Protein AF-A0A812NB24-F1 (afdb_monomer_lite)

Structure (mmCIF, N/CA/C/O backbone):
data_AF-A0A812NB24-F1
#
_entry.id   AF-A0A812NB24-F1
#
loop_
_atom_site.group_PDB
_atom_site.id
_atom_site.type_symbol
_atom_site.label_atom_id
_atom_site.label_alt_id
_atom_site.label_comp_id
_atom_site.label_asym_id
_atom_site.label_entity_id
_atom_site.label_seq_id
_atom_site.pdbx_PDB_ins_code
_atom_site.Cartn_x
_atom_site.Cartn_y
_atom_site.Cartn_z
_atom_site.occupancy
_atom_site.B_iso_or_equiv
_atom_site.auth_seq_id
_atom_site.auth_comp_id
_atom_site.auth_asym_id
_atom_site.auth_atom_id
_atom_site.pdbx_PDB_model_num
ATOM 1 N N . MET A 1 1 ? -17.221 14.667 -24.777 1.00 58.97 1 MET A N 1
ATOM 2 C CA . MET A 1 1 ? -16.325 13.496 -24.935 1.00 58.97 1 MET A CA 1
ATOM 3 C C . MET A 1 1 ? -16.910 12.462 -25.887 1.00 58.97 1 MET A C 1
ATOM 5 O O . MET A 1 1 ? -16.381 12.342 -26.977 1.00 58.97 1 MET A O 1
ATOM 9 N N . LEU A 1 2 ? -18.004 11.775 -25.524 1.00 57.22 2 LEU A N 1
ATOM 10 C CA . LEU A 1 2 ? -18.620 10.708 -26.338 1.00 57.22 2 LEU A CA 1
ATOM 11 C C . LEU A 1 2 ? -18.983 11.150 -27.766 1.00 57.22 2 LEU A C 1
ATOM 13 O O . LEU A 1 2 ? -18.644 10.469 -28.722 1.00 57.22 2 LEU A O 1
ATOM 17 N N . HIS A 1 3 ? -19.535 12.356 -27.909 1.00 55.94 3 HIS A N 1
ATOM 18 C CA . HIS A 1 3 ? -19.864 12.952 -29.208 1.00 55.94 3 HIS A CA 1
ATOM 19 C C . HIS A 1 3 ? -18.651 13.163 -30.145 1.00 55.94 3 HIS A C 1
ATOM 21 O O . HIS A 1 3 ? -18.801 13.175 -31.361 1.00 55.94 3 HIS A O 1
ATOM 27 N N . TYR A 1 4 ? -17.443 13.330 -29.593 1.00 53.84 4 TYR A N 1
ATOM 28 C CA . TYR A 1 4 ? -16.229 13.641 -30.361 1.00 53.84 4 TYR A CA 1
ATOM 29 C C . TYR A 1 4 ? -15.315 12.432 -30.584 1.00 53.84 4 TYR A C 1
ATOM 31 O O . TYR A 1 4 ? -14.386 12.512 -31.382 1.00 53.84 4 TYR A O 1
ATOM 39 N N . ALA A 1 5 ? -15.582 11.305 -29.921 1.00 53.72 5 ALA A N 1
ATOM 40 C CA . ALA A 1 5 ? -14.922 10.042 -30.213 1.00 53.72 5 ALA A CA 1
ATOM 41 C C . ALA A 1 5 ? -15.462 9.512 -31.555 1.00 53.72 5 ALA A C 1
ATOM 43 O O . ALA A 1 5 ? -16.449 8.781 -31.595 1.00 53.72 5 ALA A O 1
ATOM 44 N N . ARG A 1 6 ? -14.877 9.954 -32.677 1.00 44.47 6 ARG A N 1
ATOM 45 C CA . ARG A 1 6 ? -15.277 9.485 -34.011 1.00 44.47 6 ARG A CA 1
ATOM 46 C C . ARG A 1 6 ? -15.029 7.979 -34.155 1.00 44.47 6 ARG A C 1
ATOM 48 O O . ARG A 1 6 ? -14.040 7.434 -33.677 1.00 44.47 6 ARG A O 1
ATOM 55 N N . SER A 1 7 ? -15.942 7.354 -34.883 1.00 40.47 7 SER A N 1
ATOM 56 C CA . SER A 1 7 ? -16.140 5.936 -35.203 1.00 40.47 7 SER A CA 1
ATOM 57 C C . SER A 1 7 ? -15.024 5.235 -36.004 1.00 40.47 7 SER A C 1
ATOM 59 O O . SER A 1 7 ? -15.337 4.408 -36.855 1.00 40.47 7 SER A O 1
ATOM 61 N N . HIS A 1 8 ? -13.745 5.563 -35.798 1.00 38.62 8 HIS A N 1
ATOM 62 C CA . HIS A 1 8 ? -12.649 5.033 -36.630 1.00 38.62 8 HIS A CA 1
ATOM 63 C C . HIS A 1 8 ? -11.686 4.069 -35.935 1.00 38.62 8 HIS A C 1
ATOM 65 O O . HIS A 1 8 ? -10.809 3.540 -36.602 1.00 38.62 8 HIS A O 1
ATOM 71 N N . ASP A 1 9 ? -11.888 3.752 -34.657 1.00 35.75 9 ASP A N 1
ATOM 72 C CA . ASP A 1 9 ? -11.143 2.680 -33.999 1.00 35.75 9 ASP A CA 1
ATOM 73 C C . ASP A 1 9 ? -12.118 1.757 -33.272 1.00 35.75 9 ASP A C 1
ATOM 75 O O . ASP A 1 9 ? -12.729 2.103 -32.258 1.00 35.75 9 ASP A O 1
ATOM 79 N N . ALA A 1 10 ? -12.277 0.552 -33.809 1.00 36.97 10 ALA A N 1
ATOM 80 C CA . ALA A 1 10 ? -12.925 -0.548 -33.125 1.00 36.97 10 ALA A CA 1
ATOM 81 C C . ALA A 1 10 ? -12.084 -0.939 -31.899 1.00 36.97 10 ALA A C 1
ATOM 83 O O . ALA A 1 10 ? -11.269 -1.831 -32.034 1.00 36.97 10 ALA A O 1
ATOM 84 N N . PHE A 1 11 ? -12.211 -0.262 -30.747 1.00 39.44 11 PHE A N 1
ATOM 85 C CA . PHE A 1 11 ? -11.851 -0.778 -29.408 1.00 39.44 11 PHE A CA 1
ATOM 86 C C . PHE A 1 11 ? -12.107 0.264 -28.294 1.00 39.44 11 PHE A C 1
ATOM 88 O O . PHE A 1 11 ? -11.232 1.072 -28.023 1.00 39.44 11 PHE A O 1
ATOM 95 N N . ILE A 1 12 ? -13.276 0.214 -27.627 1.00 47.41 12 ILE A N 1
ATOM 96 C CA . ILE A 1 12 ? -13.506 0.212 -26.153 1.00 47.41 12 ILE A CA 1
ATOM 97 C C . ILE A 1 12 ? -14.962 -0.263 -25.972 1.00 47.41 12 ILE A C 1
ATOM 99 O O . ILE A 1 12 ? -15.877 0.509 -26.254 1.00 47.41 12 ILE A O 1
ATOM 103 N N . SER A 1 13 ? -15.209 -1.491 -25.496 1.00 54.09 13 SER A N 1
ATOM 104 C CA . SER A 1 13 ? -16.587 -1.999 -25.306 1.00 54.09 13 SER A CA 1
ATOM 105 C C . SER A 1 13 ? -17.430 -1.093 -24.388 1.00 54.09 13 SER A C 1
ATOM 107 O O . SER A 1 13 ? -18.571 -0.793 -24.695 1.00 54.09 13 SER A O 1
ATOM 109 N N . GLY A 1 14 ? -16.841 -0.504 -23.341 1.00 55.03 14 GLY A N 1
ATOM 110 C CA . GLY A 1 14 ? -17.542 0.369 -22.387 1.00 55.03 14 GLY A CA 1
ATOM 111 C C . GLY A 1 14 ? -18.121 1.688 -22.946 1.00 55.03 14 GLY A C 1
ATOM 112 O O . GLY A 1 14 ? -19.326 1.913 -22.932 1.00 55.03 14 GLY A O 1
ATOM 113 N N . LEU A 1 15 ? -17.269 2.617 -23.404 1.00 58.47 15 LEU A N 1
ATOM 114 C CA . LEU A 1 15 ? -17.712 3.959 -23.840 1.00 58.47 15 LEU A CA 1
ATOM 115 C C . LEU A 1 15 ? -18.444 3.939 -25.190 1.00 58.47 15 LEU A C 1
ATOM 117 O O . LEU A 1 15 ? -19.308 4.785 -25.418 1.00 58.47 15 LEU A O 1
ATOM 121 N N . GLY A 1 16 ? -18.103 2.991 -26.071 1.00 60.06 16 GLY A N 1
ATOM 122 C CA . GLY A 1 16 ? -18.773 2.808 -27.357 1.00 60.06 16 GLY A CA 1
ATOM 123 C C . GLY A 1 16 ? -20.225 2.362 -27.190 1.00 60.06 16 GLY A C 1
ATOM 124 O O . GLY A 1 16 ? -21.108 2.947 -27.812 1.00 60.06 16 GLY A O 1
ATOM 125 N N . GLU A 1 17 ? -20.487 1.411 -26.287 1.00 63.59 17 GLU A N 1
ATOM 126 C CA . GLU A 1 17 ? -21.847 0.975 -25.938 1.00 63.59 17 GLU A CA 1
ATOM 127 C C . GLU A 1 17 ? -22.664 2.108 -25.301 1.00 63.59 17 GLU A C 1
ATOM 129 O O . GLU A 1 17 ? -23.811 2.322 -25.685 1.00 63.59 17 GLU A O 1
ATOM 134 N N . VAL A 1 18 ? -22.069 2.898 -24.394 1.00 66.62 18 VAL A N 1
ATOM 135 C CA . VAL A 1 18 ? -22.746 4.077 -23.813 1.00 66.62 18 VAL A CA 1
ATOM 136 C C . VAL A 1 18 ? -23.064 5.117 -24.889 1.00 66.62 18 VAL A C 1
ATOM 138 O O . VAL A 1 18 ? -24.162 5.667 -24.896 1.00 66.62 18 VAL A O 1
ATOM 141 N N . ASN A 1 19 ? -22.138 5.386 -25.816 1.00 65.00 19 ASN A N 1
ATOM 142 C CA . ASN A 1 19 ? -22.388 6.305 -26.929 1.00 65.00 19 ASN A CA 1
ATOM 143 C C . ASN A 1 19 ? -23.510 5.794 -27.841 1.00 65.00 19 ASN A C 1
ATOM 145 O O . ASN A 1 19 ? -24.399 6.559 -28.201 1.00 65.00 19 ASN A O 1
ATOM 149 N N . GLY A 1 20 ? -23.495 4.500 -28.176 1.00 66.19 20 GLY A N 1
ATOM 150 C CA . GLY A 1 20 ? -24.549 3.850 -28.954 1.00 66.19 20 GLY A CA 1
ATOM 151 C C . GLY A 1 20 ? -25.916 3.972 -28.283 1.00 66.19 20 GLY A C 1
ATOM 152 O O . GLY A 1 20 ? -26.873 4.394 -28.929 1.00 66.19 20 GLY A O 1
ATOM 153 N N . ALA A 1 21 ? -25.988 3.718 -26.974 1.00 68.25 21 ALA A N 1
ATOM 154 C CA . ALA A 1 21 ? -27.207 3.880 -26.188 1.00 68.25 21 ALA A CA 1
ATOM 155 C C . ALA A 1 21 ? -27.695 5.337 -26.156 1.00 68.25 21 ALA A C 1
ATOM 157 O O . ALA A 1 21 ? -28.891 5.574 -26.295 1.00 68.25 21 ALA A O 1
ATOM 158 N N . ILE A 1 22 ? -26.796 6.323 -26.027 1.00 65.44 22 ILE A N 1
ATOM 159 C CA . ILE A 1 22 ? -27.155 7.753 -26.076 1.00 65.44 22 ILE A CA 1
ATOM 160 C C . ILE A 1 22 ? -27.711 8.129 -27.452 1.00 65.44 22 ILE A C 1
ATOM 162 O O . ILE A 1 22 ? -28.739 8.798 -27.535 1.00 65.44 22 ILE A O 1
ATOM 166 N N . VAL A 1 23 ? -27.063 7.691 -28.535 1.00 64.69 23 VAL A N 1
ATOM 167 C CA . VAL A 1 23 ? -27.523 7.958 -29.907 1.00 64.69 23 VAL A CA 1
ATOM 168 C C . VAL A 1 23 ? -28.884 7.303 -30.158 1.00 64.69 23 VAL A C 1
ATOM 170 O O . VAL A 1 23 ? -29.768 7.928 -30.741 1.00 64.69 23 VAL A O 1
ATOM 173 N N . GLN A 1 24 ? -29.088 6.072 -29.687 1.00 68.38 24 GLN A N 1
ATOM 174 C CA . GLN A 1 24 ? -30.362 5.363 -29.803 1.00 68.38 24 GLN A CA 1
ATOM 175 C C . GLN A 1 24 ? -31.472 6.025 -28.975 1.00 68.38 24 GLN A C 1
ATOM 177 O O . GLN A 1 24 ? -32.574 6.223 -29.486 1.00 68.38 24 GLN A O 1
ATOM 182 N N . ALA A 1 25 ? -31.183 6.418 -27.734 1.00 65.44 25 ALA A N 1
ATOM 183 C CA . ALA A 1 25 ? -32.107 7.142 -26.864 1.00 65.44 25 ALA A CA 1
ATOM 184 C C . ALA A 1 25 ? -32.495 8.506 -27.456 1.00 65.44 25 ALA A C 1
ATOM 186 O O . ALA A 1 25 ? -33.667 8.868 -27.454 1.00 65.44 25 ALA A O 1
ATOM 187 N N . SER A 1 26 ? -31.535 9.218 -28.057 1.00 62.22 26 SER A N 1
ATOM 188 C CA . SER A 1 26 ? -31.785 10.480 -28.761 1.00 62.22 26 SER A CA 1
ATOM 189 C C . SER A 1 26 ? -32.682 10.297 -29.988 1.00 62.22 26 SER A C 1
ATOM 191 O O . SER A 1 26 ? -33.589 11.096 -30.189 1.00 62.22 26 SER A O 1
ATOM 193 N N . ARG A 1 27 ? -32.478 9.239 -30.788 1.00 66.94 27 ARG A N 1
ATOM 194 C CA . ARG A 1 27 ? -33.326 8.942 -31.960 1.00 66.94 27 ARG A CA 1
ATOM 195 C C . ARG A 1 27 ? -34.739 8.492 -31.588 1.00 66.94 27 ARG A C 1
ATOM 197 O O . ARG A 1 27 ? -35.667 8.735 -32.347 1.00 66.94 27 ARG A O 1
ATOM 204 N N . SER A 1 28 ? -34.892 7.823 -30.448 1.00 67.94 28 SER A N 1
ATOM 205 C CA . SER A 1 28 ? -36.175 7.301 -29.951 1.00 67.94 28 SER A CA 1
ATOM 206 C C . SER A 1 28 ? -36.879 8.234 -28.961 1.00 67.94 28 SER A C 1
ATOM 208 O O . SER A 1 28 ? -37.948 7.894 -28.463 1.00 67.94 28 SER A O 1
ATOM 210 N N . ASN A 1 29 ? -36.290 9.401 -28.676 1.00 64.19 29 ASN A N 1
ATOM 211 C CA . ASN A 1 29 ? -36.758 10.373 -27.687 1.00 64.19 29 ASN A CA 1
ATOM 212 C C . ASN A 1 29 ? -37.016 9.762 -26.289 1.00 64.19 29 ASN A C 1
ATOM 214 O O . ASN A 1 29 ? -37.935 10.161 -25.576 1.00 64.19 29 ASN A O 1
ATOM 218 N N . GLN A 1 30 ? -36.217 8.761 -25.903 1.00 63.44 30 GLN A N 1
ATOM 219 C CA . GLN A 1 30 ? -36.322 8.068 -24.617 1.00 63.44 30 GLN A CA 1
ATOM 220 C C . GLN A 1 30 ? -35.316 8.616 -23.597 1.00 63.44 30 GLN A C 1
ATOM 222 O O . GLN A 1 30 ? -34.169 8.921 -23.926 1.00 63.44 30 GLN A O 1
ATOM 227 N N . HIS A 1 31 ? -35.716 8.681 -22.324 1.00 62.56 31 HIS A N 1
ATOM 228 C CA . HIS A 1 31 ? -34.813 9.065 -21.239 1.00 62.56 31 HIS A CA 1
ATOM 229 C C . HIS A 1 31 ? -33.814 7.941 -20.930 1.00 62.56 31 HIS A C 1
ATOM 231 O O . HIS A 1 31 ? -34.194 6.861 -20.476 1.00 62.56 31 HIS A O 1
ATOM 237 N N . LEU A 1 32 ? -32.519 8.215 -21.107 1.00 62.44 32 LEU A N 1
ATOM 238 C CA . LEU A 1 32 ? -31.437 7.294 -20.756 1.00 62.44 32 LEU A CA 1
ATOM 239 C C . LEU A 1 32 ? -30.739 7.729 -19.464 1.00 62.44 32 LEU A C 1
ATOM 241 O O . LEU A 1 32 ? -30.069 8.759 -19.417 1.00 62.44 32 LEU A O 1
ATOM 245 N N . ASN A 1 33 ? -30.810 6.893 -18.427 1.00 68.75 33 ASN A N 1
ATOM 246 C CA . ASN A 1 33 ? -29.978 7.069 -17.240 1.00 68.75 33 ASN A CA 1
ATOM 247 C C . ASN A 1 33 ? -28.605 6.415 -17.458 1.00 68.75 33 ASN A C 1
ATOM 249 O O . ASN A 1 33 ? -28.433 5.214 -17.238 1.00 68.75 33 ASN A O 1
ATOM 253 N N . ILE A 1 34 ? -27.621 7.224 -17.857 1.00 63.97 34 ILE A N 1
ATOM 254 C CA . ILE A 1 34 ? -26.248 6.773 -18.135 1.00 63.97 34 ILE A CA 1
ATOM 255 C C . ILE A 1 34 ? -25.631 6.066 -16.917 1.00 63.97 34 ILE A C 1
ATOM 257 O O . ILE A 1 34 ? -24.948 5.060 -17.082 1.00 63.97 34 ILE A O 1
ATOM 261 N N . ALA A 1 35 ? -25.930 6.517 -15.693 1.00 62.97 35 ALA A N 1
ATOM 262 C CA . ALA A 1 35 ? -25.395 5.916 -14.470 1.00 62.97 35 ALA A CA 1
ATOM 263 C C . ALA A 1 35 ? -25.890 4.481 -14.219 1.00 62.97 35 ALA A C 1
ATOM 265 O O . ALA A 1 35 ? -25.263 3.745 -13.462 1.00 62.97 35 ALA A O 1
ATOM 266 N N . ARG A 1 36 ? -27.002 4.077 -14.846 1.00 65.19 36 ARG A N 1
ATOM 267 C CA . ARG A 1 36 ? -27.541 2.710 -14.785 1.00 65.19 36 ARG A CA 1
ATOM 268 C C . ARG A 1 36 ? -27.121 1.845 -15.973 1.00 65.19 36 ARG A C 1
ATOM 270 O O . ARG A 1 36 ? -27.432 0.657 -15.983 1.00 65.19 36 ARG A O 1
ATOM 277 N N . HIS A 1 37 ? -26.426 2.410 -16.959 1.00 68.19 37 HIS A N 1
ATOM 278 C CA . HIS A 1 37 ? -25.990 1.659 -18.126 1.00 68.19 37 HIS A CA 1
ATOM 279 C C . HIS A 1 37 ? -24.893 0.648 -17.727 1.00 68.19 37 HIS A C 1
ATOM 281 O O . HIS A 1 37 ? -23.895 1.050 -17.125 1.00 68.19 37 HIS A O 1
ATOM 287 N N . PRO A 1 38 ? -25.001 -0.650 -18.068 1.00 66.31 38 PRO A N 1
ATOM 288 C CA . PRO A 1 38 ? -24.028 -1.669 -17.654 1.00 66.31 38 PRO A CA 1
ATOM 289 C C . PRO A 1 38 ? -22.589 -1.334 -18.063 1.00 66.31 38 PRO A C 1
ATOM 291 O O . PRO A 1 38 ? -21.662 -1.476 -17.271 1.00 66.31 38 PRO A O 1
ATOM 294 N N . ALA A 1 39 ? -22.414 -0.788 -19.266 1.00 65.00 39 ALA A N 1
ATOM 295 C CA . ALA A 1 39 ? -21.121 -0.349 -19.781 1.00 65.00 39 ALA A CA 1
ATOM 296 C C . ALA A 1 39 ? -20.514 0.842 -18.998 1.00 65.00 39 ALA A C 1
ATOM 298 O O . ALA A 1 39 ? -19.293 0.993 -18.927 1.00 65.00 39 ALA A O 1
ATOM 299 N N . TRP A 1 40 ? -21.350 1.646 -18.325 1.00 68.25 40 TRP A N 1
ATOM 300 C CA . TRP A 1 40 ? -20.914 2.715 -17.419 1.00 68.25 40 TRP A CA 1
ATOM 301 C C . TRP A 1 40 ? -20.329 2.159 -16.111 1.00 68.25 40 TRP A C 1
ATOM 303 O O . TRP A 1 40 ? -19.373 2.717 -15.567 1.00 68.25 40 TRP A O 1
ATOM 313 N N . ASN A 1 41 ? -20.808 0.994 -15.655 1.00 63.91 41 ASN A N 1
ATOM 314 C CA . ASN A 1 41 ? -20.286 0.314 -14.464 1.00 63.91 41 ASN A CA 1
ATOM 315 C C . ASN A 1 41 ? -18.846 -0.197 -14.633 1.00 63.91 41 ASN A C 1
ATOM 317 O O . ASN A 1 41 ? -18.175 -0.413 -13.629 1.00 63.91 41 ASN A O 1
ATOM 321 N N . PHE A 1 42 ? -18.348 -0.357 -15.866 1.00 61.69 42 PHE A N 1
ATOM 322 C CA . PHE A 1 42 ? -16.949 -0.721 -16.144 1.00 61.69 42 PHE A CA 1
ATOM 323 C C . PHE A 1 42 ? -15.982 0.463 -16.049 1.00 61.69 42 PHE A C 1
ATOM 325 O O . PHE A 1 42 ? -14.785 0.275 -15.840 1.00 61.69 42 PHE A O 1
ATOM 332 N N . ILE A 1 43 ? -16.501 1.683 -16.185 1.00 63.34 43 ILE A N 1
ATOM 333 C CA . ILE A 1 43 ? -15.732 2.931 -16.117 1.00 63.34 43 ILE A CA 1
ATOM 334 C C . ILE A 1 43 ? -15.617 3.409 -14.659 1.00 63.34 43 ILE A C 1
ATOM 336 O O . ILE A 1 43 ? -14.629 4.027 -14.274 1.00 63.34 43 ILE A O 1
ATOM 340 N N . TRP A 1 44 ? -16.609 3.062 -13.837 1.00 63.56 44 TRP A N 1
ATOM 341 C CA . TRP A 1 44 ? -16.743 3.418 -12.424 1.00 63.56 44 TRP A CA 1
ATOM 342 C C . TRP A 1 44 ? -15.713 2.837 -11.414 1.00 63.56 44 TRP A C 1
ATOM 344 O O . TRP A 1 44 ? -15.464 3.486 -10.388 1.00 63.56 44 TRP A O 1
ATOM 354 N N . PRO A 1 45 ? -15.115 1.634 -11.591 1.00 61.59 45 PRO A N 1
ATOM 355 C CA . PRO A 1 45 ? -14.332 0.991 -10.538 1.00 61.59 45 PRO A CA 1
ATOM 356 C C . PRO A 1 45 ? -13.107 1.823 -10.132 1.00 61.59 45 PRO A C 1
ATOM 358 O O . PRO A 1 45 ? -12.154 1.997 -10.890 1.00 61.59 45 PRO A O 1
ATOM 361 N N . GLY A 1 46 ? -13.113 2.313 -8.890 1.00 59.00 46 GLY A N 1
ATOM 362 C CA . GLY A 1 46 ? -12.058 3.159 -8.323 1.00 59.00 46 GLY A CA 1
ATOM 363 C C . GLY A 1 46 ? -12.447 4.625 -8.102 1.00 59.00 46 GLY A C 1
ATOM 364 O O . GLY A 1 46 ? -11.692 5.323 -7.427 1.00 59.00 46 GLY A O 1
ATOM 365 N N . TRP A 1 47 ? -13.609 5.083 -8.587 1.00 65.00 47 TRP A N 1
ATOM 366 C CA . TRP A 1 47 ? -14.175 6.396 -8.247 1.00 65.00 47 TRP A CA 1
ATOM 367 C C . TRP A 1 47 ? -15.080 6.288 -7.004 1.00 65.00 47 TRP A C 1
ATOM 369 O O . TRP A 1 47 ? -16.097 5.588 -7.002 1.00 65.00 47 TRP A O 1
ATOM 379 N N . GLN A 1 48 ? -14.688 6.913 -5.888 1.00 53.38 48 GLN A N 1
ATOM 380 C CA . GLN A 1 48 ? -15.353 6.729 -4.589 1.00 53.38 48 GLN A CA 1
ATOM 381 C C . GLN A 1 48 ? -16.623 7.590 -4.457 1.00 53.38 48 GLN A C 1
ATOM 383 O O . GLN A 1 48 ? -16.585 8.783 -4.712 1.00 53.38 48 GLN A O 1
ATOM 388 N N . LYS A 1 49 ? -17.721 7.020 -3.934 1.00 58.97 49 LYS A N 1
ATOM 389 C CA . LYS A 1 49 ? -18.986 7.721 -3.589 1.00 58.97 49 LYS A CA 1
ATOM 390 C C . LYS A 1 49 ? -19.701 8.424 -4.774 1.00 58.97 49 LYS A C 1
ATOM 392 O O . LYS A 1 49 ? -19.932 9.625 -4.676 1.00 58.97 49 LYS A O 1
ATOM 397 N N . PRO A 1 50 ? -20.134 7.704 -5.833 1.00 55.00 50 PRO A N 1
ATOM 398 C CA . PRO A 1 50 ? -20.898 8.237 -6.989 1.00 55.00 50 PRO A CA 1
ATOM 399 C C . PRO A 1 50 ? -22.007 9.222 -6.675 1.00 55.00 50 PRO A C 1
ATOM 401 O O . PRO A 1 50 ? -22.283 10.129 -7.444 1.00 55.00 50 PRO A O 1
ATOM 404 N N . THR A 1 51 ? -22.665 8.992 -5.547 1.00 54.72 51 THR A N 1
ATOM 405 C CA . THR A 1 51 ? -23.851 9.713 -5.102 1.00 54.72 51 THR A CA 1
ATOM 406 C C . THR A 1 51 ? -23.539 11.078 -4.493 1.00 54.72 51 THR A C 1
ATOM 408 O O . THR A 1 51 ? -24.455 11.796 -4.108 1.00 54.72 51 THR A O 1
ATOM 411 N N . ARG A 1 52 ? -22.257 11.437 -4.361 1.00 60.94 52 ARG A N 1
ATOM 412 C CA . ARG A 1 52 ? -21.811 12.776 -3.968 1.00 60.94 52 ARG A CA 1
ATOM 413 C C . ARG A 1 52 ? -21.349 13.539 -5.201 1.00 60.94 52 ARG A C 1
ATOM 415 O O . ARG A 1 52 ? -20.881 12.933 -6.154 1.00 60.94 52 ARG A O 1
ATOM 422 N N . GLN A 1 53 ? -21.448 14.859 -5.163 1.00 62.38 53 GLN A N 1
ATOM 423 C CA . GLN A 1 53 ? -20.878 15.695 -6.209 1.00 62.38 53 GLN A CA 1
ATOM 424 C C . GLN A 1 53 ? -19.343 15.688 -6.114 1.00 62.38 53 GLN A C 1
ATOM 426 O O . GLN A 1 53 ? -18.786 15.805 -5.019 1.00 62.38 53 GLN A O 1
ATOM 431 N N . HIS A 1 54 ? -18.679 15.552 -7.263 1.00 69.62 54 HIS A N 1
ATOM 432 C CA . HIS A 1 54 ? -17.221 15.447 -7.386 1.00 69.62 54 HIS A CA 1
ATOM 433 C C . HIS A 1 54 ? -16.656 16.510 -8.313 1.00 69.62 54 HIS A C 1
ATOM 435 O O . HIS A 1 54 ? -17.369 17.013 -9.177 1.00 69.62 54 HIS A O 1
ATOM 441 N N . ASP A 1 55 ? -15.360 16.785 -8.184 1.00 77.50 55 ASP A N 1
ATOM 442 C CA . ASP A 1 55 ? -14.666 17.691 -9.089 1.00 77.50 55 ASP A CA 1
ATOM 443 C C . ASP A 1 55 ? -14.626 17.115 -10.517 1.00 77.50 55 ASP A C 1
ATOM 445 O O . ASP A 1 55 ? -14.050 16.053 -10.772 1.00 77.50 55 ASP A O 1
ATOM 449 N N . ALA A 1 56 ? -15.233 17.834 -11.464 1.00 77.75 56 ALA A N 1
ATOM 450 C CA . ALA A 1 56 ? -15.268 17.447 -12.872 1.00 77.75 56 ALA A CA 1
ATOM 451 C C . ALA A 1 56 ? -13.866 17.295 -13.500 1.00 77.75 56 ALA A C 1
ATOM 453 O O . ALA A 1 56 ? -13.683 16.444 -14.368 1.00 77.75 56 ALA A O 1
ATOM 454 N N . ALA A 1 57 ? -12.869 18.073 -13.063 1.00 79.56 57 ALA A N 1
ATOM 455 C CA . ALA A 1 57 ? -11.496 17.974 -13.563 1.00 79.56 57 ALA A CA 1
ATOM 456 C C . ALA A 1 57 ? -10.817 16.678 -13.089 1.00 79.56 57 ALA A C 1
ATOM 458 O O . ALA A 1 57 ? -10.162 15.985 -13.872 1.00 79.56 57 ALA A O 1
ATOM 459 N N . GLU A 1 58 ? -11.029 16.309 -11.822 1.00 80.12 58 GLU A N 1
ATOM 460 C CA . GLU A 1 58 ? -10.533 15.048 -11.268 1.00 80.12 58 GLU A CA 1
ATOM 461 C C . GLU A 1 58 ? -11.243 13.846 -11.910 1.00 80.12 58 GLU A C 1
ATOM 463 O O . GLU A 1 58 ? -10.599 12.843 -12.230 1.00 80.12 58 GLU A O 1
ATOM 468 N N . PHE A 1 59 ? -12.555 13.953 -12.158 1.00 79.00 59 PHE A N 1
ATOM 469 C CA . PHE A 1 59 ? -13.318 12.905 -12.837 1.00 79.00 59 PHE A CA 1
ATOM 470 C C . PHE A 1 59 ? -12.827 12.698 -14.275 1.00 79.00 59 PHE A C 1
ATOM 472 O O . PHE A 1 59 ? -12.633 11.561 -14.700 1.00 79.00 59 PHE A O 1
ATOM 479 N N . LEU A 1 60 ? -12.523 13.775 -15.007 1.00 78.56 60 LEU A N 1
ATOM 480 C CA . LEU A 1 60 ? -11.899 13.687 -16.330 1.00 78.56 60 LEU A CA 1
ATOM 481 C C . LEU A 1 60 ? -10.526 13.012 -16.282 1.00 78.56 60 LEU A C 1
ATOM 483 O O . LEU A 1 60 ? -10.230 12.178 -17.135 1.00 78.56 60 LEU A O 1
ATOM 487 N N . GLN A 1 61 ? -9.701 13.312 -15.277 1.00 78.81 61 GLN A N 1
ATOM 488 C CA . GLN A 1 61 ? -8.418 12.629 -15.095 1.00 78.81 61 GLN A CA 1
ATOM 489 C C . GLN A 1 61 ? -8.597 11.137 -14.815 1.00 78.81 61 GLN A C 1
ATOM 491 O O . GLN A 1 61 ? -7.856 10.315 -15.359 1.00 78.81 61 GLN A O 1
ATOM 496 N N . HIS A 1 62 ? -9.594 10.769 -14.013 1.00 77.69 62 HIS A N 1
ATOM 497 C CA . HIS A 1 62 ? -9.936 9.373 -13.775 1.00 77.69 62 HIS A CA 1
ATOM 498 C C . HIS A 1 62 ? -10.377 8.661 -15.057 1.00 77.69 62 HIS A C 1
ATOM 500 O O . HIS A 1 62 ? -9.870 7.578 -15.352 1.00 77.69 62 HIS A O 1
ATOM 506 N N . LEU A 1 63 ? -11.252 9.293 -15.845 1.00 73.88 63 LEU A N 1
ATOM 507 C CA . LEU A 1 63 ? -11.703 8.772 -17.134 1.00 73.88 63 LEU A CA 1
ATOM 508 C C . LEU A 1 63 ? -10.537 8.596 -18.110 1.00 73.88 63 LEU A C 1
ATOM 510 O O . LEU A 1 63 ? -10.390 7.524 -18.690 1.00 73.88 63 LEU A O 1
ATOM 514 N N . CYS A 1 64 ? -9.666 9.592 -18.263 1.00 72.56 64 CYS A N 1
ATOM 515 C CA . CYS A 1 64 ? -8.510 9.509 -19.162 1.00 72.56 64 CYS A CA 1
ATOM 516 C C . CYS A 1 64 ? -7.498 8.436 -18.749 1.00 72.56 64 CYS A C 1
ATOM 518 O O . CYS A 1 64 ? -6.896 7.800 -19.605 1.00 72.56 64 CYS A O 1
ATOM 520 N N . ASN A 1 65 ? -7.343 8.169 -17.451 1.00 72.75 65 ASN A N 1
ATOM 521 C CA . ASN A 1 65 ? -6.452 7.108 -16.970 1.00 72.75 65 ASN A CA 1
ATOM 522 C C . ASN A 1 65 ? -7.021 5.695 -17.182 1.00 72.75 65 ASN A C 1
ATOM 524 O O . ASN A 1 65 ? -6.279 4.715 -17.124 1.00 72.75 65 ASN A O 1
ATOM 528 N N . ARG A 1 66 ? -8.339 5.579 -17.369 1.00 70.12 66 ARG A N 1
ATOM 529 C CA . ARG A 1 66 ? -9.071 4.307 -17.495 1.00 70.12 66 ARG A CA 1
ATOM 530 C C . ARG A 1 66 ? -9.505 4.004 -18.923 1.00 70.12 66 ARG A C 1
ATOM 532 O O . ARG A 1 66 ? -9.870 2.870 -19.216 1.00 70.12 66 ARG A O 1
ATOM 539 N N . THR A 1 67 ? -9.496 5.008 -19.790 1.00 64.44 67 THR A N 1
ATOM 540 C CA . THR A 1 67 ? -10.023 4.924 -21.149 1.00 64.44 67 THR A CA 1
ATOM 541 C C . THR A 1 67 ? -8.930 5.298 -22.134 1.00 64.44 67 THR A C 1
ATOM 543 O O . THR A 1 67 ? -8.152 6.216 -21.899 1.00 64.44 67 THR A O 1
ATOM 546 N N . ASP A 1 68 ? -8.874 4.608 -23.268 1.00 58.84 68 ASP A N 1
ATOM 547 C CA . ASP A 1 68 ? -7.880 4.876 -24.308 1.00 58.84 68 ASP A CA 1
ATOM 548 C C . ASP A 1 68 ? -8.281 6.051 -25.225 1.00 58.84 68 ASP A C 1
ATOM 550 O O . ASP A 1 68 ? -7.949 6.060 -26.407 1.00 58.84 68 ASP A O 1
ATOM 554 N N . CYS A 1 69 ? -9.011 7.041 -24.689 1.00 67.75 69 CYS A N 1
ATOM 555 C CA . CYS A 1 69 ? -9.627 8.143 -25.434 1.00 67.75 69 CYS A CA 1
ATOM 556 C C . CYS A 1 69 ? -8.583 8.953 -26.219 1.00 67.75 69 CYS A C 1
ATOM 558 O O . CYS A 1 69 ? -7.969 9.883 -25.694 1.00 67.75 69 CYS A O 1
ATOM 560 N N . VAL A 1 70 ? -8.392 8.606 -27.496 1.00 68.44 70 VAL A N 1
ATOM 561 C CA . VAL A 1 70 ? -7.348 9.177 -28.360 1.00 68.44 70 VAL A CA 1
ATOM 562 C C . VAL A 1 70 ? -7.502 10.687 -28.518 1.00 68.44 70 VAL A C 1
ATOM 564 O O . VAL A 1 70 ? -6.495 11.392 -28.536 1.00 68.44 70 VAL A O 1
ATOM 567 N N . ALA A 1 71 ? -8.740 11.188 -28.525 1.00 72.69 71 ALA A N 1
ATOM 568 C CA . ALA A 1 71 ? -9.030 12.613 -28.656 1.00 72.69 71 ALA A CA 1
ATOM 569 C C . ALA A 1 71 ? -8.428 13.463 -27.520 1.00 72.69 71 ALA A C 1
ATOM 571 O O . ALA A 1 71 ? -8.043 14.604 -27.751 1.00 72.69 71 ALA A O 1
ATOM 572 N N . LEU A 1 72 ? -8.301 12.905 -26.309 1.00 75.25 72 LEU A N 1
ATOM 573 C CA . LEU A 1 72 ? -7.713 13.576 -25.140 1.00 75.25 72 LEU A CA 1
ATOM 574 C C . LEU A 1 72 ? -6.224 13.238 -24.945 1.00 75.25 72 LEU A C 1
ATOM 576 O O . LEU A 1 72 ? -5.586 13.753 -24.028 1.00 75.25 72 LEU A O 1
ATOM 580 N N . LYS A 1 73 ? -5.641 12.368 -25.784 1.00 75.75 73 LYS A N 1
ATOM 581 C CA . LYS A 1 73 ? -4.224 11.997 -25.683 1.00 75.75 73 LYS A CA 1
ATOM 582 C C . LYS A 1 73 ? -3.341 13.122 -26.217 1.00 75.75 73 LYS A C 1
ATOM 584 O O . LYS A 1 73 ? -3.065 13.194 -27.419 1.00 75.75 73 LYS A O 1
ATOM 589 N N . GLY A 1 74 ? -2.831 13.926 -25.297 1.00 80.75 74 GLY A N 1
ATOM 590 C CA . GLY A 1 74 ? -1.792 14.921 -25.532 1.00 80.75 74 GLY A CA 1
ATOM 591 C C . GLY A 1 74 ? -0.756 14.944 -24.413 1.00 80.75 74 GLY A C 1
ATOM 592 O O . GLY A 1 74 ? -0.784 14.124 -23.491 1.00 80.75 74 GLY A O 1
ATOM 593 N N . GLY A 1 75 ? 0.165 15.892 -24.496 1.00 86.00 75 GLY A N 1
ATOM 594 C CA . GLY A 1 75 ? 1.137 16.150 -23.442 1.00 86.00 75 GLY A CA 1
ATOM 595 C C . GLY A 1 75 ? 1.734 17.540 -23.566 1.00 86.00 75 GLY A C 1
ATOM 596 O O . GLY A 1 75 ? 1.653 18.166 -24.627 1.00 86.00 75 GLY A O 1
ATOM 597 N N . TRP A 1 76 ? 2.320 18.011 -22.475 1.00 90.25 76 TRP A N 1
ATOM 598 C CA . TRP A 1 76 ? 3.070 19.258 -22.412 1.00 90.25 76 TRP A CA 1
ATOM 599 C C . TRP A 1 76 ? 4.341 19.048 -21.591 1.00 90.25 76 TRP A C 1
ATOM 601 O O . TRP A 1 76 ? 4.411 18.134 -20.768 1.00 90.25 76 TRP A O 1
ATOM 611 N N . GLU A 1 77 ? 5.338 19.884 -21.850 1.00 90.12 77 GLU A N 1
ATOM 612 C CA . GLU A 1 77 ? 6.613 19.922 -21.131 1.00 90.12 77 GLU A CA 1
ATOM 613 C C . GLU A 1 77 ? 6.924 21.370 -20.747 1.00 90.12 77 GLU A C 1
ATOM 615 O O . GLU A 1 77 ? 6.491 22.304 -21.429 1.00 90.12 77 GLU A O 1
ATOM 620 N N . ALA A 1 78 ? 7.709 21.541 -19.689 1.00 89.25 78 ALA A N 1
ATOM 621 C CA . ALA A 1 78 ? 8.351 22.793 -19.326 1.00 89.25 78 ALA A CA 1
ATOM 622 C C . ALA A 1 78 ? 9.867 22.647 -19.538 1.00 89.25 78 ALA A C 1
ATOM 624 O O . ALA A 1 78 ? 10.511 21.798 -18.910 1.00 89.25 78 ALA A O 1
ATOM 625 N N . ARG A 1 79 ? 10.433 23.421 -20.475 1.00 85.94 79 ARG A N 1
ATOM 626 C CA . ARG A 1 79 ? 11.805 23.220 -20.984 1.00 85.94 79 ARG A CA 1
ATOM 627 C C . ARG A 1 79 ? 12.721 24.394 -20.664 1.00 85.94 79 ARG A C 1
ATOM 629 O O . ARG A 1 79 ? 12.399 25.524 -21.009 1.00 85.94 79 ARG A O 1
ATOM 636 N N . ARG A 1 80 ? 13.909 24.123 -20.117 1.00 84.12 80 ARG A N 1
ATOM 637 C CA . ARG A 1 80 ? 14.995 25.105 -19.970 1.00 84.12 80 ARG A CA 1
ATOM 638 C C . ARG A 1 80 ? 16.120 24.8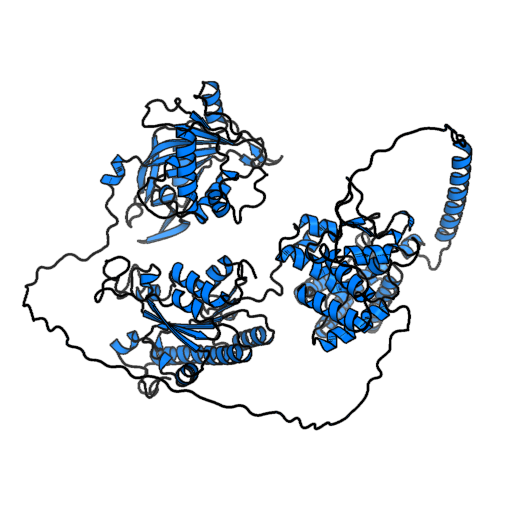25 -20.979 1.00 84.12 80 ARG A C 1
ATOM 640 O O . ARG A 1 80 ? 16.548 23.675 -21.078 1.00 84.12 80 ARG A O 1
ATOM 647 N N . PRO A 1 81 ? 16.618 25.821 -21.736 1.00 73.44 81 PRO A N 1
ATOM 648 C CA . PRO A 1 81 ? 17.745 25.621 -22.651 1.00 73.44 81 PRO A CA 1
ATOM 649 C C . PRO A 1 81 ? 19.046 25.306 -21.892 1.00 73.44 81 PRO A C 1
ATOM 651 O O . PRO A 1 81 ? 19.387 26.010 -20.944 1.00 73.44 81 PRO A O 1
ATOM 654 N N . GLN A 1 82 ? 19.804 24.292 -22.326 1.00 66.50 82 GLN A N 1
ATOM 655 C CA . GLN A 1 82 ? 21.122 23.952 -21.774 1.00 66.50 82 GLN A CA 1
ATOM 656 C C . GLN A 1 82 ? 22.064 23.447 -22.881 1.00 66.50 82 GLN A C 1
ATOM 658 O O . GLN A 1 82 ? 21.875 22.348 -23.390 1.00 66.50 82 GLN A O 1
ATOM 663 N N . ALA A 1 83 ? 23.074 24.246 -23.255 1.00 52.19 83 ALA A N 1
ATOM 664 C CA . ALA A 1 83 ? 24.211 23.900 -24.132 1.00 52.19 83 ALA A CA 1
ATOM 665 C C . ALA A 1 83 ? 23.938 22.817 -25.211 1.00 52.19 83 ALA A C 1
ATOM 667 O O . ALA A 1 83 ? 24.548 21.749 -25.211 1.00 52.19 83 ALA A O 1
ATOM 668 N N . GLY A 1 84 ? 23.002 23.090 -26.132 1.00 57.84 84 GLY A N 1
ATOM 669 C CA . GLY A 1 84 ? 22.660 22.195 -27.252 1.00 57.84 84 GLY A CA 1
ATOM 670 C C . GLY A 1 84 ? 21.585 21.133 -26.961 1.00 57.84 84 GLY A C 1
ATOM 671 O O . GLY A 1 84 ? 21.296 20.305 -27.824 1.00 57.84 84 GLY A O 1
ATOM 672 N N . ALA A 1 85 ? 20.978 21.155 -25.773 1.00 64.50 85 ALA A N 1
ATOM 673 C CA . ALA A 1 85 ? 19.852 20.322 -25.353 1.00 64.50 85 ALA A CA 1
ATOM 674 C C . ALA A 1 85 ? 18.844 21.127 -24.499 1.00 64.50 85 ALA A C 1
ATOM 676 O O . ALA A 1 85 ? 19.034 22.316 -24.240 1.00 64.50 85 ALA A O 1
ATOM 677 N N . TYR A 1 86 ? 17.762 20.474 -24.062 1.00 72.75 86 TYR A N 1
ATOM 678 C CA . TYR A 1 86 ? 16.800 21.033 -23.107 1.00 72.75 86 TYR A CA 1
ATOM 679 C C . TYR A 1 86 ? 16.753 20.175 -21.852 1.00 72.75 86 TYR A C 1
ATOM 681 O O . TYR A 1 86 ? 16.685 18.946 -21.938 1.00 72.75 86 TYR A O 1
ATOM 689 N N . GLU A 1 87 ? 16.735 20.834 -20.703 1.00 81.69 87 GLU A N 1
ATOM 690 C CA . GLU A 1 87 ? 16.360 20.229 -19.435 1.00 81.69 87 GLU A CA 1
ATOM 691 C C . GLU A 1 87 ? 14.832 20.295 -19.303 1.00 81.69 87 GLU A C 1
ATOM 693 O O . GLU A 1 87 ? 14.238 21.372 -19.390 1.00 81.69 87 GLU A O 1
ATOM 698 N N . ILE A 1 88 ? 14.186 19.137 -19.144 1.00 83.88 88 ILE A N 1
ATOM 699 C CA . ILE A 1 88 ? 12.749 19.046 -18.856 1.00 83.88 88 ILE A CA 1
ATOM 700 C C . ILE A 1 88 ? 12.597 19.115 -17.339 1.00 83.88 88 ILE A C 1
ATOM 702 O O . ILE A 1 88 ? 13.073 18.225 -16.633 1.00 83.88 88 ILE A O 1
ATOM 706 N N . LEU A 1 89 ? 11.964 20.177 -16.847 1.00 83.19 89 LEU A N 1
ATOM 707 C CA . LEU A 1 89 ? 11.779 20.415 -15.411 1.00 83.19 89 LEU A CA 1
ATOM 708 C C . LEU A 1 89 ? 10.394 19.984 -14.923 1.00 83.19 89 LEU A C 1
ATOM 710 O O . LEU A 1 89 ? 10.244 19.628 -13.755 1.00 83.19 89 LEU A O 1
ATOM 714 N N . ASP A 1 90 ? 9.407 19.989 -15.818 1.00 83.44 90 ASP A N 1
ATOM 715 C CA . ASP A 1 90 ? 8.069 19.467 -15.567 1.00 83.44 90 ASP A CA 1
ATOM 716 C C . ASP A 1 90 ? 7.488 18.883 -16.858 1.00 83.44 90 ASP A C 1
ATOM 718 O O . ASP A 1 90 ? 7.797 19.341 -17.962 1.00 83.44 90 ASP A O 1
ATOM 722 N N . GLU A 1 91 ? 6.669 17.848 -16.730 1.00 84.81 91 GLU A N 1
ATOM 723 C CA . GLU A 1 91 ? 6.024 17.194 -17.862 1.00 84.81 91 GLU A CA 1
ATOM 724 C C . GLU A 1 91 ? 4.745 16.481 -17.438 1.00 84.81 91 GLU A C 1
ATOM 726 O O . GLU A 1 91 ? 4.645 15.883 -16.363 1.00 84.81 91 GLU A O 1
ATOM 731 N N . GLN A 1 92 ? 3.764 16.472 -18.337 1.00 78.69 92 GLN A N 1
ATOM 732 C CA . GLN A 1 92 ? 2.561 15.678 -18.149 1.00 78.69 92 GLN A CA 1
ATOM 733 C C . GLN A 1 92 ? 2.236 14.882 -19.408 1.00 78.69 92 GLN A C 1
ATOM 735 O O . GLN A 1 92 ? 1.807 15.423 -20.430 1.00 78.69 92 GLN A O 1
ATOM 740 N N . PHE A 1 93 ? 2.378 13.560 -19.305 1.00 68.06 93 PHE A N 1
ATOM 741 C CA . PHE A 1 93 ? 1.915 12.620 -20.322 1.00 68.06 93 PHE A CA 1
ATOM 742 C C . PHE A 1 93 ? 0.431 12.312 -20.118 1.00 68.06 93 PHE A C 1
ATOM 744 O O . PHE A 1 93 ? 0.017 11.967 -19.012 1.00 68.06 93 PHE A O 1
ATOM 751 N N . ASN A 1 94 ? -0.362 12.390 -21.190 1.00 66.69 94 ASN A N 1
ATOM 752 C CA . ASN A 1 94 ? -1.818 12.216 -21.161 1.00 66.69 94 ASN A CA 1
ATOM 753 C C . ASN A 1 94 ? -2.508 13.243 -20.249 1.00 66.69 94 ASN A C 1
ATOM 755 O O . ASN A 1 94 ? -3.258 12.881 -19.343 1.00 66.69 94 ASN A O 1
ATOM 759 N N . CYS A 1 95 ? -2.227 14.526 -20.494 1.00 66.19 95 CYS A N 1
ATOM 760 C CA . CYS A 1 95 ? -2.841 15.661 -19.807 1.00 66.19 95 CYS A CA 1
ATOM 761 C C . CYS A 1 95 ? -4.325 15.793 -20.215 1.00 66.19 95 CYS A C 1
ATOM 763 O O . CYS A 1 95 ? -4.606 16.182 -21.349 1.00 66.19 95 CYS A O 1
ATOM 765 N N . PRO A 1 96 ? -5.292 15.480 -19.332 1.00 68.06 96 PRO A N 1
ATOM 766 C CA . PRO A 1 96 ? -6.709 15.560 -19.669 1.00 68.06 96 PRO A CA 1
ATOM 767 C C . PRO A 1 96 ? -7.251 16.989 -19.576 1.00 68.06 96 PRO A C 1
ATOM 769 O O . PRO A 1 96 ? -8.354 17.219 -20.058 1.00 68.06 96 PRO A O 1
ATOM 772 N N . HIS A 1 97 ? -6.530 17.907 -18.917 1.00 85.94 97 HIS A N 1
ATOM 773 C CA . HIS A 1 97 ? -6.827 19.336 -18.833 1.00 85.94 97 HIS A CA 1
ATOM 774 C C . HIS A 1 97 ? -5.589 20.150 -18.424 1.00 85.94 97 HIS A C 1
ATOM 776 O O . HIS A 1 97 ? -4.811 19.703 -17.586 1.00 85.94 97 HIS A O 1
ATOM 782 N N . ILE A 1 98 ? -5.453 21.374 -18.940 1.00 89.00 98 ILE A N 1
ATOM 783 C CA . ILE A 1 98 ? -4.449 22.349 -18.485 1.00 89.00 98 ILE A CA 1
ATOM 784 C C . ILE A 1 98 ? -5.106 23.296 -17.486 1.00 89.00 98 ILE A C 1
ATOM 786 O O . ILE A 1 98 ? -6.133 23.909 -17.788 1.00 89.00 98 ILE A O 1
ATOM 790 N N . ARG A 1 99 ? -4.522 23.429 -16.294 1.00 88.19 99 ARG A N 1
ATOM 791 C CA . ARG A 1 99 ? -5.013 24.358 -15.275 1.00 88.19 99 ARG A CA 1
ATOM 792 C C . ARG A 1 99 ? -4.467 25.758 -15.527 1.00 88.19 99 ARG A C 1
ATOM 794 O O . ARG A 1 99 ? -3.268 25.988 -15.421 1.00 88.19 99 ARG A O 1
ATOM 801 N N . LEU A 1 100 ? -5.366 26.696 -15.799 1.00 85.94 100 LEU A N 1
ATOM 802 C CA . LEU A 1 100 ? -5.035 28.093 -16.036 1.00 85.94 100 LEU A CA 1
ATOM 803 C C . LEU A 1 100 ? -5.282 28.935 -14.783 1.00 85.94 100 LEU A C 1
ATOM 805 O O . LEU A 1 100 ? -6.351 28.878 -14.161 1.00 85.94 100 LEU A O 1
ATOM 809 N N . VAL A 1 101 ? -4.288 29.754 -14.445 1.00 79.62 101 VAL A N 1
ATOM 810 C CA . VAL A 1 101 ? -4.431 30.856 -13.493 1.00 79.62 101 VAL A CA 1
ATOM 811 C C . VAL A 1 101 ? -4.790 32.090 -14.306 1.00 79.62 101 VAL A C 1
ATOM 813 O O . VAL A 1 101 ? -4.010 32.528 -15.141 1.00 79.62 101 VAL A O 1
ATOM 816 N N . VAL A 1 102 ? -5.987 32.627 -14.090 1.00 68.88 102 VAL A N 1
ATOM 817 C CA . VAL A 1 102 ? -6.462 33.796 -14.832 1.00 68.88 102 VAL A CA 1
ATOM 818 C C . VAL A 1 102 ? -6.287 35.034 -13.951 1.00 68.88 102 VAL A C 1
ATOM 820 O O . VAL A 1 102 ? -6.769 35.054 -12.817 1.00 68.88 102 VAL A O 1
ATOM 823 N N . GLN A 1 103 ? -5.565 36.032 -14.458 1.00 68.00 103 GLN A N 1
ATOM 824 C CA . GLN A 1 103 ? -5.361 37.337 -13.820 1.00 68.00 103 GLN A CA 1
ATOM 825 C C . GLN A 1 103 ? -6.271 38.385 -14.484 1.00 68.00 103 GLN A C 1
ATOM 827 O O . GLN A 1 103 ? -6.816 38.129 -15.552 1.00 68.00 103 GLN A O 1
ATOM 832 N N . HIS A 1 104 ? -6.506 39.531 -13.839 1.00 63.41 104 HIS A N 1
ATOM 833 C CA . HIS A 1 104 ? -7.358 40.588 -14.407 1.00 63.41 104 HIS A CA 1
ATOM 834 C C . HIS A 1 104 ? -6.641 41.342 -15.536 1.00 63.41 104 HIS A C 1
ATOM 836 O O . HIS A 1 104 ? -5.509 41.760 -15.303 1.00 63.41 104 HIS A O 1
ATOM 842 N N . PRO A 1 105 ? -7.292 41.597 -16.691 1.00 60.59 105 PRO A N 1
ATOM 843 C CA . PRO A 1 105 ? -8.628 41.145 -17.111 1.00 60.59 105 PRO A CA 1
ATOM 844 C C . PRO A 1 105 ? -8.666 39.660 -17.527 1.00 60.59 105 PRO A C 1
ATOM 846 O O . PRO A 1 105 ? -7.719 39.127 -18.089 1.00 60.59 105 PRO A O 1
ATOM 849 N N . PHE A 1 106 ? -9.798 38.987 -17.279 1.00 73.94 106 PHE A N 1
ATOM 850 C CA . PHE A 1 106 ? -9.931 37.523 -17.362 1.00 73.94 106 PHE A CA 1
ATOM 851 C C . PHE A 1 106 ? -10.067 36.969 -18.798 1.00 73.94 106 PHE A C 1
ATOM 853 O O . PHE A 1 106 ? -11.066 36.333 -19.152 1.00 73.94 106 PHE A O 1
ATOM 860 N N . ARG A 1 107 ? -9.055 37.193 -19.636 1.00 86.94 107 ARG A N 1
ATOM 861 C CA . ARG A 1 107 ? -8.978 36.704 -21.019 1.00 86.94 107 ARG A CA 1
ATOM 862 C C . ARG A 1 107 ? -8.340 35.321 -21.084 1.00 86.94 107 ARG A C 1
ATOM 864 O O . ARG A 1 107 ? -7.279 35.081 -20.512 1.00 86.94 107 ARG A O 1
ATOM 871 N N . ILE A 1 108 ? -8.983 34.391 -21.795 1.00 88.19 108 ILE A N 1
ATOM 872 C CA . ILE A 1 108 ? -8.479 33.008 -21.896 1.00 88.19 108 ILE A CA 1
ATOM 873 C C . ILE A 1 108 ? -7.157 32.938 -22.670 1.00 88.19 108 ILE A C 1
ATOM 875 O O . ILE A 1 108 ? -6.272 32.191 -22.260 1.00 88.19 108 ILE A O 1
ATOM 879 N N . GLN A 1 109 ? -6.999 33.724 -23.739 1.00 91.12 109 GLN A N 1
ATOM 880 C CA . GLN A 1 109 ? -5.746 33.765 -24.498 1.00 91.12 109 GLN A CA 1
ATOM 881 C C . GLN A 1 109 ? -4.584 34.266 -23.629 1.00 91.12 109 GLN A C 1
ATOM 883 O O . GLN A 1 109 ? -3.536 33.628 -23.608 1.00 91.12 109 GLN A O 1
ATOM 888 N N . ASP A 1 110 ? -4.793 35.322 -22.838 1.00 89.62 110 ASP A N 1
ATOM 889 C CA . ASP A 1 110 ? -3.774 35.868 -21.931 1.00 89.62 110 ASP A CA 1
ATOM 890 C C . ASP A 1 110 ? -3.359 34.846 -20.867 1.00 89.62 110 ASP A C 1
ATOM 892 O O . ASP A 1 110 ? -2.180 34.719 -20.553 1.00 89.62 110 ASP A O 1
ATOM 896 N N . ALA A 1 111 ? -4.304 34.051 -20.356 1.00 88.06 111 ALA A N 1
ATOM 897 C CA . ALA A 1 111 ? -4.004 32.985 -19.403 1.00 88.06 111 ALA A CA 1
ATOM 898 C C . ALA A 1 111 ? -3.190 31.833 -20.026 1.00 88.06 111 ALA A C 1
ATOM 900 O O . ALA A 1 111 ? -2.341 31.249 -19.354 1.00 88.06 111 ALA A O 1
ATOM 901 N N . VAL A 1 112 ? -3.420 31.509 -21.304 1.00 90.69 112 VAL A N 1
ATOM 902 C CA . VAL A 1 112 ? -2.598 30.538 -22.051 1.00 90.69 112 VAL A CA 1
ATOM 903 C C . VAL A 1 112 ? -1.202 31.099 -22.315 1.00 90.69 112 VAL A C 1
ATOM 905 O O . VAL A 1 112 ? -0.216 30.389 -22.127 1.00 90.69 112 VAL A O 1
ATOM 908 N N . THR A 1 113 ? -1.104 32.376 -22.689 1.00 90.62 113 THR A N 1
ATOM 909 C CA . THR A 1 113 ? 0.179 33.068 -22.851 1.00 90.62 113 THR A CA 1
ATOM 910 C C . THR A 1 113 ? 0.950 33.079 -21.532 1.00 90.62 113 THR A C 1
ATOM 912 O O . THR A 1 113 ? 2.108 32.685 -21.509 1.00 90.62 113 THR A O 1
ATOM 915 N N . ALA A 1 114 ? 0.296 33.408 -20.416 1.00 88.50 114 ALA A N 1
ATOM 916 C CA . ALA A 1 114 ? 0.903 33.405 -19.087 1.00 88.50 114 ALA A CA 1
ATOM 917 C C . ALA A 1 114 ? 1.334 32.007 -18.621 1.00 88.50 114 ALA A C 1
ATOM 919 O O . ALA A 1 114 ? 2.303 31.883 -17.880 1.00 88.50 114 ALA A O 1
ATOM 920 N N . TRP A 1 115 ? 0.626 30.949 -19.033 1.00 90.88 115 TRP A N 1
ATOM 921 C CA . TRP A 1 115 ? 1.063 29.567 -18.820 1.00 90.88 115 TRP A CA 1
ATOM 922 C C . TRP A 1 115 ? 2.341 29.258 -19.610 1.00 90.88 115 TRP A C 1
ATOM 924 O O . TRP A 1 115 ? 3.265 28.660 -19.069 1.00 90.88 115 TRP A O 1
ATOM 934 N N . HIS A 1 116 ? 2.431 29.727 -20.854 1.00 91.25 116 HIS A N 1
ATOM 935 C CA . HIS A 1 116 ? 3.611 29.541 -21.691 1.00 91.25 116 HIS A CA 1
ATOM 936 C C . HIS A 1 116 ? 4.839 30.307 -21.205 1.00 91.25 116 HIS A C 1
ATOM 938 O O . HIS A 1 116 ? 5.930 29.751 -21.208 1.00 91.25 116 HIS A O 1
ATOM 944 N N . THR A 1 117 ? 4.669 31.557 -20.775 1.00 87.94 117 THR A N 1
ATOM 945 C CA . THR A 1 117 ? 5.767 32.464 -20.407 1.00 87.94 117 THR A CA 1
ATOM 946 C C . THR A 1 117 ? 6.292 32.268 -18.982 1.00 87.94 117 THR A C 1
ATOM 948 O O . THR A 1 117 ? 7.028 33.117 -18.485 1.00 87.94 117 THR A O 1
ATOM 951 N N . GLN A 1 118 ? 5.902 31.196 -18.287 1.00 86.88 118 GLN A N 1
ATOM 952 C CA . GLN A 1 118 ? 6.508 30.843 -16.997 1.00 86.88 118 GLN A CA 1
ATOM 953 C C . GLN A 1 118 ? 7.992 30.500 -17.196 1.00 86.88 118 GLN A C 1
ATOM 955 O O . GLN A 1 118 ? 8.394 30.141 -18.298 1.00 86.88 118 GLN A O 1
ATOM 960 N N . ASP A 1 119 ? 8.811 30.603 -16.149 1.00 81.88 119 ASP A N 1
ATOM 961 C CA . ASP A 1 119 ? 10.180 30.075 -16.173 1.00 81.88 119 ASP A CA 1
ATOM 962 C C . ASP A 1 119 ? 10.213 28.737 -15.421 1.00 81.88 119 ASP A C 1
ATOM 964 O O . ASP A 1 119 ? 10.011 28.725 -14.200 1.00 81.88 119 ASP A O 1
ATOM 968 N N . PRO A 1 120 ? 10.457 27.608 -16.108 1.00 84.00 120 PRO A N 1
ATOM 969 C CA . PRO A 1 120 ? 10.717 27.453 -17.553 1.00 84.00 120 PRO A CA 1
ATOM 970 C C . PRO A 1 120 ? 9.448 27.496 -18.438 1.00 84.00 120 PRO A C 1
ATOM 972 O O . PRO A 1 120 ? 8.357 27.170 -17.958 1.00 84.00 120 PRO A O 1
ATOM 975 N N . PRO A 1 121 ? 9.565 27.835 -19.742 1.00 87.06 121 PRO A N 1
ATOM 976 C CA . PRO A 1 121 ? 8.413 27.973 -20.627 1.00 87.06 121 PRO A CA 1
ATOM 977 C C . PRO A 1 121 ? 7.693 26.650 -20.872 1.00 87.06 121 PRO A C 1
ATOM 979 O O . PRO A 1 121 ? 8.324 25.621 -21.134 1.00 87.06 121 PRO A O 1
ATOM 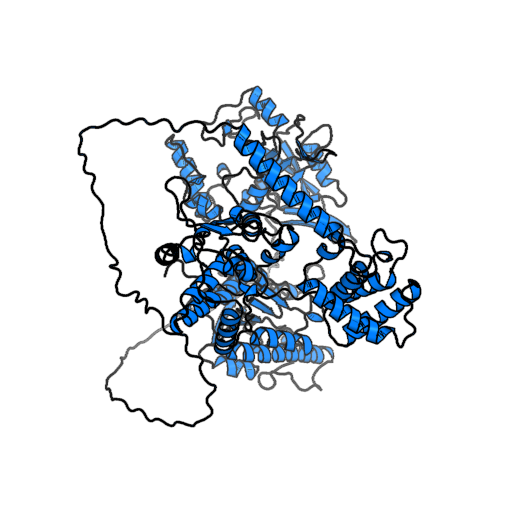982 N N . HIS A 1 122 ? 6.360 26.699 -20.832 1.00 91.62 122 HIS A N 1
ATOM 983 C CA . HIS A 1 122 ? 5.492 25.536 -21.018 1.00 91.62 122 HIS A CA 1
ATOM 984 C C . HIS A 1 122 ? 4.907 25.511 -22.427 1.00 91.62 122 HIS A C 1
ATOM 986 O O . HIS A 1 122 ? 4.366 26.509 -22.896 1.00 91.62 122 HIS A O 1
ATOM 992 N N . ALA A 1 123 ? 4.956 24.376 -23.113 1.00 90.94 123 ALA A N 1
ATOM 993 C CA . ALA A 1 123 ? 4.251 24.224 -24.383 1.00 90.94 123 ALA A CA 1
ATOM 994 C C . ALA A 1 123 ? 3.811 22.778 -24.607 1.00 90.94 123 ALA A C 1
ATOM 996 O O . ALA A 1 123 ? 4.354 21.829 -24.034 1.00 90.94 123 ALA A O 1
ATOM 997 N N . LEU A 1 124 ? 2.802 22.605 -25.461 1.00 90.62 124 LEU A N 1
ATOM 998 C CA . LEU A 1 124 ? 2.344 21.287 -25.879 1.00 90.62 124 LEU A CA 1
ATOM 999 C C . LEU A 1 124 ? 3.474 20.554 -26.608 1.00 90.62 124 LEU A C 1
ATOM 1001 O O . LEU A 1 124 ? 4.150 21.113 -27.464 1.00 90.62 124 LEU A O 1
ATOM 1005 N N . THR A 1 125 ? 3.661 19.279 -26.308 1.00 87.31 125 THR A N 1
ATOM 1006 C CA . THR A 1 125 ? 4.591 18.399 -27.036 1.00 87.31 125 THR A CA 1
ATOM 1007 C C . THR A 1 125 ? 3.856 17.568 -28.068 1.00 87.31 125 THR A C 1
ATOM 1009 O O . THR A 1 125 ? 4.378 17.246 -29.132 1.00 87.31 125 THR A O 1
ATOM 1012 N N . ARG A 1 126 ? 2.604 17.243 -27.748 1.00 85.56 126 ARG A N 1
ATOM 1013 C CA . ARG A 1 126 ? 1.662 16.570 -28.624 1.00 85.56 126 ARG A CA 1
ATOM 1014 C C . ARG A 1 126 ? 0.296 17.233 -28.451 1.00 85.56 126 ARG A C 1
ATOM 1016 O O . ARG A 1 126 ? -0.352 16.979 -27.431 1.00 85.56 126 ARG A O 1
ATOM 1023 N N . PRO A 1 127 ? -0.141 18.056 -29.418 1.00 85.44 127 PRO A N 1
ATOM 1024 C CA . PRO A 1 127 ? -1.469 18.657 -29.408 1.00 85.44 127 PRO A CA 1
ATOM 1025 C C . PRO A 1 127 ? -2.569 17.581 -29.351 1.00 85.44 127 PRO A C 1
ATOM 1027 O O . PRO A 1 127 ? -2.598 16.717 -30.233 1.00 85.44 127 PRO A O 1
ATOM 1030 N N . PRO A 1 128 ? -3.442 17.565 -28.325 1.00 86.62 128 PRO A N 1
ATOM 1031 C CA . PRO A 1 128 ? -4.611 16.688 -28.323 1.00 86.62 128 PRO A CA 1
ATOM 1032 C C . PRO A 1 128 ? -5.651 17.160 -29.352 1.00 86.62 128 PRO A C 1
ATOM 1034 O O . PRO A 1 128 ? -5.738 18.346 -29.659 1.00 86.62 128 PRO A O 1
ATOM 1037 N N . GLU A 1 129 ? -6.488 16.251 -29.864 1.00 83.75 129 GLU A N 1
ATOM 1038 C CA . GLU A 1 129 ? -7.602 16.645 -30.746 1.00 83.75 129 GLU A CA 1
ATOM 1039 C C . GLU A 1 129 ? -8.623 17.510 -29.990 1.00 83.75 129 GLU A C 1
ATOM 1041 O O . GLU A 1 129 ? -9.166 18.473 -30.536 1.00 83.75 129 GLU A O 1
ATOM 1046 N N . LEU A 1 130 ? -8.855 17.171 -28.720 1.00 84.62 130 LEU A N 1
ATOM 1047 C CA . LEU A 1 130 ? -9.706 17.889 -27.787 1.00 84.62 130 LEU A CA 1
ATOM 1048 C C . LEU A 1 130 ? -8.860 18.367 -26.600 1.00 84.62 130 LEU A C 1
ATOM 1050 O O . LEU A 1 130 ? -8.442 17.580 -25.755 1.00 84.62 130 LEU A O 1
ATOM 1054 N N . LEU A 1 131 ? -8.619 19.670 -26.529 1.00 89.25 131 LEU A N 1
ATOM 1055 C CA . LEU A 1 131 ? -7.946 20.331 -25.421 1.00 89.25 131 LEU A CA 1
ATOM 1056 C C . LEU A 1 131 ? -8.973 20.775 -24.376 1.00 89.25 131 LEU A C 1
ATOM 1058 O O . LEU A 1 131 ? -9.928 21.481 -24.698 1.00 89.25 131 LEU A O 1
ATOM 1062 N N . ILE A 1 132 ? -8.759 20.404 -23.114 1.00 91.00 132 ILE A N 1
ATOM 1063 C CA . ILE A 1 132 ? -9.569 20.894 -21.995 1.00 91.00 132 ILE A CA 1
ATOM 1064 C C . ILE A 1 132 ? -8.760 21.918 -21.200 1.00 91.00 132 ILE A C 1
ATOM 1066 O O . ILE A 1 132 ? -7.619 21.662 -20.822 1.00 91.00 132 ILE A O 1
ATOM 1070 N N . LEU A 1 133 ? -9.359 23.066 -20.907 1.00 91.69 133 LEU A N 1
ATOM 1071 C CA . LEU A 1 133 ? -8.773 24.105 -20.065 1.00 91.69 133 LEU A CA 1
ATOM 1072 C C . LEU A 1 133 ? -9.586 24.225 -18.781 1.00 91.69 133 LEU A C 1
ATOM 1074 O O . LEU A 1 133 ? -10.785 24.505 -18.824 1.00 91.69 133 LEU A O 1
ATOM 1078 N N . GLN A 1 134 ? -8.938 24.014 -17.638 1.00 91.38 134 GLN A N 1
ATOM 1079 C CA . GLN A 1 134 ? -9.532 24.204 -16.321 1.00 91.38 134 GLN A CA 1
ATOM 1080 C C . GLN A 1 134 ? -9.272 25.632 -15.848 1.00 91.38 134 GLN A C 1
ATOM 1082 O O . GLN A 1 134 ? -8.130 26.055 -15.683 1.00 91.38 134 GLN A O 1
ATOM 1087 N N . ILE A 1 135 ? -10.345 26.366 -15.579 1.00 88.19 135 ILE A N 1
ATOM 1088 C CA . ILE A 1 135 ? -10.279 27.747 -15.109 1.00 88.19 135 ILE A CA 1
ATOM 1089 C C . ILE A 1 135 ? -10.179 27.748 -13.584 1.00 88.19 135 ILE A C 1
ATOM 1091 O O . ILE A 1 135 ? -11.044 27.193 -12.900 1.00 88.19 135 ILE A O 1
ATOM 1095 N N . GLY A 1 136 ? -9.160 28.413 -13.033 1.00 81.69 136 GLY A N 1
ATOM 1096 C CA . GLY A 1 136 ? -8.971 28.599 -11.591 1.00 81.69 136 GLY A CA 1
ATOM 1097 C C . GLY A 1 136 ? -10.058 29.455 -10.924 1.00 81.69 136 GLY A C 1
ATOM 1098 O O . GLY A 1 136 ? -9.810 30.587 -10.527 1.00 81.69 136 GLY A O 1
ATOM 1099 N N . ARG A 1 137 ? -11.278 28.923 -10.775 1.00 78.69 137 ARG A N 1
ATOM 1100 C CA . ARG A 1 137 ? -12.430 29.629 -10.178 1.00 78.69 137 ARG A CA 1
ATOM 1101 C C . ARG A 1 137 ? -12.428 29.661 -8.653 1.00 78.69 137 ARG A C 1
ATOM 1103 O O . ARG A 1 137 ? -13.236 30.377 -8.071 1.00 78.69 137 ARG A O 1
ATOM 1110 N N . PHE A 1 138 ? -11.564 28.896 -8.001 1.00 77.75 138 PHE A N 1
ATOM 1111 C CA . PHE A 1 138 ? -11.511 28.775 -6.549 1.00 77.75 138 PHE A CA 1
ATOM 1112 C C . PHE A 1 138 ? -10.189 29.332 -6.043 1.00 77.75 138 PHE A C 1
ATOM 1114 O O . PHE A 1 138 ? -9.130 28.789 -6.350 1.00 77.75 138 PHE A O 1
ATOM 1121 N N . VAL A 1 139 ? -10.269 30.424 -5.286 1.00 69.75 139 VAL A N 1
ATOM 1122 C CA . VAL A 1 139 ? -9.108 31.132 -4.743 1.00 69.75 139 VAL A CA 1
ATOM 1123 C C . VAL A 1 139 ? -9.069 30.910 -3.237 1.00 69.75 139 VAL A C 1
ATOM 1125 O O . VAL A 1 139 ? -10.100 30.978 -2.560 1.00 69.75 139 VAL A O 1
ATOM 1128 N N . GLN A 1 140 ? -7.883 30.620 -2.715 1.00 67.56 140 GLN A N 1
ATOM 1129 C CA . GLN A 1 140 ? -7.658 30.461 -1.286 1.00 67.56 140 GLN A CA 1
ATOM 1130 C C . GLN A 1 140 ? -7.571 31.845 -0.632 1.00 67.56 140 GLN A C 1
ATOM 1132 O O . GLN A 1 140 ? -6.739 32.660 -1.022 1.00 67.56 140 GLN A O 1
ATOM 1137 N N . SER A 1 141 ? -8.446 32.128 0.334 1.00 63.84 141 SER A N 1
ATOM 1138 C CA . SER A 1 141 ? -8.429 33.360 1.128 1.00 63.84 141 SER A CA 1
ATOM 1139 C C . SER A 1 141 ? -8.305 33.045 2.622 1.00 63.84 141 SER A C 1
ATOM 1141 O O . SER A 1 141 ? -8.453 31.894 3.038 1.00 63.84 141 SER A O 1
ATOM 1143 N N . ALA A 1 142 ? -8.049 34.068 3.445 1.00 63.56 142 ALA A N 1
ATOM 1144 C CA . ALA A 1 142 ? -7.880 33.932 4.898 1.00 63.56 142 ALA A CA 1
ATOM 1145 C C . ALA A 1 142 ? -9.085 33.278 5.619 1.00 63.56 142 ALA A C 1
ATOM 1147 O O . ALA A 1 142 ? -8.929 32.766 6.722 1.00 63.56 142 ALA A O 1
ATOM 1148 N N . GLY A 1 143 ? -10.266 33.247 4.985 1.00 64.69 143 GLY A N 1
ATOM 1149 C CA . GLY A 1 143 ? -11.486 32.600 5.488 1.00 64.69 143 GLY A CA 1
ATOM 1150 C C . GLY A 1 143 ? -11.834 31.253 4.837 1.00 64.69 143 GLY A C 1
ATOM 1151 O O . GLY A 1 143 ? -12.933 30.748 5.057 1.00 64.69 143 GLY A O 1
ATOM 1152 N N . GLY A 1 144 ? -10.950 30.676 4.013 1.00 69.75 144 GLY A N 1
ATOM 1153 C CA . GLY A 1 144 ? -11.176 29.413 3.298 1.00 69.75 144 GLY A CA 1
ATOM 1154 C C . GLY A 1 144 ? -11.218 29.562 1.773 1.00 69.75 144 GLY A C 1
ATOM 1155 O O . GLY A 1 144 ? -10.734 30.535 1.202 1.00 69.75 144 GLY A O 1
ATOM 1156 N N . ILE A 1 145 ? -11.764 28.560 1.079 1.00 70.12 145 ILE A N 1
ATOM 1157 C CA . ILE A 1 145 ? -11.847 28.558 -0.390 1.00 70.12 145 ILE A CA 1
ATOM 1158 C C . ILE A 1 145 ? -13.070 29.368 -0.828 1.00 70.12 145 ILE A C 1
ATOM 1160 O O . ILE A 1 145 ? -14.201 29.003 -0.505 1.00 70.12 145 ILE A O 1
ATOM 1164 N N . ARG A 1 146 ? -12.862 30.431 -1.614 1.00 74.00 146 ARG A N 1
ATOM 1165 C CA . ARG A 1 146 ? -13.946 31.240 -2.191 1.00 74.00 146 ARG A CA 1
ATOM 1166 C C . ARG A 1 146 ? -13.994 31.080 -3.707 1.00 74.00 146 ARG A C 1
ATOM 1168 O O . ARG A 1 146 ? -12.975 31.192 -4.386 1.00 74.00 146 ARG A O 1
ATOM 1175 N N . LYS A 1 147 ? -15.195 30.871 -4.248 1.00 79.62 147 LYS A N 1
ATOM 1176 C CA . LYS A 1 147 ? -15.426 30.858 -5.695 1.00 79.62 147 LYS A CA 1
ATOM 1177 C C . LYS A 1 147 ? -15.517 32.283 -6.252 1.00 79.62 147 LYS A C 1
ATOM 1179 O O . LYS A 1 147 ? -16.320 33.075 -5.762 1.00 79.62 147 LYS A O 1
ATOM 1184 N N . THR A 1 148 ? -14.754 32.596 -7.297 1.00 78.81 148 THR A N 1
ATOM 1185 C CA . THR A 1 148 ? -14.931 33.820 -8.092 1.00 78.81 148 THR A CA 1
ATOM 1186 C C . THR A 1 148 ? -16.009 33.622 -9.159 1.00 78.81 148 THR A C 1
ATOM 1188 O O . THR A 1 148 ? -16.055 32.588 -9.828 1.00 78.81 148 THR A O 1
ATOM 1191 N N . ARG A 1 149 ? -16.885 34.622 -9.310 1.00 76.56 149 ARG A N 1
ATOM 1192 C CA . ARG A 1 149 ? -17.907 34.707 -10.372 1.00 76.56 149 ARG A CA 1
ATOM 1193 C C . ARG A 1 149 ? -17.601 35.816 -11.381 1.00 76.56 149 ARG A C 1
ATOM 1195 O O . ARG A 1 149 ? -18.484 36.239 -12.117 1.00 76.56 149 ARG A O 1
ATOM 1202 N N . GLN A 1 150 ? -16.368 36.320 -11.387 1.00 78.94 150 GLN A N 1
ATOM 1203 C CA . GLN A 1 150 ? -15.960 37.357 -12.328 1.00 78.94 150 GLN A CA 1
ATOM 1204 C C . GLN A 1 150 ? -16.080 36.850 -13.765 1.00 78.94 150 GLN A C 1
ATOM 1206 O O . GLN A 1 150 ? -15.808 35.683 -14.058 1.00 78.94 150 GLN A O 1
ATOM 1211 N N . ARG A 1 151 ? -16.543 37.724 -14.651 1.00 84.12 151 ARG A N 1
ATOM 1212 C CA . ARG A 1 151 ? -16.812 37.389 -16.046 1.00 84.12 151 ARG A CA 1
ATOM 1213 C C . ARG A 1 151 ? -15.492 37.087 -16.760 1.00 84.12 151 ARG A C 1
ATOM 1215 O O . ARG A 1 151 ? -14.542 37.847 -16.614 1.00 84.12 151 ARG A O 1
ATOM 1222 N N . ILE A 1 152 ? -15.432 35.978 -17.494 1.00 86.06 152 ILE A N 1
ATOM 1223 C CA . ILE A 1 152 ? -14.297 35.669 -18.378 1.00 86.06 152 ILE A CA 1
ATOM 1224 C C . ILE A 1 152 ? -14.601 36.122 -19.800 1.00 86.06 152 ILE A C 1
ATOM 1226 O O . ILE A 1 152 ? -15.759 36.139 -20.211 1.00 86.06 152 ILE A O 1
ATOM 1230 N N . GLU A 1 153 ? -13.563 36.431 -20.563 1.00 86.00 153 GLU A N 1
ATOM 1231 C CA . GLU A 1 153 ? -13.658 36.687 -21.996 1.00 86.00 153 GLU A CA 1
ATOM 1232 C C . GLU A 1 153 ? -13.251 35.418 -22.761 1.00 86.00 153 GLU A C 1
ATOM 1234 O O . GLU A 1 153 ? -12.069 35.067 -22.879 1.00 86.00 153 GLU A O 1
ATOM 1239 N N . MET A 1 154 ? -14.261 34.675 -23.223 1.00 82.38 154 MET A N 1
ATOM 1240 C CA . MET A 1 154 ? -14.073 33.457 -24.012 1.00 82.38 154 MET A CA 1
ATOM 1241 C C . MET A 1 154 ? -13.720 33.812 -25.451 1.00 82.38 154 MET A C 1
ATOM 1243 O O . MET A 1 154 ? -14.388 34.636 -26.068 1.00 82.38 154 MET A O 1
ATOM 1247 N N . HIS A 1 155 ? -12.707 33.145 -25.993 1.00 85.69 155 HIS A N 1
ATOM 1248 C CA . HIS A 1 155 ? -12.296 33.323 -27.377 1.00 85.69 155 HIS A CA 1
ATOM 1249 C C . HIS A 1 155 ? -12.784 32.128 -28.193 1.00 85.69 155 HIS A C 1
ATOM 1251 O O . HIS A 1 155 ? -12.545 30.980 -27.824 1.00 85.69 155 HIS A O 1
ATOM 1257 N N . LYS A 1 156 ? -13.476 32.381 -29.309 1.00 81.38 156 LYS A N 1
ATOM 1258 C CA . LYS A 1 156 ? -13.923 31.310 -30.214 1.00 81.38 156 LYS A CA 1
ATOM 1259 C C . LYS A 1 156 ? -12.735 30.552 -30.801 1.00 81.38 156 LYS A C 1
ATOM 1261 O O . LYS A 1 156 ? -12.776 29.330 -30.895 1.00 81.38 156 LYS A O 1
ATOM 1266 N N . ASN A 1 157 ? -11.693 31.291 -31.167 1.00 87.19 157 ASN A N 1
ATOM 1267 C CA . ASN A 1 157 ? -10.435 30.766 -31.670 1.00 87.19 157 ASN A CA 1
ATOM 1268 C C . ASN A 1 157 ? -9.353 31.024 -30.625 1.00 87.19 157 ASN A C 1
ATOM 1270 O O . ASN A 1 157 ? -9.227 32.141 -30.133 1.00 87.19 157 ASN A O 1
ATOM 1274 N N . LEU A 1 158 ? -8.593 29.991 -30.295 1.00 90.56 158 LEU A N 1
ATOM 1275 C CA . LEU A 1 158 ? -7.541 30.023 -29.292 1.00 90.56 158 LEU A CA 1
ATOM 1276 C C . LEU A 1 158 ? -6.253 29.497 -29.914 1.00 90.56 158 LEU A C 1
ATOM 1278 O O . LEU A 1 158 ? -6.272 28.460 -30.574 1.00 90.56 158 LEU A O 1
ATOM 1282 N N . THR A 1 159 ? -5.132 30.165 -29.682 1.00 91.44 159 THR A N 1
ATOM 1283 C CA . THR A 1 159 ? -3.817 29.658 -30.076 1.00 91.44 159 THR A CA 1
ATOM 1284 C C . THR A 1 159 ? -3.068 29.144 -28.859 1.00 91.44 159 THR A C 1
ATOM 1286 O O . THR A 1 159 ? -3.014 29.799 -27.818 1.00 91.44 159 THR A O 1
ATOM 1289 N N . VAL A 1 160 ? -2.504 27.940 -28.976 1.00 92.25 160 VAL A N 1
ATOM 1290 C CA . VAL A 1 160 ? -1.802 27.276 -27.875 1.00 92.25 160 VAL A CA 1
ATOM 1291 C C . VAL A 1 160 ? -0.387 26.900 -28.316 1.00 92.25 160 VAL A C 1
ATOM 1293 O O . VAL A 1 160 ? -0.231 26.203 -29.325 1.00 92.25 160 VAL A O 1
ATOM 1296 N N . PRO A 1 161 ? 0.648 27.331 -27.580 1.00 92.06 161 PRO A N 1
ATOM 1297 C CA . PRO A 1 161 ? 2.029 27.090 -27.960 1.00 92.06 161 PRO A CA 1
ATOM 1298 C C . PRO A 1 161 ? 2.357 25.601 -27.922 1.00 92.06 161 PRO A C 1
ATOM 1300 O O . PRO A 1 161 ? 1.950 24.862 -27.024 1.00 92.06 161 PRO A O 1
ATOM 1303 N N . THR A 1 162 ? 3.082 25.154 -28.938 1.00 90.25 162 THR A N 1
ATOM 1304 C CA . THR A 1 162 ? 3.478 23.767 -29.167 1.00 90.25 162 THR A CA 1
ATOM 1305 C C . THR A 1 162 ? 4.947 23.735 -29.551 1.00 90.25 162 THR A C 1
ATOM 1307 O O . THR A 1 162 ? 5.358 24.428 -30.477 1.00 90.25 162 THR A O 1
ATOM 1310 N N . PHE A 1 163 ? 5.744 22.921 -28.870 1.00 88.12 163 PHE A N 1
ATOM 1311 C CA . PHE A 1 163 ? 7.136 22.729 -29.242 1.00 88.12 163 PHE A CA 1
ATOM 1312 C C . PHE A 1 163 ? 7.249 22.010 -30.586 1.00 88.12 163 PHE A C 1
ATOM 1314 O O . PHE A 1 163 ? 6.638 20.964 -30.812 1.00 88.12 163 PHE A O 1
ATOM 1321 N N . THR A 1 164 ? 8.102 22.539 -31.451 1.00 76.25 164 THR A N 1
ATOM 1322 C CA . THR A 1 164 ? 8.448 21.973 -32.750 1.00 76.25 164 THR A CA 1
ATOM 1323 C C . THR A 1 164 ? 9.930 21.612 -32.790 1.00 76.25 164 THR A C 1
ATOM 1325 O O . THR A 1 164 ? 10.789 22.314 -32.262 1.00 76.25 164 THR A O 1
ATOM 1328 N N . GLY A 1 165 ? 10.243 20.455 -33.376 1.00 62.34 165 GLY A N 1
ATOM 1329 C CA . GLY A 1 165 ? 11.625 20.030 -33.600 1.00 62.34 165 GLY A CA 1
ATOM 1330 C C . GLY A 1 165 ? 12.469 19.783 -32.338 1.00 62.34 165 GLY A C 1
ATOM 1331 O O . GLY A 1 165 ? 11.976 19.447 -31.259 1.00 62.34 165 GLY A O 1
ATOM 1332 N N . HIS A 1 166 ? 13.791 19.849 -32.517 1.00 52.31 166 HIS A N 1
ATOM 1333 C CA . HIS A 1 166 ? 14.806 19.626 -31.476 1.00 52.31 166 HIS A CA 1
ATOM 1334 C C . HIS A 1 166 ? 15.464 20.918 -30.981 1.00 52.31 166 HIS A C 1
ATOM 1336 O O . HIS A 1 166 ? 16.266 20.836 -30.060 1.00 52.31 166 HIS A O 1
ATOM 1342 N N . ALA A 1 167 ? 15.113 22.067 -31.567 1.00 54.19 167 ALA A N 1
ATOM 1343 C CA . ALA A 1 167 ? 15.663 23.390 -31.267 1.00 54.19 167 ALA A CA 1
ATOM 1344 C C . ALA A 1 167 ? 14.731 24.244 -30.385 1.00 54.19 167 ALA A C 1
ATOM 1346 O O . ALA A 1 167 ? 14.928 25.446 -30.259 1.00 54.19 167 ALA A O 1
ATOM 1347 N N . GLY A 1 168 ? 13.717 23.631 -29.757 1.00 61.56 168 GLY A N 1
ATOM 1348 C CA . GLY A 1 168 ? 12.853 24.312 -28.783 1.00 61.56 168 GLY A CA 1
ATOM 1349 C C . GLY A 1 168 ? 11.936 25.383 -29.373 1.00 61.56 168 GLY A C 1
ATOM 1350 O O . GLY A 1 168 ? 11.251 26.052 -28.605 1.00 61.56 168 GLY A O 1
ATOM 1351 N N . ASP A 1 169 ? 11.888 25.508 -30.700 1.00 75.12 169 ASP A N 1
ATOM 1352 C CA . ASP A 1 169 ? 11.040 26.458 -31.410 1.00 75.12 169 ASP A CA 1
ATOM 1353 C C . ASP A 1 169 ? 9.565 26.209 -31.100 1.00 75.12 169 ASP A C 1
ATOM 1355 O O . ASP A 1 169 ? 9.096 25.065 -31.070 1.00 75.12 169 ASP A O 1
ATOM 1359 N N . VAL A 1 170 ? 8.813 27.281 -30.881 1.00 83.94 170 VAL A N 1
ATOM 1360 C CA . VAL A 1 170 ? 7.407 27.219 -30.478 1.00 83.94 170 VAL A CA 1
ATOM 1361 C C . VAL A 1 170 ? 6.528 27.647 -31.645 1.00 83.94 170 VAL A C 1
ATOM 1363 O O . VAL A 1 170 ? 6.680 28.740 -32.182 1.00 83.94 170 VAL A O 1
ATOM 1366 N N . VAL A 1 171 ? 5.570 26.797 -32.013 1.00 88.31 171 VAL A N 1
ATOM 1367 C CA . VAL A 1 171 ? 4.513 27.120 -32.977 1.00 88.31 171 VAL A CA 1
ATOM 1368 C C . VAL A 1 171 ? 3.174 27.201 -32.260 1.00 88.31 171 VAL A C 1
ATOM 1370 O O . VAL A 1 171 ? 2.854 26.389 -31.394 1.00 88.31 171 VAL A O 1
ATOM 1373 N N . ASN A 1 172 ? 2.366 28.180 -32.644 1.00 88.12 172 ASN A N 1
ATOM 1374 C CA . ASN A 1 172 ? 1.028 28.374 -32.109 1.00 88.12 172 ASN A CA 1
ATOM 1375 C C . ASN A 1 172 ? 0.020 27.473 -32.832 1.00 88.12 172 ASN A C 1
ATOM 1377 O O . ASN A 1 172 ? -0.322 27.705 -33.990 1.00 88.12 172 ASN A O 1
ATOM 1381 N N . THR A 1 173 ? -0.477 26.450 -32.137 1.00 88.94 173 THR A N 1
ATOM 1382 C CA . THR A 1 173 ? -1.494 25.530 -32.660 1.00 88.94 173 THR A CA 1
ATOM 1383 C C . THR A 1 173 ? -2.891 26.126 -32.459 1.00 88.94 173 THR A C 1
ATOM 1385 O O . THR A 1 173 ? -3.248 26.432 -31.318 1.00 88.94 173 THR A O 1
ATOM 1388 N N . PRO A 1 174 ? -3.705 26.287 -33.520 1.00 89.94 174 PRO A N 1
ATOM 1389 C CA . PRO A 1 174 ? -5.035 26.871 -33.407 1.00 89.94 174 PRO A CA 1
ATOM 1390 C C . PRO A 1 174 ? -6.090 25.838 -32.987 1.00 89.94 174 PRO A C 1
ATOM 1392 O O . PRO A 1 174 ? -6.181 24.733 -33.531 1.00 89.94 174 PRO A O 1
ATOM 1395 N N . TYR A 1 175 ? -6.953 26.252 -32.069 1.00 89.88 175 TYR A N 1
ATOM 1396 C CA . TYR A 1 175 ? -8.110 25.514 -31.591 1.00 89.88 175 TYR A CA 1
ATOM 1397 C C . TYR A 1 175 ? -9.385 26.358 -31.682 1.00 89.88 175 TYR A C 1
ATOM 1399 O O . TYR A 1 175 ? -9.346 27.579 -31.565 1.00 89.88 175 TYR A O 1
ATOM 1407 N N . LYS A 1 176 ? -10.530 25.691 -31.828 1.00 87.56 176 LYS A N 1
ATOM 1408 C CA . LYS A 1 176 ? -11.871 26.281 -31.869 1.00 87.56 176 LYS A CA 1
ATOM 1409 C C . LYS A 1 176 ? -12.694 25.813 -30.668 1.00 87.56 176 LYS A C 1
ATOM 1411 O O . LYS A 1 176 ? -12.713 24.622 -30.355 1.00 87.56 176 LYS A O 1
ATOM 1416 N N . LEU A 1 177 ? -13.364 26.733 -29.981 1.00 86.44 177 LEU A N 1
ATOM 1417 C CA . LEU A 1 177 ? -14.232 26.427 -28.845 1.00 86.44 177 LEU A CA 1
ATOM 1418 C C . LEU A 1 177 ? -15.388 25.521 -29.290 1.00 86.44 177 LEU A C 1
ATOM 1420 O O . LEU A 1 177 ? -16.039 25.793 -30.294 1.00 86.44 177 LEU A O 1
ATOM 1424 N N . CYS A 1 178 ? -15.644 24.449 -28.539 1.00 82.62 178 CYS A N 1
ATOM 1425 C CA . CYS A 1 178 ? -16.610 23.416 -28.926 1.00 82.62 178 CYS A CA 1
ATOM 1426 C C . CYS A 1 178 ? -17.550 22.973 -27.784 1.00 82.62 178 CYS A C 1
ATOM 1428 O O . CYS A 1 178 ? -18.484 22.197 -27.998 1.00 82.62 178 CYS A O 1
ATOM 1430 N N . GLY A 1 179 ? -17.331 23.485 -26.569 1.00 86.25 179 GLY A N 1
ATOM 1431 C CA . GLY A 1 179 ? -18.226 23.318 -25.425 1.00 86.25 179 GLY A CA 1
ATOM 1432 C C . GLY A 1 179 ? -17.526 23.587 -24.096 1.00 86.25 179 GLY A C 1
ATOM 1433 O O . GLY A 1 179 ? -16.389 24.060 -24.056 1.00 86.25 179 GLY A O 1
ATOM 1434 N N . GLY A 1 180 ? -18.189 23.252 -22.995 1.00 87.12 180 GLY A N 1
ATOM 1435 C CA . GLY A 1 180 ? -17.614 23.390 -21.663 1.00 87.12 180 GLY A CA 1
ATOM 1436 C C . GLY A 1 180 ? -18.527 22.898 -20.547 1.00 87.12 180 GLY A C 1
ATOM 1437 O O . GLY A 1 180 ? -19.622 22.389 -20.781 1.00 87.12 180 GLY A O 1
ATOM 1438 N N . VAL A 1 181 ? -18.045 23.040 -19.315 1.00 87.12 181 VAL A N 1
ATOM 1439 C CA . VAL A 1 181 ? -18.760 22.666 -18.093 1.00 87.12 181 VAL A CA 1
ATOM 1440 C C . VAL A 1 181 ? -18.798 23.862 -17.152 1.00 87.12 181 VAL A C 1
ATOM 1442 O O . VAL A 1 181 ? -17.762 24.419 -16.780 1.00 87.12 181 VAL A O 1
ATOM 1445 N N . MET A 1 182 ? -20.001 24.237 -16.737 1.00 85.44 182 MET A N 1
ATOM 1446 C CA . MET A 1 182 ? -20.267 25.204 -15.684 1.00 85.44 182 MET A CA 1
ATOM 1447 C C . MET A 1 182 ? -20.375 24.495 -14.343 1.00 85.44 182 MET A C 1
ATOM 1449 O O . MET A 1 182 ? -21.006 23.448 -14.228 1.00 85.44 182 MET A O 1
ATOM 1453 N N . HIS A 1 183 ? -19.810 25.102 -13.308 1.00 83.62 183 HIS A N 1
ATOM 1454 C CA . HIS A 1 183 ? -20.044 24.683 -11.933 1.00 83.62 183 HIS A CA 1
ATOM 1455 C C . HIS A 1 183 ? -20.940 25.719 -11.260 1.00 83.62 183 HIS A C 1
ATOM 1457 O O . HIS A 1 183 ? -20.554 26.880 -11.209 1.00 83.62 183 HIS A O 1
ATOM 1463 N N . ILE A 1 184 ? -22.099 25.351 -10.715 1.00 75.75 184 ILE A N 1
ATOM 1464 C CA . ILE A 1 184 ? -23.078 26.307 -10.146 1.00 75.75 184 ILE A CA 1
ATOM 1465 C C . ILE A 1 184 ? -22.916 26.451 -8.619 1.00 75.75 184 ILE A C 1
ATOM 1467 O O . ILE A 1 184 ? -23.377 27.414 -8.004 1.00 75.75 184 ILE A O 1
ATOM 1471 N N . GLY A 1 185 ? -22.136 25.560 -8.008 1.00 70.00 185 GLY A N 1
ATOM 1472 C CA . GLY A 1 185 ? -21.902 25.475 -6.571 1.00 70.00 185 GLY A CA 1
ATOM 1473 C C . GLY A 1 185 ? -21.069 26.577 -5.919 1.00 70.00 185 GLY A C 1
ATOM 1474 O O . GLY A 1 185 ? -20.377 27.342 -6.600 1.00 70.00 185 GLY A O 1
ATOM 1475 N N . LYS A 1 186 ? -21.114 26.623 -4.576 1.00 64.75 186 LYS A N 1
ATOM 1476 C CA . LYS A 1 186 ? -20.302 27.522 -3.723 1.00 64.75 186 LYS A CA 1
ATOM 1477 C C . LYS A 1 186 ? -18.897 26.963 -3.449 1.00 64.75 186 LYS A C 1
ATOM 1479 O O . LYS A 1 186 ? -17.959 27.743 -3.320 1.00 64.75 186 LYS A O 1
ATOM 1484 N N . VAL A 1 187 ? -18.748 25.638 -3.411 1.00 63.78 187 VAL A N 1
ATOM 1485 C CA . VAL A 1 187 ? -17.478 24.906 -3.225 1.00 63.78 187 VAL A CA 1
ATOM 1486 C C . VAL A 1 187 ? -17.394 23.771 -4.249 1.00 63.78 187 VAL A C 1
ATOM 1488 O O . VAL A 1 187 ? -18.431 23.336 -4.734 1.00 63.78 187 VAL A O 1
ATOM 1491 N N . VAL A 1 188 ? -16.194 23.281 -4.580 1.00 61.56 188 VAL A N 1
ATOM 1492 C CA . VAL A 1 188 ? -15.975 22.213 -5.592 1.00 61.56 188 VAL A CA 1
ATOM 1493 C C . VAL A 1 188 ? -16.753 20.911 -5.331 1.00 61.56 188 VAL A C 1
ATOM 1495 O O . VAL A 1 188 ? -16.940 20.113 -6.240 1.00 61.56 188 VAL A O 1
ATOM 1498 N N . THR A 1 189 ? -17.227 20.706 -4.101 1.00 58.19 189 THR A N 1
ATOM 1499 C CA . THR A 1 189 ? -17.964 19.516 -3.648 1.00 58.19 189 THR A CA 1
ATOM 1500 C C . THR A 1 189 ? -19.445 19.776 -3.326 1.00 58.19 189 THR A C 1
ATOM 1502 O O . THR A 1 189 ? -20.095 18.889 -2.770 1.00 58.19 189 THR A O 1
ATOM 1505 N N . ALA A 1 190 ? -19.984 20.974 -3.610 1.00 60.25 190 ALA A N 1
ATOM 1506 C CA . ALA A 1 190 ? -21.400 21.305 -3.376 1.00 60.25 190 ALA A CA 1
ATOM 1507 C C . ALA A 1 190 ? -21.959 22.318 -4.401 1.00 60.25 190 ALA A C 1
ATOM 1509 O O . ALA A 1 190 ? -21.460 23.444 -4.476 1.00 60.25 190 ALA A O 1
ATOM 1510 N N . GLY A 1 191 ? -23.027 21.944 -5.125 1.00 57.09 191 GLY A N 1
ATOM 1511 C CA . GLY A 1 191 ? -23.536 22.572 -6.352 1.00 57.09 191 GLY A CA 1
ATOM 1512 C C . GLY A 1 191 ? -24.091 21.575 -7.389 1.00 57.09 191 GLY A C 1
ATOM 1513 O O . GLY A 1 191 ? -24.211 20.388 -7.123 1.00 57.09 191 GLY A O 1
ATOM 1514 N N . HIS A 1 192 ? -24.397 22.067 -8.591 1.00 67.38 192 HIS A N 1
ATOM 1515 C CA . HIS A 1 192 ? -24.715 21.256 -9.779 1.00 67.38 192 HIS A CA 1
ATOM 1516 C C . HIS A 1 192 ? -23.735 21.591 -10.910 1.00 67.38 192 HIS A C 1
ATOM 1518 O O . HIS A 1 192 ? -23.195 22.709 -10.940 1.00 67.38 192 HIS A O 1
ATOM 1524 N N . TYR A 1 193 ? -23.481 20.638 -11.811 1.00 74.62 193 TYR A N 1
ATOM 1525 C CA . TYR A 1 193 ? -22.678 20.867 -13.012 1.00 74.62 193 TYR A CA 1
ATOM 1526 C C . TYR A 1 193 ? -23.589 20.886 -14.232 1.00 74.62 193 TYR A C 1
ATOM 1528 O O . TYR A 1 193 ? -24.364 19.969 -14.450 1.00 74.62 193 TYR A O 1
ATOM 1536 N N . GLN A 1 194 ? -23.455 21.907 -15.067 1.00 76.62 194 GLN A N 1
ATOM 1537 C CA . GLN A 1 194 ? -24.183 21.975 -16.331 1.00 76.62 194 GLN A CA 1
ATOM 1538 C C . GLN A 1 194 ? -23.185 21.984 -17.474 1.00 76.62 194 GLN A C 1
ATOM 1540 O O . GLN A 1 194 ? -22.201 22.725 -17.436 1.00 76.62 194 GLN A O 1
ATOM 1545 N N . ALA A 1 195 ? -23.421 21.154 -18.481 1.00 78.75 195 ALA A N 1
ATOM 1546 C CA . ALA A 1 195 ? -22.610 21.156 -19.685 1.00 78.75 195 ALA A CA 1
ATOM 1547 C C . ALA A 1 195 ? -23.281 22.023 -20.749 1.00 78.75 195 ALA A C 1
ATOM 1549 O O . ALA A 1 195 ? -24.504 22.092 -20.838 1.00 78.75 195 ALA A O 1
ATOM 1550 N N . PHE A 1 196 ? -22.472 22.682 -21.567 1.00 79.12 196 PHE A N 1
ATOM 1551 C CA . PHE A 1 196 ? -22.944 23.365 -22.762 1.00 79.12 196 PHE A CA 1
ATOM 1552 C C . PHE A 1 196 ? -22.130 22.895 -23.958 1.00 79.12 196 PHE A C 1
ATOM 1554 O O . PHE A 1 196 ? -20.941 22.572 -23.848 1.00 79.12 196 PHE A O 1
ATOM 1561 N N . TYR A 1 197 ? -22.794 22.834 -25.101 1.00 76.19 197 TYR A N 1
ATOM 1562 C CA . TYR A 1 197 ? -22.231 22.294 -26.325 1.00 76.19 197 TYR A CA 1
ATOM 1563 C C . TYR A 1 197 ? -22.644 23.148 -27.524 1.00 76.19 197 TYR A C 1
ATOM 1565 O O . TYR A 1 197 ? -23.779 23.624 -27.579 1.00 76.19 197 TYR A O 1
ATOM 1573 N N . PHE A 1 198 ? -21.718 23.316 -28.471 1.00 72.19 198 PHE A N 1
ATOM 1574 C CA . PHE A 1 198 ? -21.937 24.042 -29.721 1.00 72.19 198 PHE A CA 1
ATOM 1575 C C . PHE A 1 198 ? -22.068 23.042 -30.877 1.00 72.19 198 PHE A C 1
ATOM 1577 O O . PHE A 1 198 ? -21.062 22.428 -31.248 1.00 72.19 198 PHE A O 1
ATOM 1584 N N . PRO A 1 199 ? -23.279 22.822 -31.419 1.00 58.44 199 PRO A N 1
ATOM 1585 C CA . PRO A 1 199 ? -23.469 21.934 -32.557 1.00 58.44 199 PRO A CA 1
ATOM 1586 C C . PRO A 1 199 ? -22.962 22.576 -33.849 1.00 58.44 199 PRO A C 1
ATOM 1588 O O . PRO A 1 199 ? -23.488 23.579 -34.316 1.00 58.44 199 PRO A O 1
ATOM 1591 N N . GLY A 1 200 ? -21.967 21.941 -34.467 1.00 57.25 200 GLY A N 1
ATOM 1592 C CA . GLY A 1 200 ? -21.494 22.296 -35.805 1.00 57.25 200 GLY A CA 1
ATOM 1593 C C . GLY A 1 200 ? -20.588 23.530 -35.870 1.00 57.25 200 GLY A C 1
ATOM 1594 O O . GLY A 1 200 ? -20.072 24.019 -34.868 1.00 57.25 200 GLY A O 1
ATOM 1595 N N . ASP A 1 201 ? -20.357 24.007 -37.093 1.00 54.81 201 ASP A N 1
ATOM 1596 C CA . ASP A 1 201 ? -19.511 25.167 -37.391 1.00 54.81 201 ASP A CA 1
ATOM 1597 C C . ASP A 1 201 ? -20.276 26.497 -37.322 1.00 54.81 201 ASP A C 1
ATOM 1599 O O . ASP A 1 201 ? -19.943 27.434 -38.045 1.00 54.81 201 ASP A O 1
ATOM 1603 N N . THR A 1 202 ? -21.285 26.614 -36.454 1.00 55.41 202 THR A N 1
ATOM 1604 C CA . THR A 1 202 ? -22.059 27.854 -36.338 1.00 55.41 202 THR A CA 1
ATOM 1605 C C . THR A 1 202 ? -21.153 29.050 -35.997 1.00 55.41 202 THR A C 1
ATOM 1607 O O . THR A 1 202 ? -20.184 28.976 -35.226 1.00 55.41 202 THR A O 1
ATOM 1610 N N . GLU A 1 203 ? -21.423 30.183 -36.649 1.00 52.34 203 GLU A N 1
ATOM 1611 C CA . GLU A 1 203 ? -20.715 31.449 -36.425 1.00 52.34 203 GLU A CA 1
ATOM 1612 C C . GLU A 1 203 ? -20.957 31.962 -34.992 1.00 52.34 203 GLU A C 1
ATOM 1614 O O . GLU A 1 203 ? -20.039 32.473 -34.343 1.00 52.34 203 GLU A O 1
ATOM 1619 N N . ASP A 1 204 ? -22.154 31.703 -34.464 1.00 59.47 204 ASP A N 1
ATOM 1620 C CA . ASP A 1 204 ? -22.610 32.176 -33.167 1.00 59.47 204 ASP A CA 1
ATOM 1621 C C . ASP A 1 204 ? -22.276 31.210 -32.015 1.00 59.47 204 ASP A C 1
ATOM 1623 O O . ASP A 1 204 ? -22.918 30.174 -31.826 1.00 59.47 204 ASP A O 1
ATOM 1627 N N . ILE A 1 205 ? -21.306 31.605 -31.183 1.00 55.78 205 ILE A N 1
ATOM 1628 C CA . ILE A 1 205 ? -20.941 30.929 -29.924 1.00 55.78 205 ILE A CA 1
ATOM 1629 C C . ILE A 1 205 ? -22.026 31.027 -28.838 1.00 55.78 205 ILE A C 1
ATOM 1631 O O . ILE A 1 205 ? -21.763 30.671 -27.694 1.00 55.78 205 ILE A O 1
ATOM 1635 N N . TRP A 1 206 ? -23.208 31.566 -29.133 1.00 58.22 206 TRP A N 1
ATOM 1636 C CA . TRP A 1 206 ? -24.333 31.640 -28.197 1.00 58.22 206 TRP A CA 1
ATOM 1637 C C . TRP A 1 206 ? -25.499 30.734 -28.588 1.00 58.22 206 TRP A C 1
ATOM 1639 O O . TRP A 1 206 ? -26.354 30.467 -27.745 1.00 58.22 206 TRP A O 1
ATOM 1649 N N . SER A 1 207 ? -25.432 30.106 -29.768 1.00 56.78 207 SER A N 1
ATOM 1650 C CA . SER A 1 207 ? -26.298 28.999 -30.207 1.00 56.78 207 SER A CA 1
ATOM 1651 C C . SER A 1 207 ? -26.023 27.670 -29.466 1.00 56.78 207 SER A C 1
ATOM 1653 O O . SER A 1 207 ? -26.045 26.584 -30.044 1.00 56.78 207 SER A O 1
ATOM 1655 N N . CYS A 1 208 ? -25.707 27.731 -28.167 1.00 58.75 208 CYS A N 1
ATOM 1656 C CA . CYS A 1 208 ? -25.448 26.541 -27.357 1.00 58.75 208 CYS A CA 1
ATOM 1657 C C . CYS A 1 208 ? -26.734 25.810 -26.975 1.00 58.75 208 CYS A C 1
ATOM 1659 O O . CYS A 1 208 ? -27.760 26.427 -26.689 1.00 58.75 208 CYS A O 1
ATOM 1661 N N . HIS A 1 209 ? -26.633 24.488 -26.861 1.00 60.84 209 HIS A N 1
ATOM 1662 C CA . HIS A 1 209 ? -27.605 23.698 -26.113 1.00 60.84 209 HIS A CA 1
ATOM 1663 C C . HIS A 1 209 ? -27.089 23.483 -24.691 1.00 60.84 209 HIS A C 1
ATOM 1665 O O . HIS A 1 209 ? -25.926 23.104 -24.495 1.00 60.84 209 HIS A O 1
ATOM 1671 N N . LEU A 1 210 ? -27.957 23.715 -23.706 1.00 57.69 210 LEU A N 1
ATOM 1672 C CA . LEU A 1 210 ? -27.697 23.347 -22.319 1.00 57.69 210 LEU A CA 1
ATOM 1673 C C . LEU A 1 210 ? -28.027 21.879 -22.109 1.00 57.69 210 LEU A C 1
ATOM 1675 O O . LEU A 1 210 ? -29.111 21.424 -22.451 1.00 57.69 210 LEU A O 1
ATOM 1679 N N . VAL A 1 211 ? -27.092 21.143 -21.521 1.00 61.72 211 VAL A N 1
ATOM 1680 C CA . VAL A 1 211 ? -27.292 19.756 -21.113 1.00 61.72 211 VAL A CA 1
ATOM 1681 C C . VAL A 1 211 ? -27.313 19.725 -19.592 1.00 61.72 211 VAL A C 1
ATOM 1683 O O . VAL A 1 211 ? -26.311 20.030 -18.934 1.00 61.72 211 VAL A O 1
ATOM 1686 N N . HIS A 1 212 ? -28.478 19.379 -19.053 1.00 60.19 212 HIS A N 1
ATOM 1687 C CA . HIS A 1 212 ? -28.730 19.328 -17.621 1.00 60.19 212 HIS A CA 1
ATOM 1688 C C . HIS A 1 212 ? -28.345 17.955 -17.050 1.00 60.19 212 HIS A C 1
ATOM 1690 O O . HIS A 1 212 ? -28.550 16.920 -17.686 1.00 60.19 212 HIS A O 1
ATOM 1696 N N . ASP A 1 213 ? -27.760 17.941 -15.850 1.00 56.09 213 ASP A N 1
ATOM 1697 C CA . ASP A 1 213 ? -27.351 16.727 -15.130 1.00 56.09 213 ASP A CA 1
ATOM 1698 C C . ASP A 1 213 ? -28.503 16.071 -14.338 1.00 56.09 213 ASP A C 1
ATOM 1700 O O . ASP A 1 213 ? -28.328 14.988 -13.777 1.00 56.09 213 ASP A O 1
ATOM 1704 N N . ASP A 1 214 ? -29.686 16.692 -14.326 1.00 57.66 214 ASP A N 1
ATOM 1705 C CA . ASP A 1 214 ? -30.885 16.292 -13.577 1.00 57.66 214 ASP A CA 1
ATOM 1706 C C . ASP A 1 214 ? -31.940 15.546 -14.419 1.00 57.66 214 ASP A C 1
ATOM 1708 O O . ASP A 1 214 ? -33.011 15.205 -13.918 1.00 57.66 214 ASP A O 1
ATOM 1712 N N . GLY A 1 215 ? -31.631 15.248 -15.685 1.00 53.25 215 GLY A N 1
ATOM 1713 C CA . GLY A 1 215 ? -32.515 14.508 -16.590 1.00 53.25 215 GLY A CA 1
ATOM 1714 C C . GLY A 1 215 ? -33.533 15.364 -17.349 1.00 53.25 215 GLY A C 1
ATOM 1715 O O . GLY A 1 215 ? -34.370 14.793 -18.052 1.00 53.25 215 GLY A O 1
ATOM 1716 N N . GLN A 1 216 ? -33.459 16.697 -17.249 1.00 55.56 216 GLN A N 1
ATOM 1717 C CA . GLN A 1 216 ? -34.260 17.607 -18.072 1.00 55.56 216 GLN A CA 1
ATOM 1718 C C . GLN A 1 216 ? -33.796 17.629 -19.538 1.00 55.56 216 GLN A C 1
ATOM 1720 O O . GLN A 1 216 ? -32.619 17.421 -19.850 1.00 55.56 216 GLN A O 1
ATOM 1725 N N . THR A 1 217 ? -34.736 17.891 -20.451 1.00 57.53 217 THR A N 1
ATOM 1726 C CA . THR A 1 217 ? -34.465 18.030 -21.889 1.00 57.53 217 THR A CA 1
ATOM 1727 C C . THR A 1 217 ? -33.521 19.198 -22.145 1.00 57.53 217 THR A C 1
ATOM 1729 O O . THR A 1 217 ? -33.617 20.240 -21.500 1.00 57.53 217 THR A O 1
ATOM 1732 N N . ALA A 1 218 ? -32.613 19.037 -23.108 1.00 61.44 218 ALA A N 1
ATOM 1733 C CA . ALA A 1 218 ? -31.700 20.104 -23.480 1.00 61.44 218 ALA A CA 1
ATOM 1734 C C . ALA A 1 218 ? -32.468 21.322 -24.014 1.00 61.44 218 ALA A C 1
ATOM 1736 O O . ALA A 1 218 ? -33.224 21.204 -24.979 1.00 61.44 218 ALA A O 1
ATOM 1737 N N . THR A 1 219 ? -32.259 22.491 -23.411 1.00 64.12 219 THR A N 1
ATOM 1738 C CA . THR A 1 219 ? -32.913 23.733 -23.837 1.00 64.12 219 THR A CA 1
ATOM 1739 C C . THR A 1 219 ? -31.968 24.592 -24.682 1.00 64.12 219 THR A C 1
ATOM 1741 O O . THR A 1 219 ? -30.752 24.587 -24.439 1.00 64.12 219 THR A O 1
ATOM 1744 N N . PRO A 1 220 ? -32.488 25.368 -25.650 1.00 64.69 220 PRO A N 1
ATOM 1745 C CA . PRO A 1 220 ? -31.715 26.411 -26.318 1.00 64.69 220 PRO A CA 1
ATOM 1746 C C . PRO A 1 220 ? -31.154 27.421 -25.306 1.00 64.69 220 PRO A C 1
ATOM 1748 O O . PRO A 1 220 ? -31.788 27.721 -24.290 1.00 64.69 220 PRO A O 1
ATOM 1751 N N . GLY A 1 221 ? -29.954 27.937 -25.565 1.00 63.66 221 GLY A N 1
ATOM 1752 C CA . GLY A 1 221 ? -29.348 28.986 -24.752 1.00 63.66 221 GLY A CA 1
ATOM 1753 C C . GLY A 1 221 ? -30.151 30.291 -24.795 1.00 63.66 221 GLY A C 1
ATOM 1754 O O . GLY A 1 221 ? -30.572 30.735 -25.857 1.00 63.66 221 GLY A O 1
ATOM 1755 N N . THR A 1 222 ? -30.338 30.919 -23.634 1.00 71.94 222 THR A N 1
ATOM 1756 C CA . THR A 1 222 ? -30.910 32.272 -23.489 1.00 71.94 222 THR A CA 1
ATOM 1757 C C . THR A 1 222 ? -29.810 33.292 -23.167 1.00 71.94 222 THR A C 1
ATOM 1759 O O . THR A 1 222 ? -28.682 32.920 -22.830 1.00 71.94 222 THR A O 1
ATOM 1762 N N . ASP A 1 223 ? -30.117 34.591 -23.158 1.00 68.50 223 ASP A N 1
ATOM 1763 C CA . ASP A 1 223 ? -29.162 35.606 -22.680 1.00 68.50 223 ASP A CA 1
ATOM 1764 C C . ASP A 1 223 ? -28.749 35.399 -21.210 1.00 68.50 223 ASP A C 1
ATOM 1766 O O . ASP A 1 223 ? -27.597 35.637 -20.829 1.00 68.50 223 ASP A O 1
ATOM 1770 N N . ALA A 1 224 ? -29.649 34.861 -20.381 1.00 68.12 224 ALA A N 1
ATOM 1771 C CA . ALA A 1 224 ? -29.326 34.451 -19.016 1.00 68.12 224 ALA A CA 1
ATOM 1772 C C . ALA A 1 224 ? -28.315 33.287 -18.998 1.00 68.12 224 ALA A C 1
ATOM 1774 O O . ALA A 1 224 ? -27.369 33.292 -18.204 1.00 68.12 224 ALA A O 1
ATOM 1775 N N . THR A 1 225 ? -28.452 32.331 -19.923 1.00 71.50 225 THR A N 1
ATOM 1776 C CA . THR A 1 225 ? -27.487 31.240 -20.134 1.00 71.50 225 THR A CA 1
ATOM 1777 C C . THR A 1 225 ? -26.110 31.780 -20.507 1.00 71.50 225 THR A C 1
ATOM 1779 O O . THR A 1 225 ? -25.098 31.365 -19.938 1.00 71.50 225 THR A O 1
ATOM 1782 N N . ARG A 1 226 ? -26.059 32.760 -21.414 1.00 74.06 226 ARG A N 1
ATOM 1783 C CA . ARG A 1 226 ? -24.823 33.431 -21.833 1.00 74.06 226 ARG A CA 1
ATOM 1784 C C . ARG A 1 226 ? -24.090 34.068 -20.652 1.00 74.06 226 ARG A C 1
ATOM 1786 O O . ARG A 1 226 ? -22.884 33.868 -20.492 1.00 74.06 226 ARG A O 1
ATOM 1793 N N . GLN A 1 227 ? -24.802 34.766 -19.769 1.00 76.62 227 GLN A N 1
ATOM 1794 C CA . GLN A 1 227 ? -24.200 35.333 -18.555 1.00 76.62 227 GLN A CA 1
ATOM 1795 C C . GLN A 1 227 ? -23.737 34.257 -17.562 1.00 76.62 227 GLN A C 1
ATOM 1797 O O . GLN A 1 227 ? -22.667 34.384 -16.955 1.00 76.62 227 GLN A O 1
ATOM 1802 N N . ALA A 1 228 ? -24.491 33.164 -17.419 1.00 78.81 228 ALA A N 1
ATOM 1803 C CA . ALA A 1 228 ? -24.115 32.048 -16.555 1.00 78.81 228 ALA A CA 1
ATOM 1804 C C . ALA A 1 228 ? -22.824 31.359 -17.028 1.00 78.81 228 ALA A C 1
ATOM 1806 O O . ALA A 1 228 ? -21.940 31.101 -16.206 1.00 78.81 228 ALA A O 1
ATOM 1807 N N . ILE A 1 229 ? -22.668 31.147 -18.339 1.00 81.56 229 ILE A N 1
ATOM 1808 C CA . ILE A 1 229 ? -21.460 30.578 -18.954 1.00 81.56 229 ILE A CA 1
ATOM 1809 C C . ILE A 1 229 ? -20.241 31.449 -18.632 1.00 81.56 229 ILE A C 1
ATOM 1811 O O . ILE A 1 229 ? -19.245 30.963 -18.088 1.00 81.56 229 ILE A O 1
ATOM 1815 N N . LEU A 1 230 ? -20.328 32.758 -18.866 1.00 84.12 230 LEU A N 1
ATOM 1816 C CA . LEU A 1 230 ? -19.199 33.670 -18.662 1.00 84.12 230 LEU A CA 1
ATOM 1817 C C . LEU A 1 230 ? -18.790 33.823 -17.184 1.00 84.12 230 LEU A C 1
ATOM 1819 O O . LEU A 1 230 ? -17.633 34.119 -16.884 1.00 84.12 230 LEU A O 1
ATOM 1823 N N . THR A 1 231 ? -19.701 33.591 -16.241 1.00 83.62 231 THR A N 1
ATOM 1824 C CA . THR A 1 231 ? -19.438 33.758 -14.799 1.00 83.62 231 THR A CA 1
ATOM 1825 C C . THR A 1 231 ? -19.123 32.447 -14.072 1.00 83.62 231 THR A C 1
ATOM 1827 O O . THR A 1 231 ? -18.391 32.461 -13.082 1.00 83.62 231 THR A O 1
ATOM 1830 N N . ASN A 1 232 ? -19.628 31.303 -14.552 1.00 85.81 232 ASN A N 1
ATOM 1831 C CA . ASN A 1 232 ? -19.545 30.012 -13.853 1.00 85.81 232 ASN A CA 1
ATOM 1832 C C . ASN A 1 232 ? -18.811 28.907 -14.622 1.00 85.81 232 ASN A C 1
ATOM 1834 O O . ASN A 1 232 ? -18.661 27.807 -14.082 1.00 85.81 232 ASN A O 1
ATOM 1838 N N . CYS A 1 233 ? -18.333 29.170 -15.842 1.00 87.50 233 CYS A N 1
ATOM 1839 C CA . CYS A 1 233 ? -17.546 28.190 -16.582 1.00 87.50 233 CYS A CA 1
ATOM 1840 C C . CYS A 1 233 ? -16.305 27.763 -15.788 1.00 87.50 233 CYS A C 1
ATOM 1842 O O . CYS A 1 233 ? -15.528 28.597 -15.310 1.00 87.50 233 CYS A O 1
ATOM 1844 N N . TYR A 1 234 ? -16.159 26.449 -15.651 1.00 87.44 234 TYR A N 1
ATOM 1845 C CA . TYR A 1 234 ? -15.110 25.773 -14.903 1.00 87.44 234 TYR A CA 1
ATOM 1846 C C . TYR A 1 234 ? -14.154 25.030 -15.839 1.00 87.44 234 TYR A C 1
ATOM 1848 O O . TYR A 1 234 ? -12.941 25.126 -15.664 1.00 87.44 234 TYR A O 1
ATOM 1856 N N . LEU A 1 235 ? -14.693 24.362 -16.863 1.00 90.25 235 LEU A N 1
ATOM 1857 C CA . LEU A 1 235 ? -13.925 23.686 -17.907 1.00 90.25 235 LEU A CA 1
ATOM 1858 C C . LEU A 1 235 ? -14.332 24.217 -19.279 1.00 90.25 235 LEU A C 1
ATOM 1860 O O . LEU A 1 235 ? -15.525 24.300 -19.566 1.00 90.25 235 LEU A O 1
ATOM 1864 N N . LEU A 1 236 ? -13.360 24.514 -20.135 1.00 90.50 236 LEU A N 1
ATOM 1865 C CA . LEU A 1 236 ? -13.580 24.816 -21.550 1.00 90.50 236 LEU A CA 1
ATOM 1866 C C . LEU A 1 236 ? -13.001 23.706 -22.415 1.00 90.50 236 LEU A C 1
ATOM 1868 O O . LEU A 1 236 ? -11.894 23.243 -22.156 1.00 90.50 236 LEU A O 1
ATOM 1872 N N . ALA A 1 237 ? -13.738 23.304 -23.444 1.00 89.31 237 ALA A N 1
ATOM 1873 C CA . ALA A 1 237 ? -13.320 22.300 -24.406 1.00 89.31 237 ALA A CA 1
ATOM 1874 C C . ALA A 1 237 ? -13.068 22.952 -25.769 1.00 89.31 237 ALA A C 1
ATOM 1876 O O . ALA A 1 237 ? -13.959 23.560 -26.366 1.00 89.31 237 ALA A O 1
ATOM 1877 N N . TYR A 1 238 ? -11.855 22.781 -26.273 1.00 89.50 238 TYR A N 1
ATOM 1878 C CA . TYR A 1 238 ? -11.350 23.354 -27.509 1.00 89.50 238 TYR A CA 1
ATOM 1879 C C . TYR A 1 238 ? -10.929 22.231 -28.452 1.00 89.50 238 TYR A C 1
ATOM 1881 O O . TYR A 1 238 ? -10.209 21.322 -28.054 1.00 89.50 238 TYR A O 1
ATOM 1889 N N . ARG A 1 239 ? -11.367 22.276 -29.706 1.00 86.62 239 ARG A N 1
ATOM 1890 C CA . ARG A 1 239 ? -11.039 21.275 -30.721 1.00 86.62 239 ARG A CA 1
ATOM 1891 C C . ARG A 1 239 ? -10.000 21.821 -31.686 1.00 86.62 239 ARG A C 1
ATOM 1893 O O . ARG A 1 239 ? -10.123 22.962 -32.124 1.00 86.62 239 ARG A O 1
ATOM 1900 N N . ILE A 1 240 ? -8.996 21.024 -32.029 1.00 86.25 240 ILE A N 1
ATOM 1901 C CA . ILE A 1 240 ? -7.997 21.433 -33.020 1.00 86.25 240 ILE A CA 1
ATOM 1902 C C . ILE A 1 240 ? -8.672 21.662 -34.384 1.00 86.25 240 ILE A C 1
ATOM 1904 O O . ILE A 1 240 ? -9.538 20.886 -34.797 1.00 86.25 240 ILE A O 1
ATOM 1908 N N . ASN A 1 241 ? -8.319 22.746 -35.078 1.00 72.81 241 ASN A N 1
ATOM 1909 C CA . ASN A 1 241 ? -8.953 23.075 -36.355 1.00 72.81 241 ASN A CA 1
ATOM 1910 C C . ASN A 1 241 ? -8.482 22.094 -37.453 1.00 72.81 241 ASN A C 1
ATOM 1912 O O . ASN A 1 241 ? -7.283 21.956 -37.706 1.00 72.81 241 ASN A O 1
ATOM 1916 N N . SER A 1 242 ? -9.413 21.389 -38.106 1.00 52.34 242 SER A N 1
ATOM 1917 C CA . SER A 1 242 ? -9.127 20.240 -38.988 1.00 52.34 242 SER A CA 1
ATOM 1918 C C . SER A 1 242 ? -8.282 20.570 -40.225 1.00 52.34 242 SER A C 1
ATOM 1920 O O . SER A 1 242 ? -7.646 19.676 -40.777 1.00 52.34 242 SER A O 1
ATOM 1922 N N . HIS A 1 243 ? -8.199 21.842 -40.623 1.00 46.19 243 HIS A N 1
ATOM 1923 C CA . HIS A 1 243 ? -7.347 22.297 -41.731 1.00 46.19 243 HIS A CA 1
ATOM 1924 C C . HIS A 1 243 ? -5.839 22.290 -41.416 1.00 46.19 243 HIS A C 1
ATOM 1926 O O . HIS A 1 243 ? -5.026 22.404 -42.329 1.00 46.19 243 HIS A O 1
ATOM 1932 N N . VAL A 1 244 ? -5.447 22.130 -40.146 1.00 46.06 244 VAL A N 1
ATOM 1933 C CA . VAL A 1 244 ? -4.034 22.067 -39.724 1.00 46.06 244 VAL A CA 1
ATOM 1934 C C . VAL A 1 244 ? -3.505 20.628 -39.700 1.00 46.06 244 VAL A C 1
ATOM 1936 O O . VAL A 1 244 ? -2.318 20.402 -39.930 1.00 46.06 244 VAL A O 1
ATOM 1939 N N . ILE A 1 245 ? -4.386 19.636 -39.525 1.00 44.22 245 ILE A N 1
ATOM 1940 C CA . ILE A 1 245 ? -4.023 18.209 -39.464 1.00 44.22 245 ILE A CA 1
ATOM 1941 C C . ILE A 1 245 ? -3.425 17.720 -40.798 1.00 44.22 245 ILE A C 1
ATOM 1943 O O . ILE A 1 245 ? -2.557 16.853 -40.792 1.00 44.22 245 ILE A O 1
ATOM 1947 N N . SER A 1 246 ? -3.817 18.307 -41.937 1.00 34.84 246 SER A N 1
ATOM 1948 C CA . SER A 1 246 ? -3.286 17.943 -43.263 1.00 34.84 246 SER A CA 1
ATOM 1949 C C . SER A 1 246 ? -1.940 18.593 -43.616 1.00 34.84 246 SER A C 1
ATOM 1951 O O . SER A 1 246 ? -1.305 18.169 -44.579 1.00 34.84 246 SER A O 1
ATOM 1953 N N . ARG A 1 247 ? -1.493 19.610 -42.860 1.00 35.44 247 ARG A N 1
ATOM 1954 C CA . ARG A 1 247 ? -0.223 20.334 -43.085 1.00 35.44 247 ARG A CA 1
ATOM 1955 C C . ARG A 1 247 ? 0.837 20.073 -42.016 1.00 35.44 247 ARG A C 1
ATOM 1957 O O . ARG A 1 247 ? 1.982 20.485 -42.187 1.00 35.44 247 ARG A O 1
ATOM 1964 N N . MET A 1 248 ? 0.490 19.389 -40.928 1.00 36.06 248 MET A N 1
ATOM 1965 C CA . MET A 1 248 ? 1.481 18.925 -39.962 1.00 36.06 248 MET A CA 1
ATOM 1966 C C . MET A 1 248 ? 2.248 17.734 -40.552 1.00 36.06 248 MET A C 1
ATOM 1968 O O . MET A 1 248 ? 1.623 16.810 -41.079 1.00 36.06 248 MET A O 1
ATOM 1972 N N . PRO A 1 249 ? 3.592 17.724 -40.490 1.00 27.42 249 PRO A N 1
ATOM 1973 C CA . PRO A 1 249 ? 4.361 16.607 -41.009 1.00 27.42 249 PRO A CA 1
ATOM 1974 C C . PRO A 1 249 ? 3.927 15.330 -40.286 1.00 27.42 249 PRO A C 1
ATOM 1976 O O . PRO A 1 249 ? 3.894 15.278 -39.054 1.00 27.42 249 PRO A O 1
ATOM 1979 N N . SER A 1 250 ? 3.596 14.291 -41.063 1.00 30.31 250 SER A N 1
ATOM 1980 C CA . SER A 1 250 ? 3.447 12.933 -40.533 1.00 30.31 250 SER A CA 1
ATOM 1981 C C . SER A 1 250 ? 4.645 12.617 -39.638 1.00 30.31 250 SER A C 1
ATOM 1983 O O . SER A 1 250 ? 5.751 13.058 -39.964 1.00 30.31 250 SER A O 1
ATOM 1985 N N . PRO A 1 251 ? 4.467 11.870 -38.534 1.00 30.98 251 PRO A N 1
ATOM 1986 C CA . PRO A 1 251 ? 5.552 11.584 -37.609 1.00 30.98 251 PRO A CA 1
ATOM 1987 C C . PRO A 1 251 ? 6.709 10.960 -38.387 1.00 30.98 251 PRO A C 1
ATOM 1989 O O . PRO A 1 251 ? 6.632 9.803 -38.804 1.00 30.98 251 PRO A O 1
ATOM 1992 N N . MET A 1 252 ? 7.757 11.753 -38.631 1.00 28.06 252 MET A N 1
ATOM 1993 C CA . MET A 1 252 ? 8.920 11.301 -39.371 1.00 28.06 252 MET A CA 1
ATOM 1994 C C . MET A 1 252 ? 9.605 10.228 -38.538 1.00 28.06 252 MET A C 1
ATOM 1996 O O . MET A 1 252 ? 10.332 10.488 -37.580 1.00 28.06 252 MET A O 1
ATOM 2000 N N . SER A 1 253 ? 9.384 8.988 -38.957 1.00 28.58 253 SER A N 1
ATOM 2001 C CA . SER A 1 253 ? 10.413 7.970 -38.947 1.00 28.58 253 SER A CA 1
ATOM 2002 C C . SER A 1 253 ? 11.674 8.568 -39.571 1.00 28.58 253 SER A C 1
ATOM 2004 O O . SER A 1 253 ? 11.698 8.852 -40.769 1.00 28.58 253 SER A O 1
ATOM 2006 N N . ALA A 1 254 ? 12.723 8.756 -38.778 1.00 26.47 254 ALA A N 1
ATOM 2007 C CA . ALA A 1 254 ? 14.068 8.944 -39.300 1.00 26.47 254 ALA A CA 1
ATOM 2008 C C . ALA A 1 254 ? 14.514 7.626 -39.961 1.00 26.47 254 ALA A C 1
ATOM 2010 O O . ALA A 1 254 ? 15.119 6.766 -39.322 1.00 26.47 254 ALA A O 1
ATOM 2011 N N . GLY A 1 255 ? 14.118 7.426 -41.217 1.00 26.91 255 GLY A N 1
ATOM 2012 C CA . GLY A 1 255 ? 14.670 6.407 -42.103 1.00 26.91 255 GLY A CA 1
ATOM 2013 C C . GLY A 1 255 ? 15.856 6.993 -42.878 1.00 26.91 255 GLY A C 1
ATOM 2014 O O . GLY A 1 255 ? 15.756 8.140 -43.320 1.00 26.91 255 GLY A O 1
ATOM 2015 N N . PRO A 1 256 ? 16.971 6.264 -43.059 1.00 29.94 256 PRO A N 1
ATOM 2016 C CA . PRO A 1 256 ? 18.040 6.692 -43.955 1.00 29.94 256 PRO A CA 1
ATOM 2017 C C . PRO A 1 256 ? 17.560 6.717 -45.413 1.00 29.94 256 PRO A C 1
ATOM 2019 O O . PRO A 1 256 ? 16.768 5.869 -45.833 1.00 29.94 256 PRO A O 1
ATOM 2022 N N . ARG A 1 257 ? 18.055 7.704 -46.169 1.00 26.05 257 ARG A N 1
ATOM 2023 C CA . ARG A 1 257 ? 17.862 7.874 -47.616 1.00 26.05 257 ARG A CA 1
ATOM 2024 C C . ARG A 1 257 ? 18.375 6.652 -48.391 1.00 26.05 257 ARG A C 1
ATOM 2026 O O . ARG A 1 257 ? 19.378 6.053 -48.021 1.00 26.05 257 ARG A O 1
ATOM 2033 N N . ARG A 1 258 ? 17.669 6.319 -49.477 1.00 27.42 258 ARG A N 1
ATOM 2034 C CA . ARG A 1 258 ? 18.043 5.301 -50.469 1.00 27.42 258 ARG A CA 1
ATOM 2035 C C . ARG A 1 258 ? 19.304 5.734 -51.224 1.00 27.42 258 ARG A C 1
ATOM 2037 O O . ARG A 1 258 ? 19.266 6.757 -51.899 1.00 27.42 258 ARG A O 1
ATOM 2044 N N . GLU A 1 259 ? 20.349 4.917 -51.173 1.00 28.16 259 GLU A N 1
ATOM 2045 C CA . GLU A 1 259 ? 21.334 4.816 -52.252 1.00 28.16 259 GLU A CA 1
ATOM 2046 C C . GLU A 1 259 ? 20.857 3.760 -53.256 1.00 28.16 259 GLU A C 1
ATOM 2048 O O . GLU A 1 259 ? 20.311 2.717 -52.885 1.00 28.16 259 GLU A O 1
ATOM 2053 N N . ALA A 1 260 ? 21.006 4.070 -54.541 1.00 37.94 260 ALA A N 1
ATOM 2054 C CA . ALA A 1 260 ? 20.684 3.186 -55.646 1.00 37.94 260 ALA A CA 1
ATOM 2055 C C . ALA A 1 260 ? 21.821 2.174 -55.842 1.00 37.94 260 ALA A C 1
ATOM 2057 O O . ALA A 1 260 ? 22.902 2.568 -56.264 1.00 37.94 260 ALA A O 1
ATOM 2058 N N . VAL A 1 261 ? 21.579 0.883 -55.579 1.00 29.66 261 VAL A N 1
ATOM 2059 C CA . VAL A 1 261 ? 22.475 -0.205 -56.006 1.00 29.66 261 VAL A CA 1
ATOM 2060 C C . VAL A 1 261 ? 21.669 -1.438 -56.454 1.00 29.66 261 VAL A C 1
ATOM 2062 O O . VAL A 1 261 ? 20.795 -1.943 -55.755 1.00 29.66 261 VAL A O 1
ATOM 2065 N N . LEU A 1 262 ? 21.992 -1.830 -57.686 1.00 28.72 262 LEU A N 1
ATOM 2066 C CA . LEU A 1 262 ? 21.674 -2.976 -58.548 1.00 28.72 262 LEU A CA 1
ATOM 2067 C C . LEU A 1 262 ? 21.086 -4.271 -57.930 1.00 28.72 262 LEU A C 1
ATOM 2069 O O . LEU A 1 262 ? 21.586 -4.819 -56.952 1.00 28.72 262 LEU A O 1
ATOM 2073 N N . LYS A 1 263 ? 20.072 -4.823 -58.622 1.00 33.09 263 LYS A N 1
ATOM 2074 C CA . LYS A 1 263 ? 19.548 -6.201 -58.474 1.00 33.09 263 LYS A CA 1
ATOM 2075 C C . LYS A 1 263 ? 20.590 -7.242 -58.921 1.00 33.09 263 LYS A C 1
ATOM 2077 O O . LYS A 1 263 ? 21.203 -7.032 -59.965 1.00 33.09 263 LYS A O 1
ATOM 2082 N N . PRO A 1 264 ? 20.683 -8.405 -58.244 1.00 28.06 264 PRO A N 1
ATOM 2083 C CA . PRO A 1 264 ? 20.658 -9.690 -58.971 1.00 28.06 264 PRO A CA 1
ATOM 2084 C C . PRO A 1 264 ? 19.874 -10.784 -58.173 1.00 28.06 264 PRO A C 1
ATOM 2086 O O . PRO A 1 264 ? 19.158 -10.435 -57.235 1.00 28.06 264 PRO A O 1
ATOM 2089 N N . PRO A 1 265 ? 19.824 -12.069 -58.587 1.00 29.09 265 PRO A N 1
ATOM 2090 C CA . PRO A 1 265 ? 18.652 -12.658 -59.219 1.00 29.09 265 PRO A CA 1
ATOM 2091 C C . PRO A 1 265 ? 17.903 -13.676 -58.339 1.00 29.09 265 PRO A C 1
ATOM 2093 O O . PRO A 1 265 ? 18.364 -14.158 -57.309 1.00 29.09 265 PRO A O 1
ATOM 2096 N N . VAL A 1 266 ? 16.713 -14.005 -58.831 1.00 39.22 266 VAL A N 1
ATOM 2097 C CA . VAL A 1 266 ? 15.774 -15.039 -58.388 1.00 39.22 266 VAL A CA 1
ATOM 2098 C C . VAL A 1 266 ? 16.447 -16.406 -58.196 1.00 39.22 266 VAL A C 1
ATOM 2100 O O . VAL A 1 266 ? 17.104 -16.903 -59.107 1.00 39.22 266 VAL A O 1
ATOM 2103 N N . ALA A 1 267 ? 16.166 -17.073 -57.072 1.00 29.30 267 ALA A N 1
ATOM 2104 C CA . ALA A 1 267 ? 16.358 -18.515 -56.922 1.00 29.30 267 ALA A CA 1
ATOM 2105 C C . ALA A 1 267 ? 15.105 -19.173 -56.327 1.00 29.30 267 ALA A C 1
ATOM 2107 O O . ALA A 1 267 ? 14.386 -18.602 -55.509 1.00 29.30 267 ALA A O 1
ATOM 2108 N N . LYS A 1 268 ? 14.824 -20.360 -56.860 1.00 28.36 268 LYS A N 1
ATOM 2109 C CA . LYS A 1 268 ? 13.514 -20.990 -56.997 1.00 28.36 268 LYS A CA 1
ATOM 2110 C C . LYS A 1 268 ? 13.027 -21.718 -55.741 1.00 28.36 268 LYS A C 1
ATOM 2112 O O . LYS A 1 268 ? 13.789 -22.214 -54.921 1.00 28.36 268 LYS A O 1
ATOM 2117 N N . SER A 1 269 ? 11.705 -21.820 -55.696 1.00 28.78 269 SER A N 1
ATOM 2118 C CA . SER A 1 269 ? 10.862 -22.660 -54.850 1.00 28.78 269 SER A CA 1
ATOM 2119 C C . SER A 1 269 ? 11.287 -24.128 -54.757 1.00 28.78 269 SER A C 1
ATOM 2121 O O . SER A 1 269 ? 11.531 -24.746 -55.792 1.00 28.78 269 SER A O 1
ATOM 2123 N N . VAL A 1 270 ? 11.132 -24.732 -53.574 1.00 28.58 270 VAL A N 1
ATOM 2124 C CA . VAL A 1 270 ? 10.746 -26.149 -53.451 1.00 28.58 270 VAL A CA 1
ATOM 2125 C C . VAL A 1 270 ? 9.707 -26.285 -52.334 1.00 28.58 270 VAL A C 1
ATOM 2127 O O . VAL A 1 270 ? 9.944 -25.912 -51.187 1.00 28.58 270 VAL A O 1
ATOM 2130 N N . LYS A 1 271 ? 8.520 -26.775 -52.709 1.00 29.95 271 LYS A N 1
ATOM 2131 C CA . LYS A 1 271 ? 7.404 -27.152 -51.829 1.00 29.95 271 LYS A CA 1
ATOM 2132 C C . LYS A 1 271 ? 7.562 -28.608 -51.343 1.00 29.95 271 LYS A C 1
ATOM 2134 O O . LYS A 1 271 ? 8.277 -29.381 -51.977 1.00 29.95 271 LYS A O 1
ATOM 2139 N N . PRO A 1 272 ? 6.882 -28.986 -50.246 1.00 37.69 272 PRO A N 1
ATOM 2140 C CA . PRO A 1 272 ? 7.151 -30.202 -49.482 1.00 37.69 272 PRO A CA 1
ATOM 2141 C C . PRO A 1 272 ? 6.350 -31.411 -49.984 1.00 37.69 272 PRO A C 1
ATOM 2143 O O . PRO A 1 272 ? 5.352 -31.255 -50.693 1.00 37.69 272 PRO A O 1
ATOM 2146 N N . ARG A 1 273 ? 6.721 -32.616 -49.529 1.00 27.16 273 ARG A N 1
ATOM 2147 C CA . ARG A 1 273 ? 5.816 -33.775 -49.542 1.00 27.16 273 ARG A CA 1
ATOM 2148 C C . ARG A 1 273 ? 5.792 -34.542 -48.209 1.00 27.16 273 ARG A C 1
ATOM 2150 O O . ARG A 1 273 ? 6.800 -34.548 -47.508 1.00 27.16 273 ARG A O 1
ATOM 2157 N N . PRO A 1 274 ? 4.640 -35.155 -47.868 1.00 39.50 274 PRO A N 1
ATOM 2158 C CA . PRO A 1 274 ? 4.303 -35.660 -46.536 1.00 39.50 274 PRO A CA 1
ATOM 2159 C C . PRO A 1 274 ? 4.299 -37.198 -46.474 1.00 39.50 274 PRO A C 1
ATOM 2161 O O . PRO A 1 274 ? 4.376 -37.841 -47.521 1.00 39.50 274 PRO A O 1
ATOM 2164 N N . LYS A 1 275 ? 4.108 -37.766 -45.269 1.00 30.17 275 LYS A N 1
ATOM 2165 C CA . LYS A 1 275 ? 3.354 -39.014 -44.972 1.00 30.17 275 LYS A CA 1
ATOM 2166 C C . LYS A 1 275 ? 3.431 -39.321 -43.460 1.00 30.17 275 LYS A C 1
ATOM 2168 O O . LYS A 1 275 ? 4.500 -39.189 -42.885 1.00 30.17 275 LYS A O 1
ATOM 2173 N N . SER A 1 276 ? 2.287 -39.412 -42.759 1.00 28.48 276 SER A N 1
ATOM 2174 C CA . SER A 1 276 ? 1.562 -40.644 -42.336 1.00 28.48 276 SER A CA 1
ATOM 2175 C C . SER A 1 276 ? 2.338 -41.464 -41.286 1.00 28.48 276 SER A C 1
ATOM 2177 O O . SER A 1 276 ? 3.530 -41.641 -41.461 1.00 28.48 276 SER A O 1
ATOM 2179 N N . ARG A 1 277 ? 1.786 -42.065 -40.228 1.00 28.83 277 ARG A N 1
ATOM 2180 C CA . ARG A 1 277 ? 0.474 -42.688 -40.008 1.00 28.83 277 ARG A CA 1
ATOM 2181 C C . ARG A 1 277 ? 0.360 -43.042 -38.506 1.00 28.83 277 ARG A C 1
ATOM 2183 O O . ARG A 1 277 ? 1.366 -43.128 -37.814 1.00 28.83 277 ARG A O 1
ATOM 2190 N N . MET A 1 278 ? -0.882 -43.241 -38.074 1.00 29.23 278 MET A N 1
ATOM 2191 C CA . MET A 1 278 ? -1.399 -43.749 -36.792 1.00 29.23 278 MET A CA 1
ATOM 2192 C C . MET A 1 278 ? -0.626 -44.918 -36.151 1.00 29.23 278 MET A C 1
ATOM 2194 O O . MET A 1 278 ? -0.111 -45.757 -36.884 1.00 29.23 278 MET A O 1
ATOM 2198 N N . LEU A 1 279 ? -0.721 -45.058 -34.817 1.00 29.41 279 LEU A N 1
ATOM 2199 C CA . LEU A 1 279 ? -1.341 -46.228 -34.159 1.00 29.41 279 LEU A CA 1
ATOM 2200 C C . LEU A 1 279 ? -1.478 -46.056 -32.634 1.00 29.41 279 LEU A C 1
ATOM 2202 O O . LEU A 1 279 ? -0.835 -45.214 -32.014 1.00 29.41 279 LEU A O 1
ATOM 2206 N N . GLU A 1 280 ? -2.426 -46.815 -32.099 1.00 27.39 280 GLU A N 1
ATOM 2207 C CA . GLU A 1 280 ? -3.193 -46.625 -30.870 1.00 27.39 280 GLU A CA 1
ATOM 2208 C C . GLU A 1 280 ? -2.570 -47.202 -29.584 1.00 27.39 280 GLU A C 1
ATOM 2210 O O . GLU A 1 280 ? -1.552 -47.889 -29.582 1.00 27.39 280 GLU A O 1
ATOM 2215 N N . ARG A 1 281 ? -3.262 -46.886 -28.478 1.00 34.94 281 ARG A N 1
ATOM 2216 C CA . ARG A 1 281 ? -3.130 -47.378 -27.094 1.00 34.94 281 ARG A CA 1
ATOM 2217 C C . ARG A 1 281 ? -3.078 -48.909 -26.968 1.00 34.94 281 ARG A C 1
ATOM 2219 O O . ARG A 1 281 ? -3.645 -49.618 -27.792 1.00 34.94 281 ARG A O 1
ATOM 2226 N N . PRO A 1 282 ? -2.612 -49.390 -25.800 1.00 28.70 282 PRO A N 1
ATOM 2227 C CA . PRO A 1 282 ? -3.563 -50.096 -24.930 1.00 28.70 282 PRO A CA 1
ATOM 2228 C C . PRO A 1 282 ? -3.416 -49.801 -23.419 1.00 28.70 282 PRO A C 1
ATOM 2230 O O . PRO A 1 282 ? -2.346 -49.494 -22.902 1.00 28.70 282 PRO A O 1
ATOM 2233 N N . GLN A 1 283 ? -4.541 -49.931 -22.717 1.00 29.45 283 GLN A N 1
ATOM 2234 C CA . GLN A 1 283 ? -4.686 -50.292 -21.294 1.00 29.45 283 GLN A CA 1
ATOM 2235 C C . GLN A 1 283 ? -5.174 -51.762 -21.264 1.00 29.45 283 GLN A C 1
ATOM 2237 O O . GLN A 1 283 ? -5.773 -52.145 -22.275 1.00 29.45 283 GLN A O 1
ATOM 2242 N N . PRO A 1 284 ? -4.985 -52.589 -20.198 1.00 39.03 284 PRO A N 1
ATOM 2243 C CA . PRO A 1 284 ? -5.728 -52.414 -18.928 1.00 39.03 284 PRO A CA 1
ATOM 2244 C C . PRO A 1 284 ? -5.159 -53.053 -17.625 1.00 39.03 284 PRO A C 1
ATOM 2246 O O . PRO A 1 284 ? -4.252 -53.878 -17.650 1.00 39.03 284 PRO A O 1
ATOM 2249 N N . SER A 1 285 ? -5.866 -52.767 -16.511 1.00 25.88 285 SER A N 1
ATOM 2250 C CA . SER A 1 285 ? -6.097 -53.637 -15.321 1.00 25.88 285 SER A CA 1
ATOM 2251 C C . SER A 1 285 ? -4.924 -53.799 -14.319 1.00 25.88 285 SER A C 1
ATOM 2253 O O . SER A 1 285 ? -3.778 -53.656 -14.708 1.00 25.88 285 SER A O 1
ATOM 2255 N N . THR A 1 286 ? -5.043 -54.014 -12.999 1.00 28.41 286 THR A N 1
ATOM 2256 C CA . THR A 1 286 ? -6.092 -54.437 -12.040 1.00 28.41 286 THR A CA 1
ATOM 2257 C C . THR A 1 286 ? -5.690 -53.999 -10.608 1.00 28.41 286 THR A C 1
ATOM 2259 O O . THR A 1 286 ? -4.548 -53.631 -10.352 1.00 28.41 286 THR A O 1
ATOM 2262 N N . ALA A 1 287 ? -6.641 -54.066 -9.671 1.00 27.61 287 ALA A N 1
ATOM 2263 C CA . ALA A 1 287 ? -6.575 -53.690 -8.252 1.00 27.61 287 ALA A CA 1
ATOM 2264 C C . ALA A 1 287 ? -5.776 -54.629 -7.312 1.00 27.61 287 ALA A C 1
ATOM 2266 O O . ALA A 1 287 ? -5.739 -55.827 -7.562 1.00 27.61 287 ALA A O 1
ATOM 2267 N N . SER A 1 288 ? -5.327 -54.123 -6.142 1.00 27.20 288 SER A N 1
ATOM 2268 C CA . SER A 1 288 ? -5.322 -54.875 -4.858 1.00 27.20 288 SER A CA 1
ATOM 2269 C C . SER A 1 288 ? -4.954 -54.048 -3.597 1.00 27.20 288 SER A C 1
ATOM 2271 O O . SER A 1 288 ? -3.855 -53.519 -3.474 1.00 27.20 288 SER A O 1
ATOM 2273 N N . LYS A 1 289 ? -5.920 -54.002 -2.667 1.00 27.02 289 LYS A N 1
ATOM 2274 C CA . LYS A 1 289 ? -5.933 -54.026 -1.178 1.00 27.02 289 LYS A CA 1
ATOM 2275 C C . LYS A 1 289 ? -4.698 -53.664 -0.303 1.00 27.02 289 LYS A C 1
ATOM 2277 O O . LYS A 1 289 ? -3.661 -54.304 -0.343 1.00 27.02 289 LYS A O 1
ATOM 2282 N N . ALA A 1 290 ? -4.974 -52.731 0.621 1.00 27.36 290 ALA A N 1
ATOM 2283 C CA . ALA A 1 290 ? -4.645 -52.601 2.059 1.00 27.36 290 ALA A CA 1
ATOM 2284 C C . ALA A 1 290 ? -3.557 -53.461 2.753 1.00 27.36 290 ALA A C 1
ATOM 2286 O O . ALA A 1 290 ? -3.659 -54.683 2.774 1.00 27.36 290 ALA A O 1
ATOM 2287 N N . ARG A 1 291 ? -2.718 -52.805 3.585 1.00 25.47 291 ARG A N 1
ATOM 2288 C CA . ARG A 1 291 ? -2.592 -53.092 5.039 1.00 25.47 291 ARG A CA 1
ATOM 2289 C C . ARG A 1 291 ? -1.782 -52.024 5.791 1.00 25.47 291 ARG A C 1
ATOM 2291 O O . ARG A 1 291 ? -0.804 -51.493 5.282 1.00 25.47 291 ARG A O 1
ATOM 2298 N N . ALA A 1 292 ? -2.223 -51.741 7.014 1.00 27.20 292 ALA A N 1
ATOM 2299 C CA . ALA A 1 292 ? -1.575 -50.894 8.008 1.00 27.20 292 ALA A CA 1
ATOM 2300 C C . ALA A 1 292 ? -0.492 -51.658 8.792 1.00 27.20 292 ALA A C 1
ATOM 2302 O O . ALA A 1 292 ? -0.637 -52.860 9.014 1.00 27.20 292 ALA A O 1
ATOM 2303 N N . SER A 1 293 ? 0.514 -50.945 9.309 1.00 27.23 293 SER A N 1
ATOM 2304 C CA . SER A 1 293 ? 1.265 -51.372 10.496 1.00 27.23 293 SER A CA 1
ATOM 2305 C C . SER A 1 293 ? 1.804 -50.178 11.289 1.00 27.23 293 SER A C 1
ATOM 2307 O O . SER A 1 293 ? 2.530 -49.327 10.778 1.00 27.23 293 SER A O 1
ATOM 2309 N N . THR A 1 294 ? 1.409 -50.170 12.552 1.00 27.27 294 THR A N 1
ATOM 2310 C CA . THR A 1 294 ? 1.735 -49.290 13.674 1.00 27.27 294 THR A CA 1
ATOM 2311 C C . THR A 1 294 ? 3.207 -49.375 14.091 1.00 27.27 294 THR A C 1
ATOM 2313 O O . THR A 1 294 ? 3.774 -50.461 14.087 1.00 27.27 294 THR A O 1
ATOM 2316 N N . LEU A 1 295 ? 3.785 -48.273 14.584 1.00 28.19 295 LEU A N 1
ATOM 2317 C CA . LEU A 1 295 ? 4.834 -48.317 15.612 1.00 28.19 295 LEU A CA 1
ATOM 2318 C C . LEU A 1 295 ? 4.839 -47.011 16.420 1.00 28.19 295 LEU A C 1
ATOM 2320 O O . LEU A 1 295 ? 5.138 -45.932 15.914 1.00 28.19 295 LEU A O 1
ATOM 2324 N N . ALA A 1 296 ? 4.444 -47.146 17.684 1.00 26.92 296 ALA A N 1
ATOM 2325 C CA . ALA A 1 296 ? 4.438 -46.115 18.709 1.00 26.92 296 ALA A CA 1
ATOM 2326 C C . ALA A 1 296 ? 5.831 -45.952 19.338 1.00 26.92 296 ALA A C 1
ATOM 2328 O O . ALA A 1 296 ? 6.539 -46.941 19.520 1.00 26.92 296 ALA A O 1
ATOM 2329 N N . LYS A 1 297 ? 6.175 -44.727 19.757 1.00 27.86 297 LYS A N 1
ATOM 2330 C CA . LYS A 1 297 ? 7.117 -44.459 20.858 1.00 27.86 297 LYS A CA 1
ATOM 2331 C C . LYS A 1 297 ? 6.641 -43.256 21.678 1.00 27.86 297 LYS A C 1
ATOM 2333 O O . LYS A 1 297 ? 5.999 -42.345 21.169 1.00 27.86 297 LYS A O 1
ATOM 2338 N N . THR A 1 298 ? 6.927 -43.351 22.966 1.00 27.62 298 THR A N 1
ATOM 2339 C CA . THR A 1 298 ? 6.238 -42.803 24.139 1.00 27.62 298 THR A CA 1
ATOM 2340 C C . THR A 1 298 ? 6.967 -41.629 24.806 1.00 27.62 298 THR A C 1
ATOM 2342 O O . THR A 1 298 ? 8.193 -41.643 24.871 1.00 27.62 298 THR A O 1
ATOM 2345 N N . GLY A 1 299 ? 6.188 -40.727 25.430 1.00 24.14 299 GLY A N 1
ATOM 2346 C CA . GLY A 1 299 ? 6.541 -39.933 26.629 1.00 24.14 299 GLY A CA 1
ATOM 2347 C C . GLY A 1 299 ? 6.587 -38.397 26.464 1.00 24.14 299 GLY A C 1
ATOM 2348 O O . GLY A 1 299 ? 6.884 -37.936 25.364 1.00 24.14 299 GLY A O 1
ATOM 2349 N N . PRO A 1 300 ? 6.408 -37.585 27.536 1.00 30.08 300 PRO A N 1
ATOM 2350 C CA . PRO A 1 300 ? 5.591 -37.742 28.747 1.00 30.08 300 PRO A CA 1
ATOM 2351 C C . PRO A 1 300 ? 4.391 -36.758 28.777 1.00 30.08 300 PRO A C 1
ATOM 2353 O O . PRO A 1 300 ? 4.355 -35.753 28.072 1.00 30.08 300 PRO A O 1
ATOM 2356 N N . ALA A 1 301 ? 3.385 -37.077 29.593 1.00 29.36 301 ALA A N 1
ATOM 2357 C CA . ALA A 1 301 ? 2.110 -36.370 29.682 1.00 29.36 301 ALA A CA 1
ATOM 2358 C C . ALA A 1 301 ? 2.203 -35.046 30.467 1.00 29.36 301 ALA A C 1
ATOM 2360 O O . ALA A 1 301 ? 2.504 -35.051 31.659 1.00 29.36 301 ALA A O 1
ATOM 2361 N N . GLU A 1 302 ? 1.852 -33.929 29.824 1.00 30.83 302 GLU A N 1
ATOM 2362 C CA . GLU A 1 302 ? 1.380 -32.723 30.513 1.00 30.83 302 GLU A CA 1
ATOM 2363 C C . GLU A 1 302 ? -0.135 -32.838 30.728 1.00 30.83 302 GLU A C 1
ATOM 2365 O O . GLU A 1 302 ? -0.901 -33.108 29.800 1.00 30.83 302 GLU A O 1
ATOM 2370 N N . ALA A 1 303 ? -0.559 -32.685 31.982 1.00 31.27 303 ALA A N 1
ATOM 2371 C CA . ALA A 1 303 ? -1.937 -32.853 32.415 1.00 31.27 303 ALA A CA 1
ATOM 2372 C C . ALA A 1 303 ? -2.886 -31.871 31.699 1.00 31.27 303 ALA A C 1
ATOM 2374 O O . ALA A 1 303 ? -2.837 -30.657 31.903 1.00 31.27 303 ALA A O 1
ATOM 2375 N N . LEU A 1 304 ? -3.782 -32.422 30.878 1.00 33.09 304 LEU A N 1
ATOM 2376 C CA . LEU A 1 304 ? -4.917 -31.722 30.283 1.00 33.09 304 LEU A CA 1
ATOM 2377 C C . LEU A 1 304 ? -5.886 -31.280 31.387 1.00 33.09 304 LEU A C 1
ATOM 2379 O O . LEU A 1 304 ? -6.506 -32.108 32.052 1.00 33.09 304 LEU A O 1
ATOM 2383 N N . ILE A 1 305 ? -6.059 -29.968 31.551 1.00 35.34 305 ILE A N 1
ATOM 2384 C CA . ILE A 1 305 ? -7.144 -29.409 32.361 1.00 35.34 305 ILE A CA 1
ATOM 2385 C C . ILE A 1 305 ? -8.452 -29.640 31.597 1.00 35.34 305 ILE A C 1
ATOM 2387 O O . ILE A 1 305 ? -8.714 -29.001 30.578 1.00 35.34 305 ILE A O 1
ATOM 2391 N N . THR A 1 306 ? -9.276 -30.568 32.077 1.00 32.94 306 THR A N 1
ATOM 2392 C CA . THR A 1 306 ? -10.635 -30.782 31.568 1.00 32.94 306 THR A CA 1
ATOM 2393 C C . THR A 1 306 ? -11.563 -29.649 32.025 1.00 32.94 306 THR A C 1
ATOM 2395 O O . THR A 1 306 ? -11.595 -29.353 33.224 1.00 32.94 306 THR A O 1
ATOM 2398 N N . PRO A 1 307 ? -12.354 -29.029 31.129 1.00 31.98 307 PRO A N 1
ATOM 2399 C CA . PRO A 1 307 ? -13.361 -28.047 31.521 1.00 31.98 307 PRO A CA 1
ATOM 2400 C C . PRO A 1 307 ? -14.482 -28.698 32.347 1.00 31.98 307 PRO A C 1
ATOM 2402 O O . PRO A 1 307 ? -14.848 -29.856 32.137 1.00 31.98 307 PRO A O 1
ATOM 2405 N N . ARG A 1 308 ? -15.025 -27.940 33.309 1.00 33.19 308 ARG A N 1
ATOM 2406 C CA . ARG A 1 308 ? -16.151 -28.360 34.158 1.00 33.19 308 ARG A CA 1
ATOM 2407 C C . ARG A 1 308 ? -17.364 -28.721 33.291 1.00 33.19 308 ARG A C 1
ATOM 2409 O O . ARG A 1 308 ? -17.744 -27.954 32.412 1.00 33.19 308 ARG A O 1
ATOM 2416 N N . LYS A 1 309 ? -17.984 -29.874 33.570 1.00 34.47 309 LYS A N 1
ATOM 2417 C CA . LYS A 1 309 ? -19.270 -30.281 32.984 1.00 34.47 309 LYS A CA 1
ATOM 2418 C C . LYS A 1 309 ? -20.360 -29.269 33.361 1.00 34.47 309 LYS A C 1
ATOM 2420 O O . LYS A 1 309 ? -20.711 -29.186 34.534 1.00 34.47 309 LYS A O 1
ATOM 2425 N N . ALA A 1 310 ? -20.908 -28.565 32.374 1.00 34.78 310 ALA A N 1
ATOM 2426 C CA . ALA A 1 310 ? -22.261 -28.009 32.406 1.00 34.78 310 ALA A CA 1
ATOM 2427 C C . ALA A 1 310 ? -22.789 -27.842 30.966 1.00 34.78 310 ALA A C 1
ATOM 2429 O O . ALA A 1 310 ? -22.126 -27.242 30.124 1.00 34.78 310 ALA A O 1
ATOM 2430 N N . ASP A 1 311 ? -23.953 -28.451 30.732 1.00 32.09 311 ASP A N 1
ATOM 2431 C CA . ASP A 1 311 ? -24.861 -28.436 29.578 1.00 32.09 311 ASP A CA 1
ATOM 2432 C C . ASP A 1 311 ? -24.266 -28.559 28.166 1.00 32.09 311 ASP A C 1
ATOM 2434 O O . ASP A 1 311 ? -23.910 -27.602 27.477 1.00 32.09 311 ASP A O 1
ATOM 2438 N N . THR A 1 312 ? -24.252 -29.804 27.685 1.00 30.70 312 THR A N 1
ATOM 2439 C CA . THR A 1 312 ? -24.035 -30.177 26.285 1.00 30.70 312 THR A CA 1
ATOM 2440 C C . THR A 1 312 ? -25.081 -29.538 25.369 1.00 30.70 312 THR A C 1
ATOM 2442 O O . THR A 1 312 ? -26.212 -30.007 25.267 1.00 30.70 312 THR A O 1
ATOM 2445 N N . PHE A 1 313 ? -24.682 -28.491 24.651 1.00 36.19 313 PHE A N 1
ATOM 2446 C CA . PHE A 1 313 ? -25.449 -27.890 23.561 1.00 36.19 313 PHE A CA 1
ATOM 2447 C C . PHE A 1 313 ? -25.127 -28.595 22.229 1.00 36.19 313 PHE A C 1
ATOM 2449 O O . PHE A 1 313 ? -23.990 -28.540 21.756 1.00 36.19 313 PHE A O 1
ATOM 2456 N N . SER A 1 314 ? -26.120 -29.248 21.609 1.00 33.41 314 SER A N 1
ATOM 2457 C CA . SER A 1 314 ? -25.993 -29.921 20.304 1.00 33.41 314 SER A CA 1
ATOM 2458 C C . SER A 1 314 ? -26.749 -29.165 19.208 1.00 33.41 314 SER A C 1
ATOM 2460 O O . SER A 1 314 ? -27.966 -29.012 19.266 1.00 33.41 314 SER A O 1
ATOM 2462 N N . LEU A 1 315 ? -26.021 -28.744 18.168 1.00 34.22 315 LEU A N 1
ATOM 2463 C CA . LEU A 1 315 ? -26.536 -28.044 16.978 1.00 34.22 315 LEU A CA 1
ATOM 2464 C C . LEU A 1 315 ? -27.400 -28.919 16.047 1.00 34.22 315 LEU A C 1
ATOM 2466 O O . LEU A 1 315 ? -27.901 -28.411 15.051 1.00 34.22 315 LEU A O 1
ATOM 2470 N N . LEU A 1 316 ? -27.568 -30.211 16.340 1.00 35.22 316 LEU A N 1
ATOM 2471 C CA . LEU A 1 316 ? -28.298 -31.154 15.481 1.00 35.22 316 LEU A CA 1
ATOM 2472 C C . LEU A 1 316 ? -29.817 -31.186 15.731 1.00 35.22 316 LEU A C 1
ATOM 2474 O O . LEU A 1 316 ? -30.513 -31.965 15.094 1.00 35.22 316 LEU A O 1
ATOM 2478 N N . THR A 1 317 ? -30.338 -30.368 16.649 1.00 35.44 317 THR A N 1
ATOM 2479 C CA . THR A 1 317 ? -31.752 -30.425 17.077 1.00 35.44 317 THR A CA 1
ATOM 2480 C C . THR A 1 317 ? -32.617 -29.263 16.589 1.00 35.44 317 THR A C 1
ATOM 2482 O O . THR A 1 317 ? -33.804 -29.224 16.898 1.00 35.44 317 THR A O 1
ATOM 2485 N N . VAL A 1 318 ? -32.072 -28.324 15.809 1.00 32.28 318 VAL A N 1
ATOM 2486 C CA . VAL A 1 318 ? -32.858 -27.211 15.252 1.00 32.28 318 VAL A CA 1
ATOM 2487 C C . VAL A 1 318 ? -33.256 -27.551 13.813 1.00 32.28 318 VAL A C 1
ATOM 2489 O O . VAL A 1 318 ? -32.360 -27.671 12.973 1.00 32.28 318 VAL A O 1
ATOM 2492 N N . PRO A 1 319 ? -34.557 -27.698 13.493 1.00 27.11 319 PRO A N 1
ATOM 2493 C CA . PRO A 1 319 ? -34.993 -27.932 12.124 1.00 27.11 319 PRO A CA 1
ATOM 2494 C C . PRO A 1 319 ? -34.640 -26.718 11.261 1.00 27.11 319 PRO A C 1
ATOM 2496 O O . PRO A 1 319 ? -35.099 -25.601 11.502 1.00 27.11 319 PRO A O 1
ATOM 2499 N N . LEU A 1 320 ? -33.801 -26.944 10.256 1.00 32.91 320 LEU A N 1
ATOM 2500 C CA . LEU A 1 320 ? -33.520 -26.010 9.173 1.00 32.91 320 LEU A CA 1
ATOM 2501 C C . LEU A 1 320 ? -34.584 -26.208 8.088 1.00 32.91 320 LEU A C 1
ATOM 2503 O O . LEU A 1 320 ? -34.257 -26.789 7.068 1.00 32.91 320 LEU A O 1
ATOM 2507 N N . GLU A 1 321 ? -35.836 -25.779 8.306 1.00 28.64 321 GLU A N 1
ATOM 2508 C CA . GLU A 1 321 ? -36.758 -25.430 7.204 1.00 28.64 321 GLU A CA 1
ATOM 2509 C C . GLU A 1 321 ? -38.127 -24.862 7.637 1.00 28.64 321 GLU A C 1
ATOM 2511 O O . GLU A 1 321 ? -38.819 -25.434 8.473 1.00 28.64 321 GLU A O 1
ATOM 2516 N N . SER A 1 322 ? -38.531 -23.806 6.903 1.00 33.88 322 SER A N 1
ATOM 2517 C CA . SER A 1 322 ? -39.900 -23.323 6.590 1.00 33.88 322 SER A CA 1
ATOM 2518 C C . SER A 1 322 ? -40.734 -22.724 7.758 1.00 33.88 322 SER A C 1
ATOM 2520 O O . SER A 1 322 ? -40.479 -23.005 8.913 1.00 33.88 322 SER A O 1
ATOM 2522 N N . GLU A 1 323 ? -41.665 -21.768 7.619 1.00 27.19 323 GLU A N 1
ATOM 2523 C CA . GLU A 1 323 ? -42.682 -21.526 6.588 1.00 27.19 323 GLU A CA 1
ATOM 2524 C C . GLU A 1 323 ? -43.164 -20.053 6.531 1.00 27.19 323 GLU A C 1
ATOM 2526 O O . GLU A 1 323 ? -42.999 -19.249 7.451 1.00 27.19 323 GLU A O 1
ATOM 2531 N N . LYS A 1 324 ? -43.845 -19.718 5.426 1.00 32.47 324 LYS A N 1
ATOM 2532 C CA . LYS A 1 324 ? -44.627 -18.489 5.219 1.00 32.47 324 LYS A CA 1
ATOM 2533 C C . LYS A 1 324 ? -45.852 -18.454 6.147 1.00 32.47 324 LYS A C 1
ATOM 2535 O O . LYS A 1 324 ? -46.774 -19.245 5.969 1.00 32.47 324 LYS A O 1
ATOM 2540 N N . VAL A 1 325 ? -45.943 -17.470 7.042 1.00 28.22 325 VAL A N 1
ATOM 2541 C CA . VAL A 1 325 ? -47.165 -17.253 7.839 1.00 28.22 325 VAL A CA 1
ATOM 2542 C C . VAL A 1 325 ? -48.178 -16.418 7.049 1.00 28.22 325 VAL A C 1
ATOM 2544 O O . VAL A 1 325 ? -47.955 -15.243 6.753 1.00 28.22 325 VAL A O 1
ATOM 2547 N N . LYS A 1 326 ? -49.299 -17.063 6.705 1.00 25.34 326 LYS A N 1
ATOM 2548 C CA . LYS A 1 326 ? -50.508 -16.470 6.119 1.00 25.34 326 LYS A CA 1
ATOM 2549 C C . LYS A 1 326 ? -51.231 -15.570 7.127 1.00 2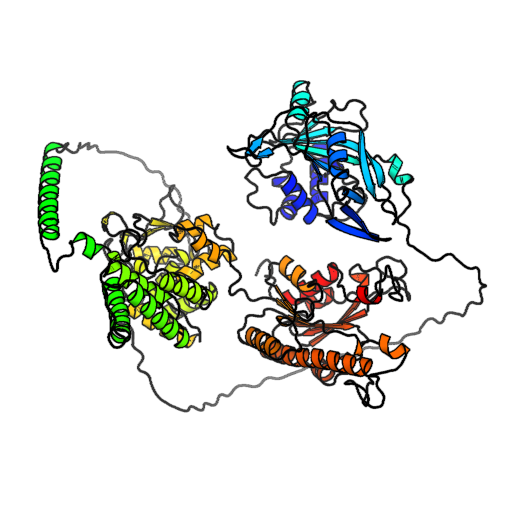5.34 326 LYS A C 1
ATOM 2551 O O . LYS A 1 326 ? -51.344 -15.877 8.309 1.00 25.34 326 LYS A O 1
ATOM 2556 N N . THR A 1 327 ? -51.786 -14.486 6.605 1.00 31.12 327 THR A N 1
ATOM 2557 C CA . THR A 1 327 ? -52.749 -13.587 7.242 1.00 31.12 327 THR A CA 1
ATOM 2558 C C . THR A 1 327 ? -54.016 -14.327 7.684 1.00 31.12 327 THR A C 1
ATOM 2560 O O . THR A 1 327 ? -54.639 -15.032 6.891 1.00 31.12 327 THR A O 1
ATOM 2563 N N . LYS A 1 328 ? -54.465 -14.096 8.924 1.00 24.73 328 LYS A N 1
ATOM 2564 C CA . LYS A 1 328 ? -55.864 -14.312 9.318 1.00 24.73 328 LYS A CA 1
ATOM 2565 C C . LYS A 1 328 ? -56.384 -13.130 10.130 1.00 24.73 328 LYS A C 1
ATOM 2567 O O . LYS A 1 328 ? -55.864 -12.785 11.183 1.00 24.73 328 LYS A O 1
ATOM 2572 N N . LYS A 1 329 ? -57.426 -12.525 9.568 1.00 28.06 329 LYS A N 1
ATOM 2573 C CA . LYS A 1 329 ? -58.301 -11.499 10.128 1.00 28.06 329 LYS A CA 1
ATOM 2574 C C . LYS A 1 329 ? -59.327 -12.214 11.018 1.00 28.06 329 LYS A C 1
ATOM 2576 O O . LYS A 1 329 ? -59.966 -13.148 10.536 1.00 28.06 329 LYS A O 1
ATOM 2581 N N . ARG A 1 330 ? -59.513 -11.785 12.268 1.00 25.39 330 ARG A N 1
ATOM 2582 C CA . ARG A 1 330 ? -60.769 -11.970 13.013 1.00 25.39 330 ARG A CA 1
ATOM 2583 C C . ARG A 1 330 ? -60.907 -10.897 14.093 1.00 25.39 330 ARG A C 1
ATOM 2585 O O . ARG A 1 330 ? -59.921 -10.431 14.649 1.00 25.39 330 ARG A O 1
ATOM 2592 N N . SER A 1 331 ? -62.150 -10.476 14.245 1.00 25.33 331 SER A N 1
ATOM 2593 C CA . SER A 1 331 ? -62.694 -9.277 14.879 1.00 25.33 331 SER A CA 1
ATOM 2594 C C . SER A 1 331 ? -63.398 -9.585 16.209 1.00 25.33 331 SER A C 1
ATOM 2596 O O . SER A 1 331 ? -63.670 -10.755 16.476 1.00 25.33 331 SER A O 1
ATOM 2598 N N . ARG A 1 332 ? -63.797 -8.490 16.888 1.00 26.38 332 ARG A N 1
ATOM 2599 C CA . ARG A 1 332 ? -64.605 -8.290 18.121 1.00 26.38 332 ARG A CA 1
ATOM 2600 C C . ARG A 1 332 ? -63.821 -8.250 19.441 1.00 26.38 332 ARG A C 1
ATOM 2602 O O . ARG A 1 332 ? -63.089 -9.186 19.729 1.00 26.38 332 ARG A O 1
ATOM 2609 N N . GLU A 1 333 ? -63.723 -7.078 20.098 1.00 26.84 333 GLU A N 1
ATOM 2610 C CA . GLU A 1 333 ? -64.720 -6.411 21.000 1.00 26.84 333 GLU A CA 1
ATOM 2611 C C . GLU A 1 333 ? -64.893 -7.249 22.279 1.00 26.84 333 GLU A C 1
ATOM 2613 O O . GLU A 1 333 ? -65.148 -8.437 22.163 1.00 26.84 333 GLU A O 1
ATOM 2618 N N . GLU A 1 334 ? -64.719 -6.795 23.522 1.00 25.94 334 GLU A N 1
ATOM 2619 C CA . GLU A 1 334 ? -64.745 -5.488 24.198 1.00 25.94 334 GLU A CA 1
ATOM 2620 C C . GLU A 1 334 ? -64.021 -5.647 25.557 1.00 25.94 334 GLU A C 1
ATOM 2622 O O . GLU A 1 334 ? -64.057 -6.728 26.137 1.00 25.94 334 GLU A O 1
ATOM 2627 N N . SER A 1 335 ? -63.408 -4.582 26.088 1.00 24.19 335 SER A N 1
ATOM 2628 C CA . SER A 1 335 ? -63.741 -4.034 27.420 1.00 24.19 335 SER A CA 1
ATOM 2629 C C . SER A 1 335 ? -62.703 -2.998 27.859 1.00 24.19 335 SER A C 1
ATOM 2631 O O . SER A 1 335 ? -61.512 -3.276 28.018 1.00 24.19 335 SER A O 1
ATOM 2633 N N . SER A 1 336 ? -63.214 -1.795 28.063 1.00 27.11 336 SER A N 1
ATOM 2634 C CA . SER A 1 336 ? -62.628 -0.635 28.716 1.00 27.11 336 SER A CA 1
ATOM 2635 C C . SER A 1 336 ? -62.001 -0.934 30.080 1.00 27.11 336 SER A C 1
ATOM 2637 O O . SER A 1 336 ? -62.652 -1.520 30.937 1.00 27.11 336 SER A O 1
ATOM 2639 N N . ASN A 1 337 ? -60.804 -0.396 30.325 1.00 26.03 337 ASN A N 1
ATOM 2640 C CA . ASN A 1 337 ? -60.526 0.318 31.572 1.00 26.03 337 ASN A CA 1
ATOM 2641 C C . ASN A 1 337 ? -59.343 1.274 31.393 1.00 26.03 337 ASN A C 1
ATOM 2643 O O . ASN A 1 337 ? -58.177 0.886 31.332 1.00 26.03 337 ASN A O 1
ATOM 2647 N N . ALA A 1 338 ? -59.685 2.558 31.305 1.00 28.81 338 ALA A N 1
ATOM 2648 C CA . ALA A 1 338 ? -58.773 3.651 31.564 1.00 28.81 338 ALA A CA 1
ATOM 2649 C C . ALA A 1 338 ? -58.506 3.699 33.076 1.00 28.81 338 ALA A C 1
ATOM 2651 O O . ALA A 1 338 ? -59.428 3.720 33.888 1.00 28.81 338 ALA A O 1
ATOM 2652 N N . SER A 1 339 ? -57.236 3.725 33.466 1.00 26.64 339 SER A N 1
ATOM 2653 C CA . SER A 1 339 ? -56.822 4.073 34.825 1.00 26.64 339 SER A CA 1
ATOM 2654 C C . SER A 1 339 ? -55.549 4.898 34.733 1.00 26.64 339 SER A C 1
ATOM 2656 O O . SER A 1 339 ? -54.423 4.404 34.677 1.00 26.64 339 SER A O 1
ATOM 2658 N N . THR A 1 340 ? -55.786 6.198 34.651 1.00 26.84 340 THR A N 1
ATOM 2659 C CA . THR A 1 340 ? -54.887 7.293 34.986 1.00 26.84 340 THR A CA 1
ATOM 2660 C C . THR A 1 340 ? -54.048 6.960 36.223 1.00 26.84 340 THR A C 1
ATOM 2662 O O . THR A 1 340 ? -54.548 6.828 37.337 1.00 26.84 340 THR A O 1
ATOM 2665 N N . SER A 1 341 ? -52.736 6.829 36.029 1.00 29.80 341 SER A N 1
ATOM 2666 C CA . SER A 1 341 ? -51.781 6.742 37.136 1.00 29.80 341 SER A CA 1
ATOM 2667 C C . SER A 1 341 ? -51.720 8.085 37.877 1.00 29.80 341 SER A C 1
ATOM 2669 O O . SER A 1 341 ? -51.606 9.126 37.225 1.00 29.80 341 SER A O 1
ATOM 2671 N N . PRO A 1 342 ? -51.748 8.103 39.222 1.00 33.50 342 PRO A N 1
ATOM 2672 C CA . PRO A 1 342 ? -51.748 9.341 39.981 1.00 33.50 342 PRO A CA 1
ATOM 2673 C C . PRO A 1 342 ? -50.378 10.013 39.886 1.00 33.50 342 PRO A C 1
ATOM 2675 O O . PRO A 1 342 ? -49.330 9.414 40.155 1.00 33.50 342 PRO A O 1
ATOM 2678 N N . SER A 1 343 ? -50.391 11.297 39.540 1.00 32.94 343 SER A N 1
ATOM 2679 C CA . SER A 1 343 ? -49.246 12.194 39.617 1.00 32.94 343 SER A CA 1
ATOM 2680 C C . SER A 1 343 ? -48.720 12.251 41.055 1.00 32.94 343 SER A C 1
ATOM 2682 O O . SER A 1 343 ? -49.206 13.012 41.892 1.00 32.94 343 SER A O 1
ATOM 2684 N N . ARG A 1 344 ? -47.696 11.447 41.363 1.00 35.41 344 ARG A N 1
ATOM 2685 C CA . ARG A 1 344 ? -46.896 11.619 42.582 1.00 35.41 344 ARG A CA 1
ATOM 2686 C C . ARG A 1 344 ? -46.195 12.975 42.506 1.00 35.41 344 ARG A C 1
ATOM 2688 O O . ARG A 1 344 ? -45.365 13.206 41.627 1.00 35.41 344 ARG A O 1
ATOM 2695 N N . SER A 1 345 ? -46.545 13.852 43.438 1.00 38.97 345 SER A N 1
ATOM 2696 C CA . SER A 1 345 ? -46.131 15.250 43.500 1.00 38.97 345 SER A CA 1
ATOM 2697 C C . SER A 1 345 ? -44.597 15.445 43.432 1.00 38.97 345 SER A C 1
ATOM 2699 O O . SER A 1 345 ? -43.839 14.734 44.106 1.00 38.97 345 SER A O 1
ATOM 2701 N N . PRO A 1 346 ? -44.105 16.428 42.649 1.00 45.09 346 PRO A N 1
ATOM 2702 C CA . PRO A 1 346 ? -42.672 16.669 42.420 1.00 45.09 346 PRO A CA 1
ATOM 2703 C C . PRO A 1 346 ? -41.879 17.043 43.691 1.00 45.09 346 PRO A C 1
ATOM 2705 O O . PRO A 1 346 ? -40.659 16.863 43.738 1.00 45.09 346 PRO A O 1
ATOM 2708 N N . ALA A 1 347 ? -42.559 17.470 44.760 1.00 43.03 347 ALA A N 1
ATOM 2709 C CA . ALA A 1 347 ? -41.945 17.879 46.023 1.00 43.03 347 ALA A CA 1
ATOM 2710 C C . ALA A 1 347 ? -41.270 16.726 46.804 1.00 43.03 347 ALA A C 1
ATOM 2712 O O . ALA A 1 347 ? -40.178 16.911 47.347 1.00 43.03 347 ALA A O 1
ATOM 2713 N N . ARG A 1 348 ? -41.840 15.504 46.815 1.00 41.31 348 ARG A N 1
ATOM 2714 C CA . ARG A 1 348 ? -41.237 14.354 47.537 1.00 41.31 348 ARG A CA 1
ATOM 2715 C C . ARG A 1 348 ? -39.970 13.829 46.851 1.00 41.31 348 ARG A C 1
ATOM 2717 O O . ARG A 1 348 ? -38.997 13.516 47.537 1.00 41.31 348 ARG A O 1
ATOM 2724 N N . LYS A 1 349 ? -39.923 13.816 45.509 1.00 41.88 349 LYS A N 1
ATOM 2725 C CA . LYS A 1 349 ? -38.715 13.445 44.737 1.00 41.88 349 LYS A CA 1
ATOM 2726 C C . LYS A 1 349 ? -37.577 14.457 44.927 1.00 41.88 349 LYS A C 1
ATOM 2728 O O . LYS A 1 349 ? -36.414 14.056 44.999 1.00 41.88 349 LYS A O 1
ATOM 2733 N N . ALA A 1 350 ? -37.897 15.746 45.065 1.00 46.19 350 ALA A N 1
ATOM 2734 C CA . ALA A 1 350 ? -36.912 16.789 45.355 1.00 46.19 350 ALA A CA 1
ATOM 2735 C C . ALA A 1 350 ? -36.303 16.643 46.764 1.00 46.19 350 ALA A C 1
ATOM 2737 O O . ALA A 1 350 ? -35.085 16.755 46.918 1.00 46.19 350 ALA A O 1
ATOM 2738 N N . GLY A 1 351 ? -37.118 16.320 47.777 1.00 42.19 351 GLY A N 1
ATOM 2739 C CA . GLY A 1 351 ? -36.655 16.075 49.151 1.00 42.19 351 GLY A CA 1
ATOM 2740 C C . GLY A 1 351 ? -35.734 14.855 49.275 1.00 42.19 351 GLY A C 1
ATOM 2741 O O . GLY A 1 351 ? -34.676 14.935 49.899 1.00 42.19 351 GLY A O 1
ATOM 2742 N N . GLN A 1 352 ? -36.075 13.752 48.602 1.00 47.50 352 GLN A N 1
ATOM 2743 C CA . GLN A 1 352 ? -35.265 12.527 48.592 1.00 47.50 352 GLN A CA 1
ATOM 2744 C C . GLN A 1 352 ? -33.945 12.716 47.822 1.00 47.50 352 GLN A C 1
ATOM 2746 O O . GLN A 1 352 ? -32.890 12.310 48.313 1.00 47.50 352 GLN A O 1
ATOM 2751 N N . ARG A 1 353 ? -33.959 13.435 46.685 1.00 49.72 353 ARG A N 1
ATOM 2752 C CA . ARG A 1 353 ? -32.735 13.845 45.966 1.00 49.72 353 ARG A CA 1
ATOM 2753 C C . ARG A 1 353 ? -31.836 14.745 46.814 1.00 49.72 353 ARG A C 1
ATOM 2755 O O . ARG A 1 353 ? -30.632 14.510 46.853 1.00 49.72 353 ARG A O 1
ATOM 2762 N N . ARG A 1 354 ? -32.394 15.729 47.532 1.00 54.50 354 ARG A N 1
ATOM 2763 C CA . ARG A 1 354 ? -31.624 16.613 48.429 1.00 54.50 354 ARG A CA 1
ATOM 2764 C C . ARG A 1 354 ? -30.987 15.843 49.587 1.00 54.50 354 ARG A C 1
ATOM 2766 O O . ARG A 1 354 ? -29.841 16.118 49.935 1.00 54.50 354 ARG A O 1
ATOM 2773 N N . LEU A 1 355 ? -31.683 14.857 50.159 1.00 50.31 355 LEU A N 1
ATOM 2774 C CA . LEU A 1 355 ? -31.149 14.031 51.247 1.00 50.31 355 LEU A CA 1
ATOM 2775 C C . LEU A 1 355 ? -30.010 13.110 50.769 1.00 50.31 355 LEU A C 1
ATOM 2777 O O . LEU A 1 355 ? -28.982 13.010 51.441 1.00 50.31 355 LEU A O 1
ATOM 2781 N N . VAL A 1 356 ? -30.160 12.491 49.591 1.00 55.81 356 VAL A N 1
ATOM 2782 C CA . VAL A 1 356 ? -29.117 11.670 48.945 1.00 55.81 356 VAL A CA 1
ATOM 2783 C C . VAL A 1 356 ? -27.911 12.529 48.565 1.00 55.81 356 VAL A C 1
ATOM 2785 O O . VAL A 1 356 ? -26.789 12.171 48.908 1.00 55.81 356 VAL A O 1
ATOM 2788 N N . GLN A 1 357 ? -28.124 13.710 47.975 1.00 58.59 357 GLN A N 1
ATOM 2789 C CA . GLN A 1 357 ? -27.052 14.667 47.677 1.00 58.59 357 GLN A CA 1
ATOM 2790 C C . GLN A 1 357 ? -26.342 15.157 48.942 1.00 58.59 357 GLN A C 1
ATOM 2792 O O . GLN A 1 357 ? -25.125 15.306 48.940 1.00 58.59 357 GLN A O 1
ATOM 2797 N N . ARG A 1 358 ? -27.065 15.375 50.046 1.00 59.66 358 ARG A N 1
ATOM 2798 C CA . ARG A 1 358 ? -26.478 15.793 51.328 1.00 59.66 358 ARG A CA 1
ATOM 2799 C C . ARG A 1 358 ? -25.665 14.669 51.982 1.00 59.66 358 ARG A C 1
ATOM 2801 O O . ARG A 1 358 ? -24.614 14.949 52.552 1.00 59.66 358 ARG A O 1
ATOM 2808 N N . ARG A 1 359 ? -26.097 13.407 51.869 1.00 59.62 359 ARG A N 1
ATOM 2809 C CA . ARG A 1 359 ? -25.323 12.228 52.310 1.00 59.62 359 ARG A CA 1
ATOM 2810 C C . ARG A 1 359 ? -24.098 11.982 51.424 1.00 59.62 359 ARG A C 1
ATOM 2812 O O . ARG A 1 359 ? -23.022 11.751 51.962 1.00 59.62 359 ARG A O 1
ATOM 2819 N N . ALA A 1 360 ? -24.237 12.111 50.103 1.00 55.34 360 ALA A N 1
ATOM 2820 C CA . ALA A 1 360 ? -23.132 12.031 49.146 1.00 55.34 360 ALA A CA 1
ATOM 2821 C C . ALA A 1 360 ? -22.104 13.147 49.378 1.00 55.34 360 ALA A C 1
ATOM 2823 O O . ALA A 1 360 ? -20.915 12.867 49.451 1.00 55.34 360 ALA A O 1
ATOM 2824 N N . ARG A 1 361 ? -22.553 14.388 49.620 1.00 63.16 361 ARG A N 1
ATOM 2825 C CA . ARG A 1 361 ? -21.684 15.513 50.008 1.00 63.16 361 ARG A CA 1
ATOM 2826 C C . ARG A 1 361 ? -20.988 15.285 51.346 1.00 63.16 361 ARG A C 1
ATOM 2828 O O . ARG A 1 361 ? -19.816 15.604 51.454 1.00 63.16 361 ARG A O 1
ATOM 2835 N N . ARG A 1 362 ? -21.669 14.731 52.357 1.00 60.72 362 ARG A N 1
ATOM 2836 C CA . ARG A 1 362 ? -21.042 14.399 53.651 1.00 60.72 362 ARG A CA 1
ATOM 2837 C C . ARG A 1 362 ? -19.997 13.287 53.521 1.00 60.72 362 ARG A C 1
ATOM 2839 O O . ARG A 1 362 ? -18.941 13.413 54.122 1.00 60.72 362 ARG A O 1
ATOM 2846 N N . ARG A 1 363 ? -20.256 12.250 52.714 1.00 58.34 363 ARG A N 1
ATOM 2847 C CA . ARG A 1 363 ? -19.266 11.204 52.397 1.00 58.34 363 ARG A CA 1
ATOM 2848 C C . ARG A 1 363 ? -18.085 11.753 51.600 1.00 58.34 363 ARG A C 1
ATOM 2850 O O . ARG A 1 363 ? -16.954 11.491 51.971 1.00 58.34 363 ARG A O 1
ATOM 2857 N N . ALA A 1 364 ? -18.341 12.553 50.566 1.00 58.22 364 ALA A N 1
ATOM 2858 C CA . ALA A 1 364 ? -17.294 13.200 49.779 1.00 58.22 364 ALA A CA 1
ATOM 2859 C C . ALA A 1 364 ? -16.446 14.146 50.641 1.00 58.22 364 ALA A C 1
ATOM 2861 O O . ALA A 1 364 ? -15.228 14.125 50.540 1.00 58.22 364 ALA A O 1
ATOM 2862 N N . LYS A 1 365 ? -17.075 14.912 51.541 1.00 63.34 365 LYS A N 1
ATOM 2863 C CA . LYS A 1 365 ? -16.380 15.776 52.499 1.00 63.34 365 LYS A CA 1
ATOM 2864 C C . LYS A 1 365 ? -15.516 14.961 53.468 1.00 63.34 365 LYS A C 1
ATOM 2866 O O . LYS A 1 365 ? -14.335 15.235 53.575 1.00 63.34 365 LYS A O 1
ATOM 2871 N N . ALA A 1 366 ? -16.052 13.893 54.060 1.00 60.22 366 ALA A N 1
ATOM 2872 C CA . ALA A 1 366 ? -15.278 12.999 54.927 1.00 60.22 366 ALA A CA 1
ATOM 2873 C C . ALA A 1 366 ? -14.112 12.289 54.200 1.00 60.22 366 ALA A C 1
ATOM 2875 O O . ALA A 1 366 ? -13.072 12.061 54.806 1.00 60.22 366 ALA A O 1
ATOM 2876 N N . MET A 1 367 ? -14.260 11.959 52.909 1.00 58.62 367 MET A N 1
ATOM 2877 C CA . MET A 1 367 ? -13.184 11.371 52.091 1.00 58.62 367 MET A CA 1
ATOM 2878 C C . MET A 1 367 ? -12.112 12.391 51.687 1.00 58.62 367 MET A C 1
ATOM 2880 O O . MET A 1 367 ? -10.948 12.024 51.587 1.00 58.62 367 MET A O 1
ATOM 2884 N N . VAL A 1 368 ? -12.489 13.652 51.455 1.00 58.97 368 VAL A N 1
ATOM 2885 C CA . VAL A 1 368 ? -11.557 14.746 51.126 1.00 58.97 368 VAL A CA 1
ATOM 2886 C C . VAL A 1 368 ? -10.819 15.252 52.369 1.00 58.97 368 VAL A C 1
ATOM 2888 O O . VAL A 1 368 ? -9.639 15.578 52.272 1.00 58.97 368 VAL A O 1
ATOM 2891 N N . ASP A 1 369 ? -11.481 15.267 53.529 1.00 57.56 369 ASP A N 1
ATOM 2892 C CA . ASP A 1 369 ? -10.914 15.746 54.795 1.00 57.56 369 ASP A CA 1
ATOM 2893 C C . ASP A 1 369 ? -9.918 14.740 55.418 1.00 57.56 369 ASP A C 1
ATOM 2895 O O . ASP A 1 369 ? -9.054 15.143 56.198 1.00 57.56 369 ASP A O 1
ATOM 2899 N N . HIS A 1 370 ? -9.966 13.454 55.035 1.00 56.34 370 HIS A N 1
ATOM 2900 C CA . HIS A 1 370 ? -8.981 12.437 55.432 1.00 56.34 370 HIS A CA 1
ATOM 2901 C C . HIS A 1 370 ? -7.614 12.696 54.763 1.00 56.34 370 HIS A C 1
ATOM 2903 O O . HIS A 1 370 ? -7.276 12.132 53.722 1.00 56.34 370 HIS A O 1
ATOM 2909 N N . HIS A 1 371 ? -6.812 13.563 55.381 1.00 51.66 371 HIS A N 1
ATOM 2910 C CA . HIS A 1 371 ? -5.417 13.803 55.018 1.00 51.66 371 HIS A CA 1
ATOM 2911 C C . HIS A 1 371 ? -4.548 12.629 55.479 1.00 51.66 371 HIS A C 1
ATOM 2913 O O . HIS A 1 371 ? -4.155 12.553 56.640 1.00 51.66 371 HIS A O 1
ATOM 2919 N N . LEU A 1 372 ? -4.230 11.718 54.563 1.00 49.00 372 LEU A N 1
ATOM 2920 C CA . LEU A 1 372 ? -3.136 10.765 54.735 1.00 49.00 372 LEU A CA 1
ATOM 2921 C C . LEU A 1 372 ? -1.930 11.287 53.941 1.00 49.00 372 LEU A C 1
ATOM 2923 O O . LEU A 1 372 ? -2.018 11.498 52.732 1.00 49.00 372 LEU A O 1
ATOM 2927 N N . ASP A 1 373 ? -0.821 11.526 54.642 1.00 50.22 373 ASP A N 1
ATOM 2928 C CA . ASP A 1 373 ? 0.517 11.799 54.092 1.00 50.22 373 ASP A CA 1
ATOM 2929 C C . ASP A 1 373 ? 0.698 13.077 53.247 1.00 50.22 373 ASP A C 1
ATOM 2931 O O . ASP A 1 373 ? 1.535 13.116 52.342 1.00 50.22 373 ASP A O 1
ATOM 2935 N N . GLY A 1 374 ? -0.050 14.148 53.540 1.00 56.00 374 GLY A N 1
ATOM 2936 C CA . GLY A 1 374 ? 0.199 15.478 52.955 1.00 56.00 374 GLY A CA 1
ATOM 2937 C C . GLY A 1 374 ? -0.140 15.616 51.463 1.00 56.00 374 GLY A C 1
ATOM 2938 O O . GLY A 1 374 ? 0.307 16.565 50.825 1.00 56.00 374 GLY A O 1
ATOM 2939 N N . VAL A 1 375 ? -0.924 14.685 50.908 1.00 63.47 375 VAL A N 1
ATOM 2940 C CA . VAL A 1 375 ? -1.431 14.706 49.526 1.00 63.47 375 VAL A CA 1
ATOM 2941 C C . VAL A 1 375 ? -2.953 14.563 49.570 1.00 63.47 375 VAL A C 1
ATOM 2943 O O . VAL A 1 375 ? -3.470 13.661 50.229 1.00 63.47 375 VAL A O 1
ATOM 2946 N N . SER A 1 376 ? -3.684 15.443 48.885 1.00 70.50 376 SER A N 1
ATOM 2947 C CA . SER A 1 376 ? -5.151 15.463 48.910 1.00 70.50 376 SER A CA 1
ATOM 2948 C C . SER A 1 376 ? -5.764 14.202 48.286 1.00 70.50 376 SER A C 1
ATOM 2950 O O . SER A 1 376 ? -5.194 13.577 47.388 1.00 70.50 376 SER A O 1
ATOM 2952 N N . HIS A 1 377 ? -6.983 13.846 48.701 1.00 69.12 377 HIS A N 1
ATOM 2953 C CA . HIS A 1 377 ? -7.716 12.705 48.136 1.00 69.12 377 HIS A CA 1
ATOM 2954 C C . HIS A 1 377 ? -7.843 12.776 46.601 1.00 69.12 377 HIS A C 1
ATOM 2956 O O . HIS A 1 377 ? -7.743 11.762 45.909 1.00 69.12 377 HIS A O 1
ATOM 2962 N N . LEU A 1 378 ? -8.020 13.981 46.051 1.00 72.50 378 LEU A N 1
ATOM 2963 C CA . LEU A 1 378 ? -8.127 14.190 44.606 1.00 72.50 378 LEU A CA 1
ATOM 2964 C C . LEU A 1 378 ? -6.793 13.962 43.883 1.00 72.50 378 LEU A C 1
ATOM 2966 O O . LEU A 1 378 ? -6.784 13.410 42.784 1.00 72.50 378 LEU A O 1
ATOM 2970 N N . GLU A 1 379 ? -5.671 14.327 44.502 1.00 70.06 379 GLU A N 1
ATOM 2971 C CA . GLU A 1 379 ? -4.336 14.042 43.967 1.00 70.06 379 GLU A CA 1
ATOM 2972 C C . GLU A 1 379 ? -4.034 12.539 43.983 1.00 70.06 379 GLU A C 1
ATOM 2974 O O . GLU A 1 379 ? -3.472 12.018 43.021 1.00 70.06 379 GLU A O 1
ATOM 2979 N N . GLN A 1 380 ? -4.485 11.809 45.008 1.00 68.69 380 GLN A N 1
ATOM 2980 C CA . GLN A 1 380 ? -4.347 10.348 45.062 1.00 68.69 380 GLN A CA 1
ATOM 2981 C C . GLN A 1 380 ? -5.170 9.637 43.974 1.00 68.69 380 GLN A C 1
ATOM 2983 O O . GLN A 1 380 ? -4.737 8.618 43.436 1.00 68.69 380 GLN A O 1
ATOM 2988 N N . GLN A 1 381 ? -6.333 10.185 43.608 1.00 73.69 381 GLN A N 1
ATOM 2989 C CA . GLN A 1 381 ? -7.192 9.645 42.545 1.00 73.69 381 GLN A CA 1
ATOM 2990 C C . GLN A 1 381 ? -6.748 10.042 41.126 1.00 73.69 381 GLN A C 1
ATOM 2992 O O . GLN A 1 381 ? -7.326 9.566 40.146 1.00 73.69 381 GLN A O 1
ATOM 2997 N N . ALA A 1 382 ? -5.702 10.864 40.975 1.00 72.69 382 ALA A N 1
ATOM 2998 C CA . ALA A 1 382 ? -5.192 11.269 39.663 1.00 72.69 382 ALA A CA 1
ATOM 2999 C C . ALA A 1 382 ? -4.655 10.083 38.835 1.00 72.69 382 ALA A C 1
ATOM 3001 O O . ALA A 1 382 ? -4.603 10.148 37.602 1.00 72.69 382 ALA A O 1
ATOM 3002 N N . VAL A 1 383 ? -4.258 8.989 39.495 1.00 75.25 383 VAL A N 1
ATOM 3003 C CA . VAL A 1 383 ? -3.730 7.778 38.860 1.00 75.25 383 VAL A CA 1
ATOM 3004 C C . VAL A 1 383 ? -4.376 6.536 39.478 1.00 75.25 383 VAL A C 1
ATOM 3006 O O . VAL A 1 383 ? -4.316 6.325 40.681 1.00 75.25 383 VAL A O 1
ATOM 3009 N N . GLY A 1 384 ? -4.950 5.659 38.646 1.00 74.38 384 GLY A N 1
ATOM 3010 C CA . GLY A 1 384 ? -5.565 4.416 39.130 1.00 74.38 384 GLY A CA 1
ATOM 3011 C C . GLY A 1 384 ? -4.567 3.465 39.811 1.00 74.38 384 GLY A C 1
ATOM 3012 O O . GLY A 1 384 ? -3.394 3.401 39.432 1.00 74.38 384 GLY A O 1
ATOM 3013 N N . GLU A 1 385 ? -5.048 2.660 40.761 1.00 73.19 385 GLU A N 1
ATOM 3014 C CA . GLU A 1 385 ? -4.232 1.853 41.686 1.00 73.19 385 GLU A CA 1
ATOM 3015 C C . GLU A 1 385 ? -3.183 0.957 40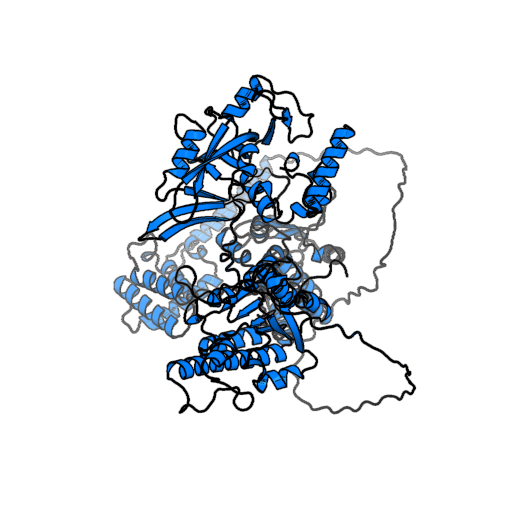.993 1.00 73.19 385 GLU A C 1
ATOM 3017 O O . GLU A 1 385 ? -2.010 0.933 41.372 1.00 73.19 385 GLU A O 1
ATOM 3022 N N . ALA A 1 386 ? -3.562 0.269 39.911 1.00 73.94 386 ALA A N 1
ATOM 3023 C CA . ALA A 1 386 ? -2.640 -0.574 39.143 1.00 73.94 386 ALA A CA 1
ATOM 3024 C C . ALA A 1 386 ? -1.499 0.226 38.482 1.00 73.94 386 ALA A C 1
ATOM 3026 O O . ALA A 1 386 ? -0.373 -0.262 38.367 1.00 73.94 386 ALA A O 1
ATOM 3027 N N . THR A 1 387 ? -1.780 1.460 38.053 1.00 79.00 387 THR A N 1
ATOM 3028 C CA . THR A 1 387 ? -0.770 2.351 37.463 1.00 79.00 387 THR A CA 1
ATOM 3029 C C . THR A 1 387 ? 0.143 2.913 38.551 1.00 79.00 387 THR A C 1
ATOM 3031 O O . THR A 1 387 ? 1.353 2.960 38.345 1.00 79.00 387 THR A O 1
ATOM 3034 N N . SER A 1 388 ? -0.408 3.234 39.727 1.00 81.12 388 SER A N 1
ATOM 3035 C CA . SER A 1 388 ? 0.362 3.677 40.896 1.00 81.12 388 SER A CA 1
ATOM 3036 C C . SER A 1 388 ? 1.401 2.631 41.331 1.00 81.12 388 SER A C 1
ATOM 3038 O O . SER A 1 388 ? 2.593 2.938 41.401 1.00 81.12 388 SER A O 1
ATOM 3040 N N . LYS A 1 389 ? 1.004 1.353 41.458 1.00 84.06 389 LYS A N 1
ATOM 3041 C CA . LYS A 1 389 ? 1.933 0.236 41.751 1.00 84.06 389 LYS A CA 1
ATOM 3042 C C . LYS A 1 389 ? 3.067 0.134 40.723 1.00 84.06 389 LYS A C 1
ATOM 3044 O O . LYS A 1 389 ? 4.225 -0.104 41.069 1.00 84.06 389 LYS A O 1
ATOM 3049 N N . GLN A 1 390 ? 2.755 0.338 39.441 1.00 83.94 390 GLN A N 1
ATOM 3050 C CA . GLN A 1 390 ? 3.752 0.293 38.371 1.00 83.94 390 GLN A CA 1
ATOM 3051 C C . GLN A 1 390 ? 4.703 1.498 38.398 1.00 83.94 390 GLN A C 1
ATOM 3053 O O . GLN A 1 390 ? 5.899 1.324 38.167 1.00 83.94 390 GLN A O 1
ATOM 3058 N N . TYR A 1 391 ? 4.200 2.695 38.708 1.00 87.25 391 TYR A N 1
ATOM 3059 C CA . TYR A 1 391 ? 5.023 3.891 38.904 1.00 87.25 391 TYR A CA 1
ATOM 3060 C C . TYR A 1 391 ? 5.975 3.724 40.081 1.00 87.25 391 TYR A C 1
ATOM 3062 O O . TYR A 1 391 ? 7.161 4.015 39.945 1.00 87.25 391 TYR A O 1
ATOM 3070 N N . GLN A 1 392 ? 5.489 3.181 41.196 1.00 87.12 392 GLN A N 1
ATOM 3071 C CA . GLN A 1 392 ? 6.304 2.938 42.379 1.00 87.12 392 GLN A CA 1
ATOM 3072 C C . GLN A 1 392 ? 7.451 1.962 42.091 1.00 87.12 392 GLN A C 1
ATOM 3074 O O . GLN A 1 392 ? 8.587 2.235 42.471 1.00 87.12 392 GLN A O 1
ATOM 3079 N N . LYS A 1 393 ? 7.193 0.885 41.339 1.00 89.19 393 LYS A N 1
ATOM 3080 C CA . LYS A 1 393 ? 8.227 -0.080 40.930 1.00 89.19 393 LYS A CA 1
ATOM 3081 C C . LYS A 1 393 ? 9.333 0.551 40.073 1.00 89.19 393 LYS A C 1
ATOM 3083 O O . LYS A 1 393 ? 10.518 0.318 40.319 1.00 89.19 393 LYS A O 1
ATOM 3088 N N . GLU A 1 394 ? 8.965 1.329 39.054 1.00 89.50 394 GLU A N 1
ATOM 3089 C CA . GLU A 1 394 ? 9.953 1.979 38.175 1.00 89.50 394 GLU A CA 1
ATOM 3090 C C . GLU A 1 394 ? 10.719 3.080 38.926 1.00 89.50 394 GLU A C 1
ATOM 3092 O O . GLU A 1 394 ? 11.937 3.190 38.784 1.00 89.50 394 GLU A O 1
ATOM 3097 N N . LEU A 1 395 ? 10.036 3.841 39.789 1.00 89.75 395 LEU A N 1
ATOM 3098 C CA . LEU A 1 395 ? 10.668 4.856 40.629 1.00 89.75 395 LEU A CA 1
ATOM 3099 C C . LEU A 1 395 ? 11.658 4.233 41.620 1.00 89.75 395 LEU A C 1
ATOM 3101 O O . LEU A 1 395 ? 12.777 4.720 41.733 1.00 89.75 395 LEU A O 1
ATOM 3105 N N . GLN A 1 396 ? 11.297 3.139 42.295 1.00 91.25 396 GLN A N 1
ATOM 3106 C CA . GLN A 1 396 ? 12.211 2.415 43.186 1.00 91.25 396 GLN A CA 1
ATOM 3107 C C . GLN A 1 396 ? 13.456 1.917 42.444 1.00 91.25 396 GLN A C 1
ATOM 3109 O O . GLN A 1 396 ? 14.563 2.080 42.950 1.00 91.25 396 GLN A O 1
ATOM 3114 N N . SER A 1 397 ? 13.288 1.396 41.225 1.00 90.94 397 SER A N 1
ATOM 3115 C CA . SER A 1 397 ? 14.403 0.928 40.388 1.00 90.94 397 SER A CA 1
ATOM 3116 C C . SER A 1 397 ? 15.373 2.063 40.023 1.00 90.94 397 SER A C 1
ATOM 3118 O O . SER A 1 397 ? 16.594 1.879 40.025 1.00 90.94 397 SER A O 1
ATOM 3120 N N . PHE A 1 398 ? 14.848 3.262 39.754 1.00 91.88 398 PHE A N 1
ATOM 3121 C CA . PHE A 1 398 ? 15.667 4.456 39.552 1.00 91.88 398 PHE A CA 1
ATOM 3122 C C . PHE A 1 398 ? 16.345 4.909 40.848 1.00 91.88 398 PHE A C 1
ATOM 3124 O O . PHE A 1 398 ? 17.549 5.153 40.855 1.00 91.88 398 PHE A O 1
ATOM 3131 N N . LEU A 1 399 ? 15.611 4.971 41.963 1.00 89.81 399 LEU A N 1
ATOM 3132 C CA . LEU A 1 399 ? 16.162 5.382 43.255 1.00 89.81 399 LEU A CA 1
ATOM 3133 C C . LEU A 1 399 ? 17.302 4.458 43.704 1.00 89.81 399 LEU A C 1
ATOM 3135 O O . LEU A 1 399 ? 18.315 4.956 44.184 1.00 89.81 399 LEU A O 1
ATOM 3139 N N . SER A 1 400 ? 17.195 3.141 43.493 1.00 90.44 400 SER A N 1
ATOM 3140 C CA . SER A 1 400 ? 18.290 2.202 43.779 1.00 90.44 400 SER A CA 1
ATOM 3141 C C . SER A 1 400 ? 19.531 2.445 42.918 1.00 90.44 400 SER A C 1
ATOM 3143 O O . SER A 1 400 ? 20.650 2.239 43.374 1.00 90.44 400 SER A O 1
ATOM 3145 N N . PHE A 1 401 ? 19.355 2.914 41.680 1.00 90.12 401 PHE A N 1
ATOM 3146 C CA . PHE A 1 401 ? 20.468 3.268 40.799 1.00 90.12 401 PHE A CA 1
ATOM 3147 C C . PHE A 1 401 ? 21.110 4.610 41.181 1.00 90.12 401 PHE A C 1
ATOM 3149 O O . PHE A 1 401 ? 22.331 4.758 41.113 1.00 90.12 401 PHE A O 1
ATOM 3156 N N . ALA A 1 402 ? 20.286 5.582 41.560 1.00 88.62 402 ALA A N 1
ATOM 3157 C CA . ALA A 1 402 ? 20.672 6.976 41.699 1.00 88.62 402 ALA A CA 1
ATOM 3158 C C . ALA A 1 402 ? 21.168 7.335 43.112 1.00 88.62 402 ALA A C 1
ATOM 3160 O O . ALA A 1 402 ? 22.090 8.138 43.234 1.00 88.62 402 ALA A O 1
ATOM 3161 N N . LYS A 1 403 ? 20.633 6.715 44.179 1.00 87.94 403 LYS A N 1
ATOM 3162 C CA . LYS A 1 403 ? 21.073 6.966 45.568 1.00 87.94 403 LYS A CA 1
ATOM 3163 C C . LYS A 1 403 ? 22.587 6.769 45.772 1.00 87.94 403 LYS A C 1
ATOM 3165 O O . LYS A 1 403 ? 23.209 7.696 46.282 1.00 87.94 403 LYS A O 1
ATOM 3170 N N . PRO A 1 404 ? 23.222 5.671 45.305 1.00 85.62 404 PRO A N 1
ATOM 3171 C CA . PRO A 1 404 ? 24.674 5.490 45.435 1.00 85.62 404 PRO A CA 1
ATOM 3172 C C . PRO A 1 404 ? 25.513 6.481 44.613 1.00 85.62 404 PRO A C 1
ATOM 3174 O O . PRO A 1 404 ? 26.724 6.537 44.773 1.00 85.62 404 PRO A O 1
ATOM 3177 N N . ARG A 1 405 ? 24.889 7.240 43.702 1.00 87.00 405 ARG A N 1
ATOM 3178 C CA . ARG A 1 405 ? 25.534 8.213 42.805 1.00 87.00 405 ARG A CA 1
ATOM 3179 C C . ARG A 1 405 ? 25.294 9.663 43.250 1.00 87.00 405 ARG A C 1
ATOM 3181 O O . ARG A 1 405 ? 25.439 10.577 42.447 1.00 87.00 405 ARG A O 1
ATOM 3188 N N . GLY A 1 406 ? 24.893 9.866 44.509 1.00 83.00 406 GLY A N 1
ATOM 3189 C CA . GLY A 1 406 ? 24.697 11.194 45.098 1.00 83.00 406 GLY A CA 1
ATOM 3190 C C . GLY A 1 406 ? 23.377 11.872 44.718 1.00 83.00 406 GLY A C 1
ATOM 3191 O O . GLY A 1 406 ? 23.336 13.090 44.571 1.00 83.00 406 GLY A O 1
ATOM 3192 N N . LEU A 1 407 ? 22.291 11.111 44.522 1.00 86.44 407 LEU A N 1
ATOM 3193 C CA . LEU A 1 407 ? 20.979 11.686 44.204 1.00 86.44 407 LEU A CA 1
ATOM 3194 C C . LEU A 1 407 ? 20.478 12.624 45.312 1.00 86.44 407 LEU A C 1
ATOM 3196 O O . LEU A 1 407 ? 20.163 12.181 46.416 1.00 86.44 407 LEU A O 1
ATOM 3200 N N . VAL A 1 408 ? 20.266 13.889 44.949 1.00 84.00 408 VAL A N 1
ATOM 3201 C CA . VAL A 1 408 ? 19.593 14.894 45.778 1.00 84.00 408 VAL A CA 1
ATOM 3202 C C . VAL A 1 408 ? 18.346 15.383 45.041 1.00 84.00 408 VAL A C 1
ATOM 3204 O O . VAL A 1 408 ? 18.446 16.090 44.040 1.00 84.00 408 VAL A O 1
ATOM 3207 N N . MET A 1 409 ? 17.158 15.007 45.529 1.00 79.00 409 MET A N 1
ATOM 3208 C CA . MET A 1 409 ? 15.877 15.274 44.847 1.00 79.00 409 MET A CA 1
ATOM 3209 C C . MET A 1 409 ? 15.470 16.754 44.805 1.00 79.00 409 MET A C 1
ATOM 3211 O O . MET A 1 409 ? 14.541 17.098 44.082 1.00 79.00 409 MET A O 1
ATOM 3215 N N . THR A 1 410 ? 16.151 17.629 45.547 1.00 77.00 410 THR A N 1
ATOM 3216 C CA . THR A 1 410 ? 15.948 19.087 45.504 1.00 77.00 410 THR A CA 1
ATOM 3217 C C . THR A 1 410 ? 16.774 19.774 44.415 1.00 77.00 410 THR A C 1
ATOM 3219 O O . THR A 1 410 ? 16.493 20.923 44.082 1.00 77.00 410 THR A O 1
ATOM 3222 N N . ASN A 1 411 ? 17.774 19.091 43.841 1.00 85.06 411 ASN A N 1
ATOM 3223 C CA . ASN A 1 411 ? 18.666 19.651 42.831 1.00 85.06 411 ASN A CA 1
ATOM 3224 C C . ASN A 1 411 ? 18.320 19.124 41.432 1.00 85.06 411 ASN A C 1
ATOM 3226 O O . ASN A 1 411 ? 18.769 18.048 41.022 1.00 85.06 411 ASN A O 1
ATOM 3230 N N . ALA A 1 412 ? 17.580 19.930 40.666 1.00 86.81 412 ALA A N 1
ATOM 3231 C CA . ALA A 1 412 ? 17.191 19.620 39.291 1.00 86.81 412 ALA A CA 1
ATOM 3232 C C . ALA A 1 412 ? 18.359 19.171 38.402 1.00 86.81 412 ALA A C 1
ATOM 3234 O O . ALA A 1 412 ? 18.197 18.244 37.617 1.00 86.81 412 ALA A O 1
ATOM 3235 N N . LYS A 1 413 ? 19.544 19.789 38.520 1.00 87.81 413 LYS A N 1
ATOM 3236 C CA . LYS A 1 413 ? 20.697 19.500 37.649 1.00 87.81 413 LYS A CA 1
ATOM 3237 C C . LYS A 1 413 ? 21.248 18.092 37.887 1.00 87.81 413 LYS A C 1
ATOM 3239 O O . LYS A 1 413 ? 21.596 17.404 36.926 1.00 87.81 413 LYS A O 1
ATOM 3244 N N . ILE A 1 414 ? 21.297 17.664 39.151 1.00 88.31 414 ILE A N 1
ATOM 3245 C CA . ILE A 1 414 ? 21.734 16.315 39.541 1.00 88.31 414 ILE A CA 1
ATOM 3246 C C . ILE A 1 414 ? 20.688 15.283 39.111 1.00 88.31 414 ILE A C 1
ATOM 3248 O O . ILE A 1 414 ? 21.035 14.284 38.481 1.00 88.31 414 ILE A O 1
ATOM 3252 N N . VAL A 1 415 ? 19.406 15.548 39.384 1.00 90.44 415 VAL A N 1
ATOM 3253 C CA . VAL A 1 415 ? 18.295 14.669 38.981 1.00 90.44 415 VAL A CA 1
ATOM 3254 C C . VAL A 1 415 ? 18.258 14.498 37.458 1.00 90.44 415 VAL A C 1
ATOM 3256 O O . VAL A 1 415 ? 18.171 13.373 36.969 1.00 90.44 415 VAL A O 1
ATOM 3259 N N . ASP A 1 416 ? 18.388 15.590 36.701 1.00 92.31 416 ASP A N 1
ATOM 3260 C CA . ASP A 1 416 ? 18.391 15.590 35.234 1.00 92.31 416 ASP A CA 1
ATOM 3261 C C . ASP A 1 416 ? 19.573 14.786 34.667 1.00 92.31 416 ASP A C 1
ATOM 3263 O O . ASP A 1 416 ? 19.396 13.988 33.747 1.00 92.31 416 ASP A O 1
ATOM 3267 N N . GLY A 1 417 ? 20.770 14.929 35.251 1.00 90.94 417 GLY A N 1
ATOM 3268 C CA . GLY A 1 417 ? 21.950 14.139 34.883 1.00 90.94 417 GLY A CA 1
ATOM 3269 C C . GLY A 1 417 ? 21.767 12.639 35.132 1.00 90.94 417 GLY A C 1
ATOM 3270 O O . GLY A 1 417 ? 21.917 11.838 34.210 1.00 90.94 417 GLY A O 1
ATOM 3271 N N . LEU A 1 418 ? 21.355 12.259 36.344 1.00 92.56 418 LEU A N 1
ATOM 3272 C CA . LEU A 1 418 ? 21.175 10.852 36.720 1.00 92.56 418 LEU A CA 1
ATOM 3273 C C . LEU A 1 418 ? 20.048 10.171 35.937 1.00 92.56 418 LEU A C 1
ATOM 3275 O O . LEU A 1 418 ? 20.128 8.975 35.649 1.00 92.56 418 LEU A O 1
ATOM 3279 N N . LEU A 1 419 ? 19.004 10.916 35.559 1.00 93.38 419 LEU A N 1
ATOM 3280 C CA . LEU A 1 419 ? 17.947 10.399 34.693 1.00 93.38 419 LEU A CA 1
ATOM 3281 C C . LEU A 1 419 ? 18.455 10.077 33.294 1.00 93.38 419 LEU A C 1
ATOM 3283 O O . LEU A 1 419 ? 18.087 9.038 32.745 1.00 93.38 419 LEU A O 1
ATOM 3287 N N . VAL A 1 420 ? 19.301 10.935 32.724 1.00 94.38 420 VAL A N 1
ATOM 3288 C CA . VAL A 1 420 ? 19.930 10.678 31.423 1.00 94.38 420 VAL A CA 1
ATOM 3289 C C . VAL A 1 420 ? 20.773 9.408 31.484 1.00 94.38 420 VAL A C 1
ATOM 3291 O O . VAL A 1 420 ? 20.612 8.536 30.629 1.00 94.38 420 VAL A O 1
ATOM 3294 N N . ASP A 1 421 ? 21.601 9.257 32.516 1.00 91.38 421 ASP A N 1
ATOM 3295 C CA . ASP A 1 421 ? 22.460 8.080 32.678 1.00 91.38 421 ASP A CA 1
ATOM 3296 C C . ASP A 1 421 ? 21.641 6.799 32.851 1.00 91.38 421 ASP A C 1
ATOM 3298 O O . ASP A 1 421 ? 21.926 5.777 32.220 1.00 91.38 421 ASP A O 1
ATOM 3302 N N . TYR A 1 422 ? 20.565 6.856 33.640 1.00 93.75 422 TYR A N 1
ATOM 3303 C CA . TYR A 1 422 ? 19.673 5.716 33.816 1.00 93.75 422 TYR A CA 1
ATOM 3304 C C . TYR A 1 422 ? 18.925 5.354 32.525 1.00 93.75 422 TYR A C 1
ATOM 3306 O O . TYR A 1 422 ? 18.785 4.175 32.199 1.00 93.75 422 TYR A O 1
ATOM 3314 N N . MET A 1 423 ? 18.474 6.346 31.750 1.00 93.31 423 MET A N 1
ATOM 3315 C CA . MET A 1 423 ? 17.857 6.111 30.440 1.00 93.31 423 MET A CA 1
ATOM 3316 C C . MET A 1 423 ? 18.840 5.495 29.444 1.00 93.31 423 MET A C 1
ATOM 3318 O O . MET A 1 423 ? 18.458 4.571 28.724 1.00 93.31 423 MET A O 1
ATOM 3322 N N . ASN A 1 424 ? 20.092 5.958 29.431 1.00 90.06 424 ASN A N 1
ATOM 3323 C CA . ASN A 1 424 ? 21.152 5.383 28.607 1.00 90.06 424 ASN A CA 1
ATOM 3324 C C . ASN A 1 424 ? 21.424 3.929 28.998 1.00 90.06 424 ASN A C 1
ATOM 3326 O O . ASN A 1 424 ? 21.464 3.069 28.122 1.00 90.06 424 ASN A O 1
ATOM 3330 N N . ARG A 1 425 ? 21.513 3.625 30.299 1.00 89.00 425 ARG A N 1
ATOM 3331 C CA . ARG A 1 425 ? 21.634 2.243 30.782 1.00 89.00 425 ARG A CA 1
ATOM 3332 C C . ARG A 1 425 ? 20.455 1.384 30.331 1.00 89.00 425 ARG A C 1
ATOM 3334 O O . ARG A 1 425 ? 20.667 0.338 29.736 1.00 89.00 425 ARG A O 1
ATOM 3341 N N . MET A 1 426 ? 19.218 1.849 30.529 1.00 88.06 426 MET A N 1
ATOM 3342 C CA . MET A 1 426 ? 18.034 1.114 30.072 1.00 88.06 426 MET A CA 1
ATOM 3343 C C . MET A 1 426 ? 18.068 0.832 28.564 1.00 88.06 426 MET A C 1
ATOM 3345 O O . MET A 1 426 ? 17.597 -0.218 28.133 1.00 88.06 426 MET A O 1
ATOM 3349 N N . TYR A 1 427 ? 18.579 1.771 27.765 1.00 84.19 427 TYR A N 1
ATOM 3350 C CA . TYR A 1 427 ? 18.740 1.594 26.324 1.00 84.19 427 TYR A CA 1
ATOM 3351 C C . TYR A 1 427 ? 19.809 0.543 25.988 1.00 84.19 427 TYR A C 1
ATOM 3353 O O . TYR A 1 427 ? 19.558 -0.320 25.148 1.00 84.19 427 TYR A O 1
ATOM 3361 N N . LEU A 1 428 ? 20.962 0.579 26.666 1.00 77.62 428 LEU A N 1
ATOM 3362 C CA . LEU A 1 428 ? 22.036 -0.410 26.508 1.00 77.62 428 LEU A CA 1
ATOM 3363 C C . LEU A 1 428 ? 21.593 -1.819 26.929 1.00 77.62 428 LEU A C 1
ATOM 3365 O O . LEU A 1 428 ? 21.913 -2.786 26.244 1.00 77.62 428 LEU A O 1
ATOM 3369 N N . ASP A 1 429 ? 20.761 -1.920 27.967 1.00 81.38 429 ASP A N 1
ATOM 3370 C CA . ASP A 1 429 ? 20.141 -3.170 28.432 1.00 81.38 429 ASP A CA 1
ATOM 3371 C C . ASP A 1 429 ? 19.033 -3.681 27.474 1.00 81.38 429 ASP A C 1
ATOM 3373 O O . ASP A 1 429 ? 18.376 -4.692 27.729 1.00 81.38 429 ASP A O 1
ATOM 3377 N N . GLY A 1 430 ? 18.778 -2.982 26.359 1.00 77.06 430 GLY A N 1
ATOM 3378 C CA . GLY A 1 430 ? 17.825 -3.387 25.323 1.00 77.06 430 GLY A CA 1
ATOM 3379 C C . GLY A 1 430 ? 16.352 -3.156 25.678 1.00 77.06 430 GLY A C 1
ATOM 3380 O O . GLY A 1 430 ? 15.453 -3.654 24.984 1.00 77.06 430 GLY A O 1
ATOM 3381 N N . HIS A 1 431 ? 16.061 -2.397 26.738 1.00 82.94 431 HIS A N 1
ATOM 3382 C CA . HIS A 1 431 ? 14.687 -2.041 27.071 1.00 82.94 431 HIS A CA 1
ATOM 3383 C C . HIS A 1 431 ? 14.070 -1.102 26.019 1.00 82.94 431 HIS A C 1
ATOM 3385 O O . HIS A 1 431 ? 14.733 -0.477 25.196 1.00 82.94 431 HIS A O 1
ATOM 3391 N N . GLN A 1 432 ? 12.738 -1.042 26.001 1.00 84.44 432 GLN A N 1
ATOM 3392 C CA . GLN A 1 432 ? 11.993 -0.161 25.100 1.00 84.44 432 GLN A CA 1
ATOM 3393 C C . GLN A 1 432 ? 11.681 1.171 25.790 1.00 84.44 432 GLN A C 1
ATOM 3395 O O . GLN A 1 432 ? 11.461 1.203 27.005 1.00 84.44 432 GLN A O 1
ATOM 3400 N N . SER A 1 433 ? 11.539 2.248 25.006 1.00 87.25 433 SER A N 1
ATOM 3401 C CA . SER A 1 433 ? 11.310 3.606 25.529 1.00 87.25 433 SER A CA 1
ATOM 3402 C C . SER A 1 433 ? 10.104 3.739 26.468 1.00 87.25 433 SER A C 1
ATOM 3404 O O . SER A 1 433 ? 10.102 4.628 27.313 1.00 87.25 433 SER A O 1
ATOM 3406 N N . TYR A 1 434 ? 9.101 2.852 26.375 1.00 83.69 434 TYR A N 1
ATOM 3407 C CA . TYR A 1 434 ? 7.910 2.905 27.233 1.00 83.69 434 TYR A CA 1
ATOM 3408 C C . TYR A 1 434 ? 8.244 2.799 28.731 1.00 83.69 434 TYR A C 1
ATOM 3410 O O . TYR A 1 434 ? 7.484 3.308 29.554 1.00 83.69 434 TYR A O 1
ATOM 3418 N N . ARG A 1 435 ? 9.350 2.135 29.105 1.00 86.94 435 ARG A N 1
ATOM 3419 C CA . ARG A 1 435 ? 9.803 2.085 30.506 1.00 86.94 435 ARG A CA 1
ATOM 3420 C C . ARG A 1 435 ? 10.307 3.450 30.968 1.00 86.94 435 ARG A C 1
ATOM 3422 O O . ARG A 1 435 ? 9.906 3.913 32.029 1.00 86.94 435 ARG A O 1
ATOM 3429 N N . ALA A 1 436 ? 11.088 4.133 30.133 1.00 88.75 436 ALA A N 1
ATOM 3430 C CA . ALA A 1 436 ? 11.547 5.494 30.401 1.00 88.75 436 ALA A CA 1
ATOM 3431 C C . ALA A 1 436 ? 10.385 6.508 30.415 1.00 88.75 436 ALA A C 1
ATOM 3433 O O . ALA A 1 436 ? 10.362 7.402 31.256 1.00 88.75 436 ALA A O 1
ATOM 3434 N N . ASP A 1 437 ? 9.380 6.329 29.547 1.00 88.00 437 ASP A N 1
ATOM 3435 C CA . ASP A 1 437 ? 8.142 7.122 29.570 1.00 88.00 437 ASP A CA 1
ATOM 3436 C C . ASP A 1 437 ? 7.404 6.979 30.913 1.00 88.00 437 ASP A C 1
ATOM 3438 O O . ASP A 1 437 ? 6.956 7.972 31.487 1.00 88.00 437 ASP A O 1
ATOM 3442 N N . ARG A 1 438 ? 7.304 5.747 31.434 1.00 89.94 438 ARG A N 1
ATOM 3443 C CA . ARG A 1 438 ? 6.698 5.466 32.745 1.00 89.94 438 ARG A CA 1
ATOM 3444 C C . ARG A 1 438 ? 7.508 6.038 33.895 1.00 89.94 438 ARG A C 1
ATOM 3446 O O . ARG A 1 438 ? 6.907 6.584 34.809 1.00 89.94 438 ARG A O 1
ATOM 3453 N N . LEU A 1 439 ? 8.835 5.935 33.848 1.00 91.44 439 LEU A N 1
ATOM 3454 C CA . LEU A 1 439 ? 9.701 6.526 34.864 1.00 91.44 439 LEU A CA 1
ATOM 3455 C C . LEU A 1 439 ? 9.508 8.043 34.936 1.00 91.44 439 LEU A C 1
ATOM 3457 O O . LEU A 1 439 ? 9.301 8.579 36.019 1.00 91.44 439 LEU A O 1
ATOM 3461 N N . MET A 1 440 ? 9.509 8.728 33.788 1.00 91.94 440 MET A N 1
ATOM 3462 C CA . MET A 1 440 ? 9.245 10.168 33.755 1.00 91.94 440 MET A CA 1
ATOM 3463 C C . MET A 1 440 ? 7.861 10.491 34.314 1.00 91.94 440 MET A C 1
ATOM 3465 O O . MET A 1 440 ? 7.737 11.388 35.138 1.00 91.94 440 MET A O 1
ATOM 3469 N N . ALA A 1 441 ? 6.824 9.740 33.932 1.00 88.19 441 ALA A N 1
ATOM 3470 C CA . ALA A 1 441 ? 5.486 9.941 34.482 1.00 88.19 441 ALA A CA 1
ATOM 3471 C C . ALA A 1 441 ? 5.433 9.708 36.005 1.00 88.19 441 ALA A C 1
ATOM 3473 O O . ALA A 1 441 ? 4.790 10.479 36.712 1.00 88.19 441 ALA A O 1
ATOM 3474 N N . ALA A 1 442 ? 6.145 8.699 36.514 1.00 89.25 442 ALA A N 1
ATOM 3475 C CA . ALA A 1 442 ? 6.250 8.409 37.941 1.00 89.25 442 ALA A CA 1
ATOM 3476 C C . ALA A 1 442 ? 6.951 9.539 38.712 1.00 89.25 442 ALA A C 1
ATOM 3478 O O . ALA A 1 442 ? 6.501 9.909 39.795 1.00 89.25 442 ALA A O 1
ATOM 3479 N N . ILE A 1 443 ? 8.012 10.122 38.144 1.00 87.94 443 ILE A N 1
ATOM 3480 C CA . ILE A 1 443 ? 8.720 11.262 38.739 1.00 87.94 443 ILE A CA 1
ATOM 3481 C C . ILE A 1 443 ? 7.827 12.494 38.769 1.00 87.94 443 ILE A C 1
ATOM 3483 O O . ILE A 1 443 ? 7.707 13.106 39.818 1.00 87.94 443 ILE A O 1
ATOM 3487 N N . LEU A 1 444 ? 7.147 12.824 37.669 1.00 87.31 444 LEU A N 1
ATOM 3488 C CA . LEU A 1 444 ? 6.247 13.982 37.623 1.00 87.31 444 LEU A CA 1
ATOM 3489 C C . LEU A 1 444 ? 5.044 13.825 38.562 1.00 87.31 444 LEU A C 1
ATOM 3491 O O . LEU A 1 444 ? 4.552 14.815 39.089 1.00 87.31 444 LEU A O 1
ATOM 3495 N N . HIS A 1 445 ? 4.580 12.590 38.768 1.00 84.44 445 HIS A N 1
ATOM 3496 C CA . HIS A 1 445 ? 3.509 12.283 39.711 1.00 84.44 445 HIS A CA 1
ATOM 3497 C C . HIS A 1 445 ? 3.965 12.420 41.169 1.00 84.44 445 HIS A C 1
ATOM 3499 O O . HIS A 1 445 ? 3.249 12.988 41.984 1.00 84.44 445 HIS A O 1
ATOM 3505 N N . ARG A 1 446 ? 5.147 11.893 41.518 1.00 83.56 446 ARG A N 1
ATOM 3506 C CA . ARG A 1 446 ? 5.655 11.926 42.901 1.00 83.56 446 ARG A CA 1
ATOM 3507 C C . ARG A 1 446 ? 6.319 13.256 43.273 1.00 83.56 446 ARG A C 1
ATOM 3509 O O . ARG A 1 446 ? 6.352 13.590 44.450 1.00 83.56 446 ARG A O 1
ATOM 3516 N N . PHE A 1 447 ? 6.840 13.983 42.289 1.00 86.12 447 PHE A N 1
ATOM 3517 C CA . PHE A 1 447 ? 7.581 15.234 42.443 1.00 86.12 447 PHE A CA 1
ATOM 3518 C C . PHE A 1 447 ? 7.031 16.295 41.467 1.00 86.12 447 PHE A C 1
ATOM 3520 O O . PHE A 1 447 ? 7.640 16.559 40.419 1.00 86.12 447 PHE A O 1
ATOM 3527 N N . PRO A 1 448 ? 5.869 16.905 41.783 1.00 83.56 448 PRO A N 1
ATOM 3528 C CA . PRO A 1 448 ? 5.203 17.885 40.922 1.00 83.56 448 PRO A CA 1
ATOM 3529 C C . PRO A 1 448 ? 6.045 19.127 40.599 1.00 83.56 448 PRO A C 1
ATOM 3531 O O . PRO A 1 448 ? 5.794 19.770 39.579 1.00 83.56 448 PRO A O 1
ATOM 3534 N N . GLN A 1 449 ? 7.079 19.431 41.396 1.00 83.94 449 GLN A N 1
ATOM 3535 C CA . GLN A 1 449 ? 8.036 20.517 41.138 1.00 83.94 449 GLN A CA 1
ATOM 3536 C C . GLN A 1 449 ? 8.787 20.365 39.805 1.00 83.94 449 GLN A C 1
ATOM 3538 O O . GLN A 1 449 ? 9.198 21.356 39.211 1.00 83.94 449 GLN A O 1
ATOM 3543 N N . PHE A 1 450 ? 8.910 19.137 39.283 1.00 85.88 450 PHE A N 1
ATOM 3544 C CA . PHE A 1 450 ? 9.472 18.872 37.951 1.00 85.88 450 PHE A CA 1
ATOM 3545 C C . PHE A 1 450 ? 8.423 18.919 36.825 1.00 85.88 450 PHE A C 1
ATOM 3547 O O . PHE A 1 450 ? 8.730 18.698 35.649 1.00 85.88 450 PHE A O 1
ATOM 3554 N N . GLY A 1 451 ? 7.164 19.172 37.190 1.00 80.69 451 GLY A N 1
ATOM 3555 C CA . GLY A 1 451 ? 5.998 19.267 36.325 1.00 80.69 451 GLY A CA 1
ATOM 3556 C C . GLY A 1 451 ? 6.036 20.432 35.338 1.00 80.69 451 GLY A C 1
ATOM 3557 O O . GLY A 1 451 ? 6.891 21.319 35.363 1.00 80.69 451 GLY A O 1
ATOM 3558 N N . ARG A 1 452 ? 5.035 20.476 34.449 1.00 76.69 452 ARG A N 1
ATOM 3559 C CA . ARG A 1 452 ? 4.889 21.579 33.482 1.00 76.69 452 ARG A CA 1
ATOM 3560 C C . ARG A 1 452 ? 4.780 22.939 34.183 1.00 76.69 452 ARG A C 1
ATOM 3562 O O . ARG A 1 452 ? 5.426 23.883 33.736 1.00 76.69 452 ARG A O 1
ATOM 3569 N N . LEU A 1 453 ? 4.006 22.998 35.265 1.00 79.25 453 LEU A N 1
ATOM 3570 C CA . LEU A 1 453 ? 3.802 24.188 36.099 1.00 79.25 453 LEU A CA 1
ATOM 3571 C C . LEU A 1 453 ? 4.784 24.282 37.280 1.00 79.25 453 LEU A C 1
ATOM 3573 O O . LEU A 1 453 ? 4.702 25.232 38.043 1.00 79.25 453 LEU A O 1
ATOM 3577 N N . GLY A 1 454 ? 5.695 23.317 37.430 1.00 81.25 454 GLY A N 1
ATOM 3578 C CA . GLY A 1 454 ? 6.707 23.341 38.484 1.00 81.25 454 GLY A CA 1
ATOM 3579 C C . GLY A 1 454 ? 7.833 24.337 38.196 1.00 81.25 454 GLY A C 1
ATOM 3580 O O . GLY A 1 454 ? 8.061 24.716 37.041 1.00 81.25 454 GLY A O 1
ATOM 3581 N N . ASP A 1 455 ? 8.542 24.745 39.239 1.00 83.56 455 ASP A N 1
ATOM 3582 C CA . ASP A 1 455 ? 9.661 25.692 39.233 1.00 83.56 455 ASP A CA 1
ATOM 3583 C C . ASP A 1 455 ? 10.975 25.073 38.718 1.00 83.56 455 ASP A C 1
ATOM 3585 O O . ASP A 1 455 ? 11.829 25.778 38.181 1.00 83.56 455 ASP A O 1
ATOM 3589 N N . GLN A 1 456 ? 11.120 23.746 38.785 1.00 86.00 456 GLN A N 1
ATOM 3590 C CA . GLN A 1 456 ? 12.327 23.031 38.368 1.00 86.00 456 GLN A CA 1
ATOM 3591 C C . GLN A 1 456 ? 12.137 22.282 37.038 1.00 86.00 456 GLN A C 1
ATOM 3593 O O . GLN A 1 456 ? 11.133 21.608 36.814 1.00 86.00 456 GLN A O 1
ATOM 3598 N N . LYS A 1 457 ? 13.113 22.365 36.119 1.00 87.38 457 LYS A N 1
ATOM 3599 C CA . LYS A 1 457 ? 13.029 21.752 34.774 1.00 87.38 457 LYS A CA 1
ATOM 3600 C C . LYS A 1 457 ? 14.102 20.681 34.550 1.00 87.38 457 LYS A C 1
ATOM 3602 O O . LYS A 1 457 ? 15.222 20.811 35.027 1.00 87.38 457 LYS A O 1
ATOM 3607 N N . LEU A 1 458 ? 13.760 19.660 33.754 1.00 92.38 458 LEU A N 1
ATOM 3608 C CA . LEU A 1 458 ? 14.616 18.502 33.424 1.00 92.38 458 LEU A CA 1
ATOM 3609 C C . LEU A 1 458 ? 14.921 18.409 31.906 1.00 92.38 458 LEU A C 1
ATOM 3611 O O . LEU A 1 458 ? 14.459 17.486 31.223 1.00 92.38 458 LEU A O 1
ATOM 3615 N N . PRO A 1 459 ? 15.593 19.410 31.307 1.00 91.19 459 PRO A N 1
ATOM 3616 C CA . PRO A 1 459 ? 15.741 19.510 29.854 1.00 91.19 459 PRO A CA 1
ATOM 3617 C C . PRO A 1 459 ? 16.560 18.369 29.230 1.00 91.19 459 PRO A C 1
ATOM 3619 O O . PRO A 1 459 ? 16.241 17.932 28.115 1.00 91.19 459 PRO A O 1
ATOM 3622 N N . ARG A 1 460 ? 17.602 17.863 29.905 1.00 93.12 460 ARG A N 1
ATOM 3623 C CA . ARG A 1 460 ? 18.467 16.814 29.347 1.00 93.12 460 ARG A CA 1
ATOM 3624 C C . ARG A 1 460 ? 17.753 15.469 29.321 1.00 93.12 460 ARG A C 1
ATOM 3626 O O . ARG A 1 460 ? 17.820 14.792 28.297 1.00 93.12 460 ARG A O 1
ATOM 3633 N N . ALA A 1 461 ? 17.011 15.116 30.366 1.00 92.69 461 ALA A N 1
ATOM 3634 C CA . ALA A 1 461 ? 16.209 13.901 30.447 1.00 92.69 461 ALA A CA 1
ATOM 3635 C C . ALA A 1 461 ? 15.129 13.877 29.357 1.00 92.69 461 ALA A C 1
ATOM 3637 O O . ALA A 1 461 ? 14.964 12.869 28.669 1.00 92.69 461 ALA A O 1
ATOM 3638 N N . TRP A 1 462 ? 14.452 15.004 29.099 1.00 93.06 462 TRP A N 1
ATOM 3639 C CA . TRP A 1 462 ? 13.499 15.108 27.985 1.00 93.06 462 TRP A CA 1
ATOM 3640 C C . TRP A 1 462 ? 14.166 14.935 26.615 1.00 93.06 462 TRP A C 1
ATOM 3642 O O . TRP A 1 462 ? 13.619 14.254 25.738 1.00 93.06 462 TRP A O 1
ATOM 3652 N N . ARG A 1 463 ? 15.358 15.515 26.418 1.00 92.31 463 ARG A N 1
ATOM 3653 C CA . ARG A 1 463 ? 16.142 15.345 25.183 1.00 92.31 463 ARG A CA 1
ATOM 3654 C C . ARG A 1 463 ? 16.616 13.899 25.009 1.00 92.31 463 ARG A C 1
ATOM 3656 O O . ARG A 1 463 ? 16.483 13.361 23.908 1.00 92.31 463 ARG A O 1
ATOM 3663 N N . ALA A 1 464 ? 17.102 13.262 26.073 1.00 91.06 464 ALA A N 1
ATOM 3664 C CA . ALA A 1 464 ? 17.507 11.859 26.085 1.00 91.06 464 ALA A CA 1
ATOM 3665 C C . ALA A 1 464 ? 16.321 10.941 25.776 1.00 91.06 464 ALA A C 1
ATOM 3667 O O . ALA A 1 464 ? 16.417 10.107 24.881 1.00 91.06 464 ALA A O 1
ATOM 3668 N N . LEU A 1 465 ? 15.159 11.168 26.394 1.00 92.38 465 LEU A N 1
ATOM 3669 C CA . LEU A 1 465 ? 13.937 10.420 26.106 1.00 92.38 465 LEU A CA 1
ATOM 3670 C C . LEU A 1 465 ? 13.486 10.581 24.647 1.00 92.38 465 LEU A C 1
ATOM 3672 O O . LEU A 1 465 ? 13.066 9.612 24.011 1.00 92.38 465 LEU A O 1
ATOM 3676 N N . LYS A 1 466 ? 13.603 11.786 24.073 1.00 89.50 466 LYS A N 1
ATOM 3677 C CA . LYS A 1 466 ? 13.336 12.020 22.643 1.00 89.50 466 LYS A CA 1
ATOM 3678 C C . LYS A 1 466 ? 14.283 11.202 21.756 1.00 89.50 466 LYS A C 1
ATOM 3680 O O . LYS A 1 466 ? 13.820 10.593 20.791 1.00 89.50 466 LYS A O 1
ATOM 3685 N N . GLY A 1 467 ? 15.576 11.163 22.087 1.00 88.00 467 GLY A N 1
ATOM 3686 C CA . GLY A 1 467 ? 16.568 10.317 21.415 1.00 88.00 467 GLY A CA 1
ATOM 3687 C C . GLY A 1 467 ? 16.245 8.827 21.547 1.00 88.00 467 GLY A C 1
ATOM 3688 O O . GLY A 1 467 ? 16.166 8.120 20.544 1.00 88.00 467 GLY A O 1
ATOM 3689 N N . TYR A 1 468 ? 15.933 8.374 22.759 1.00 90.38 468 TYR A N 1
ATOM 3690 C CA . TYR A 1 468 ? 15.581 6.991 23.069 1.00 90.38 468 TYR A CA 1
ATOM 3691 C C . TYR A 1 468 ? 14.349 6.530 22.270 1.00 90.38 468 TYR A C 1
ATOM 3693 O O . TYR A 1 468 ? 14.387 5.494 21.605 1.00 90.38 468 TYR A O 1
ATOM 3701 N N . ARG A 1 469 ? 13.280 7.335 22.211 1.00 87.06 469 ARG A N 1
ATOM 3702 C CA . ARG A 1 469 ? 12.091 7.050 21.379 1.00 87.06 469 ARG A CA 1
ATOM 3703 C C . ARG A 1 469 ? 12.418 6.949 19.883 1.00 87.06 469 ARG A C 1
ATOM 3705 O O . ARG A 1 469 ? 11.784 6.170 19.175 1.00 87.06 469 ARG A O 1
ATOM 3712 N N . ARG A 1 470 ? 13.384 7.736 19.388 1.00 81.88 470 ARG A N 1
ATOM 3713 C CA . ARG A 1 470 ? 13.830 7.693 17.982 1.00 81.88 470 ARG A CA 1
ATOM 3714 C C . ARG A 1 470 ? 14.612 6.414 17.678 1.00 81.88 470 ARG A C 1
ATOM 3716 O O . ARG A 1 470 ? 14.413 5.838 16.613 1.00 81.88 470 ARG A O 1
ATOM 3723 N N . LEU A 1 471 ? 15.472 5.985 18.601 1.00 79.56 471 LEU A N 1
ATOM 3724 C CA . LEU A 1 471 ? 16.308 4.788 18.461 1.00 79.56 471 LEU A CA 1
ATOM 3725 C C . LEU A 1 471 ? 15.534 3.486 18.729 1.00 79.56 471 LEU A C 1
ATOM 3727 O O . LEU A 1 471 ? 15.860 2.448 18.162 1.00 79.56 471 LEU A O 1
ATOM 3731 N N . THR A 1 472 ? 14.466 3.544 19.531 1.00 77.19 472 THR A N 1
ATOM 3732 C CA . THR A 1 472 ? 13.585 2.403 19.839 1.00 77.19 472 THR A CA 1
ATOM 3733 C C . THR A 1 472 ? 12.134 2.681 19.428 1.00 77.19 472 THR A C 1
ATOM 3735 O O . THR A 1 472 ? 11.244 2.812 20.272 1.00 77.19 472 THR A O 1
ATOM 3738 N N . PRO A 1 473 ? 11.843 2.798 18.117 1.00 70.38 473 PRO A N 1
ATOM 3739 C CA . PRO A 1 473 ? 10.487 3.071 17.667 1.00 70.38 473 PRO A CA 1
ATOM 3740 C C . PRO A 1 473 ? 9.543 1.945 18.108 1.00 70.38 473 PRO A C 1
ATOM 3742 O O . PRO A 1 473 ? 9.791 0.764 17.853 1.00 70.38 473 PRO A O 1
ATOM 3745 N N . GLY A 1 474 ? 8.430 2.318 18.744 1.00 57.94 474 GLY A N 1
ATOM 3746 C CA . GLY A 1 474 ? 7.447 1.361 19.245 1.00 57.94 474 GLY A CA 1
ATOM 3747 C C . GLY A 1 474 ? 6.957 0.407 18.149 1.00 57.94 474 GLY A C 1
ATOM 3748 O O . GLY A 1 474 ? 6.439 0.832 17.112 1.00 57.94 474 GLY A O 1
ATOM 3749 N N . LYS A 1 475 ? 7.094 -0.902 18.383 1.00 55.69 475 LYS A N 1
ATOM 3750 C CA . LYS A 1 475 ? 6.573 -1.934 17.479 1.00 55.69 475 LYS A CA 1
ATOM 3751 C C . LYS A 1 475 ? 5.045 -1.955 17.571 1.00 55.69 475 LYS A C 1
ATOM 3753 O O . LYS A 1 475 ? 4.479 -2.241 18.625 1.00 55.69 475 LYS A O 1
ATOM 3758 N N . SER A 1 476 ? 4.355 -1.658 16.468 1.00 54.59 476 SER A N 1
ATOM 3759 C CA . SER A 1 476 ? 2.913 -1.917 16.386 1.00 54.59 476 SER A CA 1
ATOM 3760 C C . SER A 1 476 ? 2.688 -3.423 16.450 1.00 54.59 476 SER A C 1
ATOM 3762 O O . SER A 1 476 ? 3.311 -4.164 15.692 1.00 54.59 476 SER A O 1
ATOM 3764 N N . ARG A 1 477 ? 1.778 -3.866 17.323 1.00 66.75 477 ARG A N 1
ATOM 3765 C CA . ARG A 1 477 ? 1.331 -5.263 17.350 1.00 66.75 477 ARG A CA 1
ATOM 3766 C C . ARG A 1 477 ? 0.744 -5.632 15.985 1.00 66.75 477 ARG A C 1
ATOM 3768 O O . ARG A 1 477 ? 0.034 -4.814 15.392 1.00 66.75 477 ARG A O 1
ATOM 3775 N N . LEU A 1 478 ? 1.079 -6.827 15.504 1.00 68.38 478 LEU A N 1
ATOM 3776 C CA . LEU A 1 478 ? 0.613 -7.348 14.221 1.00 68.38 478 LEU A CA 1
ATOM 3777 C C . LEU A 1 478 ? -0.888 -7.644 14.291 1.00 68.38 478 LEU A C 1
ATOM 3779 O O . LEU A 1 478 ? -1.374 -8.164 15.300 1.00 68.38 478 LEU A O 1
ATOM 3783 N N . ALA A 1 479 ? -1.597 -7.272 13.227 1.00 80.12 479 ALA A N 1
ATOM 3784 C CA . ALA A 1 479 ? -2.964 -7.698 12.970 1.00 80.12 479 ALA A CA 1
ATOM 3785 C C . ALA A 1 479 ? -2.936 -9.050 12.250 1.00 80.12 479 ALA A C 1
ATOM 3787 O O . ALA A 1 479 ? -2.080 -9.271 11.392 1.00 80.12 479 ALA A O 1
ATOM 3788 N N . TYR A 1 480 ? -3.881 -9.921 12.584 1.00 85.06 480 TYR A N 1
ATOM 3789 C CA . TYR A 1 480 ? -4.018 -11.236 11.969 1.00 85.06 480 TYR A CA 1
ATOM 3790 C C . TYR A 1 480 ? -5.248 -11.296 11.054 1.00 85.06 480 TYR A C 1
ATOM 3792 O O . TYR A 1 480 ? -6.232 -10.592 11.311 1.00 85.06 480 TYR A O 1
ATOM 3800 N N . PRO A 1 481 ? -5.209 -12.111 9.983 1.00 86.69 481 PRO A N 1
ATOM 3801 C CA . PRO A 1 481 ? -6.326 -12.249 9.057 1.00 86.69 481 PRO A CA 1
ATOM 3802 C C . PRO A 1 481 ? -7.528 -12.927 9.723 1.00 86.69 481 PRO A C 1
ATOM 3804 O O . PRO A 1 481 ? -7.378 -13.706 10.662 1.00 86.69 481 PRO A O 1
ATOM 3807 N N . LEU A 1 482 ? -8.727 -12.681 9.183 1.00 87.62 482 LEU A N 1
ATOM 3808 C CA . LEU A 1 482 ? -9.972 -13.290 9.668 1.00 87.62 482 LEU A CA 1
ATOM 3809 C C . LEU A 1 482 ? -9.901 -14.824 9.711 1.00 87.62 482 LEU A C 1
ATOM 3811 O O . LEU A 1 482 ? -10.434 -15.420 10.638 1.00 87.62 482 LEU A O 1
ATOM 3815 N N . ALA A 1 483 ? -9.210 -15.448 8.751 1.00 88.94 483 ALA A N 1
ATOM 3816 C CA . ALA A 1 483 ? -9.048 -16.899 8.689 1.00 88.94 483 ALA A CA 1
ATOM 3817 C C . ALA A 1 483 ? -8.379 -17.478 9.947 1.00 88.94 483 ALA A C 1
ATOM 3819 O O . ALA A 1 483 ? -8.813 -18.517 10.432 1.00 88.94 483 ALA A O 1
ATOM 3820 N N . LEU A 1 484 ? -7.386 -16.785 10.521 1.00 89.81 484 LEU A N 1
ATOM 3821 C CA . LEU A 1 484 ? -6.737 -17.238 11.754 1.00 89.81 484 LEU A CA 1
ATOM 3822 C C . LEU A 1 484 ? -7.709 -17.182 12.937 1.00 89.81 484 LEU A C 1
ATOM 3824 O O . LEU A 1 484 ? -7.816 -18.137 13.695 1.00 89.81 484 LEU A O 1
ATOM 3828 N N . TRP A 1 485 ? -8.456 -16.082 13.071 1.00 93.62 485 TRP A N 1
ATOM 3829 C CA . TRP A 1 485 ? -9.450 -15.935 14.137 1.00 93.62 485 TRP A CA 1
ATOM 3830 C C . TRP A 1 485 ? -10.605 -16.928 13.997 1.00 93.62 485 TRP A C 1
ATOM 3832 O O . TRP A 1 485 ? -11.091 -17.443 14.998 1.00 93.62 485 TRP A O 1
ATOM 3842 N N . ALA A 1 486 ? -11.020 -17.231 12.766 1.00 92.06 486 ALA A N 1
ATOM 3843 C CA . ALA A 1 486 ? -12.002 -18.272 12.495 1.00 92.06 486 ALA A CA 1
ATOM 3844 C C . ALA A 1 486 ? -11.464 -19.660 12.877 1.00 92.06 486 ALA A C 1
ATOM 3846 O O . ALA A 1 486 ? -12.168 -20.403 13.551 1.00 92.06 486 ALA A O 1
ATOM 3847 N N . ALA A 1 487 ? -10.213 -19.982 12.530 1.00 91.50 487 ALA A N 1
ATOM 3848 C CA . ALA A 1 487 ? -9.576 -21.241 12.920 1.00 91.50 487 ALA A CA 1
ATOM 3849 C C . ALA A 1 487 ? -9.480 -21.387 14.448 1.00 91.50 487 ALA A C 1
ATOM 3851 O O . ALA A 1 487 ? -9.849 -22.424 14.990 1.00 91.50 487 ALA A O 1
ATOM 38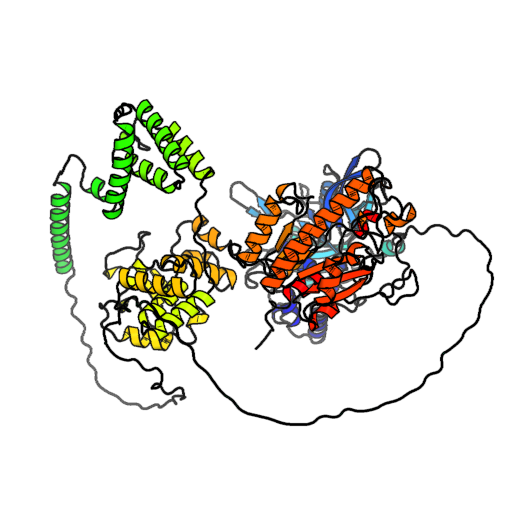52 N N . PHE A 1 488 ? -9.084 -20.323 15.153 1.00 94.12 488 PHE A N 1
ATOM 3853 C CA . PHE A 1 488 ? -9.056 -20.304 16.617 1.00 94.12 488 PHE A CA 1
ATOM 3854 C C . PHE A 1 488 ? -10.453 -20.498 17.218 1.00 94.12 488 PHE A C 1
ATOM 3856 O O . PHE A 1 488 ? -10.610 -21.250 18.174 1.00 94.12 488 PHE A O 1
ATOM 3863 N N . ALA A 1 489 ? -11.478 -19.848 16.663 1.00 94.19 489 ALA A N 1
ATOM 3864 C CA . ALA A 1 489 ? -12.855 -20.007 17.124 1.00 94.19 489 ALA A CA 1
ATOM 3865 C C . ALA A 1 489 ? -13.387 -21.433 16.886 1.00 94.19 489 ALA A C 1
ATOM 3867 O O . ALA A 1 489 ? -14.081 -21.981 17.742 1.00 94.19 489 ALA A O 1
ATOM 3868 N N . VAL A 1 490 ? -13.044 -22.051 15.753 1.00 93.94 490 VAL A N 1
ATOM 3869 C CA . VAL A 1 490 ? -13.380 -23.452 15.464 1.00 93.94 490 VAL A CA 1
ATOM 3870 C C . VAL A 1 490 ? -12.690 -24.388 16.453 1.00 93.94 490 VAL A C 1
ATOM 3872 O O . VAL A 1 490 ? -13.344 -25.282 16.984 1.00 93.94 490 VAL A O 1
ATOM 3875 N N . GLU A 1 491 ? -11.416 -24.151 16.761 1.00 94.44 491 GLU A N 1
ATOM 3876 C CA . GLU A 1 491 ? -10.679 -24.973 17.722 1.00 94.44 491 GLU A CA 1
ATOM 3877 C C . GLU A 1 491 ? -11.217 -24.809 19.149 1.00 94.44 491 GLU A C 1
ATOM 3879 O O . GLU A 1 491 ? -11.459 -25.796 19.838 1.00 94.44 491 GLU A O 1
ATOM 3884 N N . LEU A 1 492 ? -11.539 -23.581 19.567 1.00 93.69 492 LEU A N 1
ATOM 3885 C CA . LEU A 1 492 ? -12.230 -23.323 20.834 1.00 93.69 492 LEU A CA 1
ATOM 3886 C C . LEU A 1 492 ? -13.563 -24.068 20.913 1.00 93.69 492 LEU A C 1
ATOM 3888 O O . LEU A 1 492 ? -13.866 -24.674 21.937 1.00 93.69 492 LEU A O 1
ATOM 3892 N N . LYS A 1 493 ? -14.351 -24.062 19.832 1.00 93.25 493 LYS A N 1
ATOM 3893 C CA . LYS A 1 493 ? -15.593 -24.839 19.756 1.00 93.25 493 LYS A CA 1
ATOM 3894 C C . LYS A 1 493 ? -15.314 -26.340 19.879 1.00 93.25 493 LYS A C 1
ATOM 3896 O O . LYS A 1 493 ? -16.039 -27.017 20.603 1.00 93.25 493 LYS A O 1
ATOM 3901 N N . ARG A 1 494 ? -14.282 -26.857 19.203 1.00 93.00 494 ARG A N 1
ATOM 3902 C CA . ARG A 1 494 ? -13.884 -28.274 19.254 1.00 93.00 494 ARG A CA 1
ATOM 3903 C C . ARG A 1 494 ? -13.509 -28.712 20.672 1.00 93.00 494 ARG A C 1
ATOM 3905 O O . ARG A 1 494 ? -13.824 -29.830 21.061 1.00 93.00 494 ARG A O 1
ATOM 3912 N N . LEU A 1 495 ? -12.899 -27.818 21.448 1.00 91.62 495 LEU A N 1
ATOM 3913 C CA . LEU A 1 495 ? -12.548 -28.023 22.858 1.00 91.62 495 LEU A CA 1
ATOM 3914 C C . LEU A 1 495 ? -13.728 -27.814 23.831 1.00 91.62 495 LEU A C 1
ATOM 3916 O O . LEU A 1 495 ? -13.535 -27.865 25.042 1.00 91.62 495 LEU A O 1
ATOM 3920 N N . GLY A 1 496 ? -14.944 -27.568 23.331 1.00 91.50 496 GLY A N 1
ATOM 3921 C CA . GLY A 1 496 ? -16.139 -27.330 24.151 1.00 91.50 496 GLY A CA 1
ATOM 3922 C C . GLY A 1 496 ? -16.297 -25.887 24.648 1.00 91.50 496 GLY A C 1
ATOM 3923 O O . GLY A 1 496 ? -17.284 -25.557 25.298 1.00 91.50 496 GLY A O 1
ATOM 3924 N N . CYS A 1 497 ? -15.386 -24.982 24.294 1.00 93.94 497 CYS A N 1
ATOM 3925 C CA . CYS A 1 497 ? -15.360 -23.590 24.748 1.00 93.94 497 CYS A CA 1
ATOM 3926 C C . CYS A 1 497 ? -16.124 -22.647 23.792 1.00 93.94 497 CYS A C 1
ATOM 3928 O O . CYS A 1 497 ? -15.590 -21.634 23.326 1.00 93.94 497 CYS A O 1
ATOM 3930 N N . LEU A 1 498 ? -17.391 -22.954 23.479 1.00 91.38 498 LEU A N 1
ATOM 3931 C CA . LEU A 1 498 ? -18.185 -22.210 22.483 1.00 91.38 498 LEU A CA 1
ATOM 3932 C C . LEU A 1 498 ? -18.345 -20.715 22.820 1.00 91.38 498 LEU A C 1
ATOM 3934 O O . LEU A 1 498 ? -18.246 -19.862 21.934 1.00 91.38 498 LEU A O 1
ATOM 3938 N N . ARG A 1 499 ? -18.558 -20.370 24.095 1.00 93.19 499 ARG A N 1
ATOM 3939 C CA . ARG A 1 499 ? -18.692 -18.967 24.523 1.00 93.19 499 ARG A CA 1
ATOM 3940 C C . ARG A 1 499 ? -17.390 -18.184 24.345 1.00 93.19 499 ARG A C 1
ATOM 3942 O O . ARG A 1 499 ? -17.441 -17.037 23.907 1.00 93.19 499 ARG A O 1
ATOM 3949 N N . MET A 1 500 ? -16.227 -18.803 24.572 1.00 95.81 500 MET A N 1
ATOM 3950 C CA . MET A 1 500 ? -14.925 -18.185 24.277 1.00 95.81 500 MET A CA 1
ATOM 3951 C C . MET A 1 500 ? -14.722 -17.974 22.769 1.00 95.81 500 MET A C 1
ATOM 3953 O O . MET A 1 500 ? -14.203 -16.933 22.358 1.00 95.81 500 MET A O 1
ATOM 3957 N N . ALA A 1 501 ? -15.168 -18.923 21.937 1.00 94.56 501 ALA A N 1
ATOM 3958 C CA . ALA A 1 501 ? -15.127 -18.793 20.479 1.00 94.56 501 ALA A CA 1
ATOM 3959 C C . ALA A 1 501 ? -15.962 -17.593 19.997 1.00 94.56 501 ALA A C 1
ATOM 3961 O O . ALA A 1 501 ? -15.492 -16.759 19.218 1.00 94.56 501 ALA A O 1
ATOM 3962 N N . LEU A 1 502 ? -17.188 -17.462 20.512 1.00 93.94 502 LEU A N 1
ATOM 3963 C CA . LEU A 1 502 ? -18.069 -16.331 20.221 1.00 93.94 502 LEU A CA 1
ATOM 3964 C C . LEU A 1 502 ? -17.502 -15.006 20.728 1.00 93.94 502 LEU A C 1
ATOM 3966 O O . LEU A 1 502 ? -17.509 -14.019 19.992 1.00 93.94 502 LEU A O 1
ATOM 3970 N N . PHE A 1 503 ? -16.969 -14.986 21.949 1.00 95.38 503 PHE A N 1
ATOM 3971 C CA . PHE A 1 503 ? -16.309 -13.818 22.524 1.00 95.38 503 PHE A CA 1
ATOM 3972 C C . PHE A 1 503 ? -15.172 -13.313 21.636 1.00 95.38 503 PHE A C 1
ATOM 3974 O O . PHE A 1 503 ? -15.087 -12.117 21.362 1.00 95.38 503 PHE A O 1
ATOM 3981 N N . MET A 1 504 ? -14.322 -14.213 21.135 1.00 95.44 504 MET A N 1
ATOM 3982 C CA . MET A 1 504 ? -13.224 -13.863 20.236 1.00 95.44 504 MET A CA 1
ATOM 3983 C C . MET A 1 504 ? -13.724 -13.198 18.954 1.00 95.44 504 MET A C 1
ATOM 3985 O O . MET A 1 504 ? -13.226 -12.139 18.564 1.00 95.44 504 MET A O 1
ATOM 3989 N N . LEU A 1 505 ? -14.718 -13.801 18.302 1.00 95.00 505 LEU A N 1
ATOM 3990 C CA . LEU A 1 505 ? -15.284 -13.272 17.064 1.00 95.00 505 LEU A CA 1
ATOM 3991 C C . LEU A 1 505 ? -16.002 -11.938 17.305 1.00 95.00 505 LEU A C 1
ATOM 3993 O O . LEU A 1 505 ? -15.855 -11.010 16.508 1.00 95.00 505 LEU A O 1
ATOM 3997 N N . LEU A 1 506 ? -16.690 -11.774 18.437 1.00 94.38 506 LEU A N 1
ATOM 3998 C CA . LEU A 1 506 ? -17.239 -10.480 18.835 1.00 94.38 506 LEU A CA 1
ATOM 3999 C C . LEU A 1 506 ? -16.148 -9.452 19.126 1.00 94.38 506 LEU A C 1
ATOM 4001 O O . LEU A 1 506 ? -16.302 -8.305 18.713 1.00 94.38 506 LEU A O 1
ATOM 4005 N N . ALA A 1 507 ? -15.032 -9.819 19.756 1.00 94.50 507 ALA A N 1
ATOM 4006 C CA . ALA A 1 507 ? -13.914 -8.907 19.993 1.00 94.50 507 ALA A CA 1
ATOM 4007 C C . ALA A 1 507 ? -13.297 -8.417 18.670 1.00 94.50 507 ALA A C 1
ATOM 4009 O O . ALA A 1 507 ? -13.021 -7.225 18.514 1.00 94.50 507 ALA A O 1
ATOM 4010 N N . VAL A 1 508 ? -13.148 -9.310 17.683 1.00 94.50 508 VAL A N 1
ATOM 4011 C CA . VAL A 1 508 ? -12.704 -8.956 16.323 1.00 94.50 508 VAL A CA 1
ATOM 4012 C C . VAL A 1 508 ? -13.739 -8.080 15.613 1.00 94.50 508 VAL A C 1
ATOM 4014 O O . VAL A 1 508 ? -13.365 -7.112 14.960 1.00 94.50 508 VAL A O 1
ATOM 4017 N N . SER A 1 509 ? -15.033 -8.369 15.752 1.00 94.25 509 SER A N 1
ATOM 4018 C CA . SER A 1 509 ? -16.098 -7.611 15.086 1.00 94.25 509 SER A CA 1
ATOM 4019 C C . SER A 1 509 ? -16.312 -6.225 15.690 1.00 94.25 509 SER A C 1
ATOM 4021 O O . SER A 1 509 ? -16.481 -5.257 14.960 1.00 94.25 509 SER A O 1
ATOM 4023 N N . THR A 1 510 ? -16.337 -6.099 17.014 1.00 93.19 510 THR A N 1
ATOM 4024 C CA . THR A 1 510 ? -16.676 -4.853 17.732 1.00 93.19 510 THR A CA 1
ATOM 4025 C C . THR A 1 510 ? -15.468 -3.957 17.965 1.00 93.19 510 THR A C 1
ATOM 4027 O O . THR A 1 510 ? -15.617 -2.770 18.225 1.00 93.19 510 THR A O 1
ATOM 4030 N N . TYR A 1 511 ? -14.264 -4.528 17.888 1.00 92.56 511 TYR A N 1
ATOM 4031 C CA . TYR A 1 511 ? -13.004 -3.909 18.296 1.00 92.56 511 TYR A CA 1
ATOM 4032 C C . TYR A 1 511 ? -12.953 -3.575 19.788 1.00 92.56 511 TYR A C 1
ATOM 4034 O O . TYR A 1 511 ? -12.062 -2.833 20.211 1.00 92.56 511 TYR A O 1
ATOM 4042 N N . ALA A 1 512 ? -13.883 -4.087 20.594 1.00 90.12 512 ALA A N 1
ATOM 4043 C CA . ALA A 1 512 ? -13.916 -3.849 22.027 1.00 90.12 512 ALA A CA 1
ATOM 4044 C C . ALA A 1 512 ? -12.591 -4.272 22.679 1.00 90.12 512 ALA A C 1
ATOM 4046 O O . ALA A 1 512 ? -11.883 -5.169 22.208 1.00 90.12 512 ALA A O 1
ATOM 4047 N N . ARG A 1 513 ? -12.207 -3.604 23.771 1.00 88.38 513 ARG A N 1
ATOM 4048 C CA . ARG A 1 513 ? -11.086 -4.106 24.576 1.00 88.38 513 ARG A CA 1
ATOM 4049 C C . ARG A 1 513 ? -11.530 -5.425 25.213 1.00 88.38 513 ARG A C 1
ATOM 4051 O O . ARG A 1 513 ? -12.652 -5.469 25.708 1.00 88.38 513 ARG A O 1
ATOM 4058 N N . PRO A 1 514 ? -10.676 -6.460 25.279 1.00 90.44 514 PRO A N 1
ATOM 4059 C CA . PRO A 1 514 ? -11.073 -7.741 25.861 1.00 90.44 514 PRO A CA 1
ATOM 4060 C C . PRO A 1 514 ? -11.685 -7.612 27.263 1.00 90.44 514 PRO A C 1
ATOM 4062 O O . PRO A 1 514 ? -12.746 -8.162 27.514 1.00 90.44 514 PRO A O 1
ATOM 4065 N N . SER A 1 515 ? -11.088 -6.805 28.144 1.00 87.12 515 SER A N 1
ATOM 4066 C CA . SER A 1 515 ? -11.621 -6.561 29.492 1.00 87.12 515 SER A CA 1
ATOM 4067 C C . SER A 1 515 ? -12.931 -5.764 29.517 1.00 87.12 515 SER A C 1
ATOM 4069 O O . SER A 1 515 ? -13.687 -5.850 30.473 1.00 87.12 515 SER A O 1
ATOM 4071 N N . GLU A 1 516 ? -13.206 -4.961 28.492 1.00 87.88 516 GLU A N 1
ATOM 4072 C CA . GLU A 1 516 ? -14.450 -4.197 28.366 1.00 87.88 516 GLU A CA 1
ATOM 4073 C C . GLU A 1 516 ? -15.585 -5.105 27.893 1.00 87.88 516 GLU A C 1
ATOM 4075 O O . GLU A 1 516 ? -16.647 -5.110 28.502 1.00 87.88 516 GLU A O 1
ATOM 4080 N N . LEU A 1 517 ? -15.314 -5.939 26.885 1.00 92.00 517 LEU A N 1
ATOM 4081 C CA . LEU A 1 517 ? -16.259 -6.936 26.391 1.00 92.00 517 LEU A CA 1
ATOM 4082 C C . LEU A 1 517 ? -16.569 -8.005 27.443 1.00 92.00 517 LEU A C 1
ATOM 4084 O O . LEU A 1 517 ? -17.713 -8.426 27.551 1.00 92.00 517 LEU A O 1
ATOM 4088 N N . LEU A 1 518 ? -15.570 -8.426 28.227 1.00 92.50 518 LEU A N 1
ATOM 4089 C CA . LEU A 1 518 ? -15.741 -9.470 29.241 1.00 92.50 518 LEU A CA 1
ATOM 4090 C C . LEU A 1 518 ? -16.657 -9.026 30.391 1.00 92.50 518 LEU A C 1
ATOM 4092 O O . LEU A 1 518 ? -17.334 -9.849 30.988 1.00 92.50 518 LEU A O 1
ATOM 4096 N N . ARG A 1 519 ? -16.710 -7.718 30.673 1.00 89.81 519 ARG A N 1
ATOM 4097 C CA . ARG A 1 519 ? -17.622 -7.136 31.671 1.00 89.81 519 ARG A CA 1
ATOM 4098 C C . ARG A 1 519 ? -19.056 -6.974 31.165 1.00 89.81 519 ARG A C 1
ATOM 4100 O O . ARG A 1 519 ? -19.913 -6.586 31.952 1.00 89.81 519 ARG A O 1
ATOM 4107 N N . ALA A 1 520 ? -19.316 -7.206 29.876 1.00 91.06 520 ALA A N 1
ATOM 4108 C CA . ALA A 1 520 ? -20.655 -7.058 29.323 1.00 91.06 520 ALA A CA 1
ATOM 4109 C C . ALA A 1 520 ? -21.636 -7.994 30.042 1.00 91.06 520 ALA A C 1
ATOM 4111 O O . ALA A 1 520 ? -21.325 -9.158 30.311 1.00 91.06 520 ALA A O 1
ATOM 4112 N N . LYS A 1 521 ? -22.825 -7.473 30.333 1.00 91.19 521 LYS A N 1
ATOM 4113 C CA . LYS A 1 521 ? -23.940 -8.229 30.908 1.00 91.19 521 LYS A CA 1
ATOM 4114 C C . LYS A 1 521 ? -24.924 -8.601 29.807 1.00 91.19 521 LYS A C 1
ATOM 4116 O O . LYS A 1 521 ? -24.853 -8.086 28.690 1.00 91.19 521 LYS A O 1
ATOM 4121 N N . VAL A 1 522 ? -25.862 -9.493 30.095 1.00 90.56 522 VAL A N 1
ATOM 4122 C CA . VAL A 1 522 ? -26.843 -9.954 29.099 1.00 90.56 522 VAL A CA 1
ATOM 4123 C C . VAL A 1 522 ? -27.692 -8.800 28.554 1.00 90.56 522 VAL A C 1
ATOM 4125 O O . VAL A 1 522 ? -28.046 -8.779 27.371 1.00 90.56 522 VAL A O 1
ATOM 4128 N N . PHE A 1 523 ? -27.997 -7.790 29.373 1.00 89.25 523 PHE A N 1
ATOM 4129 C CA . PHE A 1 523 ? -28.732 -6.609 28.921 1.00 89.25 523 PHE A CA 1
ATOM 4130 C C . PHE A 1 523 ? -27.968 -5.793 27.864 1.00 89.25 523 PHE A C 1
ATOM 4132 O O . PHE A 1 523 ? -28.605 -5.232 26.977 1.00 89.25 523 PHE A O 1
ATOM 4139 N N . SER A 1 524 ? -26.629 -5.823 27.879 1.00 90.69 524 SER A N 1
ATOM 4140 C CA . SER A 1 524 ? -25.770 -5.145 26.901 1.00 90.69 524 SER A CA 1
ATOM 4141 C C . SER A 1 524 ? -25.952 -5.663 25.469 1.00 90.69 524 SER A C 1
ATOM 4143 O O . SER A 1 524 ? -25.634 -4.958 24.515 1.00 90.69 524 SER A O 1
ATOM 4145 N N . LEU A 1 525 ? -26.444 -6.891 25.286 1.00 92.75 525 LEU A N 1
ATOM 4146 C CA . LEU A 1 525 ? -26.727 -7.456 23.968 1.00 92.75 525 LEU A CA 1
ATOM 4147 C C . LEU A 1 525 ? -28.151 -7.081 23.530 1.00 92.75 525 LEU A C 1
ATOM 4149 O O . LEU A 1 525 ? -29.126 -7.598 24.066 1.00 92.75 525 LEU A O 1
ATOM 4153 N N . VAL A 1 526 ? -28.299 -6.186 22.560 1.00 90.94 526 VAL A N 1
ATOM 4154 C CA . VAL A 1 526 ? -29.592 -5.612 22.157 1.00 90.94 526 VAL A CA 1
ATOM 4155 C C . VAL A 1 526 ? -30.093 -6.256 20.863 1.00 90.94 526 VAL A C 1
ATOM 4157 O O . VAL A 1 526 ? -29.369 -6.333 19.866 1.00 90.94 526 VAL A O 1
ATOM 4160 N N . ARG A 1 527 ? -31.350 -6.719 20.886 1.00 90.75 527 ARG A N 1
ATOM 4161 C CA . ARG A 1 527 ? -32.049 -7.317 19.737 1.00 90.75 527 ARG A CA 1
ATOM 4162 C C . ARG A 1 527 ? -32.326 -6.264 18.651 1.00 90.75 527 ARG A C 1
ATOM 4164 O O . ARG A 1 527 ? -32.551 -5.102 18.992 1.00 90.75 527 ARG A O 1
ATOM 4171 N N . PRO A 1 528 ? -32.355 -6.645 17.361 1.00 88.88 528 PRO A N 1
ATOM 4172 C CA . PRO A 1 528 ? -32.844 -5.759 16.310 1.00 88.88 528 PRO A CA 1
ATOM 4173 C C . PRO A 1 528 ? -34.318 -5.411 16.552 1.00 88.88 528 PRO A C 1
ATOM 4175 O O . PRO A 1 528 ? -35.117 -6.287 16.885 1.00 88.88 528 PRO A O 1
ATOM 4178 N N . ALA A 1 529 ? -34.679 -4.141 16.375 1.00 81.12 529 ALA A N 1
ATOM 4179 C CA . ALA A 1 529 ? -36.048 -3.657 16.536 1.00 81.12 529 ALA A CA 1
ATOM 4180 C C . ALA A 1 529 ? -36.628 -3.233 15.181 1.00 81.12 529 ALA A C 1
ATOM 4182 O O . ALA A 1 529 ? -36.003 -2.481 14.426 1.00 81.12 529 ALA A O 1
ATOM 4183 N N . ARG A 1 530 ? -37.837 -3.720 14.867 1.00 77.38 530 ARG A N 1
ATOM 4184 C CA . ARG A 1 530 ? -38.501 -3.505 13.572 1.00 77.38 530 ARG A CA 1
ATOM 4185 C C . ARG A 1 530 ? -38.675 -2.002 13.314 1.00 77.38 530 ARG A C 1
ATOM 4187 O O . ARG A 1 530 ? -39.249 -1.301 14.136 1.00 77.38 530 ARG A O 1
ATOM 4194 N N . GLY A 1 531 ? -38.153 -1.517 12.187 1.00 69.81 531 GLY A N 1
ATOM 4195 C CA . GLY A 1 531 ? -38.181 -0.095 11.816 1.00 69.81 531 GLY A CA 1
ATOM 4196 C C . GLY A 1 531 ? -37.083 0.781 12.440 1.00 69.81 531 GLY A C 1
ATOM 4197 O O . GLY A 1 531 ? -36.971 1.936 12.050 1.00 69.81 531 GLY A O 1
ATOM 4198 N N . ILE A 1 532 ? -36.253 0.251 13.352 1.00 77.00 532 ILE A N 1
ATOM 4199 C CA . ILE A 1 532 ? -35.189 1.014 14.037 1.00 77.00 532 ILE A CA 1
ATOM 4200 C C . ILE A 1 532 ? -33.803 0.464 13.681 1.00 77.00 532 ILE A C 1
ATOM 4202 O O . ILE A 1 532 ? -32.959 1.187 13.155 1.00 77.00 532 ILE A O 1
ATOM 4206 N N . THR A 1 533 ? -33.553 -0.822 13.940 1.00 78.88 533 THR A N 1
ATOM 4207 C CA . THR A 1 533 ? -32.264 -1.473 13.665 1.00 78.88 533 THR A CA 1
ATOM 4208 C C . THR A 1 533 ? -32.468 -2.800 12.945 1.00 78.88 533 THR A C 1
ATOM 4210 O O . THR A 1 533 ? -33.288 -3.626 13.334 1.00 78.88 533 THR A O 1
ATOM 4213 N N . SER A 1 534 ? -31.690 -3.026 11.884 1.00 81.69 534 SER A N 1
ATOM 4214 C CA . SER A 1 534 ? -31.721 -4.271 11.100 1.00 81.69 534 SER A CA 1
ATOM 4215 C C . SER A 1 534 ? -30.744 -5.339 11.604 1.00 81.69 534 SER A C 1
ATOM 4217 O O . SER A 1 534 ? -30.761 -6.468 11.119 1.00 81.69 534 SER A O 1
ATOM 4219 N N . SER A 1 535 ? -29.888 -5.007 12.572 1.00 87.12 535 SER A N 1
ATOM 4220 C CA . SER A 1 535 ? -28.892 -5.907 13.157 1.00 87.12 535 SER A CA 1
ATOM 4221 C C . SER A 1 535 ? -28.928 -5.858 14.680 1.00 87.12 535 SER A C 1
ATOM 4223 O O . SER A 1 535 ? -29.323 -4.851 15.264 1.00 87.12 535 SER A O 1
ATOM 4225 N N . TRP A 1 536 ? -28.442 -6.924 15.316 1.00 92.88 536 TRP A N 1
ATOM 4226 C CA . TRP A 1 536 ? -28.113 -6.907 16.741 1.00 92.88 536 TRP A CA 1
ATOM 4227 C C . TRP A 1 536 ? -27.084 -5.817 17.039 1.00 92.88 536 TRP A C 1
ATOM 4229 O O . TRP A 1 536 ? -26.275 -5.479 16.172 1.00 92.88 536 TRP A O 1
ATOM 4239 N N . SER A 1 537 ? -27.081 -5.312 18.266 1.00 92.12 537 SER A N 1
ATOM 4240 C CA . SER A 1 537 ? -26.121 -4.309 18.726 1.00 92.12 537 SER A CA 1
ATOM 4241 C C . SER A 1 537 ? -25.564 -4.688 20.090 1.00 92.12 537 SER A C 1
ATOM 4243 O O . SER A 1 537 ? -26.237 -5.331 20.890 1.00 92.12 537 SER A O 1
ATOM 4245 N N . LEU A 1 538 ? -24.328 -4.284 20.359 1.00 92.75 538 LEU A N 1
ATOM 4246 C CA . LEU A 1 538 ? -23.694 -4.411 21.662 1.00 92.75 538 LEU A CA 1
ATOM 4247 C C . LEU A 1 538 ? -23.552 -3.025 22.292 1.00 92.75 538 LEU A C 1
ATOM 4249 O O . LEU A 1 538 ? -22.936 -2.143 21.696 1.00 92.75 538 LEU A O 1
ATOM 4253 N N . LEU A 1 539 ? -24.102 -2.857 23.489 1.00 90.88 539 LEU A N 1
ATOM 4254 C CA . LEU A 1 539 ? -24.001 -1.653 24.303 1.00 90.88 539 LEU A CA 1
ATOM 4255 C C . LEU A 1 539 ? -22.844 -1.799 25.298 1.00 90.88 539 LEU A C 1
ATOM 4257 O O . LEU A 1 539 ? -22.896 -2.623 26.209 1.00 90.88 539 LEU A O 1
ATOM 4261 N N . LEU A 1 540 ? -21.782 -1.019 25.113 1.00 88.00 540 LEU A N 1
ATOM 4262 C CA . LEU A 1 540 ? -20.635 -0.986 26.021 1.00 88.00 540 LEU A CA 1
ATOM 4263 C C . LEU A 1 540 ? -20.732 0.206 26.977 1.00 88.00 540 LEU A C 1
ATOM 4265 O O . LEU A 1 540 ? -21.103 1.297 26.554 1.00 88.00 540 LEU A O 1
ATOM 4269 N N . ALA A 1 541 ? -20.320 -0.008 28.233 1.00 81.81 541 ALA A N 1
ATOM 4270 C CA . ALA A 1 541 ? -20.390 0.978 29.322 1.00 81.81 541 ALA A CA 1
ATOM 4271 C C . ALA A 1 541 ? -21.778 1.641 29.454 1.00 81.81 541 ALA A C 1
ATOM 4273 O O . ALA A 1 541 ? -21.880 2.861 29.314 1.00 81.81 541 ALA A O 1
ATOM 4274 N N . PRO A 1 542 ? -22.834 0.838 29.672 1.00 80.12 542 PRO A N 1
ATOM 4275 C CA . PRO A 1 542 ? -24.178 1.356 29.906 1.00 80.12 542 PRO A CA 1
ATOM 4276 C C . PRO A 1 542 ? -24.184 2.347 31.079 1.00 80.12 542 PRO A C 1
ATOM 4278 O O . PRO A 1 542 ? -23.536 2.086 32.099 1.00 80.12 542 PRO A O 1
ATOM 4281 N N . GLU A 1 543 ? -24.866 3.482 30.919 1.00 74.38 543 GLU A N 1
ATOM 4282 C CA . GLU A 1 543 ? -24.916 4.558 31.921 1.00 74.38 543 GLU A CA 1
ATOM 4283 C C . GLU A 1 543 ? -25.404 4.051 33.289 1.00 74.38 543 GLU A C 1
ATOM 4285 O O . GLU A 1 543 ? -24.899 4.482 34.325 1.00 74.38 543 GLU A O 1
ATOM 4290 N N . GLU A 1 544 ? -26.294 3.056 33.305 1.00 74.75 544 GLU A N 1
ATOM 4291 C CA . GLU A 1 544 ? -26.862 2.460 34.518 1.00 74.75 544 GLU A CA 1
ATOM 4292 C C . GLU A 1 544 ? -25.827 1.756 35.410 1.00 74.75 544 GLU A C 1
ATOM 4294 O O . GLU A 1 544 ? -26.086 1.529 36.591 1.00 74.75 544 GLU A O 1
ATOM 4299 N N . GLU A 1 545 ? -24.659 1.403 34.869 1.00 75.31 545 GLU A N 1
ATOM 4300 C CA . GLU A 1 545 ? -23.566 0.805 35.644 1.00 75.31 545 GLU A CA 1
ATOM 4301 C C . GLU A 1 545 ? -22.630 1.858 36.255 1.00 75.31 545 GLU A C 1
ATOM 4303 O O . GLU A 1 545 ? -21.727 1.481 36.997 1.00 75.31 545 GLU A O 1
ATOM 4308 N N . GLU A 1 546 ? -22.784 3.149 35.924 1.00 74.62 546 GLU A N 1
ATOM 4309 C CA . GLU A 1 546 ? -21.937 4.269 36.382 1.00 74.62 546 GLU A CA 1
ATOM 4310 C C . GLU A 1 546 ? -20.419 4.054 36.157 1.00 74.62 546 GLU A C 1
ATOM 4312 O O . GLU A 1 546 ? -19.567 4.719 36.750 1.00 74.62 546 GLU A O 1
ATOM 4317 N N . ILE A 1 547 ? -20.049 3.127 35.264 1.00 73.81 547 ILE A N 1
ATOM 4318 C CA . ILE A 1 547 ? -18.662 2.801 34.921 1.00 73.81 547 ILE A CA 1
ATOM 4319 C C . ILE A 1 547 ? -18.405 3.169 33.461 1.00 73.81 547 ILE A C 1
ATOM 4321 O O . ILE A 1 547 ? -18.687 2.396 32.543 1.00 73.81 547 ILE A O 1
ATOM 4325 N N . ALA A 1 548 ? -17.795 4.335 33.252 1.00 72.69 548 ALA A N 1
ATOM 4326 C CA . ALA A 1 548 ? -17.422 4.809 31.926 1.00 72.69 548 ALA A CA 1
ATOM 4327 C C . ALA A 1 548 ? -16.436 3.868 31.202 1.00 72.69 548 ALA A C 1
ATOM 4329 O O . ALA A 1 548 ? -15.652 3.116 31.800 1.00 72.69 548 ALA A O 1
ATOM 4330 N N . THR A 1 549 ? -16.406 3.965 29.872 1.00 74.19 549 THR A N 1
ATOM 4331 C CA . THR A 1 549 ? -15.325 3.390 29.059 1.00 74.19 549 THR A CA 1
ATOM 4332 C C . THR A 1 549 ? -13.961 3.976 29.450 1.00 74.19 549 THR A C 1
ATOM 4334 O O . THR A 1 549 ? -13.850 5.034 30.067 1.00 74.19 549 THR A O 1
ATOM 4337 N N . LYS A 1 550 ? -12.862 3.348 28.997 1.00 67.56 550 LYS A N 1
ATOM 4338 C CA . LYS A 1 550 ? -11.499 3.895 29.183 1.00 67.56 550 LYS A CA 1
ATOM 4339 C C . LYS A 1 550 ? -11.338 5.323 28.626 1.00 67.56 550 LYS A C 1
ATOM 4341 O O . LYS A 1 550 ? -10.388 6.014 28.986 1.00 67.56 550 LYS A O 1
ATOM 4346 N N . THR A 1 551 ? -12.196 5.740 27.699 1.00 65.38 551 THR A N 1
ATOM 4347 C CA . THR A 1 551 ? -12.184 7.085 27.118 1.00 65.38 551 THR A CA 1
ATOM 4348 C C . THR A 1 551 ? -13.100 8.073 27.837 1.00 65.38 551 THR A C 1
ATOM 4350 O O . THR A 1 551 ? -13.038 9.253 27.493 1.00 65.38 551 THR A O 1
ATOM 4353 N N . GLY A 1 552 ? -13.854 7.639 28.852 1.00 70.06 552 GLY A N 1
ATOM 4354 C CA . GLY A 1 552 ? -14.781 8.469 29.627 1.00 70.06 552 GLY A CA 1
ATOM 4355 C C . GLY A 1 552 ? -16.192 8.555 29.039 1.00 70.06 552 GLY A C 1
ATOM 4356 O O . GLY A 1 552 ? -16.972 9.381 29.489 1.00 70.06 552 GLY A O 1
ATOM 4357 N N . ASP A 1 553 ? -16.503 7.739 28.031 1.00 74.81 553 ASP A N 1
ATOM 4358 C CA . ASP A 1 553 ? -17.797 7.743 27.340 1.00 74.81 553 ASP A CA 1
ATOM 4359 C C . ASP A 1 553 ? -18.734 6.670 27.937 1.00 74.81 553 ASP A C 1
ATOM 4361 O O . ASP A 1 553 ? -18.240 5.623 28.373 1.00 74.81 553 ASP A O 1
ATOM 4365 N N . TYR A 1 554 ? -20.047 6.916 27.910 1.00 81.50 554 TYR A N 1
ATOM 4366 C CA . TYR A 1 554 ? -21.125 5.979 28.272 1.00 81.50 554 TYR A CA 1
ATOM 4367 C C . TYR A 1 554 ? -21.947 5.592 27.029 1.00 81.50 554 TYR A C 1
ATOM 4369 O O . TYR A 1 554 ? -21.823 6.233 25.982 1.00 81.50 554 TYR A O 1
ATOM 4377 N N . ASP A 1 555 ? -22.752 4.533 27.135 1.00 82.69 555 ASP A N 1
ATOM 4378 C CA . ASP A 1 555 ? -23.724 4.077 26.129 1.00 82.69 555 ASP A CA 1
ATOM 4379 C C . ASP A 1 555 ? -23.162 3.901 24.714 1.00 82.69 555 ASP A C 1
ATOM 4381 O O . ASP A 1 555 ? -23.759 4.272 23.694 1.00 82.69 555 ASP A O 1
ATOM 4385 N N . VAL A 1 556 ? -21.984 3.286 24.613 1.00 84.50 556 VAL A N 1
ATOM 4386 C CA . VAL A 1 556 ? -21.365 3.063 23.310 1.00 84.50 556 VAL A CA 1
ATOM 4387 C C . VAL A 1 556 ? -22.048 1.898 22.601 1.00 84.50 556 VAL A C 1
ATOM 4389 O O . VAL A 1 556 ? -21.728 0.731 22.824 1.00 84.50 556 VAL A O 1
ATOM 4392 N N . SER A 1 557 ? -22.970 2.232 21.702 1.00 89.12 557 SER A N 1
ATOM 4393 C CA . SER A 1 557 ? -23.691 1.269 20.869 1.00 89.12 557 SER A CA 1
ATOM 4394 C C . SER A 1 557 ? -22.895 0.882 19.619 1.00 89.12 557 SER A C 1
ATOM 4396 O O . SER A 1 557 ? -22.541 1.727 18.789 1.00 89.12 557 SER A O 1
ATOM 4398 N N . ILE A 1 558 ? -22.613 -0.415 19.475 1.00 92.25 558 ILE A N 1
ATOM 4399 C CA . ILE A 1 558 ? -21.867 -0.990 18.353 1.00 92.25 558 ILE A CA 1
ATOM 4400 C C . ILE A 1 558 ? -22.751 -1.994 17.604 1.00 92.25 558 ILE A C 1
ATOM 4402 O O . ILE A 1 558 ? -23.069 -3.046 18.162 1.00 92.25 558 ILE A O 1
ATOM 4406 N N . PRO A 1 559 ? -23.102 -1.749 16.329 1.00 91.25 559 PRO A N 1
ATOM 4407 C CA . PRO A 1 559 ? -23.859 -2.718 15.547 1.00 91.25 559 PRO A CA 1
ATOM 4408 C C . PRO A 1 559 ? -23.025 -3.979 15.265 1.00 91.25 559 PRO A C 1
ATOM 4410 O O . PRO A 1 559 ? -21.839 -3.923 14.925 1.00 91.25 559 PRO A O 1
ATOM 4413 N N . LEU A 1 560 ? -23.650 -5.148 15.385 1.00 92.06 560 LEU A N 1
ATOM 4414 C CA . LEU A 1 560 ? -23.086 -6.465 15.071 1.00 92.06 560 LEU A CA 1
ATOM 4415 C C . LEU A 1 560 ? -23.391 -6.838 13.612 1.00 92.06 560 LEU A C 1
ATOM 4417 O O . LEU A 1 560 ? -23.931 -7.892 13.298 1.00 92.06 560 LEU A O 1
ATOM 4421 N N . ASP A 1 561 ? -23.039 -5.930 12.708 1.00 89.81 561 ASP A N 1
ATOM 4422 C CA . ASP A 1 561 ? -23.384 -5.922 11.285 1.00 89.81 561 ASP A CA 1
ATOM 4423 C C . ASP A 1 561 ? -22.247 -6.414 10.369 1.00 89.81 561 ASP A C 1
ATOM 4425 O O . ASP A 1 561 ? -22.314 -6.263 9.150 1.00 89.81 561 ASP A O 1
ATOM 4429 N N . SER A 1 562 ? -21.183 -6.993 10.932 1.00 91.62 562 SER A N 1
ATOM 4430 C CA . SER A 1 562 ? -20.075 -7.548 10.146 1.00 91.62 562 SER A CA 1
ATOM 4431 C C . SER A 1 562 ? -20.573 -8.643 9.184 1.00 91.62 562 SER A C 1
ATOM 4433 O O . SER A 1 562 ? -21.216 -9.587 9.649 1.00 91.62 562 SER A O 1
ATOM 4435 N N . PRO A 1 563 ? -20.267 -8.570 7.867 1.00 89.25 563 PRO A N 1
ATOM 4436 C CA . PRO A 1 563 ? -20.827 -9.487 6.865 1.00 89.25 563 PRO A CA 1
ATOM 4437 C C . PRO A 1 563 ? -20.617 -10.972 7.181 1.00 89.25 563 PRO A C 1
ATOM 4439 O O . PRO A 1 563 ? -21.495 -11.792 6.948 1.00 89.25 563 PRO A O 1
ATOM 4442 N N . TRP A 1 564 ? -19.473 -11.305 7.780 1.00 88.69 564 TRP A N 1
ATOM 4443 C CA . TRP A 1 564 ? -19.076 -12.669 8.138 1.00 88.69 564 TRP A CA 1
ATOM 4444 C C . TRP A 1 564 ? -19.728 -13.213 9.427 1.00 88.69 564 TRP A C 1
ATOM 4446 O O . TRP A 1 564 ? -19.518 -14.377 9.756 1.00 88.69 564 TRP A O 1
ATOM 4456 N N . LEU A 1 565 ? -20.519 -12.404 10.147 1.00 88.94 565 LEU A N 1
ATOM 4457 C CA . LEU A 1 565 ? -21.347 -12.847 11.283 1.00 88.94 565 LEU A CA 1
ATOM 4458 C C . LEU A 1 565 ? -22.822 -13.044 10.903 1.00 88.94 565 LEU A C 1
ATOM 4460 O O . LEU A 1 565 ? -23.452 -13.983 11.386 1.00 88.94 565 LEU A O 1
ATOM 4464 N N . LYS A 1 566 ? -23.363 -12.190 10.018 1.00 82.88 566 LYS A N 1
ATOM 4465 C CA . LYS A 1 566 ? -24.808 -12.097 9.718 1.00 82.88 566 LYS A CA 1
ATOM 4466 C C . LYS A 1 566 ? -25.479 -13.427 9.342 1.00 82.88 566 LYS A C 1
ATOM 4468 O O . LYS A 1 566 ? -26.647 -13.610 9.641 1.00 82.88 566 LYS A O 1
ATOM 4473 N N . GLY A 1 567 ? -24.766 -14.351 8.699 1.00 79.69 567 GLY A N 1
ATOM 4474 C CA . GLY A 1 567 ? -25.361 -15.603 8.213 1.00 79.69 567 GLY A CA 1
ATOM 4475 C C . GLY A 1 567 ? -25.702 -16.635 9.294 1.00 79.69 567 GLY A C 1
ATOM 4476 O O . GLY A 1 567 ? -26.512 -17.515 9.041 1.00 79.69 567 GLY A O 1
ATOM 4477 N N . TRP A 1 568 ? -25.092 -16.561 10.481 1.00 86.88 568 TRP A N 1
ATOM 4478 C CA . TRP A 1 568 ? -25.161 -17.659 11.460 1.00 86.88 568 TRP A CA 1
ATOM 4479 C C . TRP A 1 568 ? -25.204 -17.208 12.924 1.00 86.88 568 TRP A C 1
ATOM 4481 O O . TRP A 1 568 ? -25.622 -17.973 13.791 1.00 86.88 568 TRP A O 1
ATOM 4491 N N . SER A 1 569 ? -24.784 -15.980 13.245 1.00 87.94 569 SER A N 1
ATOM 4492 C CA . SER A 1 569 ? -24.602 -15.579 14.646 1.00 87.94 569 SER A CA 1
ATOM 4493 C C . SER A 1 569 ? -25.907 -15.276 15.390 1.00 87.94 569 SER A C 1
ATOM 4495 O O . SER A 1 569 ? -25.908 -15.243 16.616 1.00 87.94 569 SER A O 1
ATOM 4497 N N . HIS A 1 570 ? -27.012 -15.042 14.673 1.00 87.31 570 HIS A N 1
ATOM 4498 C CA . HIS A 1 570 ? -28.294 -14.631 15.255 1.00 87.31 570 HIS A CA 1
ATOM 4499 C C . HIS A 1 570 ? -28.836 -15.642 16.271 1.00 87.31 570 HIS A C 1
ATOM 4501 O O . HIS A 1 570 ? -29.094 -15.256 17.407 1.00 87.31 570 HIS A O 1
ATOM 4507 N N . ALA A 1 571 ? -28.881 -16.929 15.910 1.00 87.00 571 ALA A N 1
ATOM 4508 C CA . ALA A 1 571 ? -29.356 -17.991 16.799 1.00 87.00 571 ALA A CA 1
ATOM 4509 C C . ALA A 1 571 ? -28.531 -18.087 18.096 1.00 87.00 571 ALA A C 1
ATOM 4511 O O . ALA A 1 571 ? -29.064 -18.324 19.175 1.00 87.00 571 ALA A O 1
ATOM 4512 N N . LEU A 1 572 ? -27.222 -17.839 18.017 1.00 89.19 572 LEU A N 1
ATOM 4513 C CA . LEU A 1 572 ? -26.345 -17.874 19.188 1.00 89.19 572 LEU A CA 1
ATOM 4514 C C . LEU A 1 572 ? -26.542 -16.645 20.083 1.00 89.19 572 LEU A C 1
ATOM 4516 O O . LEU A 1 572 ? -26.500 -16.761 21.307 1.00 89.19 572 LEU A O 1
ATOM 4520 N N . PHE A 1 573 ? -26.793 -15.475 19.494 1.00 92.62 573 PHE A N 1
ATOM 4521 C CA . PHE A 1 573 ? -27.155 -14.275 20.252 1.00 92.62 573 PHE A CA 1
ATOM 4522 C C . PHE A 1 573 ? -28.514 -14.423 20.934 1.00 92.62 573 PHE A C 1
ATOM 4524 O O . PHE A 1 573 ? -28.668 -13.979 22.071 1.00 92.62 573 PHE A O 1
ATOM 4531 N N . ASP A 1 574 ? -29.466 -15.096 20.286 1.00 89.31 574 ASP A N 1
ATOM 4532 C CA . ASP A 1 574 ? -30.751 -15.446 20.882 1.00 89.31 574 ASP A CA 1
ATOM 4533 C C . ASP A 1 574 ? -30.584 -16.288 22.142 1.00 89.31 574 ASP A C 1
ATOM 4535 O O . ASP A 1 574 ? -31.126 -15.916 23.183 1.00 89.31 574 ASP A O 1
ATOM 4539 N N . CYS A 1 575 ? -29.776 -17.349 22.078 1.00 87.69 575 CYS A N 1
ATOM 4540 C CA . CYS A 1 575 ? -29.466 -18.188 23.234 1.00 87.69 575 CYS A CA 1
ATOM 4541 C C . CYS A 1 575 ? -28.788 -17.393 24.360 1.00 87.69 575 CYS A C 1
ATOM 4543 O O . CYS A 1 575 ? -29.208 -17.473 25.511 1.00 87.69 575 CYS A O 1
ATOM 4545 N N . LEU A 1 576 ? -27.779 -16.570 24.045 1.00 89.12 576 LEU A N 1
ATOM 4546 C CA . LEU A 1 576 ? -27.116 -15.728 25.053 1.00 89.12 576 LEU A CA 1
ATOM 4547 C C . LEU A 1 576 ? -28.091 -14.753 25.728 1.00 89.12 576 LEU A C 1
ATOM 4549 O O . LEU A 1 576 ? -27.938 -14.435 26.907 1.00 89.12 576 LEU A O 1
ATOM 4553 N N . LYS A 1 577 ? -29.113 -14.290 24.998 1.00 90.50 577 LYS A N 1
ATOM 4554 C CA . LYS A 1 577 ? -30.101 -13.330 25.494 1.00 90.50 577 LYS A CA 1
ATOM 4555 C C . LYS A 1 577 ? -31.171 -13.948 26.407 1.00 90.50 577 LYS A C 1
ATOM 4557 O O . LYS A 1 577 ? -31.912 -13.190 27.022 1.00 90.50 577 LYS A O 1
ATOM 4562 N N . GLN A 1 578 ? -31.257 -15.277 26.510 1.00 88.31 578 GLN A N 1
ATOM 4563 C CA . GLN A 1 578 ? -32.229 -15.969 27.376 1.00 88.31 578 GLN A CA 1
ATOM 4564 C C . GLN A 1 578 ? -31.879 -15.889 28.872 1.00 88.31 578 GLN A C 1
ATOM 4566 O O . GLN A 1 578 ? -32.740 -16.096 29.719 1.00 88.31 578 GLN A O 1
ATOM 4571 N N . SER A 1 579 ? -30.623 -15.587 29.210 1.00 87.56 579 SER A N 1
ATOM 4572 C CA . SER A 1 579 ? -30.174 -15.443 30.600 1.00 87.56 579 SER A CA 1
ATOM 4573 C C . SER A 1 579 ? -30.710 -14.165 31.270 1.00 87.56 579 SER A C 1
ATOM 4575 O O . SER A 1 579 ? -31.125 -13.219 30.597 1.00 87.56 579 SER A O 1
ATOM 4577 N N . HIS A 1 580 ? -30.677 -14.111 32.609 1.00 88.25 580 HIS A N 1
ATOM 4578 C CA . HIS A 1 580 ? -31.142 -12.942 33.369 1.00 88.25 580 HIS A CA 1
ATOM 4579 C C . HIS A 1 580 ? -30.411 -11.656 32.920 1.00 88.25 580 HIS A C 1
ATOM 4581 O O . HIS A 1 580 ? -29.188 -11.695 32.773 1.00 88.25 580 HIS A O 1
ATOM 4587 N N . PRO A 1 581 ? -31.094 -10.503 32.743 1.00 85.50 581 PRO A N 1
ATOM 4588 C CA . PRO A 1 581 ? -30.492 -9.299 32.160 1.00 85.50 581 PRO A CA 1
ATOM 4589 C C . PRO A 1 581 ? -29.193 -8.841 32.835 1.00 85.50 581 PRO A C 1
ATOM 4591 O O . PRO A 1 581 ? -28.248 -8.464 32.146 1.00 85.50 581 PRO A O 1
ATOM 4594 N N . THR A 1 582 ? -29.123 -8.904 34.167 1.00 87.88 582 THR A N 1
ATOM 4595 C CA . THR A 1 582 ? -27.954 -8.472 34.957 1.00 87.88 582 THR A CA 1
ATOM 4596 C C . THR A 1 582 ? -26.850 -9.524 35.075 1.00 87.88 582 THR A C 1
ATOM 4598 O O . THR A 1 582 ? -25.786 -9.218 35.618 1.00 87.88 582 THR A O 1
ATOM 4601 N N . ALA A 1 583 ? -27.074 -10.746 34.583 1.00 89.44 583 ALA A N 1
ATOM 4602 C CA . ALA A 1 583 ? -26.065 -11.794 34.610 1.00 89.44 583 ALA A CA 1
ATOM 4603 C C . ALA A 1 583 ? -24.888 -11.444 33.676 1.00 89.44 583 ALA A C 1
ATOM 4605 O O . ALA A 1 583 ? -25.083 -10.744 32.671 1.00 89.44 583 ALA A O 1
ATOM 4606 N N . PRO A 1 584 ? -23.669 -11.931 33.972 1.00 91.62 584 PRO A N 1
ATOM 4607 C CA . PRO A 1 584 ? -22.546 -11.837 33.047 1.00 91.62 584 PRO A CA 1
ATOM 4608 C C . PRO A 1 584 ? -22.903 -12.455 31.690 1.00 91.62 584 PRO A C 1
ATOM 4610 O O . PRO A 1 584 ? -23.473 -13.543 31.626 1.00 91.62 584 PRO A O 1
ATOM 4613 N N . LEU A 1 585 ? -22.551 -11.779 30.594 1.00 92.94 585 LEU A N 1
ATOM 4614 C CA . LEU A 1 585 ? -22.749 -12.322 29.244 1.00 92.94 585 LEU A CA 1
ATOM 4615 C C . LEU A 1 585 ? -21.828 -13.527 28.979 1.00 92.94 585 LEU A C 1
ATOM 4617 O O . LEU A 1 585 ? -22.139 -14.388 28.157 1.00 92.94 585 LEU A O 1
ATOM 4621 N N . TRP A 1 586 ? -20.700 -13.585 29.689 1.00 94.56 586 TRP A N 1
ATOM 4622 C CA . TRP A 1 586 ? -19.662 -14.604 29.571 1.00 94.56 586 TRP A CA 1
ATOM 4623 C C . TRP A 1 586 ? -19.507 -15.345 30.896 1.00 94.56 586 TRP A C 1
ATOM 4625 O O . TRP A 1 586 ? -19.543 -14.738 31.961 1.00 94.56 586 TRP A O 1
ATOM 4635 N N . ASP A 1 587 ? -19.316 -16.654 30.820 1.00 91.62 587 ASP A N 1
ATOM 4636 C CA . ASP A 1 587 ? -19.200 -17.587 31.947 1.00 91.62 587 ASP A CA 1
ATOM 4637 C C . ASP A 1 587 ? -17.745 -17.929 32.304 1.00 91.62 587 ASP A C 1
ATOM 4639 O O . ASP A 1 587 ? -17.488 -18.878 33.036 1.00 91.62 587 ASP A O 1
ATOM 4643 N N . PHE A 1 588 ? -16.791 -17.151 31.794 1.00 94.25 588 PHE A N 1
ATOM 4644 C CA . PHE A 1 588 ? -15.361 -17.329 32.023 1.00 94.25 588 PHE A CA 1
ATOM 4645 C C . PHE A 1 588 ? -14.692 -15.998 32.368 1.00 94.25 588 PHE A C 1
ATOM 4647 O O . PHE A 1 588 ? -15.190 -14.915 32.045 1.00 94.25 588 PHE A O 1
ATOM 4654 N N . ASN A 1 589 ? -13.523 -16.070 32.999 1.00 91.50 589 ASN A N 1
ATOM 4655 C CA . ASN A 1 589 ? -12.722 -14.908 33.359 1.00 91.50 589 ASN A CA 1
ATOM 4656 C C . ASN A 1 589 ? -11.543 -14.674 32.391 1.00 91.50 589 ASN A C 1
ATOM 4658 O O . ASN A 1 589 ? -11.251 -15.455 31.482 1.00 91.50 589 ASN A O 1
ATOM 4662 N N . TYR A 1 590 ? -10.844 -13.549 32.567 1.00 88.69 590 TYR A N 1
ATOM 4663 C CA . TYR A 1 590 ? -9.776 -13.150 31.649 1.00 88.69 590 TYR A CA 1
ATOM 4664 C C . TYR A 1 590 ? -8.557 -14.084 31.703 1.00 88.69 590 TYR A C 1
ATOM 4666 O O . TYR A 1 590 ? -7.909 -14.277 30.676 1.00 88.69 590 TYR A O 1
ATOM 4674 N N . GLN A 1 591 ? -8.250 -14.665 32.868 1.00 88.44 591 GLN A N 1
ATOM 4675 C CA . GLN A 1 591 ? -7.121 -15.583 33.039 1.00 88.44 591 GLN A CA 1
ATOM 4676 C C . GLN A 1 591 ? -7.389 -16.909 32.322 1.00 88.44 591 GLN A C 1
ATOM 4678 O O . GLN A 1 591 ? -6.539 -17.369 31.564 1.00 88.44 591 GLN A O 1
ATOM 4683 N N . GLU A 1 592 ? -8.593 -17.465 32.472 1.00 91.69 592 GLU A N 1
ATOM 4684 C CA . GLU A 1 592 ? -9.033 -18.674 31.760 1.00 91.69 592 GLU A CA 1
ATOM 4685 C C . GLU A 1 592 ? -8.967 -18.479 30.242 1.00 91.69 592 GLU A C 1
ATOM 4687 O O . GLU A 1 592 ? -8.374 -19.287 29.527 1.00 91.69 592 GLU A O 1
ATOM 4692 N N . TYR A 1 593 ? -9.492 -17.351 29.747 1.00 93.38 593 TYR A N 1
ATOM 4693 C CA . TYR A 1 593 ? -9.414 -17.016 28.325 1.00 93.38 593 TYR A CA 1
ATOM 4694 C C . TYR A 1 593 ? -7.965 -16.864 27.842 1.00 93.38 593 TYR A C 1
ATOM 4696 O O . TYR A 1 593 ? -7.631 -17.297 26.742 1.00 93.38 593 TYR A O 1
ATOM 4704 N N . GLN A 1 594 ? -7.083 -16.259 28.644 1.00 90.75 594 GLN A N 1
ATOM 4705 C CA . GLN A 1 594 ? -5.667 -16.115 28.302 1.00 90.75 594 GLN A CA 1
ATOM 4706 C C . GLN A 1 594 ? -4.934 -17.453 28.216 1.00 90.75 594 GLN A C 1
ATOM 4708 O O . GLN A 1 594 ? -4.159 -17.641 27.278 1.00 90.75 594 GLN A O 1
ATOM 4713 N N . LEU A 1 595 ? -5.174 -18.359 29.165 1.00 91.12 595 LEU A N 1
ATOM 4714 C CA . LEU A 1 595 ? -4.572 -19.692 29.177 1.00 91.12 595 LEU A CA 1
ATOM 4715 C C . LEU A 1 595 ? -5.003 -20.490 27.946 1.00 91.12 595 LEU A C 1
ATOM 4717 O O . LEU A 1 595 ? -4.154 -20.991 27.211 1.00 91.12 595 LEU A O 1
ATOM 4721 N N . MET A 1 596 ? -6.305 -20.509 27.657 1.00 92.19 596 MET A N 1
ATOM 4722 C CA . MET A 1 596 ? -6.832 -21.222 26.495 1.00 92.19 596 MET A CA 1
ATOM 4723 C C . MET A 1 596 ? -6.333 -20.624 25.173 1.00 92.19 596 MET A C 1
ATOM 4725 O O . MET A 1 596 ? -5.928 -21.340 24.259 1.00 92.19 596 MET A O 1
ATOM 4729 N N . MET A 1 597 ? -6.276 -19.292 25.087 1.00 90.44 597 MET A N 1
ATOM 4730 C CA . MET A 1 597 ? -5.668 -18.606 23.948 1.00 90.44 597 MET A CA 1
ATOM 4731 C C . MET A 1 597 ? -4.211 -19.002 23.747 1.00 90.44 597 MET A C 1
ATOM 4733 O O . MET A 1 597 ? -3.813 -19.211 22.606 1.00 90.44 597 MET A O 1
ATOM 4737 N N . LYS A 1 598 ? -3.421 -19.103 24.824 1.00 90.81 598 LYS A N 1
ATOM 4738 C CA . LYS A 1 598 ? -2.008 -19.488 24.747 1.00 90.81 598 LYS A CA 1
ATOM 4739 C C . LYS A 1 598 ? -1.850 -20.921 24.245 1.00 90.81 598 LYS A C 1
ATOM 4741 O O . LYS A 1 598 ? -1.061 -21.135 23.333 1.00 90.81 598 LYS A O 1
ATOM 4746 N N . GLN A 1 599 ? -2.647 -21.851 24.767 1.00 92.06 599 GLN A N 1
ATOM 4747 C CA . GLN A 1 599 ? -2.646 -23.251 24.342 1.00 92.06 599 GLN A CA 1
ATOM 4748 C C . GLN A 1 599 ? -2.921 -23.394 22.837 1.00 92.06 599 GLN A C 1
ATOM 4750 O O . GLN A 1 599 ? -2.186 -24.076 22.126 1.00 92.06 599 GLN A O 1
ATOM 4755 N N . ILE A 1 600 ? -3.944 -22.703 22.325 1.00 92.69 600 ILE A N 1
ATOM 4756 C CA . ILE A 1 600 ? -4.258 -22.706 20.889 1.00 92.69 600 ILE A CA 1
ATOM 4757 C C . ILE A 1 600 ? -3.159 -21.992 20.094 1.00 92.69 600 ILE A C 1
ATOM 4759 O O . ILE A 1 600 ? -2.754 -22.458 19.035 1.00 92.69 600 ILE A O 1
ATOM 4763 N N . SER A 1 601 ? -2.622 -20.886 20.612 1.00 90.00 601 SER A N 1
ATOM 4764 C CA . SER A 1 601 ? -1.500 -20.175 19.991 1.00 90.00 601 SER A CA 1
ATOM 4765 C C . SER A 1 601 ? -0.303 -21.097 19.744 1.00 90.00 601 SER A C 1
ATOM 4767 O O . SER A 1 601 ? 0.249 -21.097 18.644 1.00 90.00 601 SER A O 1
ATOM 4769 N N . ASP A 1 602 ? 0.041 -21.917 20.739 1.00 89.31 602 ASP A N 1
ATOM 4770 C CA . ASP A 1 602 ? 1.140 -22.880 20.663 1.00 89.31 602 ASP A CA 1
ATOM 4771 C C . ASP A 1 602 ? 0.842 -24.003 19.669 1.00 89.31 602 ASP A C 1
ATOM 4773 O O . ASP A 1 602 ? 1.697 -24.335 18.850 1.00 89.31 602 ASP A O 1
ATOM 4777 N N . MET A 1 603 ? -0.395 -24.510 19.655 1.00 86.44 603 MET A N 1
ATOM 4778 C CA . MET A 1 603 ? -0.847 -25.517 18.688 1.00 86.44 603 MET A CA 1
ATOM 4779 C C . MET A 1 603 ? -0.714 -25.038 17.234 1.00 86.44 603 MET A C 1
ATOM 4781 O O . MET A 1 603 ? -0.277 -25.790 16.366 1.00 86.44 603 MET A O 1
ATOM 4785 N N . PHE A 1 604 ? -1.070 -23.781 16.959 1.00 83.81 604 PHE A N 1
ATOM 4786 C CA . PHE A 1 604 ? -0.974 -23.189 15.621 1.00 83.81 604 PHE A CA 1
ATOM 4787 C C . PHE A 1 604 ? 0.421 -22.614 15.304 1.00 83.81 604 PHE A C 1
ATOM 4789 O O . PHE A 1 604 ? 0.634 -22.124 14.193 1.00 83.81 604 PHE A O 1
ATOM 4796 N N . GLY A 1 605 ? 1.368 -22.638 16.250 1.00 85.94 605 GLY A N 1
ATOM 4797 C CA . GLY A 1 605 ? 2.716 -22.089 16.066 1.00 85.94 605 GLY A CA 1
ATOM 4798 C C . GLY A 1 605 ? 2.742 -20.575 15.816 1.00 85.94 605 GLY A C 1
ATOM 4799 O O . GLY A 1 605 ? 3.611 -20.073 15.101 1.00 85.94 605 GLY A O 1
ATOM 4800 N N . VAL A 1 606 ? 1.775 -19.836 16.365 1.00 83.75 606 VAL A N 1
ATOM 4801 C CA . VAL A 1 606 ? 1.646 -18.377 16.214 1.00 83.75 606 VAL A CA 1
ATOM 4802 C C . VAL A 1 606 ? 1.733 -17.694 17.577 1.00 83.75 606 VAL A C 1
ATOM 4804 O O . VAL A 1 606 ? 1.396 -18.294 18.585 1.00 83.75 606 VAL A O 1
ATOM 4807 N N . ASP A 1 607 ? 2.164 -16.431 17.634 1.00 83.94 607 ASP A N 1
ATOM 4808 C CA . ASP A 1 607 ? 2.179 -15.635 18.876 1.00 83.94 607 ASP A CA 1
ATOM 4809 C C . ASP A 1 607 ? 0.976 -14.678 18.894 1.00 83.94 607 ASP A C 1
ATOM 4811 O O . ASP A 1 607 ? 0.984 -13.612 18.255 1.00 83.94 607 ASP A O 1
ATOM 4815 N N . VAL A 1 608 ? -0.102 -15.100 19.560 1.00 85.88 608 VAL A N 1
ATOM 4816 C CA . VAL A 1 608 ? -1.381 -14.388 19.618 1.00 85.88 608 VAL A CA 1
ATOM 4817 C C . VAL A 1 608 ? -1.731 -14.019 21.058 1.00 85.88 608 VAL A C 1
ATOM 4819 O O . VAL A 1 608 ? -1.733 -14.833 21.974 1.00 85.88 608 VAL A O 1
ATOM 4822 N N . THR A 1 609 ? -2.126 -12.763 21.250 1.00 87.12 609 THR A N 1
ATOM 4823 C CA . THR A 1 609 ? -2.627 -12.229 22.521 1.00 87.12 609 THR A CA 1
ATOM 4824 C C . THR A 1 609 ? -4.073 -11.749 22.371 1.00 87.12 609 THR A C 1
ATOM 4826 O O . THR A 1 609 ? -4.422 -11.211 21.314 1.00 87.12 609 THR A O 1
ATOM 4829 N N . PRO A 1 610 ? -4.913 -11.814 23.427 1.00 87.75 610 PRO A N 1
ATOM 4830 C CA . PRO A 1 610 ? -6.299 -11.331 23.391 1.00 87.75 610 PRO A CA 1
ATOM 4831 C C . PRO A 1 610 ? -6.469 -9.934 22.791 1.00 87.75 610 PRO A C 1
ATOM 4833 O O . PRO A 1 610 ? -7.404 -9.673 22.039 1.00 87.75 610 PRO A O 1
ATOM 4836 N N . TYR A 1 611 ? -5.535 -9.027 23.086 1.00 86.81 611 TYR A N 1
ATOM 4837 C CA . TYR A 1 611 ? -5.595 -7.637 22.638 1.00 86.81 611 TYR A CA 1
ATOM 4838 C C . TYR A 1 611 ? -5.393 -7.463 21.120 1.00 86.81 611 TYR A C 1
ATOM 4840 O O . TYR A 1 611 ? -5.748 -6.420 20.572 1.00 86.81 611 TYR A O 1
ATOM 4848 N N . GLN A 1 612 ? -4.841 -8.453 20.408 1.00 88.25 612 GLN A N 1
ATOM 4849 C CA . GLN A 1 612 ? -4.667 -8.369 18.951 1.00 88.25 612 GLN A CA 1
ATOM 4850 C C . GLN A 1 612 ? -5.983 -8.443 18.174 1.00 88.25 612 GLN A C 1
ATOM 4852 O O . GLN A 1 612 ? -6.024 -7.959 17.042 1.00 88.25 612 GLN A O 1
ATOM 4857 N N . THR A 1 613 ? -7.068 -8.940 18.771 1.00 90.56 613 THR A N 1
ATOM 4858 C CA . THR A 1 613 ? -8.422 -8.890 18.185 1.00 90.56 613 THR A CA 1
ATOM 4859 C C . THR A 1 613 ? -8.830 -7.450 17.842 1.00 90.56 613 THR A C 1
ATOM 4861 O O . THR A 1 613 ? -9.206 -7.162 16.705 1.00 90.56 613 THR A O 1
ATOM 4864 N N . ARG A 1 614 ? -8.588 -6.507 18.767 1.00 89.62 614 ARG A N 1
ATOM 4865 C CA . ARG A 1 614 ? -8.820 -5.057 18.610 1.00 89.62 614 ARG A CA 1
ATOM 4866 C C . ARG A 1 614 ? -7.958 -4.393 17.529 1.00 89.62 614 ARG A C 1
ATOM 4868 O O . ARG A 1 614 ? -8.287 -3.306 17.061 1.00 89.62 614 ARG A O 1
ATOM 4875 N N . HIS A 1 615 ? -6.848 -5.013 17.131 1.00 85.62 615 HIS A N 1
ATOM 4876 C CA . HIS A 1 615 ? -6.037 -4.560 15.995 1.00 85.62 615 HIS A CA 1
ATOM 4877 C C . HIS A 1 615 ? -6.400 -5.261 14.686 1.00 85.62 615 HIS A C 1
ATOM 4879 O O . HIS A 1 615 ? -6.221 -4.684 13.614 1.00 85.62 615 HIS A O 1
ATOM 4885 N N . SER A 1 616 ? -6.918 -6.481 14.772 1.00 88.69 616 SER A N 1
ATOM 4886 C CA . SER A 1 616 ? -7.261 -7.300 13.615 1.00 88.69 616 SER A CA 1
ATOM 4887 C C . SER A 1 616 ? -8.572 -6.864 12.989 1.00 88.69 616 SER A C 1
ATOM 4889 O O . SER A 1 616 ? -8.587 -6.599 11.795 1.00 88.69 616 SER A O 1
ATOM 4891 N N . GLY A 1 617 ? -9.622 -6.669 13.790 1.00 90.69 617 GLY A N 1
ATOM 4892 C CA . GLY A 1 617 ? -10.922 -6.165 13.336 1.00 90.69 617 GLY A CA 1
ATOM 4893 C C . GLY A 1 617 ? -10.856 -4.954 12.398 1.00 90.69 617 GLY A C 1
ATOM 4894 O O . GLY A 1 617 ? -11.263 -5.070 11.241 1.00 90.69 617 GLY A O 1
ATOM 4895 N N . PRO A 1 618 ? -10.287 -3.809 12.830 1.00 90.12 618 PRO A N 1
ATOM 4896 C CA . PRO A 1 618 ? -10.188 -2.628 11.975 1.00 90.12 618 PRO A CA 1
ATOM 4897 C C . PRO A 1 618 ? -9.335 -2.888 10.729 1.00 90.12 618 PRO A C 1
ATOM 4899 O O . PRO A 1 618 ? -9.643 -2.375 9.660 1.00 90.12 618 PRO A O 1
ATOM 4902 N N . SER A 1 619 ? -8.284 -3.706 10.832 1.00 83.88 619 SER A N 1
ATOM 4903 C CA . SER A 1 619 ? -7.426 -4.036 9.688 1.00 83.88 619 SER A CA 1
ATOM 4904 C C . SER A 1 619 ? -8.155 -4.908 8.661 1.00 83.88 619 SER A C 1
ATOM 4906 O O . SER A 1 619 ? -8.009 -4.675 7.466 1.00 83.88 619 SER A O 1
ATOM 4908 N N . ILE A 1 620 ? -8.968 -5.870 9.112 1.00 86.50 620 ILE A N 1
ATOM 4909 C CA . ILE A 1 620 ? -9.810 -6.725 8.263 1.00 86.50 620 ILE A CA 1
ATOM 4910 C C . ILE A 1 620 ? -10.837 -5.868 7.525 1.00 86.50 620 ILE A C 1
ATOM 4912 O O . ILE A 1 620 ? -10.950 -5.971 6.305 1.00 86.50 620 ILE A O 1
ATOM 4916 N N . ASP A 1 621 ? -11.530 -4.980 8.237 1.00 87.88 621 ASP A N 1
ATOM 4917 C CA . ASP A 1 621 ? -12.565 -4.139 7.635 1.00 87.88 621 ASP A CA 1
ATOM 4918 C C . ASP A 1 621 ? -11.990 -3.106 6.665 1.00 87.88 621 ASP A C 1
ATOM 4920 O O . ASP A 1 621 ? -12.609 -2.820 5.641 1.00 87.88 621 ASP A O 1
ATOM 4924 N N . ARG A 1 622 ? -10.788 -2.577 6.934 1.00 84.81 622 ARG A N 1
ATOM 4925 C CA . ARG A 1 622 ? -10.085 -1.700 5.987 1.00 84.81 622 ARG A CA 1
ATOM 4926 C C . ARG A 1 622 ? -9.558 -2.467 4.777 1.00 84.81 622 ARG A C 1
ATOM 4928 O O . ARG A 1 622 ? -9.709 -1.976 3.663 1.00 84.81 622 ARG A O 1
ATOM 4935 N N . ALA A 1 623 ? -8.984 -3.655 4.972 1.00 74.94 623 ALA A N 1
ATOM 4936 C CA . ALA A 1 623 ? -8.449 -4.476 3.885 1.00 74.94 623 ALA A CA 1
ATOM 4937 C C . ALA A 1 623 ? -9.548 -4.980 2.939 1.00 74.94 623 ALA A C 1
ATOM 4939 O O . ALA A 1 623 ? -9.354 -4.979 1.729 1.00 74.94 623 ALA A O 1
ATOM 4940 N N . ARG A 1 624 ? -10.711 -5.365 3.480 1.00 78.44 624 ARG A N 1
ATOM 4941 C CA . ARG A 1 624 ? -11.874 -5.823 2.701 1.00 78.44 624 ARG A CA 1
ATOM 4942 C C . ARG A 1 624 ? -12.847 -4.708 2.317 1.00 78.44 624 ARG A C 1
ATOM 4944 O O . ARG A 1 624 ? -13.894 -4.989 1.752 1.00 78.44 624 ARG A O 1
ATOM 4951 N N . GLN A 1 625 ? -12.519 -3.458 2.650 1.00 79.06 625 GLN A N 1
ATOM 4952 C CA . GLN A 1 625 ? -13.359 -2.282 2.404 1.00 79.06 625 GLN A CA 1
ATOM 4953 C C . GLN A 1 625 ? -14.782 -2.383 2.984 1.00 79.06 625 GLN A C 1
ATOM 4955 O O . GLN A 1 625 ? -15.694 -1.715 2.508 1.00 79.06 625 GLN A O 1
ATOM 4960 N N . TYR A 1 626 ? -14.976 -3.162 4.052 1.00 83.62 626 TYR A N 1
ATOM 4961 C CA . TYR A 1 626 ? -16.269 -3.257 4.732 1.00 83.62 626 TYR A CA 1
ATOM 4962 C C . TYR A 1 626 ? -16.651 -1.957 5.440 1.00 83.62 626 TYR A C 1
ATOM 4964 O O . TYR A 1 626 ? -17.837 -1.683 5.597 1.00 83.62 626 TYR A O 1
ATOM 4972 N N . ARG A 1 627 ? -15.664 -1.172 5.902 1.00 87.75 627 ARG A N 1
ATOM 4973 C CA . ARG A 1 627 ? -15.892 0.080 6.642 1.00 87.75 627 ARG A CA 1
ATOM 4974 C C . ARG A 1 627 ? -14.882 1.164 6.273 1.00 87.75 627 ARG A C 1
ATOM 4976 O O . ARG A 1 627 ? -13.698 0.903 6.023 1.00 87.75 627 ARG A O 1
ATOM 4983 N N . SER A 1 628 ? -15.340 2.411 6.268 1.00 87.06 628 SER A N 1
ATOM 4984 C CA . SER A 1 628 ? -14.503 3.606 6.135 1.00 87.06 628 SER A CA 1
ATOM 4985 C C . SER A 1 628 ? -13.634 3.834 7.378 1.00 87.06 628 SER A C 1
ATOM 4987 O O . SER A 1 628 ? -13.894 3.289 8.450 1.00 87.06 628 SER A O 1
ATOM 4989 N N . LEU A 1 629 ? -12.594 4.668 7.262 1.00 82.25 629 LEU A N 1
ATOM 4990 C CA . LEU A 1 629 ? -11.737 4.991 8.408 1.00 82.25 629 LEU A CA 1
ATOM 4991 C C . LEU A 1 629 ? -12.521 5.675 9.543 1.00 82.25 629 LEU A C 1
ATOM 4993 O O . LEU A 1 629 ? -12.258 5.406 10.711 1.00 82.25 629 LEU A O 1
ATOM 4997 N N . LEU A 1 630 ? -13.507 6.510 9.205 1.00 86.00 630 LEU A N 1
ATOM 4998 C CA . LEU A 1 630 ? -14.352 7.195 10.184 1.00 86.00 630 LEU A CA 1
ATOM 4999 C C . LEU A 1 630 ? -15.249 6.211 10.946 1.00 86.00 630 LEU A C 1
ATOM 5001 O O . LEU A 1 630 ? -15.367 6.294 12.167 1.00 86.00 630 LEU A O 1
ATOM 5005 N N . GLU A 1 631 ? -15.842 5.244 10.248 1.00 88.31 631 GLU A N 1
ATOM 5006 C CA . GLU A 1 631 ? -16.632 4.185 10.886 1.00 88.31 631 GLU A CA 1
ATOM 5007 C C . GLU A 1 631 ? -15.757 3.308 11.775 1.00 88.31 631 GLU A C 1
ATOM 5009 O O . GLU A 1 631 ? -16.137 3.003 12.903 1.00 88.31 631 GLU A O 1
ATOM 5014 N N . VAL A 1 632 ? -14.552 2.968 11.309 1.00 89.94 632 VAL A N 1
ATOM 5015 C CA . VAL A 1 632 ? -13.561 2.247 12.112 1.00 89.94 632 VAL A CA 1
ATOM 5016 C C . VAL A 1 632 ? -13.179 3.049 13.358 1.00 89.94 632 VAL A C 1
ATOM 5018 O O . VAL A 1 632 ? -13.131 2.494 14.457 1.00 89.94 632 VAL A O 1
ATOM 5021 N N . GLN A 1 633 ? -12.951 4.357 13.212 1.00 89.06 633 GLN A N 1
ATOM 5022 C CA . GLN A 1 633 ? -12.638 5.267 14.311 1.00 89.06 633 GLN A CA 1
ATOM 5023 C C . GLN A 1 633 ? -13.743 5.282 15.368 1.00 89.06 633 GLN A C 1
ATOM 5025 O O . GLN A 1 633 ? -13.447 5.099 16.553 1.00 89.06 633 GLN A O 1
ATOM 5030 N N . LYS A 1 634 ? -14.995 5.468 14.930 1.00 87.25 634 LYS A N 1
ATOM 5031 C CA . LYS A 1 634 ? -16.181 5.494 15.792 1.00 87.25 634 LYS A CA 1
ATOM 5032 C C . LYS A 1 634 ? -16.367 4.152 16.501 1.00 87.25 634 LYS A C 1
ATOM 5034 O O . LYS A 1 634 ? -16.454 4.119 17.723 1.00 87.25 634 LYS A O 1
ATOM 5039 N N . ARG A 1 635 ? -16.334 3.045 15.752 1.00 90.06 635 ARG A N 1
ATOM 5040 C CA . ARG A 1 635 ? -16.525 1.677 16.262 1.00 90.06 635 ARG A CA 1
ATOM 5041 C C . ARG A 1 635 ? -15.487 1.292 17.312 1.00 90.06 635 ARG A C 1
ATOM 5043 O O . ARG A 1 635 ? -15.826 0.724 18.339 1.00 90.06 635 ARG A O 1
ATOM 5050 N N . GLY A 1 636 ? -14.221 1.638 17.086 1.00 88.00 636 GLY A N 1
ATOM 5051 C CA . GLY A 1 636 ? -13.150 1.353 18.038 1.00 88.00 636 GLY A CA 1
ATOM 5052 C C . GLY A 1 636 ? -12.952 2.406 19.126 1.00 88.00 636 GLY A C 1
ATOM 5053 O O . GLY A 1 636 ? -12.011 2.255 19.905 1.00 88.00 636 GLY A O 1
ATOM 5054 N N . GLN A 1 637 ? -13.774 3.458 19.202 1.00 85.44 637 GLN A N 1
ATOM 5055 C CA . GLN A 1 637 ? -13.646 4.546 20.185 1.00 85.44 637 GLN A CA 1
ATOM 5056 C C . GLN A 1 637 ? -12.235 5.182 20.205 1.00 85.44 637 GLN A C 1
ATOM 5058 O O . GLN A 1 637 ? -11.627 5.406 21.258 1.00 85.44 637 GLN A O 1
ATOM 5063 N N . TRP A 1 638 ? -11.636 5.422 19.035 1.00 84.94 638 TRP A N 1
ATOM 5064 C CA . TRP A 1 638 ? -10.332 6.091 18.961 1.00 84.94 638 TRP A CA 1
ATOM 5065 C C . TRP A 1 638 ? -10.513 7.612 18.863 1.00 84.94 638 TRP A C 1
ATOM 5067 O O . TRP A 1 638 ? -10.913 8.129 17.825 1.00 84.94 638 TRP A O 1
ATOM 5077 N N . LYS A 1 639 ? -10.150 8.354 19.919 1.00 77.00 639 LYS A N 1
ATOM 5078 C CA . LYS A 1 639 ? -10.264 9.829 19.939 1.00 77.00 639 LYS A CA 1
ATOM 5079 C C . LYS A 1 639 ? -9.358 10.532 18.917 1.00 77.00 639 LYS A C 1
ATOM 5081 O O . LYS A 1 639 ? -9.756 11.518 18.314 1.00 77.00 639 LYS A O 1
ATOM 5086 N N . ALA A 1 640 ? -8.151 10.015 18.680 1.00 73.56 640 ALA A N 1
ATOM 5087 C CA . ALA A 1 640 ? -7.185 10.633 17.770 1.00 73.56 640 ALA A CA 1
ATOM 5088 C C . ALA A 1 640 ? -7.138 9.935 16.403 1.00 73.56 640 ALA A C 1
ATOM 5090 O O . ALA A 1 640 ? -6.879 8.731 16.335 1.00 73.56 640 ALA A O 1
ATOM 5091 N N . HIS A 1 641 ? -7.236 10.710 15.317 1.00 69.00 641 HIS A N 1
ATOM 5092 C CA . HIS A 1 641 ? -7.106 10.210 13.940 1.00 69.00 641 HIS A CA 1
ATOM 5093 C C . HIS A 1 641 ? -5.777 9.466 13.709 1.00 69.00 641 HIS A C 1
ATOM 5095 O O . HIS A 1 641 ? -5.739 8.406 13.088 1.00 69.00 641 HIS A O 1
ATOM 5101 N N . LYS A 1 642 ? -4.680 9.945 14.316 1.00 67.06 642 LYS A N 1
ATOM 5102 C CA . LYS A 1 642 ? -3.354 9.297 14.268 1.00 67.06 642 LYS A CA 1
ATOM 5103 C C . LYS A 1 642 ? -3.370 7.847 14.781 1.00 67.06 642 LYS A C 1
ATOM 5105 O O . LYS A 1 642 ? -2.595 7.019 14.304 1.00 67.06 642 LYS A O 1
ATOM 5110 N N . SER A 1 643 ? -4.260 7.525 15.723 1.00 69.19 643 SER A N 1
ATOM 5111 C CA . SER A 1 643 ? -4.434 6.172 16.270 1.00 69.19 643 SER A CA 1
ATOM 5112 C C . SER A 1 643 ? -5.201 5.237 15.337 1.00 69.19 643 SER A C 1
ATOM 5114 O O . SER A 1 643 ? -5.140 4.027 15.539 1.00 69.19 643 SER A O 1
ATOM 5116 N N . VAL A 1 644 ? -5.890 5.773 14.326 1.00 71.44 644 VAL A N 1
ATOM 5117 C CA . VAL A 1 644 ? -6.679 5.012 13.344 1.00 71.44 644 VAL A CA 1
ATOM 5118 C C . VAL A 1 644 ? -5.979 4.949 11.991 1.00 71.44 644 VAL A C 1
ATOM 5120 O O . VAL A 1 644 ? -5.989 3.899 11.358 1.00 71.44 644 VAL A O 1
ATOM 5123 N N . ALA A 1 645 ? -5.245 5.999 11.609 1.00 62.94 645 ALA A N 1
ATOM 5124 C CA . ALA A 1 645 ? -4.412 6.053 10.400 1.00 62.94 645 ALA A CA 1
ATOM 5125 C C . ALA A 1 645 ? -3.374 4.910 10.316 1.00 62.94 645 ALA A C 1
ATOM 5127 O O . ALA A 1 645 ? -2.882 4.549 9.252 1.00 62.94 645 ALA A O 1
ATOM 5128 N N . ARG A 1 646 ? -3.042 4.268 11.443 1.00 65.94 646 ARG A N 1
ATOM 5129 C CA . ARG A 1 646 ? -2.229 3.037 11.461 1.00 65.94 646 ARG A CA 1
ATOM 5130 C C . ARG A 1 646 ? -2.917 1.822 10.825 1.00 65.94 646 ARG A C 1
ATOM 5132 O O . ARG A 1 646 ? -2.199 0.926 10.410 1.00 65.94 646 ARG A O 1
ATOM 5139 N N . TYR A 1 647 ? -4.247 1.779 10.755 1.00 64.25 647 TYR A N 1
ATOM 5140 C CA . TYR A 1 647 ? -5.017 0.705 10.107 1.00 64.25 647 TYR A CA 1
ATOM 5141 C C . TYR A 1 647 ? -5.268 0.980 8.621 1.00 64.25 647 TYR A C 1
ATOM 5143 O O . TYR A 1 647 ? -5.573 0.067 7.866 1.00 64.25 647 TYR A O 1
ATOM 5151 N N . GLU A 1 648 ? -5.063 2.224 8.185 1.00 53.03 648 GLU A N 1
ATOM 5152 C CA . GLU A 1 648 ? -4.851 2.566 6.774 1.00 53.03 648 GLU A CA 1
ATOM 5153 C C . GLU A 1 648 ? -3.566 1.941 6.225 1.00 53.03 648 GLU A C 1
ATOM 5155 O O . GLU A 1 648 ? -3.450 1.695 5.028 1.00 53.03 648 GLU A O 1
ATOM 5160 N N . LYS A 1 649 ? -2.624 1.589 7.112 1.00 47.62 649 LYS A N 1
ATOM 5161 C CA . LYS A 1 649 ? -1.483 0.735 6.782 1.00 47.62 649 LYS A CA 1
ATOM 5162 C C . LYS A 1 649 ? -1.928 -0.727 6.703 1.00 47.62 649 LYS A C 1
ATOM 5164 O O . LYS A 1 649 ? -1.379 -1.580 7.399 1.00 47.62 649 LYS A O 1
ATOM 5169 N N . SER A 1 650 ? -2.835 -1.035 5.779 1.00 43.47 650 SER A N 1
ATOM 5170 C CA . SER A 1 650 ? -3.083 -2.398 5.274 1.00 43.47 650 SER A CA 1
ATOM 5171 C C . SER A 1 650 ? -1.787 -3.121 4.838 1.00 43.47 650 SER A C 1
ATOM 5173 O O . SER A 1 650 ? -1.771 -4.329 4.635 1.00 43.47 650 SER A O 1
ATOM 5175 N N . ALA A 1 651 ? -0.662 -2.401 4.778 1.00 40.62 651 ALA A N 1
ATOM 5176 C CA . ALA A 1 651 ? 0.677 -2.862 4.444 1.00 40.62 651 ALA A CA 1
ATOM 5177 C C . ALA A 1 651 ? 1.456 -3.674 5.514 1.00 40.62 651 ALA A C 1
ATOM 5179 O O . ALA A 1 651 ? 2.605 -4.024 5.241 1.00 40.62 651 ALA A O 1
ATOM 5180 N N . ARG A 1 652 ? 0.950 -3.985 6.724 1.00 40.16 652 ARG A N 1
ATOM 5181 C CA . ARG A 1 652 ? 1.711 -4.825 7.695 1.00 40.16 652 ARG A CA 1
ATOM 5182 C C . ARG A 1 652 ? 0.817 -5.821 8.465 1.00 40.16 652 ARG A C 1
ATOM 5184 O O . ARG A 1 652 ? 0.261 -5.401 9.480 1.00 40.16 652 ARG A O 1
ATOM 5191 N N . PRO A 1 653 ? 0.699 -7.108 8.062 1.00 48.84 653 PRO A N 1
ATOM 5192 C CA . PRO A 1 653 ? 1.547 -7.891 7.155 1.00 48.84 653 PRO A CA 1
ATOM 5193 C C . PRO A 1 653 ? 0.778 -8.338 5.898 1.00 48.84 653 PRO A C 1
ATOM 5195 O O . PRO A 1 653 ? 0.267 -9.450 5.831 1.00 48.84 653 PRO A O 1
ATOM 5198 N N . GLY A 1 654 ? 0.700 -7.476 4.883 1.00 56.19 654 GLY A N 1
ATOM 5199 C CA . GLY A 1 654 ? 0.323 -7.935 3.550 1.00 56.19 654 GLY A CA 1
ATOM 5200 C C . GLY A 1 654 ? 1.516 -8.669 2.952 1.00 56.19 654 GLY A C 1
ATOM 5201 O O . GLY A 1 654 ? 2.596 -8.080 2.845 1.00 56.19 654 GLY A O 1
ATOM 5202 N N . GLN A 1 655 ? 1.348 -9.939 2.594 1.00 79.62 655 GLN A N 1
ATOM 5203 C CA . GLN A 1 655 ? 2.307 -10.600 1.717 1.00 79.62 655 GLN A CA 1
ATOM 5204 C C . GLN A 1 655 ? 2.471 -9.743 0.441 1.00 79.62 655 GLN A C 1
ATOM 5206 O O . GLN A 1 655 ? 1.557 -9.005 0.054 1.00 79.62 655 GLN A O 1
ATOM 5211 N N . TYR A 1 656 ? 3.651 -9.753 -0.170 1.00 89.69 656 TYR A N 1
ATOM 5212 C CA . TYR A 1 656 ? 3.959 -8.893 -1.315 1.00 89.69 656 TYR A CA 1
ATOM 5213 C C . TYR A 1 656 ? 4.748 -9.641 -2.386 1.00 89.69 656 TYR A C 1
ATOM 5215 O O . TYR A 1 656 ? 5.423 -10.625 -2.096 1.00 89.69 656 TYR A O 1
ATOM 5223 N N . VAL A 1 657 ? 4.694 -9.154 -3.622 1.00 93.00 657 VAL A N 1
ATOM 5224 C CA . VAL A 1 657 ? 5.534 -9.642 -4.718 1.00 93.00 657 VAL A CA 1
ATOM 5225 C C . VAL A 1 657 ? 6.895 -8.954 -4.662 1.00 93.00 657 VAL A C 1
ATOM 5227 O O . VAL A 1 657 ? 6.991 -7.734 -4.484 1.00 93.00 657 VAL A O 1
ATOM 5230 N N . MET A 1 658 ? 7.957 -9.739 -4.786 1.00 96.31 658 MET A N 1
ATOM 5231 C CA . MET A 1 658 ? 9.323 -9.242 -4.912 1.00 96.31 658 MET A CA 1
ATOM 5232 C C . MET A 1 658 ? 9.659 -9.011 -6.382 1.00 96.31 658 MET A C 1
ATOM 5234 O O . MET A 1 658 ? 9.529 -9.922 -7.185 1.00 96.31 658 MET A O 1
ATOM 5238 N N . ASP A 1 659 ? 10.114 -7.814 -6.728 1.00 95.81 659 ASP A N 1
ATOM 5239 C CA . ASP A 1 659 ? 10.672 -7.490 -8.041 1.00 95.81 659 ASP A CA 1
ATOM 5240 C C . ASP A 1 659 ? 12.180 -7.261 -7.872 1.00 95.81 659 ASP A C 1
ATOM 5242 O O . ASP A 1 659 ? 12.613 -6.258 -7.296 1.00 95.81 659 ASP A O 1
ATOM 5246 N N . LEU A 1 660 ? 12.982 -8.258 -8.242 1.00 95.88 660 LEU A N 1
ATOM 5247 C CA . LEU A 1 660 ? 14.419 -8.318 -7.990 1.00 95.88 660 LEU A CA 1
ATOM 5248 C C . LEU A 1 660 ? 15.198 -8.082 -9.281 1.00 95.88 660 LEU A C 1
ATOM 5250 O O . LEU A 1 660 ? 14.880 -8.672 -10.312 1.00 95.88 660 LEU A O 1
ATOM 5254 N N . PHE A 1 661 ? 16.260 -7.275 -9.193 1.00 93.38 661 PHE A N 1
ATOM 5255 C CA . PHE A 1 661 ? 16.963 -6.715 -10.356 1.00 93.38 661 PHE A CA 1
ATOM 5256 C C . PHE A 1 661 ? 16.013 -5.878 -11.226 1.00 93.38 661 PHE A C 1
ATOM 5258 O O . PHE A 1 661 ? 15.998 -5.951 -12.449 1.00 93.38 661 PHE A O 1
ATOM 5265 N N . SER A 1 662 ? 15.148 -5.123 -10.551 1.00 88.56 662 SER A N 1
ATOM 5266 C CA . SER A 1 662 ? 13.939 -4.546 -11.143 1.00 88.56 662 SER A CA 1
ATOM 5267 C C . SER A 1 662 ? 14.175 -3.404 -12.140 1.00 88.56 662 SER A C 1
ATOM 5269 O O . SER A 1 662 ? 13.226 -2.951 -12.788 1.00 88.56 662 SER A O 1
ATOM 5271 N N . GLY A 1 663 ? 15.398 -2.876 -12.248 1.00 86.12 663 GLY A N 1
ATOM 5272 C CA . GLY A 1 663 ? 15.713 -1.701 -13.053 1.00 86.12 663 GLY A CA 1
ATOM 5273 C C . GLY A 1 663 ? 14.861 -0.497 -12.645 1.00 86.12 663 GLY A C 1
ATOM 5274 O O . GLY A 1 663 ? 15.098 0.130 -11.619 1.00 86.12 663 GLY A O 1
ATOM 5275 N N . GLN A 1 664 ? 13.854 -0.166 -13.459 1.00 81.38 664 GLN A N 1
ATOM 5276 C CA . GLN A 1 664 ? 12.895 0.913 -13.178 1.00 81.38 664 GLN A CA 1
ATOM 5277 C C . GLN A 1 664 ? 11.629 0.457 -12.418 1.00 81.38 664 GLN A C 1
ATOM 5279 O O . GLN A 1 664 ? 10.723 1.264 -12.207 1.00 81.38 664 GLN A O 1
ATOM 5284 N N . GLY A 1 665 ? 11.519 -0.821 -12.040 1.00 84.75 665 GLY A N 1
ATOM 5285 C CA . GLY A 1 665 ? 10.374 -1.362 -11.297 1.00 84.75 665 GLY A CA 1
ATOM 5286 C C . GLY A 1 665 ? 9.097 -1.523 -12.126 1.00 84.75 665 GLY A C 1
ATOM 5287 O O . GLY A 1 665 ? 7.995 -1.326 -11.614 1.00 84.75 665 GLY A O 1
ATOM 5288 N N . GLY A 1 666 ? 9.217 -1.830 -13.422 1.00 85.31 666 GLY A N 1
ATOM 5289 C CA . GLY A 1 666 ? 8.065 -1.978 -14.323 1.00 85.31 666 GLY A CA 1
ATOM 5290 C C . GLY A 1 666 ? 7.069 -3.044 -13.853 1.00 85.31 666 GLY A C 1
ATOM 5291 O O . GLY A 1 666 ? 5.875 -2.761 -13.730 1.00 85.31 666 GLY A O 1
ATOM 5292 N N . VAL A 1 667 ? 7.567 -4.237 -13.510 1.00 91.38 667 VAL A N 1
ATOM 5293 C CA . VAL A 1 667 ? 6.733 -5.385 -13.126 1.00 91.38 667 VAL A CA 1
ATOM 5294 C C . VAL A 1 667 ? 6.029 -5.128 -11.803 1.00 91.38 667 VAL A C 1
ATOM 5296 O O . VAL A 1 667 ? 4.806 -5.201 -11.738 1.00 91.38 667 VAL A O 1
ATOM 5299 N N . GLY A 1 668 ? 6.741 -4.754 -10.741 1.00 87.50 668 GLY A N 1
ATOM 5300 C CA . GLY A 1 668 ? 6.066 -4.510 -9.466 1.00 87.50 668 GLY A CA 1
ATOM 5301 C C . GLY A 1 668 ? 5.144 -3.274 -9.476 1.00 87.50 668 GLY A C 1
ATOM 5302 O O . GLY A 1 668 ? 4.212 -3.218 -8.672 1.00 87.50 668 GLY A O 1
ATOM 5303 N N . ARG A 1 669 ? 5.318 -2.291 -10.384 1.00 84.56 669 ARG A N 1
ATOM 5304 C CA . ARG A 1 669 ? 4.309 -1.229 -10.590 1.00 84.56 669 ARG A CA 1
ATOM 5305 C C . ARG A 1 669 ? 3.024 -1.818 -11.169 1.00 84.56 669 ARG A C 1
ATOM 5307 O O . ARG A 1 669 ? 1.945 -1.496 -10.678 1.00 84.56 669 ARG A O 1
ATOM 5314 N N . ALA A 1 670 ? 3.141 -2.719 -12.142 1.00 82.62 670 ALA A N 1
ATOM 5315 C CA . ALA A 1 670 ? 1.997 -3.445 -12.682 1.00 82.62 670 ALA A CA 1
ATOM 5316 C C . ALA A 1 670 ? 1.345 -4.374 -11.638 1.00 82.62 670 ALA A C 1
ATOM 5318 O O . ALA A 1 670 ? 0.125 -4.417 -11.540 1.00 82.62 670 ALA A O 1
ATOM 5319 N N . VAL A 1 671 ? 2.123 -5.030 -10.770 1.00 83.12 671 VAL A N 1
ATOM 5320 C CA . VAL A 1 671 ? 1.584 -5.814 -9.640 1.00 83.12 671 VAL A CA 1
ATOM 5321 C C . VAL A 1 671 ? 0.721 -4.949 -8.716 1.00 83.12 671 VAL A C 1
ATOM 5323 O O . VAL A 1 671 ? -0.372 -5.356 -8.326 1.00 83.12 671 VAL A O 1
ATOM 5326 N N . ARG A 1 672 ? 1.180 -3.732 -8.392 1.00 80.62 672 ARG A N 1
ATOM 5327 C CA . ARG A 1 672 ? 0.395 -2.779 -7.589 1.00 80.62 672 ARG A CA 1
ATOM 5328 C C . ARG A 1 672 ? -0.902 -2.370 -8.273 1.00 80.62 672 ARG A C 1
ATOM 5330 O O . ARG A 1 672 ? -1.903 -2.173 -7.590 1.00 80.62 672 ARG A O 1
ATOM 5337 N N . HIS A 1 673 ? -0.899 -2.277 -9.600 1.00 71.94 673 HIS A N 1
ATOM 5338 C CA . HIS A 1 673 ? -2.106 -2.009 -10.376 1.00 71.94 673 HIS A CA 1
ATOM 5339 C C . HIS A 1 673 ? -3.145 -3.137 -10.255 1.00 71.94 673 HIS A C 1
ATOM 5341 O O . HIS A 1 673 ? -4.338 -2.856 -10.207 1.00 71.94 673 HIS A O 1
ATOM 5347 N N . PHE A 1 674 ? -2.707 -4.391 -10.103 1.00 66.88 674 PHE A N 1
ATOM 5348 C CA . PHE A 1 674 ? -3.577 -5.540 -9.817 1.00 66.88 674 PHE A CA 1
ATOM 5349 C C . PHE A 1 674 ? -4.033 -5.642 -8.350 1.00 66.88 674 PHE A C 1
ATOM 5351 O O . PHE A 1 674 ? -4.642 -6.632 -7.963 1.00 66.88 674 PHE A O 1
ATOM 5358 N N . GLY A 1 675 ? -3.754 -4.636 -7.514 1.00 66.50 675 GLY A N 1
ATOM 5359 C CA . GLY A 1 675 ? -4.198 -4.603 -6.117 1.00 66.50 675 GLY A CA 1
ATOM 5360 C C . GLY A 1 675 ? -3.297 -5.366 -5.140 1.00 66.50 675 GLY A C 1
ATOM 5361 O O . GLY A 1 675 ? -3.616 -5.447 -3.954 1.00 66.50 675 GLY A O 1
ATOM 5362 N N . PHE A 1 676 ? -2.152 -5.879 -5.597 1.00 77.12 676 PHE A N 1
ATOM 5363 C CA . PHE A 1 676 ? -1.180 -6.569 -4.750 1.00 77.12 676 PHE A CA 1
ATOM 5364 C C . PHE A 1 676 ? -0.089 -5.623 -4.239 1.00 77.12 676 PHE A C 1
ATOM 5366 O O . PHE A 1 676 ? 0.301 -4.653 -4.886 1.00 77.12 676 PHE A O 1
ATOM 5373 N N . ASN A 1 677 ? 0.483 -5.929 -3.075 1.00 84.06 677 ASN A N 1
ATOM 5374 C CA . ASN A 1 677 ? 1.675 -5.220 -2.616 1.00 84.06 677 ASN A CA 1
ATOM 5375 C C . ASN A 1 677 ? 2.899 -5.672 -3.425 1.00 84.06 677 ASN A C 1
ATOM 5377 O O . ASN A 1 677 ? 3.061 -6.862 -3.682 1.00 84.06 677 ASN A O 1
ATOM 5381 N N . ALA A 1 678 ? 3.806 -4.747 -3.749 1.00 86.81 678 ALA A N 1
ATOM 5382 C CA . ALA A 1 678 ? 5.084 -5.070 -4.388 1.00 86.81 678 ALA A CA 1
ATOM 5383 C C . ALA A 1 678 ? 6.243 -4.263 -3.795 1.00 86.81 678 ALA A C 1
ATOM 5385 O O . ALA A 1 678 ? 6.073 -3.088 -3.435 1.00 86.81 678 ALA A O 1
ATOM 5386 N N . LYS A 1 679 ? 7.421 -4.884 -3.722 1.00 90.94 679 LYS A N 1
ATOM 5387 C CA . LYS A 1 679 ? 8.687 -4.247 -3.336 1.00 90.94 679 LYS A CA 1
ATOM 5388 C C . LYS A 1 679 ? 9.750 -4.530 -4.391 1.00 90.94 679 LYS A C 1
ATOM 5390 O O . LYS A 1 679 ? 9.758 -5.612 -4.966 1.00 90.94 679 LYS A O 1
ATOM 5395 N N . PHE A 1 680 ? 10.648 -3.572 -4.586 1.00 89.25 680 PHE A N 1
ATOM 5396 C CA . PHE A 1 680 ? 11.640 -3.589 -5.654 1.00 89.25 680 PHE A CA 1
ATOM 5397 C C . PHE A 1 680 ? 13.053 -3.544 -5.086 1.00 89.25 680 PHE A C 1
ATOM 5399 O O . PHE A 1 680 ? 13.312 -2.829 -4.111 1.00 89.25 680 PHE A O 1
ATOM 5406 N N . TRP A 1 681 ? 13.961 -4.283 -5.711 1.00 92.06 681 TRP A N 1
ATOM 5407 C CA . TRP A 1 681 ? 15.385 -4.252 -5.412 1.00 92.06 681 TRP A CA 1
ATOM 5408 C C . TRP A 1 681 ? 16.173 -4.109 -6.700 1.00 92.06 681 TRP A C 1
ATOM 5410 O O . TRP A 1 681 ? 16.041 -4.915 -7.620 1.00 92.06 681 TRP A O 1
ATOM 5420 N N . ASP A 1 682 ? 16.995 -3.073 -6.742 1.00 90.94 682 ASP A N 1
ATOM 5421 C CA . ASP A 1 682 ? 17.957 -2.816 -7.797 1.00 90.94 682 ASP A CA 1
ATOM 5422 C C . ASP A 1 682 ? 19.075 -1.943 -7.224 1.00 90.94 682 ASP A C 1
ATOM 5424 O O . ASP A 1 682 ? 18.806 -1.077 -6.389 1.00 90.94 682 ASP A O 1
ATOM 5428 N N . ILE A 1 683 ? 20.310 -2.138 -7.687 1.00 87.31 683 ILE A N 1
ATOM 5429 C CA . ILE A 1 683 ? 21.460 -1.329 -7.262 1.00 87.31 683 ILE A CA 1
ATOM 5430 C C . ILE A 1 683 ? 21.248 0.167 -7.545 1.00 87.31 683 ILE A C 1
ATOM 5432 O O . ILE A 1 683 ? 21.769 1.014 -6.822 1.00 87.31 683 ILE A O 1
ATOM 5436 N N . ARG A 1 684 ? 20.417 0.507 -8.542 1.00 83.62 684 ARG A N 1
ATOM 5437 C CA . ARG A 1 684 ? 20.015 1.887 -8.862 1.00 83.62 684 ARG A CA 1
ATOM 5438 C C . ARG A 1 684 ? 19.312 2.603 -7.705 1.00 83.62 684 ARG A C 1
ATOM 5440 O O . ARG A 1 684 ? 19.293 3.828 -7.686 1.00 83.62 684 ARG A O 1
ATOM 5447 N N . PHE A 1 685 ? 18.753 1.867 -6.742 1.00 81.62 685 PHE A N 1
ATOM 5448 C CA . PHE A 1 685 ? 18.102 2.428 -5.553 1.00 81.62 685 PHE A CA 1
ATOM 5449 C C . PHE A 1 685 ? 19.042 2.547 -4.342 1.00 81.62 685 PHE A C 1
ATOM 5451 O O . PHE A 1 685 ? 18.586 2.846 -3.239 1.00 81.62 685 PHE A O 1
ATOM 5458 N N . GLY A 1 686 ? 20.344 2.322 -4.534 1.00 83.31 686 GLY A N 1
ATOM 5459 C CA . GLY A 1 686 ? 21.367 2.416 -3.499 1.00 83.31 686 GLY A CA 1
ATOM 5460 C C . GLY A 1 686 ? 21.891 1.058 -3.034 1.00 83.31 686 GLY A C 1
ATOM 5461 O O . GLY A 1 686 ? 21.363 -0.006 -3.361 1.00 83.31 686 GLY A O 1
ATOM 5462 N N . THR A 1 687 ? 22.953 1.097 -2.233 1.00 86.25 687 THR A N 1
ATOM 5463 C CA . THR A 1 687 ? 23.694 -0.090 -1.770 1.00 86.25 687 THR A CA 1
ATOM 5464 C C . THR A 1 687 ? 22.862 -1.025 -0.886 1.00 86.25 687 THR A C 1
ATOM 5466 O O . THR A 1 687 ? 23.063 -2.238 -0.915 1.00 86.25 687 THR A O 1
ATOM 5469 N N . ASP A 1 688 ? 21.855 -0.503 -0.181 1.00 87.19 688 ASP A N 1
ATOM 5470 C CA . ASP A 1 688 ? 20.895 -1.295 0.607 1.00 87.19 688 ASP A CA 1
ATOM 5471 C C . ASP A 1 688 ? 19.950 -2.163 -0.250 1.00 87.19 688 ASP A C 1
ATOM 5473 O O . ASP A 1 688 ? 19.202 -2.997 0.278 1.00 87.19 688 ASP A O 1
ATOM 5477 N N . HIS A 1 689 ? 19.983 -1.979 -1.571 1.00 87.81 689 HIS A N 1
ATOM 5478 C CA . HIS A 1 689 ? 19.231 -2.750 -2.555 1.00 87.81 689 HIS A CA 1
ATOM 5479 C C . HIS A 1 689 ? 20.129 -3.631 -3.442 1.00 87.81 689 HIS A C 1
ATOM 5481 O O . HIS A 1 689 ? 19.625 -4.294 -4.351 1.00 87.81 689 HIS A O 1
ATOM 5487 N N . ASP A 1 690 ? 21.433 -3.701 -3.151 1.00 90.69 690 ASP A N 1
ATOM 5488 C CA . ASP A 1 690 ? 22.378 -4.566 -3.853 1.00 90.69 690 ASP A CA 1
ATOM 5489 C C . ASP A 1 690 ? 22.148 -6.045 -3.512 1.00 90.69 690 ASP A C 1
ATOM 5491 O O . ASP A 1 690 ? 22.455 -6.523 -2.419 1.00 90.69 690 ASP A O 1
ATOM 5495 N N . LEU A 1 691 ? 21.649 -6.808 -4.482 1.00 92.12 691 LEU A N 1
ATOM 5496 C CA . LEU A 1 691 ? 21.385 -8.239 -4.326 1.00 92.12 691 LEU A CA 1
ATOM 5497 C C . LEU A 1 691 ? 22.655 -9.097 -4.279 1.00 92.12 691 LEU A C 1
ATOM 5499 O O . LEU A 1 691 ? 22.576 -10.275 -3.922 1.00 92.12 691 LEU A O 1
ATOM 5503 N N . THR A 1 692 ? 23.820 -8.544 -4.617 1.00 91.12 692 THR A N 1
ATOM 5504 C CA . THR A 1 692 ? 25.117 -9.214 -4.449 1.00 91.12 692 THR A CA 1
ATOM 5505 C C . THR A 1 692 ? 25.662 -9.071 -3.024 1.00 91.12 692 THR A C 1
ATOM 5507 O O . THR A 1 692 ? 26.498 -9.873 -2.594 1.00 91.12 692 THR A O 1
ATOM 5510 N N . ASN A 1 693 ? 25.135 -8.120 -2.243 1.00 92.62 693 ASN A N 1
ATOM 5511 C CA . ASN A 1 693 ? 25.491 -7.935 -0.845 1.00 92.62 693 ASN A CA 1
ATOM 5512 C C . ASN A 1 693 ? 24.888 -9.046 0.034 1.00 92.62 693 ASN A C 1
ATOM 5514 O O . ASN A 1 693 ? 23.681 -9.309 0.033 1.00 92.62 693 ASN A O 1
ATOM 5518 N N . LYS A 1 694 ? 25.733 -9.680 0.857 1.00 91.81 694 LYS A N 1
ATOM 5519 C CA . LYS A 1 694 ? 25.325 -10.778 1.747 1.00 91.81 694 LYS A CA 1
ATOM 5520 C C . LYS A 1 694 ? 24.232 -10.360 2.739 1.00 91.81 694 LYS A C 1
ATOM 5522 O O . LYS A 1 694 ? 23.325 -11.151 2.980 1.00 91.81 694 LYS A O 1
ATOM 5527 N N . GLY A 1 695 ? 24.290 -9.155 3.307 1.00 91.69 695 GLY A N 1
ATOM 5528 C CA . GLY A 1 695 ? 23.312 -8.663 4.282 1.00 91.69 695 GLY A CA 1
ATOM 5529 C C . GLY A 1 695 ? 21.922 -8.469 3.674 1.00 91.69 695 GLY A C 1
ATOM 5530 O O . GLY A 1 695 ? 20.926 -8.943 4.229 1.00 91.69 695 GLY A O 1
ATOM 5531 N N . VAL A 1 696 ? 21.863 -7.854 2.490 1.00 91.50 696 VAL A N 1
ATOM 5532 C CA . VAL A 1 696 ? 20.618 -7.659 1.728 1.00 91.50 696 VAL A CA 1
ATOM 5533 C C . VAL A 1 696 ? 20.030 -9.006 1.316 1.00 91.50 696 VAL A C 1
ATOM 5535 O O . VAL A 1 696 ? 18.850 -9.270 1.558 1.00 91.50 696 VAL A O 1
ATOM 5538 N N . LEU A 1 697 ? 20.862 -9.908 0.788 1.00 93.19 697 LEU A N 1
ATOM 5539 C CA . LEU A 1 697 ? 20.431 -11.251 0.418 1.00 93.19 697 LEU A CA 1
ATOM 5540 C C . LEU A 1 697 ? 19.870 -12.018 1.625 1.00 93.19 697 LEU A C 1
ATOM 5542 O O . LEU A 1 697 ? 18.786 -12.587 1.537 1.00 93.19 697 LEU A O 1
ATOM 5546 N N . GLN A 1 698 ? 20.537 -11.995 2.784 1.00 92.31 698 GLN A N 1
ATOM 5547 C CA . GLN A 1 698 ? 20.027 -12.662 3.992 1.00 92.31 698 GLN A CA 1
ATOM 5548 C C . GLN A 1 698 ? 18.696 -12.079 4.475 1.00 92.31 698 GLN A C 1
ATOM 5550 O O . GLN A 1 698 ? 17.840 -12.819 4.965 1.00 92.31 698 GLN A O 1
ATOM 5555 N N . LYS A 1 699 ? 18.487 -10.769 4.316 1.00 91.94 699 LYS A N 1
ATOM 5556 C CA . LYS A 1 699 ? 17.202 -10.126 4.604 1.00 91.94 699 LYS A CA 1
ATOM 5557 C C . LYS A 1 699 ? 16.100 -10.643 3.676 1.00 91.94 699 LYS A C 1
ATOM 5559 O O . LYS A 1 699 ? 15.027 -10.974 4.168 1.00 91.94 699 LYS A O 1
ATOM 5564 N N . ILE A 1 700 ? 16.368 -10.772 2.377 1.00 93.94 700 ILE A N 1
ATOM 5565 C CA . ILE A 1 700 ? 15.409 -11.313 1.398 1.00 93.94 700 ILE A CA 1
ATOM 5566 C C . ILE A 1 700 ? 15.059 -12.767 1.716 1.00 93.94 700 ILE A C 1
ATOM 5568 O O . ILE A 1 700 ? 13.882 -13.099 1.840 1.00 93.94 700 ILE A O 1
ATOM 5572 N N . LEU A 1 701 ? 16.060 -13.620 1.948 1.00 95.00 701 LEU A N 1
ATOM 5573 C CA . LEU A 1 701 ? 15.822 -15.026 2.298 1.00 95.00 701 LEU A CA 1
ATOM 5574 C C . LEU A 1 701 ? 15.022 -15.153 3.607 1.00 95.00 701 LEU A C 1
ATOM 5576 O O . LEU A 1 701 ? 14.169 -16.027 3.733 1.00 95.00 701 LEU A O 1
ATOM 5580 N N . ARG A 1 702 ? 15.246 -14.258 4.578 1.00 92.06 702 ARG A N 1
ATOM 5581 C CA . ARG A 1 702 ? 14.457 -14.200 5.817 1.00 92.06 702 ARG A CA 1
ATOM 5582 C C . ARG A 1 702 ? 12.998 -13.821 5.558 1.00 92.06 702 ARG A C 1
ATOM 5584 O O . ARG A 1 702 ? 12.116 -14.398 6.179 1.00 92.06 702 ARG A O 1
ATOM 5591 N N . GLU A 1 703 ? 12.736 -12.865 4.672 1.00 89.69 703 GLU A N 1
ATOM 5592 C CA . GLU A 1 703 ? 11.370 -12.467 4.303 1.00 89.69 703 GLU A CA 1
ATOM 5593 C C . GLU A 1 703 ? 10.613 -13.618 3.622 1.00 89.69 703 GLU A C 1
ATOM 5595 O O . GLU A 1 703 ? 9.453 -13.852 3.960 1.00 89.69 703 GLU A O 1
ATOM 5600 N N . ILE A 1 704 ? 11.288 -14.366 2.739 1.00 93.06 704 ILE A N 1
ATOM 5601 C CA . ILE A 1 704 ? 10.752 -15.577 2.095 1.00 93.06 704 ILE A CA 1
ATOM 5602 C C . ILE A 1 704 ? 10.380 -16.620 3.155 1.00 93.06 704 ILE A C 1
ATOM 5604 O O . ILE A 1 704 ? 9.229 -17.040 3.229 1.00 93.06 704 ILE A O 1
ATOM 5608 N N . ARG A 1 705 ? 11.318 -16.967 4.047 1.00 91.06 705 ARG A N 1
ATOM 5609 C CA . ARG A 1 705 ? 11.099 -17.961 5.118 1.00 91.06 705 ARG A CA 1
ATOM 5610 C C . ARG A 1 705 ? 9.997 -17.583 6.102 1.00 91.06 705 ARG A C 1
ATOM 5612 O O . ARG A 1 705 ? 9.407 -18.452 6.724 1.00 91.06 705 ARG A O 1
ATOM 5619 N N . GLN A 1 706 ? 9.735 -16.291 6.263 1.00 85.25 706 GLN A N 1
ATOM 5620 C CA . GLN A 1 706 ? 8.673 -15.778 7.127 1.00 85.25 706 GLN A CA 1
ATOM 5621 C C . GLN A 1 706 ? 7.305 -15.723 6.429 1.00 85.25 706 GLN A C 1
ATOM 5623 O O . GLN A 1 706 ? 6.378 -15.127 6.974 1.00 85.25 706 GLN A O 1
ATOM 5628 N N . GLY A 1 707 ? 7.178 -16.269 5.214 1.00 83.88 707 GLY A N 1
ATOM 5629 C CA . GLY A 1 707 ? 5.919 -16.308 4.469 1.00 83.88 707 GLY A CA 1
ATOM 5630 C C . GLY A 1 707 ? 5.435 -14.935 3.997 1.00 83.88 707 GLY A C 1
ATOM 5631 O O . GLY A 1 707 ? 4.248 -14.761 3.731 1.00 83.88 707 GLY A O 1
ATOM 5632 N N . ARG A 1 708 ? 6.326 -13.934 3.908 1.00 87.00 708 ARG A N 1
ATOM 5633 C CA . ARG A 1 708 ? 5.959 -12.555 3.531 1.00 87.00 708 ARG A CA 1
ATOM 5634 C C . ARG A 1 708 ? 5.916 -12.322 2.019 1.00 87.00 708 ARG A C 1
ATOM 5636 O O . ARG A 1 708 ? 5.516 -11.239 1.595 1.00 87.00 708 ARG A O 1
ATOM 5643 N N . VAL A 1 709 ? 6.325 -13.304 1.220 1.00 93.56 709 VAL A N 1
ATOM 5644 C CA . VAL A 1 709 ? 6.485 -13.189 -0.235 1.00 93.56 709 VAL A CA 1
ATOM 5645 C C . VAL A 1 709 ? 5.409 -14.007 -0.940 1.00 93.56 709 VAL A C 1
ATOM 5647 O O . VAL A 1 709 ? 5.319 -15.205 -0.699 1.00 93.56 709 VAL A O 1
ATOM 5650 N N . LEU A 1 710 ? 4.604 -13.354 -1.786 1.00 92.81 710 LEU A N 1
ATOM 5651 C CA . LEU A 1 710 ? 3.566 -13.996 -2.611 1.00 92.81 710 LEU A CA 1
ATOM 5652 C C . LEU A 1 710 ? 4.141 -14.604 -3.881 1.00 92.81 710 LEU A C 1
ATOM 5654 O O . LEU A 1 710 ? 3.784 -15.708 -4.255 1.00 92.81 710 LEU A O 1
ATOM 5658 N N . ALA A 1 711 ? 5.011 -13.851 -4.547 1.00 96.19 711 ALA A N 1
ATOM 5659 C CA . ALA A 1 711 ? 5.644 -14.247 -5.791 1.00 96.19 711 ALA A CA 1
ATOM 5660 C C . ALA A 1 711 ? 6.942 -13.457 -5.989 1.00 96.19 711 ALA A C 1
ATOM 5662 O O . ALA A 1 711 ? 7.178 -12.459 -5.296 1.00 96.19 711 ALA A O 1
ATOM 5663 N N . CYS A 1 712 ? 7.781 -13.875 -6.935 1.00 97.88 712 CYS A N 1
ATOM 5664 C CA . CYS A 1 712 ? 9.057 -13.216 -7.206 1.00 97.88 712 CYS A CA 1
ATOM 5665 C C . CYS A 1 712 ? 9.350 -13.066 -8.707 1.00 97.88 712 CYS A C 1
ATOM 5667 O O . CYS A 1 712 ? 9.343 -14.040 -9.448 1.00 97.88 712 CYS A O 1
ATOM 5669 N N . MET A 1 713 ? 9.691 -11.859 -9.148 1.00 97.56 713 MET A N 1
ATOM 5670 C CA . MET A 1 713 ? 10.326 -11.588 -10.437 1.00 97.56 713 MET A CA 1
ATOM 5671 C C . MET A 1 713 ? 11.840 -11.482 -10.235 1.00 97.56 713 MET A C 1
ATOM 5673 O O . MET A 1 713 ? 12.289 -10.823 -9.298 1.00 97.56 713 MET A O 1
ATOM 5677 N N . LEU A 1 714 ? 12.622 -12.126 -11.097 1.00 97.19 714 LEU A N 1
ATOM 5678 C CA . LEU A 1 714 ? 14.083 -12.093 -11.114 1.00 97.19 714 LEU A CA 1
ATOM 5679 C C . LEU A 1 714 ? 14.547 -11.701 -12.522 1.00 97.19 714 LEU A C 1
ATOM 5681 O O . LEU A 1 714 ? 14.331 -12.456 -13.466 1.00 97.19 714 LEU A O 1
ATOM 5685 N N . ALA A 1 715 ? 15.215 -10.558 -12.665 1.00 94.12 715 ALA A N 1
ATOM 5686 C CA . ALA A 1 715 ? 15.726 -10.073 -13.954 1.00 94.12 715 ALA A CA 1
ATOM 5687 C C . ALA A 1 715 ? 17.233 -9.739 -13.898 1.00 94.12 715 ALA A C 1
ATOM 5689 O O . ALA A 1 715 ? 17.624 -8.587 -14.097 1.00 94.12 715 ALA A O 1
ATOM 5690 N N . PRO A 1 716 ? 18.110 -10.701 -13.542 1.00 93.06 716 PRO A N 1
ATOM 5691 C CA . PRO A 1 716 ? 19.525 -10.420 -13.322 1.00 93.06 716 PRO A CA 1
ATOM 5692 C C . PRO A 1 716 ? 20.196 -9.831 -14.563 1.00 93.06 716 PRO A C 1
ATOM 5694 O O . PRO A 1 716 ? 19.888 -10.190 -15.701 1.00 93.06 716 PRO A O 1
ATOM 5697 N N . VAL A 1 717 ? 21.182 -8.963 -14.330 1.00 87.31 717 VAL A N 1
ATOM 5698 C CA . VAL A 1 717 ? 21.937 -8.312 -15.404 1.00 87.31 717 VAL A CA 1
ATOM 5699 C C . VAL A 1 717 ? 22.539 -9.341 -16.365 1.00 87.31 717 VAL A C 1
ATOM 5701 O O . VAL A 1 717 ? 23.229 -10.282 -15.969 1.00 87.31 717 VAL A O 1
ATOM 5704 N N . CYS A 1 718 ? 22.279 -9.150 -17.659 1.00 79.88 718 CYS A N 1
ATOM 5705 C CA . CYS A 1 718 ? 22.692 -10.079 -18.710 1.00 79.88 718 CYS A CA 1
ATOM 5706 C C . CYS A 1 718 ? 23.989 -9.666 -19.422 1.00 79.88 718 CYS A C 1
ATOM 5708 O O . CYS A 1 718 ? 24.417 -10.382 -20.319 1.00 79.88 718 CYS A O 1
ATOM 5710 N N . ALA A 1 719 ? 24.630 -8.555 -19.029 1.00 78.00 719 ALA A N 1
ATOM 5711 C CA . ALA A 1 719 ? 25.736 -7.934 -19.768 1.00 78.00 719 ALA A CA 1
ATOM 5712 C C . ALA A 1 719 ? 26.855 -8.921 -20.157 1.00 78.00 719 ALA A C 1
ATOM 5714 O O . ALA A 1 719 ? 27.073 -9.126 -21.345 1.00 78.00 719 ALA A O 1
ATOM 5715 N N . SER A 1 720 ? 27.488 -9.617 -19.201 1.00 84.50 720 SER A N 1
ATOM 5716 C CA . SER A 1 720 ? 28.533 -10.618 -19.509 1.00 84.50 720 SER A CA 1
ATOM 5717 C C . SER A 1 720 ? 28.010 -11.952 -20.053 1.00 84.50 720 SER A C 1
ATOM 5719 O O . SER A 1 720 ? 28.807 -12.823 -20.396 1.00 84.50 720 SER A O 1
ATOM 5721 N N . PHE A 1 721 ? 26.691 -12.144 -20.115 1.00 86.50 721 PHE A N 1
ATOM 5722 C CA . PHE A 1 721 ? 26.047 -13.345 -20.656 1.00 86.50 721 PHE A CA 1
ATOM 5723 C C . PHE A 1 721 ? 25.435 -13.126 -22.048 1.00 86.50 721 PHE A C 1
ATOM 5725 O O . PHE A 1 721 ? 25.016 -14.089 -22.689 1.00 86.50 721 PHE A O 1
ATOM 5732 N N . GLY A 1 722 ? 25.354 -11.885 -22.529 1.00 79.06 722 GLY A N 1
ATOM 5733 C CA . GLY A 1 722 ? 24.750 -11.553 -23.813 1.00 79.06 722 GLY A CA 1
ATOM 5734 C C . GLY A 1 722 ? 25.661 -11.880 -24.997 1.00 79.06 722 GLY A C 1
ATOM 5735 O O . GLY A 1 722 ? 26.880 -11.759 -24.914 1.00 79.06 722 GLY A O 1
ATOM 5736 N N . ARG A 1 723 ? 25.064 -12.200 -26.155 1.00 70.00 723 ARG A N 1
ATOM 5737 C CA . ARG A 1 723 ? 25.809 -12.399 -27.418 1.00 70.00 723 ARG A CA 1
ATOM 5738 C C . ARG A 1 723 ? 26.537 -11.145 -27.913 1.00 70.00 723 ARG A C 1
ATOM 5740 O O . ARG A 1 723 ? 27.402 -11.246 -28.771 1.00 70.00 723 ARG A O 1
ATOM 5747 N N . GLY A 1 724 ? 26.183 -9.961 -27.405 1.00 62.56 724 GLY A N 1
ATOM 5748 C CA . GLY A 1 724 ? 26.852 -8.709 -27.767 1.00 62.56 724 GLY A CA 1
ATOM 5749 C C . GLY A 1 724 ? 28.354 -8.728 -27.464 1.00 62.56 724 GLY A C 1
ATOM 5750 O O . GLY A 1 724 ? 29.118 -8.160 -28.237 1.00 62.56 724 GLY A O 1
ATOM 5751 N N . CYS A 1 725 ? 28.770 -9.439 -26.409 1.00 61.25 725 CYS A N 1
ATOM 5752 C CA . CYS A 1 725 ? 30.180 -9.626 -26.059 1.00 61.25 725 CYS A CA 1
ATOM 5753 C C . CYS A 1 725 ? 30.941 -10.488 -27.078 1.00 61.25 725 CYS A C 1
ATOM 5755 O O . CYS A 1 725 ? 32.140 -10.314 -27.249 1.00 61.25 725 CYS A O 1
ATOM 5757 N N . ASP A 1 726 ? 30.253 -11.366 -27.812 1.00 67.69 726 ASP A N 1
ATOM 5758 C CA . ASP A 1 726 ? 30.894 -12.295 -28.752 1.00 67.69 726 ASP A CA 1
ATOM 5759 C C . ASP A 1 726 ? 31.326 -11.629 -30.060 1.00 67.69 726 ASP A C 1
ATOM 5761 O O . ASP A 1 726 ? 32.008 -12.254 -30.864 1.00 67.69 726 ASP A O 1
ATOM 5765 N N . ARG A 1 727 ? 30.942 -10.364 -30.280 1.00 64.50 727 ARG A N 1
ATOM 5766 C CA . ARG A 1 727 ? 31.349 -9.592 -31.463 1.00 64.50 727 ARG A CA 1
ATOM 5767 C C . ARG A 1 727 ? 32.842 -9.287 -31.482 1.00 64.50 727 ARG A C 1
ATOM 5769 O O . ARG A 1 727 ? 33.403 -9.142 -32.559 1.00 64.50 727 ARG A O 1
ATOM 5776 N N . THR A 1 728 ? 33.457 -9.160 -30.310 1.00 66.31 728 THR A N 1
ATOM 5777 C CA . THR A 1 728 ? 34.895 -8.920 -30.158 1.00 66.31 728 THR A CA 1
ATOM 5778 C C . THR A 1 728 ? 35.604 -10.183 -29.692 1.00 66.31 728 THR A C 1
ATOM 5780 O O . THR A 1 728 ? 36.563 -10.619 -30.322 1.00 66.31 728 THR A O 1
ATOM 5783 N N . LYS A 1 729 ? 35.129 -10.794 -28.599 1.00 76.94 729 LYS A N 1
ATOM 5784 C CA . LYS A 1 729 ? 35.736 -11.989 -28.008 1.00 76.94 729 LYS A CA 1
ATOM 5785 C C . LYS A 1 729 ? 34.737 -12.734 -27.133 1.00 76.94 729 LYS A C 1
ATOM 5787 O O . LYS A 1 729 ? 34.134 -12.164 -26.229 1.00 76.94 729 LYS A O 1
ATOM 5792 N N . ALA A 1 730 ? 34.606 -14.042 -27.335 1.00 82.38 730 ALA A N 1
ATOM 5793 C CA . ALA A 1 730 ? 33.775 -14.865 -26.464 1.00 82.38 730 ALA A CA 1
ATOM 5794 C C . ALA A 1 730 ? 34.406 -14.995 -25.064 1.00 82.38 730 ALA A C 1
ATOM 5796 O O . ALA A 1 730 ? 35.330 -15.775 -24.860 1.00 82.38 730 ALA A O 1
ATOM 5797 N N . ILE A 1 731 ? 33.872 -14.261 -24.084 1.00 88.38 731 ILE A N 1
ATOM 5798 C CA . ILE A 1 731 ? 34.342 -14.275 -22.683 1.00 88.38 731 ILE A CA 1
ATOM 5799 C C . ILE A 1 731 ? 33.730 -15.408 -21.827 1.00 88.38 731 ILE A C 1
ATOM 5801 O O . ILE A 1 731 ? 34.097 -15.605 -20.670 1.00 88.38 731 ILE A O 1
ATOM 5805 N N . ARG A 1 732 ? 32.786 -16.171 -22.393 1.00 91.50 732 ARG A N 1
ATOM 5806 C CA . ARG A 1 732 ? 32.148 -17.367 -21.807 1.00 91.50 732 ARG A CA 1
ATOM 5807 C C . ARG A 1 732 ? 31.891 -18.394 -22.904 1.00 91.50 732 ARG A C 1
ATOM 5809 O O . ARG A 1 732 ? 31.472 -18.015 -24.001 1.00 91.50 732 ARG A O 1
ATOM 5816 N N . THR A 1 733 ? 32.052 -19.677 -22.606 1.00 90.44 733 THR A N 1
ATOM 5817 C CA . THR A 1 733 ? 31.758 -20.778 -23.542 1.00 90.44 733 THR A CA 1
ATOM 5818 C C . THR A 1 733 ? 30.748 -21.744 -22.926 1.00 90.44 733 THR A C 1
ATOM 5820 O O . THR A 1 733 ? 30.391 -21.616 -21.757 1.00 90.44 733 THR A O 1
ATOM 5823 N N . ARG A 1 734 ? 30.249 -22.711 -23.705 1.00 89.50 734 ARG A N 1
ATOM 5824 C CA . ARG A 1 734 ? 29.359 -23.752 -23.168 1.00 89.50 734 ARG A CA 1
ATOM 5825 C C . ARG A 1 734 ? 30.086 -24.675 -22.179 1.00 89.50 734 ARG A C 1
ATOM 5827 O O . ARG A 1 734 ? 29.450 -25.150 -21.247 1.00 89.50 734 ARG A O 1
ATOM 5834 N N . ALA A 1 735 ? 31.391 -24.891 -22.371 1.00 90.69 735 ALA A N 1
ATOM 5835 C CA . ALA A 1 735 ? 32.244 -25.645 -21.449 1.00 90.69 735 ALA A CA 1
ATOM 5836 C C . ALA A 1 735 ? 32.606 -24.829 -20.194 1.00 90.69 735 ALA A C 1
ATOM 5838 O O . ALA A 1 735 ? 32.624 -25.365 -19.091 1.00 90.69 735 ALA A O 1
ATOM 5839 N N . GLU A 1 736 ? 32.812 -23.517 -20.347 1.00 91.56 736 GLU A N 1
ATOM 5840 C CA . GLU A 1 736 ? 33.146 -22.584 -19.264 1.00 91.56 736 GLU A CA 1
ATOM 5841 C C . GLU A 1 736 ? 32.059 -21.494 -19.114 1.00 91.56 736 GLU A C 1
ATOM 5843 O O . GLU A 1 736 ? 32.299 -20.307 -19.381 1.00 91.56 736 GLU A O 1
ATOM 5848 N N . PRO A 1 737 ? 30.828 -21.850 -18.691 1.00 92.12 737 PRO A N 1
ATOM 5849 C CA . PRO A 1 737 ? 29.708 -20.905 -18.640 1.00 92.12 737 PRO A CA 1
ATOM 5850 C C . PRO A 1 737 ? 29.883 -19.836 -17.552 1.00 92.12 737 PRO A C 1
ATOM 5852 O O . PRO A 1 737 ? 29.262 -18.773 -17.614 1.00 92.12 737 PRO A O 1
ATOM 5855 N N . TRP A 1 738 ? 30.761 -20.079 -16.574 1.00 93.12 738 TRP A N 1
ATOM 5856 C CA . TRP A 1 738 ? 31.123 -19.136 -15.513 1.00 93.12 738 TRP A CA 1
ATOM 5857 C C . TRP A 1 738 ? 32.206 -18.120 -15.914 1.00 93.12 738 TRP A C 1
ATOM 5859 O O . TRP A 1 738 ? 32.446 -17.185 -15.150 1.00 93.12 738 TRP A O 1
ATOM 5869 N N . GLY A 1 739 ? 32.788 -18.243 -17.109 1.00 91.88 739 GLY A N 1
ATOM 5870 C CA . GLY A 1 739 ? 33.874 -17.391 -17.599 1.00 91.88 739 GLY A CA 1
ATOM 5871 C C . GLY A 1 739 ? 35.094 -18.217 -17.988 1.00 91.88 739 GLY A C 1
ATOM 5872 O O . GLY A 1 739 ? 35.399 -19.201 -17.322 1.00 91.88 739 GLY A O 1
ATOM 5873 N N . ILE A 1 740 ? 35.767 -17.810 -19.063 1.00 90.06 740 ILE A N 1
ATOM 5874 C CA . ILE A 1 740 ? 37.038 -18.409 -19.497 1.00 90.06 740 ILE A CA 1
ATOM 5875 C C . ILE A 1 740 ? 38.189 -18.014 -18.557 1.00 90.06 740 ILE A C 1
ATOM 5877 O O . ILE A 1 740 ? 38.072 -17.061 -17.783 1.00 90.06 740 ILE A O 1
ATOM 5881 N N . SER A 1 741 ? 39.323 -18.713 -18.657 1.00 87.38 741 SER A N 1
ATOM 5882 C CA . SER A 1 741 ? 40.524 -18.441 -17.849 1.00 87.38 741 SER A CA 1
ATOM 5883 C C . SER A 1 741 ? 40.930 -16.954 -17.789 1.00 87.38 741 SER A C 1
ATOM 5885 O O . SER A 1 741 ? 40.975 -16.254 -18.805 1.00 87.38 741 SER A O 1
ATOM 5887 N N . ALA A 1 742 ? 41.288 -16.490 -16.584 1.00 79.56 742 ALA A N 1
ATOM 5888 C CA . ALA A 1 742 ? 41.569 -15.088 -16.259 1.00 79.56 742 ALA A CA 1
ATOM 5889 C C . ALA A 1 742 ? 42.713 -14.458 -17.071 1.00 79.56 742 ALA A C 1
ATOM 5891 O O . ALA A 1 742 ? 42.705 -13.242 -17.275 1.00 79.56 742 ALA A O 1
ATOM 5892 N N . ASN A 1 743 ? 43.649 -15.276 -17.561 1.00 84.44 743 ASN A N 1
ATOM 5893 C CA . ASN A 1 743 ? 44.788 -14.844 -18.382 1.00 84.44 743 ASN A CA 1
ATOM 5894 C C . ASN A 1 743 ? 44.355 -14.419 -19.794 1.00 84.44 743 ASN A C 1
ATOM 5896 O O . ASN A 1 743 ? 45.103 -13.764 -20.510 1.00 84.44 743 ASN A O 1
ATOM 5900 N N . LYS A 1 744 ? 43.134 -14.786 -20.201 1.00 84.31 744 LYS A N 1
ATOM 5901 C CA . LYS A 1 744 ? 42.543 -14.437 -21.495 1.00 84.31 744 LYS A CA 1
ATOM 5902 C C . LYS A 1 744 ? 41.570 -13.258 -21.386 1.00 84.31 744 LYS A C 1
ATOM 5904 O O . LYS A 1 744 ? 40.885 -12.978 -22.364 1.00 84.31 744 LYS A O 1
ATOM 5909 N N . LEU A 1 745 ? 41.469 -12.585 -20.241 1.00 87.94 745 LEU A N 1
ATOM 5910 C CA . LEU A 1 745 ? 40.475 -11.538 -19.994 1.00 87.94 745 LEU A CA 1
ATOM 5911 C C . LEU A 1 745 ? 41.144 -10.220 -19.614 1.00 87.94 745 LEU A C 1
ATOM 5913 O O . LEU A 1 745 ? 42.055 -10.191 -18.787 1.00 87.94 745 LEU A O 1
ATOM 5917 N N . THR A 1 746 ? 40.632 -9.122 -20.161 1.00 87.94 746 THR A N 1
ATOM 5918 C CA . THR A 1 746 ? 40.928 -7.775 -19.661 1.00 87.94 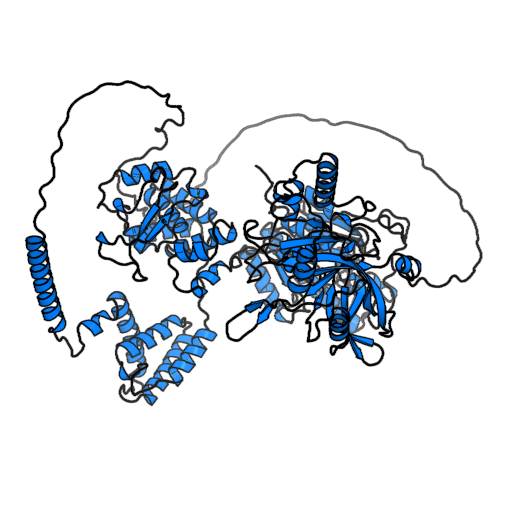746 THR A CA 1
ATOM 5919 C C . THR A 1 746 ? 40.327 -7.574 -18.264 1.00 87.94 746 THR A C 1
ATOM 5921 O O . THR A 1 746 ? 39.418 -8.302 -17.848 1.00 87.94 746 THR A O 1
ATOM 5924 N N . ALA A 1 747 ? 40.801 -6.565 -17.526 1.00 86.69 747 ALA A N 1
ATOM 5925 C CA . ALA A 1 747 ? 40.260 -6.237 -16.203 1.00 86.69 747 ALA A CA 1
ATOM 5926 C C . ALA A 1 747 ? 38.746 -5.938 -16.252 1.00 86.69 747 ALA A C 1
ATOM 5928 O O . ALA A 1 747 ? 37.980 -6.495 -15.469 1.00 86.69 747 ALA A O 1
ATOM 5929 N N . ALA A 1 748 ? 38.297 -5.161 -17.244 1.00 85.56 748 ALA A N 1
ATOM 5930 C CA . ALA A 1 748 ? 36.885 -4.820 -17.420 1.00 85.56 748 ALA A CA 1
ATOM 5931 C C . ALA A 1 748 ? 36.002 -6.046 -17.737 1.00 85.56 748 ALA A C 1
ATOM 5933 O O . ALA A 1 748 ? 34.898 -6.184 -17.203 1.00 85.56 748 ALA A O 1
ATOM 5934 N N . GLU A 1 749 ? 36.480 -6.969 -18.578 1.00 88.19 749 GLU A N 1
ATOM 5935 C CA . GLU A 1 749 ? 35.765 -8.219 -18.870 1.00 88.19 749 GLU A CA 1
ATOM 5936 C C . GLU A 1 749 ? 35.680 -9.116 -17.633 1.00 88.19 749 GLU A C 1
ATOM 5938 O O . GLU A 1 749 ? 34.624 -9.695 -17.357 1.00 88.19 749 GLU A O 1
ATOM 5943 N N . ARG A 1 750 ? 36.769 -9.194 -16.859 1.00 88.88 750 ARG A N 1
ATOM 5944 C CA . ARG A 1 750 ? 36.822 -9.938 -15.598 1.00 88.88 750 ARG A CA 1
ATOM 5945 C C . ARG A 1 750 ? 35.803 -9.398 -14.595 1.00 88.88 750 ARG A C 1
ATOM 5947 O O . ARG A 1 750 ? 35.035 -10.183 -14.041 1.00 88.88 750 ARG A O 1
ATOM 5954 N N . ASP A 1 751 ? 35.727 -8.084 -14.416 1.00 88.50 751 ASP A N 1
ATOM 5955 C CA . ASP A 1 751 ? 34.772 -7.454 -13.499 1.00 88.50 751 ASP A CA 1
ATOM 5956 C C . ASP A 1 751 ? 33.318 -7.679 -13.932 1.00 88.50 751 ASP A C 1
ATOM 5958 O O . ASP A 1 751 ? 32.460 -8.017 -13.110 1.00 88.50 751 ASP A O 1
ATOM 5962 N N . SER A 1 752 ? 33.045 -7.589 -15.236 1.00 88.56 752 SER A N 1
ATOM 5963 C CA . SER A 1 752 ? 31.728 -7.877 -15.815 1.00 88.56 752 SER A CA 1
ATOM 5964 C C . SER A 1 752 ? 31.317 -9.346 -15.627 1.00 88.56 752 SER A C 1
ATOM 5966 O O . SER A 1 752 ? 30.155 -9.650 -15.311 1.00 88.56 752 SER A O 1
ATOM 5968 N N . ILE A 1 753 ? 32.264 -10.284 -15.762 1.00 91.38 753 ILE A N 1
ATOM 5969 C CA . ILE A 1 753 ? 32.048 -11.706 -15.459 1.00 91.38 753 ILE A CA 1
ATOM 5970 C C . ILE A 1 753 ? 31.739 -11.898 -13.976 1.00 91.38 753 ILE A C 1
ATOM 5972 O O . ILE A 1 753 ? 30.742 -12.542 -13.642 1.00 91.38 753 ILE A O 1
ATOM 5976 N N . LEU A 1 754 ? 32.553 -11.323 -13.087 1.00 91.31 754 LEU A N 1
ATOM 5977 C CA . LEU A 1 754 ? 32.394 -11.454 -11.639 1.00 91.31 754 LEU A CA 1
ATOM 5978 C C . LEU A 1 754 ? 31.069 -10.867 -11.150 1.00 91.31 754 LEU A C 1
ATOM 5980 O O . LEU A 1 754 ? 30.420 -11.458 -10.285 1.00 91.31 754 LEU A O 1
ATOM 5984 N N . LEU A 1 755 ? 30.644 -9.724 -11.689 1.00 91.12 755 LEU A N 1
ATOM 5985 C CA . LEU A 1 755 ? 29.344 -9.135 -11.377 1.00 91.12 755 LEU A CA 1
ATOM 5986 C C . LEU A 1 755 ? 28.202 -10.054 -11.826 1.00 91.12 755 LEU A C 1
ATOM 5988 O O . LEU A 1 755 ? 27.360 -10.422 -11.008 1.00 91.12 755 LEU A O 1
ATOM 5992 N N . GLY A 1 756 ? 28.218 -10.496 -13.088 1.00 92.00 756 GLY A N 1
ATOM 5993 C CA . GLY A 1 756 ? 27.211 -11.421 -13.613 1.00 92.00 756 GLY A CA 1
ATOM 5994 C C . GLY A 1 756 ? 27.133 -12.717 -12.799 1.00 92.00 756 GLY A C 1
ATOM 5995 O O . GLY A 1 756 ? 26.044 -13.158 -12.429 1.00 92.00 756 GLY A O 1
ATOM 5996 N N . ASN A 1 757 ? 28.286 -13.289 -12.440 1.00 94.75 757 ASN A N 1
ATOM 5997 C CA . ASN A 1 757 ? 28.367 -14.492 -11.614 1.00 94.75 757 ASN A CA 1
ATOM 5998 C C . ASN A 1 757 ? 27.744 -14.263 -10.233 1.00 94.75 757 ASN A C 1
ATOM 6000 O O . ASN A 1 757 ? 26.927 -15.070 -9.791 1.00 94.75 757 ASN A O 1
ATOM 6004 N N . ARG A 1 758 ? 28.072 -13.148 -9.568 1.00 94.44 758 ARG A N 1
ATOM 6005 C CA . ARG A 1 758 ? 27.495 -12.791 -8.263 1.00 94.44 758 ARG A CA 1
ATOM 6006 C C . ARG A 1 758 ? 25.975 -12.636 -8.331 1.00 94.44 758 ARG A C 1
ATOM 6008 O O . ARG A 1 758 ? 25.283 -13.178 -7.470 1.00 94.44 758 ARG A O 1
ATOM 6015 N N . CYS A 1 759 ? 25.443 -11.976 -9.361 1.00 95.06 759 CYS A N 1
ATOM 6016 C CA . CYS A 1 759 ? 23.996 -11.831 -9.545 1.00 95.06 759 CYS A CA 1
ATOM 6017 C C . CYS A 1 759 ? 23.293 -13.188 -9.703 1.00 95.06 759 CYS A C 1
ATOM 6019 O O . CYS A 1 759 ? 22.276 -13.432 -9.048 1.00 95.06 759 CYS A O 1
ATOM 6021 N N . PHE A 1 760 ? 23.846 -14.099 -10.510 1.00 95.50 760 PHE A N 1
ATOM 6022 C CA . PHE A 1 760 ? 23.270 -15.435 -10.698 1.00 95.50 760 PHE A CA 1
ATOM 6023 C C . PHE A 1 760 ? 23.401 -16.330 -9.468 1.00 95.50 760 PHE A C 1
ATOM 6025 O O . PHE A 1 760 ? 22.460 -17.050 -9.138 1.00 95.50 760 PHE A O 1
ATOM 6032 N N . VAL A 1 761 ? 24.507 -16.240 -8.726 1.00 95.00 761 VAL A N 1
ATOM 6033 C CA . VAL A 1 761 ? 24.644 -16.921 -7.431 1.00 95.00 761 VAL A CA 1
ATOM 6034 C C . VAL A 1 761 ? 23.554 -16.459 -6.458 1.00 95.00 761 VAL A C 1
ATOM 6036 O O . VAL A 1 761 ? 22.937 -17.295 -5.791 1.00 95.00 761 VAL A O 1
ATOM 6039 N N . SER A 1 762 ? 23.255 -15.157 -6.401 1.00 96.19 762 SER A N 1
ATOM 6040 C CA . SER A 1 762 ? 22.130 -14.644 -5.610 1.00 96.19 762 SER A CA 1
ATOM 6041 C C . SER A 1 762 ? 20.783 -15.175 -6.108 1.00 96.19 762 SER A C 1
ATOM 6043 O O . SER A 1 762 ? 19.987 -15.633 -5.287 1.00 96.19 762 SER A O 1
ATOM 6045 N N . CYS A 1 763 ? 20.551 -15.209 -7.427 1.00 96.88 763 CYS A N 1
ATOM 6046 C CA . CYS A 1 763 ? 19.337 -15.793 -8.011 1.00 96.88 763 CYS A CA 1
ATOM 6047 C C . CYS A 1 763 ? 19.153 -17.252 -7.587 1.00 96.88 763 CYS A C 1
ATOM 6049 O O . CYS A 1 763 ? 18.097 -17.599 -7.073 1.00 96.88 763 CYS A O 1
ATOM 6051 N N . PHE A 1 764 ? 20.182 -18.096 -7.707 1.00 96.25 764 PHE A N 1
ATOM 6052 C CA . PHE A 1 764 ? 20.087 -19.516 -7.349 1.00 96.25 764 PHE A CA 1
ATOM 6053 C C . PHE A 1 764 ? 19.785 -19.735 -5.870 1.00 96.25 764 PHE A C 1
ATOM 6055 O O . PHE A 1 764 ? 19.022 -20.633 -5.513 1.00 96.25 764 PHE A O 1
ATOM 6062 N N . ARG A 1 765 ? 20.342 -18.894 -4.993 1.00 96.88 765 ARG A N 1
ATOM 6063 C CA . ARG A 1 765 ? 20.034 -18.948 -3.560 1.00 96.88 765 ARG A CA 1
ATOM 6064 C C . ARG A 1 765 ? 18.583 -18.577 -3.272 1.00 96.88 765 ARG A C 1
ATOM 6066 O O . ARG A 1 765 ? 17.984 -19.202 -2.402 1.00 96.88 765 ARG A O 1
ATOM 6073 N N . ILE A 1 766 ? 18.045 -17.588 -3.982 1.00 97.94 766 ILE A N 1
ATOM 6074 C CA . ILE A 1 766 ? 16.656 -17.142 -3.845 1.00 97.94 766 ILE A CA 1
ATOM 6075 C C . ILE A 1 766 ? 15.702 -18.190 -4.420 1.00 97.94 766 ILE A C 1
ATOM 6077 O O . ILE A 1 766 ? 14.830 -18.645 -3.691 1.00 97.94 766 ILE A O 1
ATOM 6081 N N . MET A 1 767 ? 15.923 -18.644 -5.658 1.00 97.69 767 MET A N 1
ATOM 6082 C CA . MET A 1 767 ? 15.129 -19.686 -6.324 1.00 97.69 767 MET A CA 1
ATOM 6083 C C . MET A 1 767 ? 15.013 -20.935 -5.454 1.00 97.69 767 MET A C 1
ATOM 6085 O O . MET A 1 767 ? 13.910 -21.370 -5.161 1.00 97.69 767 MET A O 1
ATOM 6089 N N . ARG A 1 768 ? 16.135 -21.427 -4.910 1.00 96.56 768 ARG A N 1
ATOM 6090 C CA . ARG A 1 768 ? 16.127 -22.595 -4.022 1.00 96.56 768 ARG A CA 1
ATOM 6091 C C . ARG A 1 768 ? 15.251 -22.404 -2.783 1.00 96.56 768 ARG A C 1
ATOM 6093 O O . ARG A 1 768 ? 14.669 -23.370 -2.306 1.00 96.56 768 ARG A O 1
ATOM 6100 N N . GLU A 1 769 ? 15.203 -21.204 -2.203 1.00 97.44 769 GLU A N 1
ATOM 6101 C CA . GLU A 1 769 ? 14.287 -20.947 -1.085 1.00 97.44 769 GLU A CA 1
ATOM 6102 C C . GLU A 1 769 ? 12.840 -20.807 -1.569 1.00 97.44 769 GLU A C 1
ATOM 6104 O O . GLU A 1 769 ? 11.954 -21.343 -0.918 1.00 97.44 769 GLU A O 1
ATOM 6109 N N . LEU A 1 770 ? 12.587 -20.166 -2.713 1.00 97.62 770 LEU A N 1
ATOM 6110 C CA . LEU A 1 770 ? 11.243 -20.065 -3.292 1.00 97.62 770 LEU A CA 1
ATOM 6111 C C . LEU A 1 770 ? 10.656 -21.449 -3.611 1.00 97.62 770 LEU A C 1
ATOM 6113 O O . LEU A 1 770 ? 9.518 -21.710 -3.230 1.00 97.62 770 LEU A O 1
ATOM 6117 N N . ASP A 1 771 ? 11.446 -22.358 -4.194 1.00 96.50 771 ASP A N 1
ATOM 6118 C CA . ASP A 1 771 ? 11.038 -23.744 -4.468 1.00 96.50 771 ASP A CA 1
ATOM 6119 C C . ASP A 1 771 ? 10.661 -24.497 -3.183 1.00 96.50 771 ASP A C 1
ATOM 6121 O O . ASP A 1 771 ? 9.655 -25.205 -3.145 1.00 96.50 771 ASP A O 1
ATOM 6125 N N . LYS A 1 772 ? 11.433 -24.326 -2.094 1.00 96.12 772 LYS A N 1
ATOM 6126 C CA . LYS A 1 772 ? 11.138 -24.971 -0.797 1.00 96.12 772 LYS A CA 1
ATOM 6127 C C . LYS A 1 772 ? 9.757 -24.596 -0.264 1.00 96.12 772 LYS A C 1
ATOM 6129 O O . LYS A 1 772 ? 9.096 -25.433 0.341 1.00 96.12 772 LYS A O 1
ATOM 6134 N N . PHE A 1 773 ? 9.340 -23.350 -0.477 1.00 93.94 773 PHE A N 1
ATOM 6135 C CA . PHE A 1 773 ? 8.044 -22.836 -0.033 1.00 93.94 773 PHE A CA 1
ATOM 6136 C C . PHE A 1 773 ? 6.983 -22.840 -1.145 1.00 93.94 773 PHE A C 1
ATOM 6138 O O . PHE A 1 773 ? 5.888 -22.332 -0.920 1.00 93.94 773 PHE A O 1
ATOM 6145 N N . LYS A 1 774 ? 7.284 -23.420 -2.320 1.00 95.94 774 LYS A N 1
ATOM 6146 C CA . LYS A 1 774 ? 6.404 -23.469 -3.501 1.00 95.94 774 LYS A CA 1
ATOM 6147 C C . LYS A 1 774 ? 5.866 -22.089 -3.912 1.00 95.94 774 LYS A C 1
ATOM 6149 O O . LYS A 1 774 ? 4.704 -21.955 -4.285 1.00 95.94 774 LYS A O 1
ATOM 6154 N N . ILE A 1 775 ? 6.699 -21.055 -3.806 1.00 96.06 775 ILE A N 1
ATOM 6155 C CA . ILE A 1 775 ? 6.317 -19.673 -4.121 1.00 96.06 775 ILE A CA 1
ATOM 6156 C C . ILE A 1 775 ? 6.464 -19.442 -5.636 1.00 96.06 775 ILE A C 1
ATOM 6158 O O . ILE A 1 775 ? 7.551 -19.700 -6.157 1.00 96.06 775 ILE A O 1
ATOM 6162 N N . PRO A 1 776 ? 5.436 -18.927 -6.340 1.00 97.25 776 PRO A N 1
ATOM 6163 C CA . PRO A 1 776 ? 5.509 -18.580 -7.759 1.00 97.25 776 PRO A CA 1
ATOM 6164 C C . PRO A 1 776 ? 6.657 -17.625 -8.083 1.00 97.25 776 PRO A C 1
ATOM 6166 O O . PRO A 1 776 ? 6.838 -16.600 -7.418 1.00 97.25 776 PRO A O 1
ATOM 6169 N N . TYR A 1 777 ? 7.427 -17.915 -9.130 1.00 97.94 777 TYR A N 1
ATOM 6170 C CA . TYR A 1 777 ? 8.445 -16.978 -9.592 1.00 97.94 777 TYR A CA 1
ATOM 6171 C C . TYR A 1 777 ? 8.748 -17.073 -11.084 1.00 97.94 777 TYR A C 1
ATOM 6173 O O . TYR A 1 777 ? 8.523 -18.097 -11.730 1.00 97.94 777 TYR A O 1
ATOM 6181 N N . ILE A 1 778 ? 9.291 -15.979 -11.620 1.00 98.00 778 ILE A N 1
ATOM 6182 C CA . ILE A 1 778 ? 9.778 -15.880 -12.996 1.00 98.00 778 ILE A CA 1
ATOM 6183 C C . ILE A 1 778 ? 11.226 -15.405 -12.969 1.00 98.00 778 ILE A C 1
ATOM 6185 O O . ILE A 1 778 ? 11.538 -14.398 -12.335 1.00 98.00 778 ILE A O 1
ATOM 6189 N N . LEU A 1 779 ? 12.100 -16.114 -13.680 1.00 97.38 779 LEU A N 1
ATOM 6190 C CA . LEU A 1 779 ? 13.440 -15.654 -14.029 1.00 97.38 779 LEU A CA 1
ATOM 6191 C C . LEU A 1 779 ? 13.468 -15.264 -15.510 1.00 97.38 779 LEU A C 1
ATOM 6193 O O . LEU A 1 779 ? 13.229 -16.100 -16.380 1.00 97.38 779 LEU A O 1
ATOM 6197 N N . GLU A 1 780 ? 13.781 -14.003 -15.788 1.00 95.31 780 GLU A N 1
ATOM 6198 C CA . GLU A 1 780 ? 13.882 -13.453 -17.138 1.00 95.31 780 GLU A CA 1
ATOM 6199 C C . GLU A 1 780 ? 15.334 -13.318 -17.582 1.00 95.31 780 GLU A C 1
ATOM 6201 O O . GLU A 1 780 ? 16.199 -12.843 -16.843 1.00 95.31 780 GLU A O 1
ATOM 6206 N N . ASN A 1 781 ? 15.597 -13.720 -18.824 1.00 93.94 781 ASN A N 1
ATOM 6207 C CA . ASN A 1 781 ? 16.817 -13.364 -19.534 1.00 93.94 781 ASN A CA 1
ATOM 6208 C C . ASN A 1 781 ? 16.570 -13.434 -21.052 1.00 93.94 781 ASN A C 1
ATOM 6210 O O . ASN A 1 781 ? 15.760 -14.255 -21.495 1.00 93.94 781 ASN A O 1
ATOM 6214 N N . PRO A 1 782 ? 17.294 -12.663 -21.886 1.00 92.31 782 PRO A N 1
ATOM 6215 C CA . PRO A 1 782 ? 17.348 -12.884 -23.326 1.00 92.31 782 PRO A CA 1
ATOM 6216 C C . PRO A 1 782 ? 17.415 -14.368 -23.714 1.00 92.31 782 PRO A C 1
ATOM 6218 O O . PRO A 1 782 ? 18.179 -15.140 -23.131 1.00 92.31 782 PRO A O 1
ATOM 6221 N N . ALA A 1 783 ? 16.650 -14.771 -24.731 1.00 91.81 783 ALA A N 1
ATOM 6222 C CA . ALA A 1 783 ? 16.484 -16.179 -25.106 1.00 91.81 783 ALA A CA 1
ATOM 6223 C C . ALA A 1 783 ? 17.795 -16.872 -25.478 1.00 91.81 783 ALA A C 1
ATOM 6225 O O . ALA A 1 783 ? 17.969 -18.072 -25.291 1.00 91.81 783 ALA A O 1
ATOM 6226 N N . TYR A 1 784 ? 18.750 -16.086 -25.955 1.00 88.88 784 TYR A N 1
ATOM 6227 C CA . TYR A 1 784 ? 20.050 -16.578 -26.364 1.00 88.88 784 TYR A CA 1
ATOM 6228 C C . TYR A 1 784 ? 21.187 -16.200 -25.420 1.00 88.88 784 TYR A C 1
ATOM 6230 O O . TYR A 1 784 ? 22.348 -16.155 -25.827 1.00 88.88 784 TYR A O 1
ATOM 6238 N N . SER A 1 785 ? 20.845 -15.870 -24.181 1.00 91.88 785 SER A N 1
ATOM 6239 C CA . SER A 1 785 ? 21.811 -15.608 -23.130 1.00 91.88 785 SER A CA 1
ATOM 6240 C C . SER A 1 785 ? 22.619 -16.859 -22.804 1.00 91.88 785 SER A C 1
ATOM 6242 O O . SER A 1 785 ? 22.073 -17.950 -22.641 1.00 91.88 785 SER A O 1
ATOM 6244 N N . LYS A 1 786 ? 23.927 -16.690 -22.619 1.00 92.75 786 LYS A N 1
ATOM 6245 C CA . LYS A 1 786 ? 24.820 -17.745 -22.124 1.00 92.75 786 LYS A CA 1
ATOM 6246 C C . LYS A 1 786 ? 24.506 -18.141 -20.683 1.00 92.75 786 LYS A C 1
ATOM 6248 O O . LYS A 1 786 ? 24.973 -19.179 -20.226 1.00 92.75 786 LYS A O 1
ATOM 6253 N N . ALA A 1 787 ? 23.695 -17.353 -19.969 1.00 93.75 787 ALA A N 1
ATOM 6254 C CA . ALA A 1 787 ? 23.228 -17.704 -18.633 1.00 93.75 787 ALA A CA 1
ATOM 6255 C C . ALA A 1 787 ? 22.481 -19.045 -18.636 1.00 93.75 787 ALA A C 1
ATOM 6257 O O . ALA A 1 787 ? 22.632 -19.826 -17.703 1.00 93.75 787 ALA A O 1
ATOM 6258 N N . TRP A 1 788 ? 21.763 -19.374 -19.714 1.00 94.25 788 TRP A N 1
ATOM 6259 C CA . TRP A 1 788 ? 21.057 -20.652 -19.849 1.00 94.25 788 TRP A CA 1
ATOM 6260 C C . TRP A 1 788 ? 21.992 -21.876 -19.917 1.00 94.25 788 TRP A C 1
ATOM 6262 O O . TRP A 1 788 ? 21.533 -23.003 -19.754 1.00 94.25 788 TRP A O 1
ATOM 6272 N N . TRP A 1 789 ? 23.305 -21.684 -20.104 1.00 94.31 789 TRP A N 1
ATOM 6273 C CA . TRP A 1 789 ? 24.311 -22.754 -20.024 1.00 94.31 789 TRP A CA 1
ATOM 6274 C C . TRP A 1 789 ? 24.804 -23.020 -18.600 1.00 94.31 789 TRP A C 1
ATOM 6276 O O . TRP A 1 789 ? 25.548 -23.972 -18.382 1.00 94.31 789 TRP A O 1
ATOM 6286 N N . LEU A 1 790 ? 24.421 -22.196 -17.619 1.00 94.81 790 LEU A N 1
ATOM 6287 C CA . LEU A 1 790 ? 24.827 -22.404 -16.234 1.00 94.81 790 LEU A CA 1
ATOM 6288 C C . LEU A 1 790 ? 24.269 -23.749 -15.731 1.00 94.81 790 LEU A C 1
ATOM 6290 O O . LEU A 1 790 ? 23.050 -23.948 -15.773 1.00 94.81 790 LEU A O 1
ATOM 6294 N N . PRO A 1 791 ? 25.106 -24.648 -15.168 1.00 93.38 791 PRO A N 1
ATOM 6295 C CA . PRO A 1 791 ? 24.667 -25.984 -14.750 1.00 93.38 791 PRO A CA 1
ATOM 6296 C C . PRO A 1 791 ? 23.519 -25.973 -13.734 1.00 93.38 791 PRO A C 1
ATOM 6298 O O . PRO A 1 791 ? 22.733 -26.913 -13.643 1.00 93.38 791 PRO A O 1
ATOM 6301 N N . ALA A 1 792 ? 23.408 -24.907 -12.934 1.00 92.25 792 ALA A N 1
ATOM 6302 C CA . ALA A 1 792 ? 22.294 -24.731 -12.008 1.00 92.25 792 ALA A CA 1
ATOM 6303 C C . ALA A 1 792 ? 20.955 -24.519 -12.735 1.00 92.25 792 ALA A C 1
ATOM 6305 O O . ALA A 1 792 ? 19.972 -25.121 -12.325 1.00 92.25 792 ALA A O 1
ATOM 6306 N N . LEU A 1 793 ? 20.918 -23.740 -13.825 1.00 93.81 793 LEU A N 1
ATOM 6307 C CA . LEU A 1 793 ? 19.699 -23.531 -14.616 1.00 93.81 793 LEU A CA 1
ATOM 6308 C C . LEU A 1 793 ? 19.330 -24.759 -15.437 1.00 93.81 793 LEU A C 1
ATOM 6310 O O . LEU A 1 793 ? 18.158 -25.113 -15.475 1.00 93.81 793 LEU A O 1
ATOM 6314 N N . GLN A 1 794 ? 20.318 -25.451 -16.008 1.00 93.00 794 GLN A N 1
ATOM 6315 C CA . GLN A 1 794 ? 20.078 -26.704 -16.731 1.00 93.00 794 GLN A CA 1
ATOM 6316 C C . GLN A 1 794 ? 19.443 -27.769 -15.827 1.00 93.00 794 GLN A C 1
ATOM 6318 O O . GLN A 1 794 ? 18.462 -28.401 -16.205 1.00 93.00 794 GLN A O 1
ATOM 6323 N N . ARG A 1 795 ? 19.937 -27.913 -14.588 1.00 91.62 795 ARG A N 1
ATOM 6324 C CA . ARG A 1 795 ? 19.317 -28.795 -13.583 1.00 91.62 795 ARG A CA 1
ATOM 6325 C C . ARG A 1 795 ? 17.948 -28.309 -13.112 1.00 91.62 795 ARG A C 1
ATOM 6327 O O . ARG A 1 795 ? 17.146 -29.115 -12.656 1.00 91.62 795 ARG A O 1
ATOM 6334 N N . HIS A 1 796 ? 17.686 -27.004 -13.163 1.00 90.44 796 HIS A N 1
ATOM 6335 C CA . HIS A 1 796 ? 16.382 -26.454 -12.789 1.00 90.44 796 HIS A CA 1
ATOM 6336 C C . HIS A 1 796 ? 15.331 -26.665 -13.874 1.00 90.44 796 HIS A C 1
ATOM 6338 O O . HIS A 1 796 ? 14.167 -26.884 -13.563 1.00 90.44 796 HIS A O 1
ATOM 6344 N N . GLN A 1 797 ? 15.746 -26.644 -15.140 1.00 89.50 797 GLN A N 1
ATOM 6345 C CA . GLN A 1 797 ? 14.875 -26.857 -16.292 1.00 89.50 797 GLN A CA 1
ATOM 6346 C C . GLN A 1 797 ? 14.232 -28.249 -16.309 1.00 89.50 797 GLN A C 1
ATOM 6348 O O . GLN A 1 797 ? 13.117 -28.385 -16.798 1.00 89.50 797 GLN A O 1
ATOM 6353 N N . SER A 1 798 ? 14.887 -29.271 -15.750 1.00 88.88 798 SER A N 1
ATOM 6354 C CA . SER A 1 798 ? 14.331 -30.629 -15.675 1.00 88.88 798 SER A CA 1
ATOM 6355 C C . SER A 1 798 ? 13.290 -30.824 -14.564 1.00 88.88 798 SER A C 1
ATOM 6357 O O . SER A 1 798 ? 12.765 -31.925 -14.400 1.00 88.88 798 SER A O 1
ATOM 6359 N N . ARG A 1 799 ? 12.979 -29.788 -13.771 1.00 93.12 799 ARG A N 1
ATOM 6360 C CA . ARG A 1 799 ? 11.981 -29.877 -12.696 1.00 93.12 799 ARG A CA 1
ATOM 6361 C C . ARG A 1 799 ? 10.557 -29.867 -13.272 1.00 93.12 799 ARG A C 1
ATOM 6363 O O . ARG A 1 799 ? 10.249 -29.017 -14.104 1.00 93.12 799 ARG A O 1
ATOM 6370 N N . PRO A 1 800 ? 9.638 -30.714 -12.771 1.00 92.75 800 PRO A N 1
ATOM 6371 C CA . PRO A 1 800 ? 8.300 -30.849 -13.351 1.00 92.75 800 PRO A CA 1
ATOM 6372 C C . PRO A 1 800 ? 7.407 -29.615 -13.153 1.00 92.75 800 PRO A C 1
ATOM 6374 O O . PRO A 1 800 ? 6.461 -29.427 -13.911 1.00 92.75 800 PRO A O 1
ATOM 6377 N N . TRP A 1 801 ? 7.702 -28.756 -12.172 1.00 93.81 801 TRP A N 1
ATOM 6378 C CA . TRP A 1 801 ? 6.977 -27.501 -11.909 1.00 93.81 801 TRP A CA 1
ATOM 6379 C C . TRP A 1 801 ? 7.584 -26.275 -12.607 1.00 93.81 801 TRP A C 1
ATOM 6381 O O . TRP A 1 801 ? 7.158 -25.151 -12.337 1.00 93.81 801 TRP A O 1
ATOM 6391 N N . VAL A 1 802 ? 8.597 -26.476 -13.455 1.00 95.56 802 VAL A N 1
ATOM 6392 C CA . VAL A 1 802 ? 9.261 -25.416 -14.216 1.00 95.56 802 VAL A CA 1
ATOM 6393 C C . VAL A 1 802 ? 8.813 -25.479 -15.676 1.00 95.56 802 VAL A C 1
ATOM 6395 O O . VAL A 1 802 ? 8.682 -26.551 -16.268 1.00 95.56 802 VAL A O 1
ATOM 6398 N N . ARG A 1 803 ? 8.566 -24.310 -16.265 1.00 95.12 803 ARG A N 1
ATOM 6399 C CA . ARG A 1 803 ? 8.235 -24.117 -17.678 1.00 95.12 803 ARG A CA 1
ATOM 6400 C C . ARG A 1 803 ? 9.111 -23.021 -18.259 1.00 95.12 803 ARG A C 1
ATOM 6402 O O . ARG A 1 803 ? 9.443 -22.055 -17.579 1.00 95.12 803 ARG A O 1
ATOM 6409 N N . PHE A 1 804 ? 9.486 -23.180 -19.520 1.00 94.94 804 PHE A N 1
ATOM 6410 C CA . PHE A 1 804 ? 10.223 -22.175 -20.273 1.00 94.94 804 PHE A CA 1
ATOM 6411 C C . PHE A 1 804 ? 9.293 -21.602 -21.328 1.00 94.94 804 PHE A C 1
ATOM 6413 O O . PHE A 1 804 ? 8.779 -22.336 -22.167 1.00 94.94 804 PHE A O 1
ATOM 6420 N N . VAL A 1 805 ? 9.082 -20.294 -21.274 1.00 95.50 805 VAL A N 1
ATOM 6421 C CA . VAL A 1 805 ? 8.200 -19.576 -22.191 1.00 95.50 805 VAL A CA 1
ATOM 6422 C C . VAL A 1 805 ? 9.015 -18.526 -22.920 1.00 95.50 805 VAL A C 1
ATOM 6424 O O . VAL A 1 805 ? 9.858 -17.863 -22.317 1.00 95.50 805 VAL A O 1
ATOM 6427 N N . GLN A 1 806 ? 8.783 -18.365 -24.218 1.00 96.12 806 GLN A N 1
ATOM 6428 C CA . GLN A 1 806 ? 9.444 -17.335 -25.013 1.00 96.12 806 GLN A CA 1
ATOM 6429 C C . GLN A 1 806 ? 8.461 -16.247 -25.416 1.00 96.12 806 GLN A C 1
ATOM 6431 O O . GLN A 1 806 ? 7.345 -16.537 -25.834 1.00 96.12 806 GLN A O 1
ATOM 6436 N N . GLY A 1 807 ? 8.906 -14.998 -25.325 1.00 96.19 807 GLY A N 1
ATOM 6437 C CA . GLY A 1 807 ? 8.146 -13.840 -25.770 1.00 96.19 807 GLY A CA 1
ATOM 6438 C C . GLY A 1 807 ? 9.048 -12.810 -26.435 1.00 96.19 807 GLY A C 1
ATOM 6439 O O . GLY A 1 807 ? 10.197 -12.610 -26.035 1.00 96.19 807 GLY A O 1
ATOM 6440 N N . ASP A 1 808 ? 8.513 -12.138 -27.447 1.00 95.31 808 ASP A N 1
ATOM 6441 C CA . ASP A 1 808 ? 9.185 -11.064 -28.164 1.00 95.31 808 ASP A CA 1
ATOM 6442 C C . ASP A 1 808 ? 8.636 -9.712 -27.724 1.00 95.31 808 ASP A C 1
ATOM 6444 O O . ASP A 1 808 ? 7.450 -9.429 -27.891 1.00 95.31 808 ASP A O 1
ATOM 6448 N N . PHE A 1 809 ? 9.504 -8.824 -27.227 1.00 94.00 809 PHE A N 1
ATOM 6449 C CA . PHE A 1 809 ? 9.083 -7.509 -26.715 1.00 94.00 809 PHE A CA 1
ATOM 6450 C C . PHE A 1 809 ? 8.229 -6.709 -27.721 1.00 94.00 809 PHE A C 1
ATOM 6452 O O . PHE A 1 809 ? 7.327 -5.972 -27.309 1.00 94.00 809 PHE A O 1
ATOM 6459 N N . CYS A 1 810 ? 8.452 -6.881 -29.033 1.00 93.81 810 CYS A N 1
ATOM 6460 C CA . CYS A 1 810 ? 7.698 -6.170 -30.068 1.00 93.81 810 CYS A CA 1
ATOM 6461 C C . CYS A 1 810 ? 6.202 -6.514 -30.057 1.00 93.81 810 CYS A C 1
ATOM 6463 O O . CYS A 1 810 ? 5.369 -5.644 -30.335 1.00 93.81 810 CYS A O 1
ATOM 6465 N N . GLN A 1 811 ? 5.846 -7.736 -29.651 1.00 95.25 811 GLN A N 1
ATOM 6466 C CA . GLN A 1 811 ? 4.463 -8.183 -29.465 1.00 95.25 811 GLN A CA 1
ATOM 6467 C C . GLN A 1 811 ? 3.803 -7.509 -28.255 1.00 95.25 811 GLN A C 1
ATOM 6469 O O . GLN A 1 811 ? 2.590 -7.318 -28.221 1.00 95.25 811 GLN A O 1
ATOM 6474 N N . PHE A 1 812 ? 4.612 -7.019 -27.316 1.00 93.94 812 PHE A N 1
ATOM 6475 C CA . PHE A 1 812 ? 4.178 -6.272 -26.137 1.00 93.94 812 PHE A CA 1
ATOM 6476 C C . PHE A 1 812 ? 4.282 -4.747 -26.298 1.00 93.94 812 PHE A C 1
ATOM 6478 O O . PHE A 1 812 ? 4.090 -4.003 -25.336 1.00 93.94 812 PHE A O 1
ATOM 6485 N N . GLY A 1 813 ? 4.540 -4.253 -27.512 1.00 90.00 813 GLY A N 1
ATOM 6486 C CA . GLY A 1 813 ? 4.457 -2.827 -27.830 1.00 90.00 813 GLY A CA 1
ATOM 6487 C C . GLY A 1 813 ? 5.784 -2.117 -28.088 1.00 90.00 813 GLY A C 1
ATOM 6488 O O . GLY A 1 813 ? 5.738 -0.947 -28.461 1.00 90.00 813 GLY A O 1
ATOM 6489 N N . SER A 1 814 ? 6.945 -2.771 -27.957 1.00 91.25 814 SER A N 1
ATOM 6490 C CA . SER A 1 814 ? 8.207 -2.147 -28.386 1.00 91.25 814 SER A CA 1
ATOM 6491 C C . SER A 1 814 ? 8.324 -2.084 -29.913 1.00 91.25 814 SER A C 1
ATOM 6493 O O . SER A 1 814 ? 7.687 -2.844 -30.645 1.00 91.25 814 SER A O 1
ATOM 6495 N N . SER A 1 815 ? 9.163 -1.169 -30.403 1.00 89.69 815 SER A N 1
ATOM 6496 C CA . SER A 1 815 ? 9.511 -1.050 -31.826 1.00 89.69 815 SER A CA 1
ATOM 6497 C C . SER A 1 815 ? 10.679 -1.952 -32.243 1.00 89.69 815 SER A C 1
ATOM 6499 O O . SER A 1 815 ? 10.913 -2.146 -33.432 1.00 89.69 815 SER A O 1
ATOM 6501 N N . TRP A 1 816 ? 11.406 -2.523 -31.282 1.00 89.50 816 TRP A N 1
ATOM 6502 C CA . TRP A 1 816 ? 12.471 -3.503 -31.496 1.00 89.50 816 TRP A CA 1
ATOM 6503 C C . TRP A 1 816 ? 12.023 -4.900 -31.069 1.00 89.50 816 TRP A C 1
ATOM 6505 O O . TRP A 1 816 ? 11.202 -5.048 -30.158 1.00 89.50 816 TRP A O 1
ATOM 6515 N N . GLN A 1 817 ? 12.610 -5.926 -31.681 1.00 90.88 817 GLN A N 1
ATOM 6516 C CA . GLN A 1 817 ? 12.472 -7.305 -31.228 1.00 90.88 817 GLN A CA 1
ATOM 6517 C C . GLN A 1 817 ? 13.555 -7.614 -30.199 1.00 90.88 817 GLN A C 1
ATOM 6519 O O . GLN A 1 817 ? 14.747 -7.452 -30.455 1.00 90.88 817 GLN A O 1
ATOM 6524 N N . LYS A 1 818 ? 13.127 -8.075 -29.028 1.00 89.56 818 LYS A N 1
ATOM 6525 C CA . LYS A 1 818 ? 13.995 -8.705 -28.040 1.00 89.56 818 LYS A CA 1
ATOM 6526 C C . LYS A 1 818 ? 13.336 -10.016 -27.660 1.00 89.56 818 LYS A C 1
ATOM 6528 O O . LYS A 1 818 ? 12.342 -10.009 -26.936 1.00 89.56 818 LYS A O 1
ATOM 6533 N N . THR A 1 819 ? 13.875 -11.101 -28.198 1.00 92.62 819 THR A N 1
ATOM 6534 C CA . THR A 1 819 ? 13.440 -12.449 -27.852 1.00 92.62 819 THR A CA 1
ATOM 6535 C C . THR A 1 819 ? 13.964 -12.772 -26.469 1.00 92.62 819 THR A C 1
ATOM 6537 O O . THR A 1 819 ? 15.175 -12.829 -26.233 1.00 92.62 819 THR A O 1
ATOM 6540 N N . THR A 1 820 ? 13.037 -12.954 -25.545 1.00 94.38 820 THR A N 1
ATOM 6541 C CA . THR A 1 820 ? 13.303 -13.187 -24.133 1.00 94.38 820 THR A CA 1
ATOM 6542 C C . THR A 1 820 ? 12.724 -14.537 -23.740 1.00 94.38 820 THR A C 1
ATOM 6544 O O . THR A 1 820 ? 11.659 -14.935 -24.207 1.00 94.38 820 THR A O 1
ATOM 6547 N N . THR A 1 821 ? 13.450 -15.258 -22.892 1.00 96.19 821 THR A N 1
ATOM 6548 C CA . THR A 1 821 ? 12.981 -16.489 -22.263 1.00 96.19 821 THR A CA 1
ATOM 6549 C C . THR A 1 821 ? 12.650 -16.217 -20.802 1.00 96.19 821 THR A C 1
ATOM 6551 O O . THR A 1 821 ? 13.421 -15.589 -20.073 1.00 96.19 821 THR A O 1
ATOM 6554 N N . PHE A 1 822 ? 11.490 -16.708 -20.391 1.00 96.81 822 PHE A N 1
ATOM 6555 C CA . PHE A 1 822 ? 10.980 -16.677 -19.034 1.00 96.81 822 PHE A CA 1
ATOM 6556 C C . PHE A 1 822 ? 11.003 -18.107 -18.500 1.00 96.81 822 PHE A C 1
ATOM 6558 O O . PHE A 1 822 ? 10.288 -18.975 -19.001 1.00 96.81 822 PHE A O 1
ATOM 6565 N N . LEU A 1 823 ? 11.839 -18.359 -17.497 1.00 97.06 823 LEU A N 1
ATOM 6566 C CA . LEU A 1 823 ? 11.740 -19.563 -16.681 1.00 97.06 823 LEU A CA 1
ATOM 6567 C C . LEU A 1 823 ? 10.674 -19.286 -15.622 1.00 97.06 823 LEU A C 1
ATOM 6569 O O . LEU A 1 823 ? 10.898 -18.498 -14.705 1.00 97.06 823 LEU A O 1
ATOM 6573 N N . CYS A 1 824 ? 9.522 -19.924 -15.767 1.00 97.19 824 CYS A N 1
ATOM 6574 C CA . CYS A 1 824 ? 8.367 -19.801 -14.890 1.00 97.19 824 CYS A CA 1
ATOM 6575 C C . CYS A 1 824 ? 8.292 -21.031 -13.983 1.00 97.19 824 CYS A C 1
ATOM 6577 O O . CYS A 1 824 ? 8.302 -22.159 -14.472 1.00 97.19 824 CYS A O 1
ATOM 6579 N N . ALA A 1 825 ? 8.217 -20.831 -12.672 1.00 96.69 825 ALA A N 1
ATOM 6580 C CA . ALA A 1 825 ? 8.137 -21.910 -11.693 1.00 96.69 825 ALA A CA 1
ATOM 6581 C C . ALA A 1 825 ? 6.951 -21.694 -10.753 1.00 96.69 825 ALA A C 1
ATOM 6583 O O . ALA A 1 825 ? 6.710 -20.571 -10.311 1.00 96.69 825 ALA A O 1
ATOM 6584 N N . HIS A 1 826 ? 6.228 -22.774 -10.441 1.00 95.56 826 HIS A N 1
ATOM 6585 C CA . HIS A 1 826 ? 5.029 -22.744 -9.588 1.00 95.56 826 HIS A CA 1
ATOM 6586 C C . HIS A 1 826 ? 3.932 -21.774 -10.077 1.00 95.56 826 HIS A C 1
ATOM 6588 O O . HIS A 1 826 ? 3.156 -21.260 -9.276 1.00 95.56 826 HIS A O 1
ATOM 6594 N N . ILE A 1 827 ? 3.863 -21.525 -11.387 1.00 93.69 827 ILE A N 1
ATOM 6595 C CA . ILE A 1 827 ? 2.820 -20.713 -12.029 1.00 93.69 827 ILE A CA 1
ATOM 6596 C C . ILE A 1 827 ? 1.884 -21.657 -12.799 1.00 93.69 827 ILE A C 1
ATOM 6598 O O . ILE A 1 827 ? 2.398 -22.552 -13.478 1.00 93.69 827 ILE A O 1
ATOM 6602 N N . PRO A 1 828 ? 0.549 -21.487 -12.706 1.00 87.12 828 PRO A N 1
ATOM 6603 C CA . PRO A 1 828 ? -0.405 -22.266 -13.491 1.00 87.12 828 PRO A CA 1
ATOM 6604 C C . PRO A 1 828 ? -0.112 -22.181 -14.991 1.00 87.12 828 PRO A C 1
ATOM 6606 O O . PRO A 1 828 ? 0.110 -21.097 -15.531 1.00 87.12 828 PRO A O 1
ATOM 6609 N N . GLU A 1 829 ? -0.112 -23.331 -15.664 1.00 86.50 829 GLU A N 1
ATOM 6610 C CA . GLU A 1 829 ? 0.243 -23.430 -17.085 1.00 86.50 829 GLU A CA 1
ATOM 6611 C C . GLU A 1 829 ? -0.721 -22.630 -17.971 1.00 86.50 829 GLU A C 1
ATOM 6613 O O . GLU A 1 829 ? -0.286 -21.940 -18.896 1.00 86.50 829 GLU A O 1
ATOM 6618 N N . ASP A 1 830 ? -1.999 -22.604 -17.591 1.00 85.06 830 ASP A N 1
ATOM 6619 C CA . ASP A 1 830 ? -3.055 -21.856 -18.270 1.00 85.06 830 ASP A CA 1
ATOM 6620 C C . ASP A 1 830 ? -2.803 -20.349 -18.315 1.00 85.06 830 ASP A C 1
ATOM 6622 O O . ASP A 1 830 ? -3.354 -19.685 -19.180 1.00 85.06 830 ASP A O 1
ATOM 6626 N N . ASP A 1 831 ? -1.953 -19.781 -17.454 1.00 87.38 831 ASP A N 1
ATOM 6627 C CA . ASP A 1 831 ? -1.635 -18.347 -17.470 1.00 87.38 831 ASP A CA 1
ATOM 6628 C C . ASP A 1 831 ? -0.354 -18.003 -18.235 1.00 87.38 831 ASP A C 1
ATOM 6630 O O . ASP A 1 831 ? -0.088 -16.831 -18.527 1.00 87.38 831 ASP A O 1
ATOM 6634 N N . LEU A 1 832 ? 0.430 -19.009 -18.624 1.00 89.75 832 LEU A N 1
ATOM 6635 C CA . LEU A 1 832 ? 1.699 -18.806 -19.320 1.00 89.75 832 LEU A CA 1
ATOM 6636 C C . LEU A 1 832 ? 1.523 -18.346 -20.772 1.00 89.75 832 LEU A C 1
ATOM 6638 O O . LEU A 1 832 ? 2.418 -17.686 -21.309 1.00 89.75 832 LEU A O 1
ATOM 6642 N N . HIS A 1 833 ? 0.362 -18.594 -21.391 1.00 89.88 833 HIS A N 1
ATOM 6643 C CA . HIS A 1 833 ? 0.055 -18.123 -22.750 1.00 89.88 833 HIS A CA 1
ATOM 6644 C C . HIS A 1 833 ? 0.195 -16.597 -22.890 1.00 89.88 833 HIS A C 1
ATOM 6646 O O . HIS A 1 833 ? 0.542 -16.099 -23.957 1.00 89.88 833 HIS A O 1
ATOM 6652 N N . ARG A 1 834 ? 0.002 -15.846 -21.795 1.00 90.88 834 ARG A N 1
ATOM 6653 C CA . ARG A 1 834 ? 0.135 -14.379 -21.746 1.00 90.88 834 ARG A CA 1
ATOM 6654 C C . ARG A 1 834 ? 1.565 -13.903 -22.000 1.00 90.88 834 ARG A C 1
ATOM 6656 O O . ARG A 1 834 ? 1.769 -12.758 -22.397 1.00 90.88 834 ARG A O 1
ATOM 6663 N N . LEU A 1 835 ? 2.548 -14.762 -21.726 1.00 94.31 835 LEU A N 1
ATOM 6664 C CA . LEU A 1 835 ? 3.973 -14.500 -21.931 1.00 94.31 835 LEU A CA 1
ATOM 6665 C C . LEU A 1 835 ? 4.475 -15.074 -23.262 1.00 94.31 835 LEU A C 1
ATOM 6667 O O . LEU A 1 835 ? 5.475 -14.587 -23.788 1.00 94.31 835 LEU A O 1
ATOM 6671 N N . ALA A 1 836 ? 3.767 -16.057 -23.824 1.00 93.31 836 ALA A N 1
ATOM 6672 C CA . ALA A 1 836 ? 4.133 -16.812 -25.023 1.00 93.31 836 ALA A CA 1
ATOM 6673 C C . ALA A 1 836 ? 3.895 -16.056 -26.353 1.00 93.31 836 ALA A C 1
ATOM 6675 O O . ALA A 1 836 ? 3.589 -16.659 -27.382 1.00 93.31 836 ALA A O 1
ATOM 6676 N N . CYS A 1 837 ? 4.014 -14.726 -26.357 1.00 93.25 837 CYS A N 1
ATOM 6677 C CA . CYS A 1 837 ? 3.749 -13.900 -27.536 1.00 93.25 837 CYS A CA 1
ATOM 6678 C C . CYS A 1 837 ? 5.028 -13.714 -28.359 1.00 93.25 837 CYS A C 1
ATOM 6680 O O . CYS A 1 837 ? 5.839 -12.830 -28.075 1.00 93.25 837 CYS A O 1
ATOM 6682 N N . THR A 1 838 ? 5.206 -14.538 -29.389 1.00 94.88 838 THR A N 1
ATOM 6683 C CA . THR A 1 838 ? 6.354 -14.484 -30.312 1.00 94.88 838 THR A CA 1
ATOM 6684 C C . THR A 1 838 ? 5.997 -13.814 -31.637 1.00 94.88 838 THR A C 1
ATOM 6686 O O . THR A 1 838 ? 4.860 -13.856 -32.101 1.00 94.88 838 THR A O 1
ATOM 6689 N N . CYS A 1 839 ? 6.973 -13.159 -32.255 1.00 93.44 839 CYS A N 1
ATOM 6690 C CA . CYS A 1 839 ? 6.816 -12.499 -33.535 1.00 93.44 839 CYS A CA 1
ATOM 6691 C C . CYS A 1 839 ? 6.977 -13.497 -34.682 1.00 93.44 839 CYS A C 1
ATOM 6693 O O . CYS A 1 839 ? 8.077 -13.961 -34.953 1.00 93.44 839 CYS A O 1
ATOM 6695 N N . GLN A 1 840 ? 5.893 -13.729 -35.420 1.00 93.62 840 GLN A N 1
ATOM 6696 C CA . GLN A 1 840 ? 5.857 -14.619 -36.591 1.00 93.62 840 GLN A CA 1
ATOM 6697 C C . GLN A 1 840 ? 6.077 -13.877 -37.925 1.00 93.62 840 GLN A C 1
ATOM 6699 O O . GLN A 1 840 ? 5.646 -14.324 -38.983 1.00 93.62 840 GLN A O 1
ATOM 6704 N N . GLY A 1 841 ? 6.671 -12.680 -37.874 1.00 87.06 841 GLY A N 1
ATOM 6705 C CA . GLY A 1 841 ? 6.912 -11.865 -39.065 1.00 87.06 841 GLY A CA 1
ATOM 6706 C C . GLY A 1 841 ? 8.167 -12.325 -39.815 1.00 87.06 841 GLY A C 1
ATOM 6707 O O . GLY A 1 841 ? 9.014 -12.994 -39.219 1.00 87.06 841 GLY A O 1
ATOM 6708 N N . PRO A 1 842 ? 8.329 -11.946 -41.097 1.00 87.62 842 PRO A N 1
ATOM 6709 C CA . PRO A 1 842 ? 9.582 -12.160 -41.816 1.00 87.62 842 PRO A CA 1
ATOM 6710 C C . PRO A 1 842 ? 10.786 -11.570 -41.057 1.00 87.62 842 PRO A C 1
ATOM 6712 O O . PRO A 1 842 ? 10.607 -10.626 -40.281 1.00 87.62 842 PRO A O 1
ATOM 6715 N N . PRO A 1 843 ? 12.020 -12.067 -41.277 1.00 86.50 843 PRO A N 1
ATOM 6716 C CA . PRO A 1 843 ? 13.210 -11.573 -40.587 1.00 86.50 843 PRO A CA 1
ATOM 6717 C C . PRO A 1 843 ? 13.315 -10.043 -40.613 1.00 86.50 843 PRO A C 1
ATOM 6719 O O . PRO A 1 843 ? 13.316 -9.419 -41.671 1.00 86.50 843 PRO A O 1
ATOM 6722 N N . GLY A 1 844 ? 13.380 -9.433 -39.428 1.00 85.94 844 GLY A N 1
ATOM 6723 C CA . GLY A 1 844 ? 13.466 -7.979 -39.280 1.00 85.94 844 GLY A CA 1
ATOM 6724 C C . GLY A 1 844 ? 12.141 -7.219 -39.410 1.00 85.94 844 GLY A C 1
ATOM 6725 O O . GLY A 1 844 ? 12.164 -6.004 -39.252 1.00 85.94 844 GLY A O 1
ATOM 6726 N N . ILE A 1 845 ? 10.999 -7.881 -39.628 1.00 91.31 845 ILE A N 1
ATOM 6727 C CA . ILE A 1 845 ? 9.667 -7.261 -39.716 1.00 91.31 845 ILE A CA 1
ATOM 6728 C C . ILE A 1 845 ? 8.774 -7.770 -38.580 1.00 91.31 845 ILE A C 1
ATOM 6730 O O . ILE A 1 845 ? 8.671 -8.966 -38.315 1.00 91.31 845 ILE A O 1
ATOM 6734 N N . CYS A 1 846 ? 8.092 -6.849 -37.903 1.00 93.06 846 CYS A N 1
ATOM 6735 C CA . CYS A 1 846 ? 7.167 -7.177 -36.827 1.00 93.06 846 CYS A CA 1
ATOM 6736 C C . CYS A 1 846 ? 5.839 -7.706 -37.382 1.00 93.06 846 CYS A C 1
ATOM 6738 O O . CYS A 1 846 ? 5.145 -6.981 -38.088 1.00 93.06 846 CYS A O 1
ATOM 6740 N N . SER A 1 847 ? 5.413 -8.909 -36.991 1.00 93.25 847 SER A N 1
ATOM 6741 C CA . SER A 1 847 ? 4.090 -9.456 -37.360 1.00 93.25 847 SER A CA 1
ATOM 6742 C C . SER A 1 847 ? 2.913 -8.638 -36.825 1.00 93.25 847 SER A C 1
ATOM 6744 O O . SER A 1 847 ? 1.858 -8.619 -37.444 1.00 93.25 847 SER A O 1
ATOM 6746 N N . ARG A 1 848 ? 3.080 -7.930 -35.699 1.00 92.19 848 ARG A N 1
ATOM 6747 C CA . ARG A 1 848 ? 2.009 -7.125 -35.089 1.00 92.19 848 ARG A CA 1
ATOM 6748 C C . ARG A 1 848 ? 1.791 -5.791 -35.798 1.00 92.19 848 ARG A C 1
ATOM 6750 O O . ARG A 1 848 ? 0.667 -5.314 -35.874 1.00 92.19 848 ARG A O 1
ATOM 6757 N N . THR A 1 849 ? 2.868 -5.129 -36.219 1.00 90.94 849 THR A N 1
ATOM 6758 C CA . THR A 1 849 ? 2.796 -3.775 -36.801 1.00 90.94 849 THR A CA 1
ATOM 6759 C C . THR A 1 849 ? 3.035 -3.751 -38.300 1.00 90.94 849 THR A C 1
ATOM 6761 O O . THR A 1 849 ? 2.838 -2.703 -38.906 1.00 90.94 849 THR A O 1
ATOM 6764 N N . LEU A 1 850 ? 3.511 -4.860 -38.874 1.00 90.56 850 LEU A N 1
ATOM 6765 C CA . LEU A 1 850 ? 3.961 -4.986 -40.261 1.00 90.56 850 LEU A CA 1
ATOM 6766 C C . LEU A 1 850 ? 5.077 -3.992 -40.637 1.00 90.56 850 LEU A C 1
ATOM 6768 O O . LEU A 1 850 ? 5.312 -3.718 -41.809 1.00 90.56 850 LEU A O 1
ATOM 6772 N N . LYS A 1 851 ? 5.786 -3.448 -39.636 1.00 90.56 851 LYS A N 1
ATOM 6773 C CA . LYS A 1 851 ? 6.895 -2.496 -39.809 1.00 90.56 851 LYS A CA 1
ATOM 6774 C C . LYS A 1 851 ? 8.243 -3.151 -39.488 1.00 90.56 851 LYS A C 1
ATOM 6776 O O . LYS A 1 851 ? 8.277 -4.059 -38.651 1.00 90.56 851 LYS A O 1
ATOM 6781 N N . PRO A 1 852 ? 9.353 -2.668 -40.078 1.00 90.50 852 PRO A N 1
ATOM 6782 C CA . PRO A 1 852 ? 10.692 -3.108 -39.705 1.00 90.50 852 PRO A CA 1
ATOM 6783 C C . PRO A 1 852 ? 10.983 -2.891 -38.213 1.00 90.50 852 PRO A C 1
ATOM 6785 O O . PRO A 1 852 ? 10.616 -1.862 -37.640 1.00 90.50 852 PRO A O 1
ATOM 6788 N N . HIS A 1 853 ? 11.661 -3.849 -37.586 1.00 91.31 853 HIS A N 1
ATOM 6789 C CA . HIS A 1 853 ? 12.161 -3.725 -36.223 1.00 91.31 853 HIS A CA 1
ATOM 6790 C C . HIS A 1 853 ? 13.286 -2.688 -36.155 1.00 91.31 853 HIS A C 1
ATOM 6792 O O . HIS A 1 853 ? 14.210 -2.687 -36.967 1.00 91.31 853 HIS A O 1
ATOM 6798 N N . VAL A 1 854 ? 13.248 -1.836 -35.132 1.00 87.75 854 VAL A N 1
ATOM 6799 C CA . VAL A 1 854 ? 14.330 -0.885 -34.857 1.00 87.75 854 VAL A CA 1
ATOM 6800 C C . VAL A 1 854 ? 15.557 -1.640 -34.341 1.00 87.75 854 VAL A C 1
ATOM 6802 O O . VAL A 1 854 ? 15.485 -2.338 -33.329 1.00 87.75 854 VAL A O 1
ATOM 6805 N N . LEU A 1 855 ? 16.699 -1.474 -35.012 1.00 81.88 855 LEU A N 1
ATOM 6806 C CA . LEU A 1 855 ? 17.982 -2.025 -34.572 1.00 81.88 855 LEU A CA 1
ATOM 6807 C C . LEU A 1 855 ? 18.537 -1.221 -33.386 1.00 81.88 855 LEU A C 1
ATOM 6809 O O . LEU A 1 855 ? 18.750 -0.010 -33.474 1.00 81.88 855 LEU A O 1
ATOM 6813 N N . LEU A 1 856 ? 18.817 -1.908 -32.276 1.00 76.69 856 LEU A N 1
ATOM 6814 C CA . LEU A 1 856 ? 19.372 -1.311 -31.054 1.00 76.69 856 LEU A CA 1
ATOM 6815 C C . LEU A 1 856 ? 20.911 -1.221 -31.081 1.00 76.69 856 LEU A C 1
ATOM 6817 O O . LEU A 1 856 ? 21.585 -1.605 -30.127 1.00 76.69 856 LEU A O 1
ATOM 6821 N N . SER A 1 857 ? 21.477 -0.732 -32.185 1.00 68.50 857 SER A N 1
ATOM 6822 C CA . SER A 1 857 ? 22.917 -0.486 -32.349 1.00 68.50 857 SER A CA 1
ATOM 6823 C C . SER A 1 857 ? 23.233 1.010 -32.390 1.00 68.50 857 SER A C 1
ATOM 6825 O O . SER A 1 857 ? 22.451 1.797 -32.922 1.00 68.50 857 SER A O 1
ATOM 6827 N N . GLY A 1 858 ? 24.399 1.391 -31.859 1.00 68.31 858 GLY A N 1
ATOM 6828 C CA . GLY A 1 858 ? 24.892 2.771 -31.855 1.00 68.31 858 GLY A CA 1
ATOM 6829 C C . GLY A 1 858 ? 24.378 3.630 -30.694 1.00 68.31 858 GLY A C 1
ATOM 6830 O O . GLY A 1 858 ? 23.682 3.155 -29.792 1.00 68.31 858 GLY A O 1
ATOM 6831 N N . ASN A 1 859 ? 24.738 4.912 -30.730 1.00 63.09 859 ASN A N 1
ATOM 6832 C CA . ASN A 1 859 ? 24.328 5.915 -29.750 1.00 63.09 859 ASN A CA 1
ATOM 6833 C C . ASN A 1 859 ? 23.180 6.766 -30.300 1.00 63.09 859 ASN A C 1
ATOM 6835 O O . ASN A 1 859 ? 23.130 7.089 -31.484 1.00 63.09 859 ASN A O 1
ATOM 6839 N N . TRP A 1 860 ? 22.257 7.151 -29.426 1.00 48.00 860 TRP A N 1
ATOM 6840 C CA . TRP A 1 860 ? 21.204 8.114 -29.724 1.00 48.00 860 TRP A CA 1
ATOM 6841 C C . TRP A 1 860 ? 21.164 9.160 -28.617 1.00 48.00 860 TRP A C 1
ATOM 6843 O O . TRP A 1 860 ? 20.945 8.814 -27.456 1.00 48.00 860 TRP A O 1
ATOM 6853 N N . ARG A 1 861 ? 21.397 10.432 -28.972 1.00 50.56 861 ARG A N 1
ATOM 6854 C CA . ARG A 1 861 ? 21.464 11.561 -28.022 1.00 50.56 861 ARG A CA 1
ATOM 6855 C C . ARG A 1 861 ? 22.414 11.295 -26.842 1.00 50.56 861 ARG A C 1
ATOM 6857 O O . ARG A 1 861 ? 22.035 11.431 -25.684 1.00 50.56 861 ARG A O 1
ATOM 6864 N N . GLY A 1 862 ? 23.622 10.812 -27.138 1.00 51.44 862 GLY A N 1
ATOM 6865 C CA . GLY A 1 862 ? 24.644 10.517 -26.125 1.00 51.44 862 GLY A CA 1
ATOM 6866 C C . GLY A 1 862 ? 24.388 9.275 -25.259 1.00 51.44 862 GLY A C 1
ATOM 6867 O O . GLY A 1 862 ? 25.235 8.941 -24.437 1.00 51.44 862 GLY A O 1
ATOM 6868 N N . ARG A 1 863 ? 23.272 8.548 -25.441 1.00 53.84 863 ARG A N 1
ATOM 6869 C CA . ARG A 1 863 ? 23.001 7.282 -24.737 1.00 53.84 863 ARG A CA 1
ATOM 6870 C C . ARG A 1 863 ? 23.114 6.076 -25.678 1.00 53.84 863 ARG A C 1
ATOM 6872 O O . ARG A 1 863 ? 22.569 6.128 -26.785 1.00 53.84 863 ARG A O 1
ATOM 6879 N N . PRO A 1 864 ? 23.749 4.967 -25.261 1.00 67.81 864 PRO A N 1
ATOM 6880 C CA . PRO A 1 864 ? 23.753 3.733 -26.042 1.00 67.81 864 PRO A CA 1
ATOM 6881 C C . PRO A 1 864 ? 22.330 3.204 -26.243 1.00 67.81 864 PRO A C 1
ATOM 6883 O O . PRO A 1 864 ? 21.620 2.947 -25.269 1.00 67.81 864 PRO A O 1
ATOM 6886 N N . ARG A 1 865 ? 21.912 2.968 -27.496 1.00 63.66 865 ARG A N 1
ATOM 6887 C CA . ARG A 1 865 ? 20.584 2.394 -27.810 1.00 63.66 865 ARG A CA 1
ATOM 6888 C C . ARG A 1 865 ? 20.367 1.021 -27.165 1.00 63.66 865 ARG A C 1
ATOM 6890 O O . ARG A 1 865 ? 19.231 0.638 -26.905 1.00 63.66 865 ARG A O 1
ATOM 6897 N N . ALA A 1 866 ? 21.448 0.311 -26.842 1.00 63.88 866 ALA A N 1
ATOM 6898 C CA . ALA A 1 866 ? 21.411 -0.940 -26.091 1.00 63.88 866 ALA A CA 1
ATOM 6899 C C . ALA A 1 866 ? 20.748 -0.799 -24.704 1.00 63.88 866 ALA A C 1
ATOM 6901 O O . ALA A 1 866 ? 20.090 -1.737 -24.261 1.00 63.88 866 ALA A O 1
ATOM 6902 N N . GLN A 1 867 ? 20.830 0.371 -24.052 1.00 67.44 867 GLN A N 1
ATOM 6903 C CA . GLN A 1 867 ? 20.174 0.615 -22.757 1.00 67.44 867 GLN A CA 1
ATOM 6904 C C . GLN A 1 867 ? 18.642 0.588 -22.856 1.00 67.44 867 GLN A C 1
ATOM 6906 O O . GLN A 1 867 ? 17.958 0.323 -21.871 1.00 67.44 867 GLN A O 1
ATOM 6911 N N . TRP A 1 868 ? 18.071 0.824 -24.042 1.00 69.25 868 TRP A N 1
ATOM 6912 C CA . TRP A 1 868 ? 16.618 0.785 -24.235 1.00 69.25 868 TRP A CA 1
ATOM 6913 C C . TRP A 1 868 ? 16.076 -0.646 -24.162 1.00 69.25 868 TRP A C 1
ATOM 6915 O O . TRP A 1 868 ? 14.928 -0.851 -23.773 1.00 69.25 868 TRP A O 1
ATOM 6925 N N . ALA A 1 869 ? 16.917 -1.646 -24.454 1.00 67.94 869 ALA A N 1
ATOM 6926 C CA . ALA A 1 869 ? 16.570 -3.061 -24.336 1.00 67.94 869 ALA A CA 1
ATOM 6927 C C . ALA A 1 869 ? 16.324 -3.511 -22.884 1.00 67.94 869 ALA A C 1
ATOM 6929 O O . ALA A 1 869 ? 15.817 -4.616 -22.671 1.00 67.94 869 ALA A O 1
ATOM 6930 N N . GLU A 1 870 ? 16.717 -2.709 -21.893 1.00 71.31 870 GLU A N 1
ATOM 6931 C CA . GLU A 1 870 ? 16.549 -3.014 -20.468 1.00 71.31 870 GLU A CA 1
ATOM 6932 C C . GLU A 1 870 ? 15.146 -2.672 -19.950 1.00 71.31 870 GLU A C 1
ATOM 6934 O O . GLU A 1 870 ? 14.740 -3.176 -18.906 1.00 71.31 870 GLU A O 1
ATOM 6939 N N . ILE A 1 871 ? 14.388 -1.831 -20.660 1.00 80.38 871 ILE A N 1
ATOM 6940 C CA . ILE A 1 871 ? 13.067 -1.378 -20.215 1.00 80.38 871 ILE A CA 1
ATOM 6941 C C . ILE A 1 871 ? 11.998 -2.352 -20.716 1.00 80.38 871 ILE A C 1
ATOM 6943 O O . ILE A 1 871 ? 11.829 -2.547 -21.922 1.00 80.38 871 ILE A O 1
ATOM 6947 N N . TYR A 1 872 ? 11.237 -2.941 -19.791 1.00 86.00 872 TYR A N 1
ATOM 6948 C CA . TYR A 1 872 ? 10.066 -3.740 -20.144 1.00 86.00 872 TYR A CA 1
ATOM 6949 C C . TYR A 1 872 ? 8.955 -2.856 -20.734 1.00 86.00 872 TYR A C 1
ATOM 6951 O O . TYR A 1 872 ? 8.577 -1.861 -20.110 1.00 86.00 872 TYR A O 1
ATOM 6959 N N . PRO A 1 873 ? 8.353 -3.233 -21.878 1.00 89.12 873 PRO A N 1
ATOM 6960 C CA . PRO A 1 873 ? 7.116 -2.620 -22.343 1.00 89.12 873 PRO A CA 1
ATOM 6961 C C . PRO A 1 873 ? 6.012 -2.739 -21.286 1.00 89.12 873 PRO A C 1
ATOM 6963 O O . PRO A 1 873 ? 5.921 -3.753 -20.587 1.00 89.12 873 PRO A O 1
ATOM 6966 N N . ASN A 1 874 ? 5.127 -1.741 -21.199 1.00 87.50 874 ASN A N 1
ATOM 6967 C CA . ASN A 1 874 ? 4.038 -1.743 -20.214 1.00 87.50 874 ASN A CA 1
ATOM 6968 C C . ASN A 1 874 ? 3.165 -3.002 -20.325 1.00 87.50 874 ASN A C 1
ATOM 6970 O O . ASN A 1 874 ? 2.885 -3.630 -19.310 1.00 87.50 874 ASN A O 1
ATOM 6974 N N . LYS A 1 875 ? 2.817 -3.435 -21.549 1.00 92.06 875 LYS A N 1
ATOM 6975 C CA . LYS A 1 875 ? 2.010 -4.653 -21.749 1.00 92.06 875 LYS A CA 1
ATOM 6976 C C . LYS A 1 875 ? 2.722 -5.914 -21.251 1.00 92.06 875 LYS A C 1
ATOM 6978 O O . LYS A 1 875 ? 2.069 -6.781 -20.683 1.00 92.06 875 LYS A O 1
ATOM 6983 N N . LEU A 1 876 ? 4.046 -6.002 -21.417 1.00 93.69 876 LEU A N 1
ATOM 6984 C CA . LEU A 1 876 ? 4.828 -7.126 -20.897 1.00 93.69 876 LEU A CA 1
ATOM 6985 C C . LEU A 1 876 ? 4.887 -7.093 -19.368 1.00 93.69 876 LEU A C 1
ATOM 6987 O O . LEU A 1 876 ? 4.680 -8.116 -18.728 1.00 93.69 876 LEU A O 1
ATOM 6991 N N . SER A 1 877 ? 5.110 -5.914 -18.779 1.00 94.00 877 SER A N 1
ATOM 6992 C CA . SER A 1 877 ? 5.095 -5.745 -17.320 1.00 94.00 877 SER A CA 1
ATOM 6993 C C . SER A 1 877 ? 3.754 -6.176 -16.720 1.00 94.00 877 SER A C 1
ATOM 6995 O O . SER A 1 877 ? 3.730 -6.868 -15.705 1.00 94.00 877 SER A O 1
ATOM 6997 N N . THR A 1 878 ? 2.642 -5.824 -17.374 1.00 90.56 878 THR A N 1
ATOM 6998 C CA . THR A 1 878 ? 1.291 -6.262 -17.002 1.00 90.56 878 THR A CA 1
ATOM 6999 C C . THR A 1 878 ? 1.117 -7.774 -17.133 1.00 90.56 878 THR A C 1
ATOM 7001 O O . THR A 1 878 ? 0.609 -8.397 -16.205 1.00 90.56 878 THR A O 1
ATOM 7004 N N . ALA A 1 879 ? 1.572 -8.385 -18.230 1.00 93.06 879 ALA A N 1
ATOM 7005 C CA . ALA A 1 879 ? 1.484 -9.834 -18.415 1.00 93.06 879 ALA A CA 1
ATOM 7006 C C . ALA A 1 879 ? 2.302 -10.607 -17.362 1.00 93.06 879 ALA A C 1
ATOM 7008 O O . ALA A 1 879 ? 1.792 -11.551 -16.762 1.00 93.06 879 ALA A O 1
ATOM 7009 N N . LEU A 1 880 ? 3.531 -10.161 -17.074 1.00 95.69 880 LEU A N 1
ATOM 7010 C CA . LEU A 1 880 ? 4.394 -10.732 -16.031 1.00 95.69 880 LEU A CA 1
ATOM 7011 C C . LEU A 1 880 ? 3.765 -10.607 -14.643 1.00 95.69 880 LEU A C 1
ATOM 7013 O O . LEU A 1 880 ? 3.728 -11.575 -13.888 1.00 95.69 880 LEU A O 1
ATOM 7017 N N . ALA A 1 881 ? 3.243 -9.424 -14.314 1.00 93.94 881 ALA A N 1
ATOM 7018 C CA . ALA A 1 881 ? 2.580 -9.185 -13.040 1.00 93.94 881 ALA A CA 1
ATOM 7019 C C . ALA A 1 881 ? 1.339 -10.069 -12.860 1.00 93.94 881 ALA A C 1
ATOM 7021 O O . ALA A 1 881 ? 1.134 -10.603 -11.769 1.00 93.94 881 ALA A O 1
ATOM 7022 N N . TYR A 1 882 ? 0.547 -10.258 -13.919 1.00 90.94 882 TYR A N 1
ATOM 7023 C CA . TYR A 1 882 ? -0.604 -11.154 -13.889 1.00 90.94 882 TYR A CA 1
ATOM 7024 C C . TYR A 1 882 ? -0.164 -12.603 -13.669 1.00 90.94 882 TYR A C 1
ATOM 7026 O O . TYR A 1 882 ? -0.612 -13.223 -12.715 1.00 90.94 882 TYR A O 1
ATOM 7034 N N . ALA A 1 883 ? 0.772 -13.117 -14.475 1.00 93.12 883 ALA A N 1
ATOM 7035 C CA . ALA A 1 883 ? 1.257 -14.495 -14.358 1.00 93.12 883 ALA A CA 1
ATOM 7036 C C . ALA A 1 883 ? 1.835 -14.802 -12.962 1.00 93.12 883 ALA A C 1
ATOM 7038 O O . ALA A 1 883 ? 1.559 -15.851 -12.390 1.00 93.12 883 ALA A O 1
ATOM 7039 N N . LEU A 1 884 ? 2.575 -13.860 -12.365 1.00 94.25 884 LEU A N 1
ATOM 7040 C CA . LEU A 1 884 ? 3.097 -13.993 -10.998 1.00 94.25 884 LEU A CA 1
ATOM 7041 C C . LEU A 1 884 ? 2.001 -14.029 -9.928 1.00 94.25 884 LEU A C 1
ATOM 7043 O O . LEU A 1 884 ? 2.202 -14.609 -8.866 1.00 94.25 884 LEU A O 1
ATOM 7047 N N . THR A 1 885 ? 0.867 -13.377 -10.175 1.00 90.94 885 THR A N 1
ATOM 7048 C CA . THR A 1 885 ? -0.232 -13.251 -9.207 1.00 90.94 885 THR A CA 1
ATOM 7049 C C . THR A 1 885 ? -1.424 -14.148 -9.528 1.00 90.94 885 THR A C 1
ATOM 7051 O O . THR A 1 885 ? -2.378 -14.153 -8.758 1.00 90.94 885 THR A O 1
ATOM 7054 N N . ALA A 1 886 ? -1.347 -14.936 -10.606 1.00 85.88 886 ALA A N 1
ATOM 7055 C CA . ALA A 1 886 ? -2.370 -15.843 -11.131 1.00 85.88 886 ALA A CA 1
ATOM 7056 C C . ALA A 1 886 ? -3.108 -16.621 -10.033 1.00 85.88 886 ALA A C 1
ATOM 7058 O O . ALA A 1 886 ? -4.318 -16.490 -9.878 1.00 85.88 886 ALA A O 1
ATOM 7059 N N . ALA A 1 887 ? -2.355 -17.327 -9.184 1.00 77.94 887 ALA A N 1
ATOM 7060 C CA . ALA A 1 887 ? -2.887 -18.148 -8.093 1.00 77.94 887 ALA A CA 1
ATOM 7061 C C . ALA A 1 887 ? -3.644 -17.362 -6.999 1.00 77.94 887 ALA A C 1
ATOM 7063 O O . ALA A 1 887 ? -4.244 -17.959 -6.107 1.00 77.94 887 ALA A O 1
ATOM 7064 N N . HIS A 1 888 ? -3.587 -16.030 -7.028 1.00 77.31 888 HIS A N 1
ATOM 7065 C CA . HIS A 1 888 ? -4.213 -15.141 -6.054 1.00 77.31 888 HIS A CA 1
ATOM 7066 C C . HIS A 1 888 ? -5.327 -14.272 -6.646 1.00 77.31 888 HIS A C 1
ATOM 7068 O O . HIS A 1 888 ? -5.970 -13.531 -5.897 1.00 77.31 888 HIS A O 1
ATOM 7074 N N . HIS A 1 889 ? -5.572 -14.343 -7.957 1.00 65.75 889 HIS A N 1
ATOM 7075 C CA . HIS A 1 889 ? -6.784 -13.774 -8.534 1.00 65.75 889 HIS A CA 1
ATOM 7076 C C . HIS A 1 889 ? -7.943 -14.683 -8.133 1.00 65.75 889 HIS A C 1
ATOM 7078 O O . HIS A 1 889 ? -8.004 -15.842 -8.528 1.00 65.75 889 HIS A O 1
ATOM 7084 N N . ILE A 1 890 ? -8.829 -14.178 -7.273 1.00 43.62 890 ILE A N 1
ATOM 7085 C CA . ILE A 1 890 ? -10.041 -14.899 -6.875 1.00 43.62 890 ILE A CA 1
ATOM 7086 C C . ILE A 1 890 ? -10.844 -15.164 -8.160 1.00 43.62 890 ILE A C 1
ATOM 7088 O O . ILE A 1 890 ? -11.130 -14.193 -8.871 1.00 43.62 890 ILE A O 1
ATOM 7092 N N . PRO A 1 891 ? -11.227 -16.415 -8.474 1.00 32.91 891 PRO A N 1
ATOM 7093 C CA . PRO A 1 891 ? -12.186 -16.654 -9.537 1.00 32.91 891 PRO A CA 1
ATOM 7094 C C . PRO A 1 891 ? -13.475 -15.909 -9.180 1.00 32.91 891 PRO A C 1
ATOM 7096 O O . PRO A 1 891 ? -13.959 -16.049 -8.051 1.00 32.91 891 PRO A O 1
ATOM 7099 N N . PRO A 1 892 ? -14.049 -15.096 -10.077 1.00 29.25 892 PRO A N 1
ATOM 7100 C CA . PRO A 1 892 ? -15.403 -14.629 -9.866 1.00 29.25 892 PRO A CA 1
ATOM 7101 C C . PRO A 1 892 ? -16.289 -15.882 -9.840 1.00 29.25 892 PRO A C 1
ATOM 7103 O O . PRO A 1 892 ? -16.500 -16.497 -10.876 1.00 29.25 892 PRO A O 1
ATOM 7106 N N . TYR A 1 893 ? -16.770 -16.236 -8.647 1.00 31.14 893 TYR A N 1
ATOM 7107 C CA . TYR A 1 893 ? -17.640 -17.375 -8.336 1.00 31.14 893 TYR A CA 1
ATOM 7108 C C . TYR A 1 893 ? -16.970 -18.763 -8.286 1.00 31.14 893 TYR A C 1
ATOM 7110 O O . TYR A 1 893 ? -16.651 -19.371 -9.304 1.00 31.14 893 TYR A O 1
ATOM 7118 N N . SER A 1 894 ? -16.869 -19.290 -7.062 1.00 26.30 894 SER A N 1
ATOM 7119 C CA . SER A 1 894 ? -17.001 -20.716 -6.731 1.00 26.30 894 SER A CA 1
ATOM 7120 C C . SER A 1 894 ? -17.665 -20.838 -5.367 1.00 26.30 894 SER A C 1
ATOM 7122 O O . SER A 1 894 ? -17.079 -20.260 -4.416 1.00 26.30 894 SER A O 1
#

Radius of gyration: 37.71 Å; chains: 1; bounding box: 110×96×115 Å

Foldseek 3Di:
DLVPQDPDDPDDPQSVVLSVVVVVCVVVVHQDDSCPDPSSVQLPPPPPDPVFFAQPQVSLVSNQVRDVRQLQFWKKFQWDDDDQATDTPDMDGSRNAAEFEADPPQEPQVRLVVQQPPVRGMAIAGDHQKYKYFYPQWDQDPVGTFGFQDFHDDDQKHWHWYQDDGPRDTDTFIWGWFWFKFFQDGDSGGGFIKIWGDPDPDPDPQQIWIDGPPRDDTDGGDVVNVSRCRRGTGMTMIGGDPVVVVVPDDPDDPDDDDDDDDDDDDDDDDDDDDDDDDDDDDDDDDDDDDDDDDDDDDDDDDDDDADDDDDDDDPPPDDPDDDDDDDDDDDDDDDDDDDDDDPPDPVVVVVVVVVVVVVVVVVVCVQQVPDDPNAGSVLVVPDDPVLLVLLVVLQVVLCVQLVVVPDDPVDLVSVLVSLLVVLVVCVVVVHALVSSVSPVVSCCSVPVLCPPPHPHHNVNNVVSSVVRCVVHPDDDDFADAPVVLQVLLVVCVVSVNNLLSVLLVCCLALLDASVQSQQFFLLQWADADPPPGPFIKGFTAAVVVVDADPVRDHGQIAGSVPPVCVPPVPVVNVVLNVDDRGHGSDPDDPVVSQVSVVVVCVVVVHDDDSNSSSVHNLLNCLLVVVDDLVSNCSSNVPPDSVVSVVSVCNVRQFQAEEEALCVVVLQQVLLVVVVGHYDYAHCVVPPCRDLLDPVNLVVLLVCLVVVSHQEYEAEQDQVLFDCVVVVVPNQADLVRLLGDDPVPDDPVSVVVSVRSNSSVVSVLVNVVSCVVVLHKYKYKDQPRTSVCSPVSNVVVCPDPQWDKAWAFLVQLPALATGIMIITIGSFDPVLRVLRNHYAPDDVQAGNVPRHGRDDQQDDDPNHRSVVVVVDRRSSNSNSNSCRSCVVVPPPPDD

Secondary structure (DSSP, 8-state):
-GGGS-S-----HHHHHHHHHHHHHHHHT----GGG-GGGGGT-TT---TTS---HHHHHHHHHHHS--GGG--EEEEEEEETTEEEEEEEEET-S-EEE-PPSS-BHHHHHHHHHTSSSPEEEEE--SEEEEEE--EEEETTEEEE--PPPB--SEEEEEEEETTTTEEEEEEEEEEEEEEE-SSBTTBS-EEEEE--TT-S-TT-PEEE-TTSPPPEEP-HHHHHHHHHHEEEEEEEE-HHHHTTSPP----PPPPP----------------------------------------------PPP------GGGS---------------------------HHHHHHHHHHHHHHHHHHHHHHHH---TTS-HHHHTTS-HHHHHHHHHHHHHHHHHHGGGT--TT-HHHHHHHHHHHHHHHHHTT--HHHHHHHHHHHHHH-GGGSTTSS---HHHHHHHHHHHHHSPPPPPPP--HHHHHHHHHHHHHTT-HHHHHHHHHHHHH---HHHHHT-BGGGEEPP-TTT-SS-EEEES-GGGT---TTS---EEEE---HHHHTTHHHHHHHHTTS-TTSBS-SS-HHHHHHHHHHHHHHTT----GGGHHHHHHHHHHHTTSS-HHHHHHHTT-SSGGGTTTTS-TTSS--EEEEET-TTTHHHHHHHHTT-EEEEE-GGG-GGG-TTSHHHHHHHHHHHHTT-EEEEEE----GGGSGGGGGT--S--SS-TT---GGGS-HHHHHHHHHHHHHHHHHHHHHHHHHHTT--EEEEEETT-GGGGSHHHHHHHTSTTEEEEEEEGGGGT-SS--EEEEEEES--HHHHTTT-----SSTTB-TTT-SBPPP--SEETTEEGGGGGGSPPHHHHHHHHHHHHGGGS--S--

pLDDT: mean 74.75, std 20.81, range [24.14, 98.0]

Organism: NCBI:txid878477

InterPro domains:
  IPR001394 Peptidase C19, ubiquitin carboxyl-terminal hydrolase [PF00443] (50-207)
  IPR011010 DNA breaking-rejoining enzyme, catalytic core [SSF56349] (495-649)
  IPR038765 Papain-like cysteine peptidase superfamily [SSF54001] (36-243)

Sequence (894 aa):
MLHYARSHDAFISGLGEVNGAIVQASRSNQHLNIARHPAWNFIWPGWQKPTRQHDAAEFLQHLCNRTDCVALKGGWEARRPQAGAYEILDEQFNCPHIRLVVQHPFRIQDAVTAWHTQDPPHALTRPPELLILQIGRFVQSAGGIRKTRQRIEMHKNLTVPTFTGHAGDVVNTPYKLCGGVMHIGKVVTAGHYQAFYFPGDTEDIWSCHLVHDDGQTATPGTDATRQAILTNCYLLAYRINSHVISRMPSPMSAGPRREAVLKPPVAKSVKPRPKSRMLERPQPSTASKARASTLAKTGPAEALITPRKADTFSLLTVPLESEKVKTKKRSREESSNASTSPSRSPARKAGQRRLVQRRARRRAKAMVDHHLDGVSHLEQQAVGEATSKQYQKELQSFLSFAKPRGLVMTNAKIVDGLLVDYMNRMYLDGHQSYRADRLMAAILHRFPQFGRLGDQKLPRAWRALKGYRRLTPGKSRLAYPLALWAAFAVELKRLGCLRMALFMLLAVSTYARPSELLRAKVFSLVRPARGITSSWSLLLAPEEEEIATKTGDYDVSIPLDSPWLKGWSHALFDCLKQSHPTAPLWDFNYQEYQLMMKQISDMFGVDVTPYQTRHSGPSIDRARQYRSLLEVQKRGQWKAHKSVARYEKSARPGQYVMDLFSGQGGVGRAVRHFGFNAKFWDIRFGTDHDLTNKGVLQKILREIRQGRVLACMLAPVCASFGRGCDRTKAIRTRAEPWGISANKLTAAERDSILLGNRCFVSCFRIMRELDKFKIPYILENPAYSKAWWLPALQRHQSRPWVRFVQGDFCQFGSSWQKTTTFLCAHIPEDDLHRLACTCQGPPGICSRTLKPHVLLSGNWRGRPRAQWAEIYPNKLSTALAYALTAAHHIPPYS

=== Feature glossary ===
Annotated list of the representations used here:

Nearest PDB structures. The Foldseek neighbor list gives the closest experimentally determined structures in the PDB, ranked by structural alignment. TM-score near 1 means near-identical fold; near 0.3 means only rough topology match. This is how one finds what a novel AlphaFold prediction most resembles in the solved-structure universe.

Foldseek 3Di. Foldseek's 3Di representation compresses backbone geometry into a per-residue letter drawn from a learned twenty-state alphabet. It captures the tertiary interaction pattern around each residue — which residues are packed against it in space, regardless of where they are in sequence.

Radius of gyration, Cα contacts, bounding box. Radius of gyration (Rg) is the root-mean-square distance of Cα atoms from their centroid — a single number for overall size and compactness. A globular domain of N residues has Rg ≈ 2.2·N^0.38 Å; an extended or disordered chain has a much larger Rg. The Cα contact count is the number of residue pairs whose Cα atoms are within 8 Å and are more than four positions apart in sequence — a standard proxy for tertiary packing density. The bounding box is the smallest axis-aligned box enclosing all Cα atoms.

InterPro / GO / CATH / organism. The annotation block draws on four external resources. InterPro: which protein families and domains the sequence belongs to. GO: standardized terms for what the protein does, what process it participates in, and where in the cell it acts. CATH: which structural fold it has in the CATH hierarchy. Organism: the species of origin.

mmCIF coordinates. The mmCIF block holds the 3D Cartesian coordinates of each backbone atom (N, Cα, C, O) in ångströms. mmCIF is the PDB's canonical archive format — a tagged-loop text representation of the atomic model.

pLDDT. pLDDT is the predicted lDDT-Cα score: AlphaFold's confidence that the local environment of each residue (all inter-atomic distances within 15 Å) is correctly placed. It is a per-residue number between 0 and 100, with higher meaning more reliable.

Backbone torsions (φ/ψ). φ (phi) and ψ (psi) are the two rotatable backbone dihedrals per residue: φ is the C(i-1)–N–Cα–C torsion, ψ is the N–Cα–C–N(i+1) torsion, both in degrees on (−180°, 180°]. α-helical residues cluster near (−60°, −45°); β-strand residues near (−120°, +130°). A Ramachandran plot is simply a scatter of (φ, ψ) for every residue.

B-factor. For experimental (PDB) structures, the B-factor (temperature factor) quantifies the positional spread of each atom in the crystal — a combination of thermal vibration and static disorder — in units of Å². High B-factors mark flexible loops or poorly resolved regions; low B-factors mark the rigid, well-ordered core.

Secondary structure (3-state, P-SEA). SS3 is a coarse helix/strand/coil call (letters a/b/c) made by the P-SEA algorithm from inter-Cα distances and dihedrals. It is less detailed than DSSP but needs only Cα positions.

Predicted aligned error. Predicted aligned error is AlphaFold's pairwise confidence. Unlike pLDDT (per-residue), PAE is per-residue-pair and captures whether two parts of the structure are correctly placed relative to each other. Units are ångströms of expected positional error.

Solvent-accessible surface area. Solvent-accessible surface area (SASA) is the area in Å² traced out by the centre of a 1.4 Å probe sphere (a water molecule) rolled over the protein's van der Waals surface (Shrake–Rupley / Lee–Richards construction). Buried residues have near-zero SASA; fully exposed residues can exceed 200 Å². The total SASA scales roughly with the number of surface residues.

Secondary structure (8-state, DSSP). The SS8 string is DSSP's per-residue secondary-structure call. α-helix (H) means an i→i+4 H-bond ladder; β-strand (E) means the residue participates in a β-sheet; 3₁₀ (G) and π (I) are tighter and wider helices; T/S are turns/bends; '-' is loop.

Rendered structure images. Structure images are PyMOL renders from six orthogonal camera directions. Cartoon representation draws helices as coils and strands as arrows; sticks shows the backbone as bonds; surface shows the solvent-excluded envelope. Rainbow coloring maps sequence position to hue (blue→red, N→C); chain coloring assigns a distinct color per polypeptide.

Sequence. The amino-acid sequence is the protein's primary structure: the linear order of residues from the N-terminus to the C-terminus, written in one-letter code. Everything else here — the 3D coordinates, the secondary structure, the domain annotations — is ultimately a consequence of this string.

Contact-map, Ramachandran, and PAE plots. Three diagnostic plots accompany the record. The Cα contact map visualizes the tertiary structure as a 2D adjacency matrix (8 Å cutoff, sequence-local contacts suppressed). The Ramachandran plot shows the distribution of backbone (φ, ψ) torsions, with points in the α and β basins reflecting secondary structure content. The PAE plot shows AlphaFold's inter-residue confidence as a color matrix.